Protein AF-A0A8H5WJ74-F1 (afdb_monomer_lite)

InterPro domains:
  IPR004013 PHP domain [PF02811] (969-1176)
  IPR010140 Histidinol phosphate phosphatase, HisJ [PTHR21039] (970-1259)
  IPR010140 Histidinol phosphate phosphatase, HisJ [TIGR01856] (969-1222)
  IPR016195 Polymerase/histidinol phosphatase-like [SSF89550] (969-1241)
  IPR021840 Protein of unknown function DUF3433 [PF11915] (228-324)
  IPR021840 Protein of unknown function DUF3433 [PF11915] (503-591)

Radius of gyration: 56.03 Å; chains: 1; bounding box: 122×104×171 Å

Organism: Fusarium circinatum (NCBI:txid48490)

Foldseek 3Di:
DDDDDDDDDDDDDDDDDDDDDDDDDDDDDDDDDDDDDDDDDDDDDDDDDDDDDDDDDDDDDDDDDDDDDDDDDDDDDDDDDDDDDDDDDDDDDDDDDDDDDDDDDDDDDDDDDDDDDDDDDDDDDDDDDDDDDDDDDDDDDPPPPPPPPDDPDDPDDPDDPPDPDDDPDDDDPPDFDFDFQAPADDFDCLPLVNLVVLLVVLLVVLVVLVVVLVCLVPDFDDPVCVVCLLQVQLVVLLVSLLSLVLQLLCLQQCLLLLLQADDDPDPLSQVLQACVNHQLDQSLQDDLVRSLVSCVVSVSLSNVLSSVLSVLSLVSSLLSLQQWAWDADPVRDTTIHGPSVSSVVNSVSSVVNSVSSVVSSVVRGDPSYSFLDDPLFLLQLLLLAQVAVVLLVLLPLCQQAFSVVLCLSRPQKGWHWGWGDDVPDPDTRTYIDIDGDHPPCPPPDPVPDPHHDGFFDDRPLQPPVNLVVLLVVLVVVLVVLVCLAVVCVVPFFAADDPVVVSCQLSVQLVVLSVNLVSLVSQLSQLLQCVLQLDQAPDFFFCLLRRLSSLSNDDLVVSLVSCVVSVVLSNNLSSVLSVLSSCLSSLSSQQKHWDKDKDKDKFWKAFQKDFAADPDFLQVLDAPVQLCQAWQDLHHDHDFQDDQLKGFGDIDTPDDDPPDDDAFFKKKFWGWIKWKFKDKDKDKDFQQPQQQKWFAAQVGDDTDGQDDPPDQWAWTKGQDIDPDDPVARIWTWIATNDRRIMIMIIGIHIFMWIWIKTFIAGPPPRGTDPVDHIDTDPVRTDGDPHHDDLSSNLSNLQPPCVVDPVQPNHGSLVSSLCSTSLPCPPVLRHDPVNVVSVVVSSRSSSSNSNNSSCNGCSTMPGDDPVQCPDPPRPGTTIMMITDMRTHIHTDPVSSVSSSVSSVSSSVSSVVSVVSSRDDTGSYRCSGSSSSSSQPSQWPSNVQFDPPSSNDDPVRRCVSSVPGIIHRWDDQQDHPFFGDYPLVLVVLCLVLPAQEDEDAAAAQDQDLLLDDPVCVVPSVVSNVVNVVSVVVVLVVLVVNCVVCVVRHHYAYAHEQELQDLVSLVVRVVRCPQQRHQFHEYEYQHFPSFGCLPALVSVQVNLCVFPVSDLLSSLLRRLVSLQSSCVRNVGQEHELVPSNLLNDPDSPDDCVVSVSNVVSLLVSLLSCVVSLHAYEQECVCVVSPHPGTGPDDVSVLSNVVSVHAYAYYQPRSYSVRPCPCVLVSLVVCVVSVHFKHKDWGWDDDPDPDRRHRTDIDIDIDTSVSVVVSPD

Structure (mmCIF, N/CA/C/O backbone):
data_AF-A0A8H5WJ74-F1
#
_entry.id   AF-A0A8H5WJ74-F1
#
loop_
_atom_site.group_PDB
_atom_site.id
_atom_site.type_symbol
_atom_site.label_atom_id
_atom_site.label_alt_id
_atom_site.label_comp_id
_atom_site.label_asym_id
_atom_site.label_entity_id
_atom_site.label_seq_id
_atom_site.pdbx_PDB_ins_code
_atom_site.Cartn_x
_atom_site.Cartn_y
_atom_site.Cartn_z
_atom_site.occupancy
_atom_site.B_iso_or_equiv
_atom_site.auth_seq_id
_atom_site.auth_comp_id
_atom_site.auth_asym_id
_atom_site.auth_atom_id
_atom_site.pdbx_PDB_model_num
ATOM 1 N N . MET A 1 1 ? 2.934 -36.411 -33.109 1.00 26.58 1 MET A N 1
ATOM 2 C CA . MET A 1 1 ? 3.089 -37.835 -33.502 1.00 26.58 1 MET A CA 1
ATOM 3 C C . MET A 1 1 ? 4.554 -38.064 -33.902 1.00 26.58 1 MET A C 1
ATOM 5 O O . MET A 1 1 ? 5.330 -37.141 -33.697 1.00 26.58 1 MET A O 1
ATOM 9 N N . ALA A 1 2 ? 4.928 -39.270 -34.353 1.00 26.50 2 ALA A N 1
ATOM 10 C CA . ALA A 1 2 ? 6.286 -39.732 -34.727 1.00 26.50 2 ALA A CA 1
ATOM 11 C C . ALA A 1 2 ? 7.206 -38.675 -35.425 1.00 26.50 2 ALA A C 1
ATOM 13 O O . ALA A 1 2 ? 6.672 -37.889 -36.200 1.00 26.50 2 ALA A O 1
ATOM 14 N N . VAL A 1 3 ? 8.523 -38.496 -35.140 1.00 32.09 3 VAL A N 1
ATOM 15 C CA . VAL A 1 3 ? 9.715 -39.421 -35.092 1.00 32.09 3 VAL A CA 1
ATOM 16 C C . VAL A 1 3 ? 10.311 -39.672 -36.508 1.00 32.09 3 VAL A C 1
ATOM 18 O O . VAL A 1 3 ? 9.500 -40.002 -37.370 1.00 32.09 3 VAL A O 1
ATOM 21 N N . PRO A 1 4 ? 11.656 -39.656 -36.782 1.00 53.78 4 PRO A N 1
ATOM 22 C CA . PRO A 1 4 ? 12.824 -39.082 -36.045 1.00 53.78 4 PRO A CA 1
ATOM 23 C C . PRO A 1 4 ? 14.080 -38.560 -36.860 1.00 53.78 4 PRO A C 1
ATOM 25 O O . PRO A 1 4 ? 14.284 -38.928 -38.007 1.00 53.78 4 PRO A O 1
ATOM 28 N N . TRP A 1 5 ? 15.008 -37.867 -36.160 1.00 26.83 5 TRP A N 1
ATOM 29 C CA . TRP A 1 5 ? 16.510 -37.974 -36.188 1.00 26.83 5 TRP A CA 1
ATOM 30 C C . TRP A 1 5 ? 17.440 -37.528 -37.363 1.00 26.83 5 TRP A C 1
ATOM 32 O O . TRP A 1 5 ? 17.079 -37.563 -38.531 1.00 26.83 5 TRP A O 1
ATOM 42 N N . ASN A 1 6 ? 18.713 -37.259 -36.969 1.00 28.73 6 ASN A N 1
ATOM 43 C CA . ASN A 1 6 ? 19.975 -37.065 -37.741 1.00 28.73 6 ASN A CA 1
ATOM 44 C C . ASN A 1 6 ? 20.098 -35.779 -38.600 1.00 28.73 6 ASN A C 1
ATOM 46 O O . ASN A 1 6 ? 19.094 -35.277 -39.084 1.00 28.73 6 ASN A O 1
ATOM 50 N N . SER A 1 7 ? 21.267 -35.164 -38.865 1.00 28.58 7 SER A N 1
ATOM 51 C CA . SER A 1 7 ? 22.701 -35.266 -38.437 1.00 28.58 7 SER A CA 1
ATOM 52 C C . SER A 1 7 ? 23.449 -34.041 -39.047 1.00 28.58 7 SER A C 1
ATOM 54 O O . SER A 1 7 ? 22.905 -33.476 -39.990 1.00 28.58 7 SER A O 1
ATOM 56 N N . MET A 1 8 ? 24.649 -33.537 -38.702 1.00 27.45 8 MET A N 1
ATOM 57 C CA . MET A 1 8 ? 25.802 -33.810 -37.794 1.00 27.45 8 MET A CA 1
ATOM 58 C C . MET A 1 8 ? 26.562 -32.445 -37.624 1.00 27.45 8 MET A C 1
ATOM 60 O O . MET A 1 8 ? 26.058 -31.447 -38.128 1.00 27.45 8 MET A O 1
ATOM 64 N N . GLY A 1 9 ? 27.739 -32.234 -37.004 1.00 26.69 9 GLY A N 1
ATOM 65 C CA . GLY A 1 9 ? 28.723 -33.037 -36.249 1.00 26.69 9 GLY A CA 1
ATOM 66 C C . GLY A 1 9 ? 30.002 -32.191 -35.970 1.00 26.69 9 GLY A C 1
ATOM 67 O O . GLY A 1 9 ? 30.214 -31.193 -36.653 1.00 26.69 9 GLY A O 1
ATOM 68 N N . MET A 1 10 ? 30.853 -32.554 -34.993 1.00 25.33 10 MET A N 1
ATOM 69 C CA . MET A 1 10 ? 32.168 -31.914 -34.725 1.00 25.33 10 MET A CA 1
ATOM 70 C C . MET A 1 10 ? 33.237 -32.947 -34.277 1.00 25.33 10 MET A C 1
ATOM 72 O O . MET A 1 10 ? 32.851 -34.022 -33.813 1.00 25.33 10 MET A O 1
ATOM 76 N N . PRO A 1 11 ? 34.551 -32.666 -34.459 1.00 34.00 11 PRO A N 1
ATOM 77 C CA . PRO A 1 11 ? 35.654 -33.618 -34.230 1.00 34.00 11 PRO A CA 1
ATOM 78 C C . PRO A 1 11 ? 36.047 -33.819 -32.739 1.00 34.00 11 PRO A C 1
ATOM 80 O O . PRO A 1 11 ? 35.515 -33.111 -31.882 1.00 34.00 11 PRO A O 1
ATOM 83 N N . PRO A 1 12 ? 36.918 -34.805 -32.409 1.00 43.03 12 PRO A N 1
ATOM 84 C CA . PRO A 1 12 ? 36.881 -35.490 -31.107 1.00 43.03 12 PRO A CA 1
ATOM 85 C C . PRO A 1 12 ? 38.172 -35.412 -30.249 1.00 43.03 12 PRO A C 1
ATOM 87 O O . PRO A 1 12 ? 39.158 -34.809 -30.655 1.00 43.03 12 PRO A O 1
ATOM 90 N N . SER A 1 13 ? 38.127 -36.177 -29.143 1.00 29.61 13 SER A N 1
ATOM 91 C CA . SER A 1 13 ? 39.227 -36.724 -28.315 1.00 29.61 13 SER A CA 1
ATOM 92 C C . SER A 1 13 ? 39.882 -35.771 -27.286 1.00 29.61 13 SER A C 1
ATOM 94 O O . SER A 1 13 ? 39.854 -34.557 -27.449 1.00 29.61 13 SER A O 1
ATOM 96 N N . ASP A 1 14 ? 40.364 -36.236 -26.122 1.00 27.80 14 ASP A N 1
ATOM 97 C CA . ASP A 1 14 ? 40.604 -37.615 -25.642 1.00 27.80 14 ASP A CA 1
ATOM 98 C C . ASP A 1 14 ? 40.118 -37.887 -24.195 1.00 27.80 14 ASP A C 1
ATOM 100 O O . ASP A 1 14 ? 39.984 -36.958 -23.406 1.00 27.80 14 ASP A O 1
ATOM 104 N N . ALA A 1 15 ? 39.887 -39.183 -23.911 1.00 31.52 15 ALA A N 1
ATOM 105 C CA . ALA A 1 15 ? 40.170 -39.980 -22.691 1.00 31.52 15 ALA A CA 1
ATOM 106 C C . ALA A 1 15 ? 39.976 -39.387 -21.252 1.00 31.52 15 ALA A C 1
ATOM 108 O O . ALA A 1 15 ? 40.321 -38.249 -20.967 1.00 31.52 15 ALA A O 1
ATOM 109 N N . ASP A 1 16 ? 39.530 -40.136 -20.227 1.00 28.23 16 ASP A N 1
ATOM 110 C CA . ASP A 1 16 ? 39.272 -41.585 -20.148 1.00 28.23 16 ASP A CA 1
ATOM 111 C C . ASP A 1 16 ? 38.327 -41.991 -18.982 1.00 28.23 16 ASP A C 1
ATOM 113 O O . ASP A 1 16 ? 38.072 -41.188 -18.089 1.00 28.23 16 ASP A O 1
ATOM 117 N N . HIS A 1 17 ? 37.839 -43.244 -19.025 1.00 31.28 17 HIS A N 1
ATOM 118 C CA . HIS A 1 17 ? 37.363 -44.169 -17.957 1.00 31.28 17 HIS A CA 1
ATOM 119 C C . HIS A 1 17 ? 37.028 -43.664 -16.507 1.00 31.28 17 HIS A C 1
ATOM 121 O O . HIS A 1 17 ? 37.761 -42.888 -15.908 1.00 31.28 17 HIS A O 1
ATOM 127 N N . ASP A 1 18 ? 36.011 -44.170 -15.774 1.00 28.97 18 ASP A N 1
ATOM 128 C CA . ASP A 1 18 ? 35.194 -45.394 -15.942 1.00 28.97 18 ASP A CA 1
ATOM 129 C C . ASP A 1 18 ? 33.926 -45.449 -15.031 1.00 28.97 18 ASP A C 1
ATOM 131 O O . ASP A 1 18 ? 33.919 -44.811 -13.985 1.00 28.97 18 ASP A O 1
ATOM 135 N N . LYS A 1 19 ? 32.950 -46.334 -15.356 1.00 28.38 19 LYS A N 1
ATOM 136 C CA . LYS A 1 19 ? 31.909 -46.977 -14.471 1.00 28.38 19 LYS A CA 1
ATOM 137 C C . LYS A 1 19 ? 30.924 -46.049 -13.684 1.00 28.38 19 LYS A C 1
ATOM 139 O O . LYS A 1 19 ? 31.340 -45.215 -12.899 1.00 28.38 19 LYS A O 1
ATOM 144 N N . ILE A 1 20 ? 29.579 -46.071 -13.821 1.00 25.64 20 ILE A N 1
ATOM 145 C CA . ILE A 1 20 ? 28.546 -47.153 -13.887 1.00 25.64 20 ILE A CA 1
ATOM 146 C C . ILE A 1 20 ? 28.527 -47.966 -12.550 1.00 25.64 20 ILE A C 1
ATOM 148 O O . ILE A 1 20 ? 29.594 -48.383 -12.125 1.00 25.64 20 ILE A O 1
ATOM 152 N N . VAL A 1 21 ? 27.444 -48.214 -11.775 1.00 26.70 21 VAL A N 1
ATOM 153 C CA . VAL A 1 21 ? 26.031 -48.602 -12.056 1.00 26.70 21 VAL A CA 1
ATOM 154 C C . VAL A 1 21 ? 25.002 -48.007 -11.047 1.00 26.70 21 VAL A C 1
ATOM 156 O O . VAL A 1 21 ? 25.314 -47.694 -9.906 1.00 26.70 21 VAL A O 1
ATOM 159 N N . VAL A 1 22 ? 23.748 -47.926 -11.507 1.00 26.61 22 VAL A N 1
ATOM 160 C CA . VAL A 1 22 ? 22.453 -47.526 -10.900 1.00 26.61 22 VAL A CA 1
ATOM 161 C C . VAL A 1 22 ? 21.945 -48.317 -9.660 1.00 26.61 22 VAL A C 1
ATOM 163 O O . VAL A 1 22 ? 21.809 -49.531 -9.743 1.00 26.61 22 VAL A O 1
ATOM 166 N N . GLY A 1 23 ? 21.437 -47.590 -8.641 1.00 27.25 23 GLY A N 1
ATOM 167 C CA . GLY A 1 23 ? 20.218 -47.892 -7.830 1.00 27.25 23 GLY A CA 1
ATOM 168 C C . GLY A 1 23 ? 20.192 -49.110 -6.873 1.00 27.25 23 GLY A C 1
ATOM 169 O O . GLY A 1 23 ? 21.200 -49.801 -6.757 1.00 27.25 23 GLY A O 1
ATOM 170 N N . PRO A 1 24 ? 19.043 -49.416 -6.206 1.00 43.50 24 PRO A N 1
ATOM 171 C CA . PRO A 1 24 ? 17.739 -48.721 -6.197 1.00 43.50 24 PRO A CA 1
ATOM 172 C C . PRO A 1 24 ? 17.159 -48.439 -4.767 1.00 43.50 24 PRO A C 1
ATOM 174 O O . PRO A 1 24 ? 17.893 -48.362 -3.790 1.00 43.50 24 PRO A O 1
ATOM 177 N N . TYR A 1 25 ? 15.831 -48.245 -4.691 1.00 28.70 25 TYR A N 1
ATOM 178 C CA . TYR A 1 25 ? 14.936 -48.125 -3.514 1.00 28.70 25 TYR A CA 1
ATOM 179 C C . TYR A 1 25 ? 15.179 -49.094 -2.335 1.00 28.70 25 TYR A C 1
ATOM 181 O O . TYR A 1 25 ? 15.456 -50.266 -2.572 1.00 28.70 25 TYR A O 1
ATOM 189 N N . ASP A 1 26 ? 14.818 -48.652 -1.118 1.00 26.52 26 ASP A N 1
ATOM 190 C CA . ASP A 1 26 ? 13.839 -49.364 -0.263 1.00 26.52 26 ASP A CA 1
ATOM 191 C C . ASP A 1 26 ? 13.098 -48.380 0.684 1.00 26.52 26 ASP A C 1
ATOM 193 O O . ASP A 1 26 ? 13.432 -47.192 0.721 1.00 26.52 26 ASP A O 1
ATOM 197 N N . ASP A 1 27 ? 12.072 -48.847 1.402 1.00 28.52 27 ASP A N 1
ATOM 198 C CA . ASP A 1 27 ? 11.077 -48.040 2.131 1.00 28.52 27 ASP A CA 1
ATOM 199 C C . ASP A 1 27 ? 10.919 -48.446 3.628 1.00 28.52 27 ASP A C 1
ATOM 201 O O . ASP A 1 27 ? 11.402 -49.487 4.071 1.00 28.52 27 ASP A O 1
ATOM 205 N N . SER A 1 28 ? 10.118 -47.672 4.378 1.00 26.95 28 SER A N 1
ATOM 206 C CA . SER A 1 28 ? 9.379 -48.064 5.608 1.00 26.95 28 SER A CA 1
ATOM 207 C C . SER A 1 28 ? 9.941 -47.880 7.058 1.00 26.95 28 SER A C 1
ATOM 209 O O . SER A 1 28 ? 11.057 -48.236 7.414 1.00 26.95 28 SER A O 1
ATOM 211 N N . ILE A 1 29 ? 9.012 -47.410 7.920 1.00 30.31 29 ILE A N 1
ATOM 212 C CA . ILE A 1 29 ? 8.782 -47.686 9.369 1.00 30.31 29 ILE A CA 1
ATOM 213 C C . ILE A 1 29 ? 9.563 -46.943 10.500 1.00 30.31 29 ILE A C 1
ATOM 215 O O . ILE A 1 29 ? 10.731 -47.159 10.788 1.00 30.31 29 ILE A O 1
ATOM 219 N N . TYR A 1 30 ? 8.777 -46.131 11.232 1.00 28.28 30 TYR A N 1
ATOM 220 C CA . TYR A 1 30 ? 8.813 -45.697 12.650 1.00 28.28 30 TYR A CA 1
ATOM 221 C C . TYR A 1 30 ? 9.936 -46.156 13.619 1.00 28.28 30 TYR A C 1
ATOM 223 O O . TYR A 1 30 ? 10.070 -47.342 13.900 1.00 28.28 30 TYR A O 1
ATOM 231 N N . THR A 1 31 ? 10.459 -45.218 14.433 1.00 27.27 31 THR A N 1
ATOM 232 C CA . THR A 1 31 ? 9.994 -44.987 15.838 1.00 27.27 31 THR A CA 1
ATOM 233 C C . THR A 1 31 ? 10.593 -43.705 16.467 1.00 27.27 31 THR A C 1
ATOM 235 O O . THR A 1 31 ? 11.188 -42.890 15.769 1.00 27.27 31 THR A O 1
ATOM 238 N N . ALA A 1 32 ? 10.293 -43.429 17.744 1.00 28.12 32 ALA A N 1
ATOM 239 C CA . ALA A 1 32 ? 10.318 -42.098 18.361 1.00 28.12 32 ALA A CA 1
ATOM 240 C C . ALA A 1 32 ? 11.570 -41.736 19.200 1.00 28.12 32 ALA A C 1
ATOM 242 O O . ALA A 1 32 ? 12.270 -42.604 19.709 1.00 28.12 32 ALA A O 1
ATOM 243 N N . SER A 1 33 ? 11.659 -40.432 19.513 1.00 26.47 33 SER A N 1
ATOM 244 C CA . SER A 1 33 ? 11.981 -39.844 20.838 1.00 26.47 33 SER A CA 1
ATOM 245 C C . SER A 1 33 ? 13.359 -39.207 21.141 1.00 26.47 33 SER A C 1
ATOM 247 O O . SER A 1 33 ? 14.387 -39.862 21.215 1.00 26.47 33 SER A O 1
ATOM 249 N N . SER A 1 34 ? 13.264 -37.941 21.582 1.00 27.34 34 SER A N 1
ATOM 250 C CA . SER A 1 34 ? 14.014 -37.310 22.694 1.00 27.34 34 SER A CA 1
ATOM 251 C C . SER A 1 34 ? 15.501 -36.922 22.549 1.00 27.34 34 SER A C 1
ATOM 253 O O . SER A 1 34 ? 16.253 -37.485 21.766 1.00 27.34 34 SER A O 1
ATOM 255 N N . SER A 1 35 ? 15.903 -35.948 23.386 1.00 27.95 35 SER A N 1
ATOM 256 C CA . SER A 1 35 ? 17.208 -35.251 23.451 1.00 27.95 35 SER A CA 1
ATOM 257 C C . SER A 1 35 ? 17.602 -34.458 22.181 1.00 27.95 35 SER A C 1
ATOM 259 O O . SER A 1 35 ? 17.335 -34.871 21.062 1.00 27.95 35 SER A O 1
ATOM 261 N N . GLY A 1 36 ? 18.192 -33.260 22.243 1.00 25.81 36 GLY A N 1
ATOM 262 C CA . GLY A 1 36 ? 18.414 -32.368 23.386 1.00 25.81 36 GLY A CA 1
ATOM 263 C C . GLY A 1 36 ? 19.827 -32.427 23.966 1.00 25.81 36 GLY A C 1
ATOM 264 O O . GLY A 1 36 ? 20.076 -33.202 24.880 1.00 25.81 36 GLY A O 1
ATOM 265 N N . LEU A 1 37 ? 20.714 -31.552 23.483 1.00 25.23 37 LEU A N 1
ATOM 266 C CA . LEU A 1 37 ? 21.985 -31.213 24.130 1.00 25.23 37 LEU A CA 1
ATOM 267 C C . LEU A 1 37 ? 22.440 -29.808 23.707 1.00 25.23 37 LEU A C 1
ATOM 269 O O . LEU A 1 37 ? 22.125 -29.341 22.612 1.00 25.23 37 LEU A O 1
ATOM 273 N N . SER A 1 38 ? 23.160 -29.127 24.593 1.00 24.98 38 SER A N 1
ATOM 274 C CA . SER A 1 38 ? 23.675 -27.769 24.413 1.00 24.98 38 SER A CA 1
ATOM 275 C C . SER A 1 38 ? 25.104 -27.673 24.953 1.00 24.98 38 SER A C 1
ATOM 277 O O . SER A 1 38 ? 25.502 -28.480 25.786 1.00 24.98 38 SER A O 1
ATOM 279 N N . TYR A 1 39 ? 25.840 -26.654 24.492 1.00 27.23 39 TYR A N 1
ATOM 280 C CA . TYR A 1 39 ? 27.222 -26.318 24.870 1.00 27.23 39 TYR A CA 1
ATOM 281 C C . TYR A 1 39 ? 28.326 -27.339 24.533 1.00 27.23 39 TYR A C 1
ATOM 283 O O . TYR A 1 39 ? 28.265 -28.514 24.862 1.00 27.23 39 TYR A O 1
ATOM 291 N N . ILE A 1 40 ? 29.435 -26.816 24.003 1.00 24.73 40 ILE A N 1
ATOM 292 C CA . ILE A 1 40 ? 30.658 -26.609 24.798 1.00 24.73 40 ILE A CA 1
ATOM 293 C C . ILE A 1 40 ? 31.406 -25.383 24.241 1.00 24.73 40 ILE A C 1
ATOM 295 O O . ILE A 1 40 ? 31.361 -25.087 23.049 1.00 24.73 40 ILE A O 1
ATOM 299 N N . ARG A 1 41 ? 32.055 -24.632 25.135 1.00 28.92 41 ARG A N 1
ATOM 300 C CA . ARG A 1 41 ? 32.925 -23.470 24.878 1.00 28.92 41 ARG A CA 1
ATOM 301 C C . ARG A 1 41 ? 34.010 -23.511 25.947 1.00 28.92 41 ARG A C 1
ATOM 303 O O . ARG A 1 41 ? 33.623 -23.522 27.103 1.00 28.92 41 ARG A O 1
ATOM 310 N N . HIS A 1 42 ? 35.296 -23.443 25.596 1.00 28.58 42 HIS A N 1
ATOM 311 C CA . HIS A 1 42 ? 36.410 -23.035 26.479 1.00 28.58 42 HIS A CA 1
ATOM 312 C C . HIS A 1 42 ? 37.735 -22.982 25.680 1.00 28.58 42 HIS A C 1
ATOM 314 O O . HIS A 1 42 ? 37.766 -23.538 24.581 1.00 28.58 42 HIS A O 1
ATOM 320 N N . PRO A 1 43 ? 38.833 -22.396 26.211 1.00 42.62 43 PRO A N 1
ATOM 321 C CA . PRO A 1 43 ? 38.955 -21.563 27.413 1.00 42.62 43 PRO A CA 1
ATOM 322 C C . PRO A 1 43 ? 39.529 -20.154 27.121 1.00 42.62 43 PRO A C 1
ATOM 324 O O . PRO A 1 43 ? 39.711 -19.752 25.976 1.00 42.62 43 PRO A O 1
ATOM 327 N N . SER A 1 44 ? 39.791 -19.390 28.183 1.00 27.45 44 SER A N 1
ATOM 328 C CA . SER A 1 44 ? 40.324 -18.019 28.174 1.00 27.45 44 SER A CA 1
ATOM 329 C C . SER A 1 44 ? 41.646 -17.914 28.937 1.00 27.45 44 SER A C 1
ATOM 331 O O . SER A 1 44 ? 41.819 -18.622 29.928 1.00 27.45 44 SER A O 1
ATOM 333 N N . THR A 1 45 ? 42.488 -16.935 28.600 1.00 26.84 45 THR A N 1
ATOM 334 C CA . THR A 1 45 ? 43.549 -16.427 29.489 1.00 26.84 45 THR A CA 1
ATOM 335 C C . THR A 1 45 ? 43.560 -14.892 29.549 1.00 26.84 45 THR A C 1
ATOM 337 O O . THR A 1 45 ? 43.173 -14.198 28.613 1.00 26.84 45 THR A O 1
ATOM 340 N N . GLN A 1 46 ? 43.967 -14.382 30.710 1.00 27.88 46 GLN A N 1
ATOM 341 C CA . GLN A 1 46 ? 44.128 -12.985 31.147 1.00 27.88 46 GLN A CA 1
ATOM 342 C C . GLN A 1 46 ? 45.303 -12.984 32.166 1.00 27.88 46 GLN A C 1
ATOM 344 O O . GLN A 1 46 ? 45.779 -14.069 32.506 1.00 27.88 46 GLN A O 1
ATOM 349 N N . PRO A 1 47 ? 45.685 -11.861 32.804 1.00 51.44 47 PRO A N 1
ATOM 350 C CA . PRO A 1 47 ? 46.008 -10.535 32.262 1.00 51.44 47 PRO A CA 1
ATOM 351 C C . PRO A 1 47 ? 47.378 -10.030 32.797 1.00 51.44 47 PRO A C 1
ATOM 353 O O . PRO A 1 47 ? 47.945 -10.612 33.717 1.00 51.44 47 PRO A O 1
ATOM 356 N N . THR A 1 48 ? 47.865 -8.872 32.336 1.00 25.80 48 THR A N 1
ATOM 357 C CA . THR A 1 48 ? 48.871 -8.065 33.070 1.00 25.80 48 THR A CA 1
ATOM 358 C C . THR A 1 48 ? 48.578 -6.567 32.947 1.00 25.80 48 THR A C 1
ATOM 360 O O . THR A 1 48 ? 47.756 -6.150 32.132 1.00 25.80 48 THR A O 1
ATOM 363 N N . ASN A 1 49 ? 49.178 -5.756 33.826 1.00 27.00 49 ASN A N 1
ATOM 364 C CA . ASN A 1 49 ? 48.807 -4.357 34.055 1.00 27.00 49 ASN A CA 1
ATOM 365 C C . ASN A 1 49 ? 50.043 -3.496 34.430 1.00 27.00 49 ASN A C 1
ATOM 367 O O . ASN A 1 49 ? 51.099 -4.046 34.735 1.00 27.00 49 ASN A O 1
ATOM 371 N N . SER A 1 50 ? 49.851 -2.171 34.525 1.00 27.89 50 SER A N 1
ATOM 372 C CA . SER A 1 50 ? 50.688 -1.148 35.207 1.00 27.89 50 SER A CA 1
ATOM 373 C C . SER A 1 50 ? 51.824 -0.381 34.467 1.00 27.89 50 SER A C 1
ATOM 375 O O . SER A 1 50 ? 52.890 -0.905 34.182 1.00 27.89 50 SER A O 1
ATOM 377 N N . THR A 1 51 ? 51.604 0.947 34.363 1.00 27.33 51 THR A N 1
ATOM 378 C CA . THR A 1 51 ? 52.526 2.091 34.655 1.00 27.33 51 THR A CA 1
ATOM 379 C C . THR A 1 51 ? 53.813 2.373 33.838 1.00 27.33 51 THR A C 1
ATOM 381 O O . THR A 1 51 ? 54.495 1.448 33.435 1.00 27.33 51 THR A O 1
ATOM 384 N N . ALA A 1 52 ? 54.301 3.626 33.670 1.00 26.75 52 ALA A N 1
ATOM 385 C CA . ALA A 1 52 ? 53.711 4.994 33.703 1.00 26.75 52 ALA A CA 1
ATOM 386 C C . ALA A 1 52 ? 54.769 6.097 33.342 1.00 26.75 52 ALA A C 1
ATOM 388 O O . ALA A 1 52 ? 55.958 5.830 33.478 1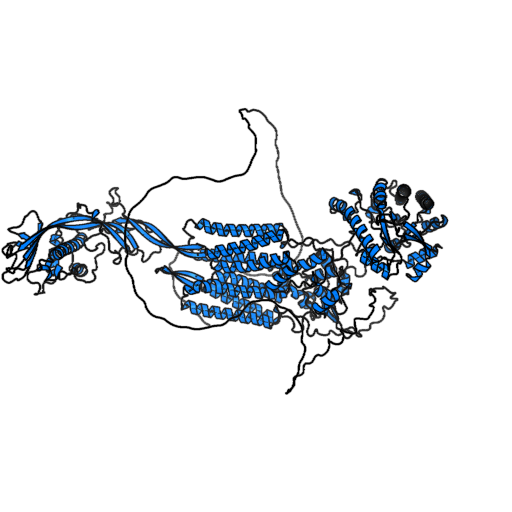.00 26.75 52 ALA A O 1
ATOM 389 N N . ARG A 1 53 ? 54.324 7.360 33.093 1.00 28.03 53 ARG A N 1
ATOM 390 C CA . ARG A 1 53 ? 55.077 8.663 33.228 1.00 28.03 53 ARG A CA 1
ATOM 391 C C . ARG A 1 53 ? 56.174 8.984 32.158 1.00 28.03 53 ARG A C 1
ATOM 393 O O . ARG A 1 53 ? 56.713 8.054 31.586 1.00 28.03 53 ARG A O 1
ATOM 400 N N . LEU A 1 54 ? 56.564 10.236 31.798 1.00 26.91 54 LEU A N 1
ATOM 401 C CA . LEU A 1 54 ? 56.234 11.640 32.201 1.00 26.91 54 LEU A CA 1
ATOM 402 C C . LEU A 1 54 ? 56.718 12.709 31.141 1.00 26.91 54 LEU A C 1
ATOM 404 O O . LEU A 1 54 ? 57.858 12.594 30.722 1.00 26.91 54 LEU A O 1
ATOM 408 N N . ILE A 1 55 ? 55.921 13.774 30.851 1.00 31.17 55 ILE A N 1
ATOM 409 C CA . ILE A 1 55 ? 56.277 15.242 30.686 1.00 31.17 55 ILE A CA 1
ATOM 410 C C . ILE A 1 55 ? 57.318 15.758 29.616 1.00 31.17 55 ILE A C 1
ATOM 412 O O . ILE A 1 55 ? 58.277 15.041 29.361 1.00 31.17 55 ILE A O 1
ATOM 416 N N . PRO A 1 56 ? 57.282 17.025 29.073 1.00 45.12 56 PRO A N 1
ATOM 417 C CA . PRO A 1 56 ? 56.226 18.068 28.926 1.00 45.12 56 PRO A CA 1
ATOM 418 C C . PRO A 1 56 ? 56.181 18.843 27.545 1.00 45.12 56 PRO A C 1
ATOM 420 O O . PRO A 1 56 ? 56.806 18.461 26.563 1.00 45.12 56 PRO A O 1
ATOM 423 N N . GLN A 1 57 ? 55.434 19.966 27.514 1.00 32.19 57 GLN A N 1
ATOM 424 C CA . GLN A 1 57 ? 55.323 21.074 26.511 1.00 32.19 57 GLN A CA 1
ATOM 425 C C . GLN A 1 57 ? 56.352 22.241 26.805 1.00 32.19 57 GLN A C 1
ATOM 427 O O . GLN A 1 57 ? 57.191 21.946 27.661 1.00 32.19 57 GLN A O 1
ATOM 432 N N . PRO A 1 58 ? 56.372 23.516 26.252 1.00 50.22 58 PRO A N 1
ATOM 433 C CA . PRO A 1 58 ? 55.246 24.368 25.743 1.00 50.22 58 PRO A CA 1
ATOM 434 C C . PRO A 1 58 ? 55.507 25.578 24.749 1.00 50.22 58 PRO A C 1
ATOM 436 O O . PRO A 1 58 ? 56.618 25.785 24.276 1.00 50.22 58 PRO A O 1
ATOM 439 N N . LEU A 1 59 ? 54.468 26.443 24.576 1.00 31.17 59 LEU A N 1
ATOM 440 C CA . LEU A 1 59 ? 54.430 27.877 24.117 1.00 31.17 59 LEU A CA 1
ATOM 441 C C . LEU A 1 59 ? 54.723 28.191 22.617 1.00 31.17 59 LEU A C 1
ATOM 443 O O . LEU A 1 59 ? 55.408 27.416 21.968 1.00 31.17 59 LEU A O 1
ATOM 447 N N . LEU A 1 60 ? 54.232 29.260 21.941 1.00 28.84 60 LEU A N 1
ATOM 448 C CA . LEU A 1 60 ? 53.516 30.555 22.206 1.00 28.84 60 LEU A CA 1
ATOM 449 C C . LEU A 1 60 ? 52.391 30.780 21.123 1.00 28.84 60 LEU A C 1
ATOM 451 O O . LEU A 1 60 ? 52.324 29.970 20.206 1.00 28.84 60 LEU A O 1
ATOM 455 N N . SER A 1 61 ? 51.561 31.847 20.992 1.00 30.94 61 SER A N 1
ATOM 456 C CA . SER A 1 61 ? 50.828 32.818 21.866 1.00 30.94 61 SER A CA 1
ATOM 457 C C . SER A 1 61 ? 49.830 33.679 21.004 1.00 30.94 61 SER A C 1
ATOM 459 O O . SER A 1 61 ? 50.007 33.722 19.788 1.00 30.94 61 SER A O 1
ATOM 461 N N . PRO A 1 62 ? 48.795 34.367 21.565 1.00 51.72 62 PRO A N 1
ATOM 462 C CA . PRO A 1 62 ? 47.748 35.134 20.828 1.00 51.72 62 PRO A CA 1
ATOM 463 C C . PRO A 1 62 ? 47.944 36.685 20.852 1.00 51.72 62 PRO A C 1
ATOM 465 O O . PRO A 1 62 ? 48.944 37.130 21.419 1.00 51.72 62 PRO A O 1
ATOM 468 N N . PRO A 1 63 ? 47.036 37.534 20.280 1.00 47.44 63 PRO A N 1
ATOM 469 C CA . PRO A 1 63 ? 45.941 38.132 21.092 1.00 47.44 63 PRO A CA 1
ATOM 470 C C . PRO A 1 63 ? 44.611 38.520 20.354 1.00 47.44 63 PRO A C 1
ATOM 472 O O . PRO A 1 63 ? 44.382 38.190 19.196 1.00 47.44 63 PRO A O 1
ATOM 475 N N . ILE A 1 64 ? 43.714 39.204 21.090 1.00 32.38 64 ILE A N 1
ATOM 476 C CA . ILE A 1 64 ? 42.255 39.426 20.893 1.00 32.38 64 ILE A CA 1
ATOM 477 C C . ILE A 1 64 ? 41.891 40.838 20.361 1.00 32.38 64 ILE A C 1
ATOM 479 O O . ILE A 1 64 ? 42.569 41.801 20.704 1.00 32.38 64 ILE A O 1
ATOM 483 N N . ALA A 1 65 ? 40.729 40.994 19.695 1.00 27.50 65 ALA A N 1
ATOM 484 C CA . ALA A 1 65 ? 39.929 42.242 19.679 1.00 27.50 65 ALA A CA 1
ATOM 485 C C . ALA A 1 65 ? 38.398 41.977 19.548 1.00 27.50 65 ALA A C 1
ATOM 487 O O . ALA A 1 65 ? 37.991 40.885 19.155 1.00 27.50 65 ALA A O 1
ATOM 488 N N . ARG A 1 66 ? 37.538 42.956 19.895 1.00 30.00 66 ARG A N 1
ATOM 489 C CA . ARG A 1 66 ? 36.047 42.896 19.893 1.00 30.00 66 ARG A CA 1
ATOM 490 C C . ARG A 1 66 ? 35.418 44.105 19.164 1.00 30.00 66 ARG A C 1
ATOM 492 O O . ARG A 1 66 ? 36.082 45.128 19.057 1.00 30.00 66 ARG A O 1
ATOM 499 N N . VAL A 1 67 ? 34.105 44.003 18.873 1.00 28.59 67 VAL A N 1
ATOM 500 C CA . VAL A 1 67 ? 33.010 45.027 18.955 1.00 28.59 67 VAL A CA 1
ATOM 501 C C . VAL A 1 67 ? 32.105 45.067 17.700 1.00 28.59 67 VAL A C 1
ATOM 503 O O . VAL A 1 67 ? 32.563 44.871 16.582 1.00 28.59 67 VAL A O 1
ATOM 506 N N . SER A 1 68 ? 30.799 45.304 17.903 1.00 34.97 68 SER A N 1
ATOM 507 C CA . SER A 1 68 ? 29.752 45.502 16.874 1.00 34.97 68 SER A CA 1
ATOM 508 C C . SER A 1 68 ? 29.166 46.923 16.965 1.00 34.97 68 SER A C 1
ATOM 510 O O . SER A 1 68 ? 29.174 47.488 18.061 1.00 34.97 68 SER A O 1
ATOM 512 N N . PRO A 1 69 ? 28.650 47.509 15.862 1.00 39.91 69 PRO A N 1
ATOM 513 C CA . PRO A 1 69 ? 27.192 47.480 15.611 1.00 39.91 69 PRO A CA 1
ATOM 514 C C . PRO A 1 69 ? 26.796 47.422 14.103 1.00 39.91 69 PRO A C 1
ATOM 516 O O . PRO A 1 69 ? 27.651 47.274 13.237 1.00 39.91 69 PRO A O 1
ATOM 519 N N . GLY A 1 70 ? 25.491 47.517 13.781 1.00 25.14 70 GLY A N 1
ATOM 520 C CA . GLY A 1 70 ? 24.960 47.786 12.415 1.00 25.14 70 GLY A CA 1
ATOM 521 C C . GLY A 1 70 ? 24.734 49.296 12.149 1.00 25.14 70 GLY A C 1
ATOM 522 O O . GLY A 1 70 ? 25.288 50.077 12.923 1.00 25.14 70 GLY A O 1
ATOM 523 N N . PRO A 1 71 ? 23.891 49.753 11.174 1.00 46.28 71 PRO A N 1
ATOM 524 C CA . PRO A 1 71 ? 22.948 49.012 10.302 1.00 46.28 71 PRO A CA 1
ATOM 525 C C . PRO A 1 71 ? 22.834 49.484 8.801 1.00 46.28 71 PRO A C 1
ATOM 527 O O . PRO A 1 71 ? 23.492 50.418 8.370 1.00 46.28 71 PRO A O 1
ATOM 530 N N . ARG A 1 72 ? 21.925 48.850 8.025 1.00 27.34 72 ARG A N 1
ATOM 531 C CA . ARG A 1 72 ? 21.161 49.310 6.812 1.00 27.34 72 ARG A CA 1
ATOM 532 C C . ARG A 1 72 ? 21.735 50.356 5.790 1.00 27.34 72 ARG A C 1
ATOM 534 O O . ARG A 1 72 ? 21.520 51.546 5.988 1.00 27.34 72 ARG A O 1
ATOM 541 N N . SER A 1 73 ? 22.053 49.891 4.556 1.00 29.73 73 SER A N 1
ATOM 542 C CA . SER A 1 73 ? 21.774 50.518 3.206 1.00 29.73 73 SER A CA 1
ATOM 543 C C . SER A 1 73 ? 22.370 51.918 2.842 1.00 29.73 73 SER A C 1
ATOM 545 O O . SER A 1 73 ? 22.861 52.571 3.754 1.00 29.73 73 SER A O 1
ATOM 547 N N . PRO A 1 74 ? 22.319 52.459 1.580 1.00 41.22 74 PRO A N 1
ATOM 548 C CA . PRO A 1 74 ? 21.910 51.924 0.255 1.00 41.22 74 PRO A CA 1
ATOM 549 C C . PRO A 1 74 ? 22.894 52.176 -0.956 1.00 41.22 74 PRO A C 1
ATOM 551 O O . PRO A 1 74 ? 23.863 52.913 -0.861 1.00 41.22 74 PRO A O 1
ATOM 554 N N . SER A 1 75 ? 22.579 51.580 -2.122 1.00 27.02 75 SER A N 1
ATOM 555 C CA . SER A 1 75 ? 22.874 51.923 -3.554 1.00 27.02 75 SER A CA 1
ATOM 556 C C . SER A 1 75 ? 24.026 52.855 -4.068 1.00 27.02 75 SER A C 1
ATOM 558 O O . SER A 1 75 ? 23.952 54.072 -3.905 1.00 27.02 75 SER A O 1
ATOM 560 N N . SER A 1 76 ? 24.817 52.320 -5.034 1.00 26.80 76 SER A N 1
ATOM 561 C CA . SER A 1 76 ? 25.461 52.986 -6.226 1.00 26.80 76 SER A CA 1
ATOM 562 C C . SER A 1 76 ? 26.680 53.935 -5.993 1.00 26.80 76 SER A C 1
ATOM 564 O O . SER A 1 76 ? 26.899 54.257 -4.829 1.00 26.80 76 SER A O 1
ATOM 566 N N . PRO A 1 77 ? 27.484 54.404 -7.010 1.00 42.62 77 PRO A N 1
ATOM 567 C CA . PRO A 1 77 ? 27.339 54.318 -8.492 1.00 42.62 77 PRO A CA 1
ATOM 568 C C . PRO A 1 77 ? 28.621 54.130 -9.405 1.00 42.62 77 PRO A C 1
ATOM 570 O O . PRO A 1 77 ? 29.750 54.247 -8.951 1.00 42.62 77 PRO A O 1
ATOM 573 N N . ARG A 1 78 ? 28.387 53.996 -10.738 1.00 26.30 78 ARG A N 1
ATOM 574 C CA . ARG A 1 78 ? 29.168 54.447 -11.952 1.00 26.30 78 ARG A CA 1
ATOM 575 C C . ARG A 1 78 ? 30.539 53.861 -12.430 1.00 26.30 78 ARG A C 1
ATOM 577 O O . ARG A 1 78 ? 31.578 54.088 -11.831 1.00 26.30 78 ARG A O 1
ATOM 584 N N . SER A 1 79 ? 30.480 53.269 -13.642 1.00 29.09 79 SER A N 1
ATOM 585 C CA . SER A 1 79 ? 31.195 53.481 -14.951 1.00 29.09 79 SER A CA 1
ATOM 586 C C . SER A 1 79 ? 32.519 54.282 -15.077 1.00 29.09 79 SER A C 1
ATOM 588 O O . SER A 1 79 ? 32.674 55.279 -14.375 1.00 29.09 79 SER A O 1
ATOM 590 N N . PRO A 1 80 ? 33.428 53.942 -16.040 1.00 42.97 80 PRO A N 1
ATOM 591 C CA . PRO A 1 80 ? 33.374 54.320 -17.498 1.00 42.97 80 PRO A CA 1
ATOM 592 C C . PRO A 1 80 ? 33.480 53.098 -18.479 1.00 42.97 80 PRO A C 1
ATOM 594 O O . PRO A 1 80 ? 33.766 52.010 -17.999 1.00 42.97 80 PRO A O 1
ATOM 597 N N . ALA A 1 81 ? 33.148 53.067 -19.795 1.00 30.56 81 ALA A N 1
ATOM 598 C CA . ALA A 1 81 ? 33.292 53.936 -21.007 1.00 30.56 81 ALA A CA 1
ATOM 599 C C . ALA A 1 81 ? 34.643 53.747 -21.783 1.00 30.56 81 ALA A C 1
ATOM 601 O O . ALA A 1 81 ? 35.661 53.646 -21.114 1.00 30.56 81 ALA A O 1
ATOM 602 N N . SER A 1 82 ? 34.787 53.738 -23.137 1.00 28.33 82 SER A N 1
ATOM 603 C CA . SER A 1 82 ? 33.864 53.749 -24.323 1.00 28.33 82 SER A CA 1
ATOM 604 C C . SER A 1 82 ? 34.634 53.592 -25.693 1.00 28.33 82 SER A C 1
ATOM 606 O O . SER A 1 82 ? 35.835 53.360 -25.639 1.00 28.33 82 SER A O 1
ATOM 608 N N . PHE A 1 83 ? 33.972 53.805 -26.866 1.00 25.53 83 PHE A N 1
ATOM 609 C CA . PHE A 1 83 ? 34.420 53.778 -28.311 1.00 25.53 83 PHE A CA 1
ATOM 610 C C . PHE A 1 83 ? 34.344 52.399 -29.039 1.00 25.53 83 PHE A C 1
ATOM 612 O O . PHE A 1 83 ? 34.770 51.416 -28.450 1.00 25.53 83 PHE A O 1
ATOM 619 N N . GLN A 1 84 ? 33.701 52.150 -30.213 1.00 30.08 84 GLN A N 1
ATOM 620 C CA . GLN A 1 84 ? 33.467 52.792 -31.559 1.00 30.08 84 GLN A CA 1
ATOM 621 C C . GLN A 1 84 ? 34.368 52.157 -32.664 1.00 30.08 84 GLN A C 1
ATOM 623 O O . GLN A 1 84 ? 35.475 51.761 -32.332 1.00 30.08 84 GLN A O 1
ATOM 628 N N . SER A 1 85 ? 34.059 52.080 -33.980 1.00 29.02 85 SER A N 1
ATOM 629 C CA . SER A 1 85 ? 32.834 52.188 -34.835 1.00 29.02 85 SER A CA 1
ATOM 630 C C . SER A 1 85 ? 33.214 51.949 -36.333 1.00 29.02 85 SER A C 1
ATOM 632 O O . SER A 1 85 ? 34.386 52.160 -36.629 1.00 29.02 85 SER A O 1
ATOM 634 N N . LEU A 1 86 ? 32.280 51.583 -37.256 1.00 28.86 86 LEU A N 1
ATOM 635 C CA . LEU A 1 86 ? 32.142 52.068 -38.677 1.00 28.86 86 LEU A CA 1
ATOM 636 C C . LEU A 1 86 ? 31.263 51.179 -39.627 1.00 28.86 86 LEU A C 1
ATOM 638 O O . LEU A 1 86 ? 31.579 50.012 -39.801 1.00 28.86 86 LEU A O 1
ATOM 642 N N . ASN A 1 87 ? 30.254 51.798 -40.290 1.00 31.00 87 ASN A N 1
ATOM 643 C CA . ASN A 1 87 ? 29.761 51.694 -41.708 1.00 31.00 87 ASN A CA 1
ATOM 644 C C . ASN A 1 87 ? 29.521 50.315 -42.418 1.00 31.00 87 ASN A C 1
ATOM 646 O O . ASN A 1 87 ? 30.265 49.377 -42.187 1.00 31.00 87 ASN A O 1
ATOM 650 N N . SER A 1 88 ? 28.610 50.084 -43.397 1.00 30.42 88 SER A N 1
ATOM 651 C CA . SER A 1 88 ? 27.551 50.826 -44.162 1.00 30.42 88 SER A CA 1
ATOM 652 C C . SER A 1 88 ? 26.846 49.834 -45.163 1.00 30.42 88 SER A C 1
ATOM 654 O O . SER A 1 88 ? 27.320 48.702 -45.236 1.00 30.42 88 SER A O 1
ATOM 656 N N . PRO A 1 89 ? 25.885 50.181 -46.074 1.00 47.22 89 PRO A N 1
ATOM 657 C CA . PRO A 1 89 ? 24.707 51.081 -46.016 1.00 47.22 89 PRO A CA 1
ATOM 658 C C . PRO A 1 89 ? 23.399 50.555 -46.728 1.00 47.22 89 PRO A C 1
ATOM 660 O O . PRO A 1 89 ? 23.408 49.562 -47.449 1.00 47.22 89 PRO A O 1
ATOM 663 N N . SER A 1 90 ? 22.330 51.379 -46.703 1.00 28.67 90 SER A N 1
ATOM 664 C CA . SER A 1 90 ? 21.327 51.627 -47.789 1.00 28.67 90 SER A CA 1
ATOM 665 C C . SER A 1 90 ? 20.024 50.798 -47.969 1.00 28.67 90 SER A C 1
ATOM 667 O O . SER A 1 90 ? 19.910 49.622 -47.646 1.00 28.67 90 SER A O 1
ATOM 669 N N . SER A 1 91 ? 19.011 51.486 -48.524 1.00 29.12 91 SER A N 1
ATOM 670 C CA . SER A 1 91 ? 17.713 51.017 -49.067 1.00 29.12 91 SER A CA 1
ATOM 671 C C . SER A 1 91 ? 17.318 51.956 -50.228 1.00 29.12 91 SER A C 1
ATOM 673 O O . SER A 1 91 ? 17.826 53.083 -50.249 1.00 29.12 91 SER A O 1
ATOM 675 N N . PRO A 1 92 ? 16.455 51.561 -51.191 1.00 41.16 92 PRO A N 1
ATOM 676 C CA . PRO A 1 92 ? 15.078 52.114 -51.200 1.00 41.16 92 PRO A CA 1
ATOM 677 C C . PRO A 1 92 ? 13.993 51.218 -51.866 1.00 41.16 92 PRO A C 1
ATOM 679 O O . PRO A 1 92 ? 14.316 50.311 -52.626 1.00 41.16 92 PRO A O 1
ATOM 682 N N . GLY A 1 93 ? 12.695 51.524 -51.672 1.00 23.73 93 GLY A N 1
ATOM 683 C CA . GLY A 1 93 ? 11.614 50.965 -52.516 1.00 23.73 93 GLY A CA 1
ATOM 684 C C . GLY A 1 93 ? 10.173 51.023 -51.963 1.00 23.73 93 GLY A C 1
ATOM 685 O O . GLY A 1 93 ? 9.849 50.359 -50.987 1.00 23.73 93 GLY A O 1
ATOM 686 N N . PHE A 1 94 ? 9.297 51.763 -52.649 1.00 28.88 94 PHE A N 1
ATOM 687 C CA . PHE A 1 94 ? 7.816 51.800 -52.581 1.00 28.88 94 PHE A CA 1
ATOM 688 C C . PHE A 1 94 ? 7.324 52.091 -54.031 1.00 28.88 94 PHE A C 1
ATOM 690 O O . PHE A 1 94 ? 8.170 52.497 -54.835 1.00 28.88 94 PHE A O 1
ATOM 697 N N . PRO A 1 95 ? 6.021 52.014 -54.404 1.00 52.59 95 PRO A N 1
ATOM 698 C CA . PRO A 1 95 ? 4.829 51.547 -53.674 1.00 52.59 95 PRO A CA 1
ATOM 699 C C . PRO A 1 95 ? 3.957 50.533 -54.473 1.00 52.59 95 PRO A C 1
ATOM 701 O O . PRO A 1 95 ? 4.274 50.209 -55.612 1.00 52.59 95 PRO A O 1
ATOM 704 N N . LEU A 1 96 ? 2.815 50.087 -53.915 1.00 26.61 96 LEU A N 1
ATOM 705 C CA . LEU A 1 96 ? 1.453 50.343 -54.458 1.00 26.61 96 LEU A CA 1
ATOM 706 C C . LEU A 1 96 ? 0.346 49.513 -53.769 1.00 26.61 96 LEU A C 1
ATOM 708 O O . LEU A 1 96 ? 0.542 48.369 -53.372 1.00 26.61 96 LEU A O 1
ATOM 712 N N . SER A 1 97 ? -0.851 50.098 -53.705 1.00 28.88 97 SER A N 1
ATOM 713 C CA . SER A 1 97 ? -2.158 49.438 -53.539 1.00 28.88 97 SER A CA 1
ATOM 714 C C . SER A 1 97 ? -3.170 50.178 -54.433 1.00 28.88 97 SER A C 1
ATOM 716 O O . SER A 1 97 ? -2.870 51.300 -54.860 1.00 28.88 97 SER A O 1
ATOM 718 N N . PRO A 1 98 ? -4.317 49.570 -54.804 1.00 47.94 98 PRO A N 1
ATOM 719 C CA . PRO A 1 98 ? -5.567 49.961 -54.119 1.00 47.94 98 PRO A CA 1
ATOM 720 C C . PRO A 1 98 ? -6.691 48.890 -54.079 1.00 47.94 98 PRO A C 1
ATOM 722 O O . PRO A 1 98 ? -6.755 48.024 -54.943 1.00 47.94 98 PRO A O 1
ATOM 725 N N . PHE A 1 99 ? -7.620 48.992 -53.109 1.00 27.97 99 PHE A N 1
ATOM 726 C CA . PHE A 1 99 ? -9.079 49.223 -53.301 1.00 27.97 99 PHE A CA 1
ATOM 727 C C . PHE A 1 99 ? -9.917 48.985 -52.011 1.00 27.97 99 PHE A C 1
ATOM 729 O O . PHE A 1 99 ? -9.483 48.322 -51.075 1.00 27.97 99 PHE A O 1
ATOM 736 N N . TYR A 1 100 ? -11.101 49.611 -51.967 1.00 31.19 100 TYR A N 1
ATOM 737 C CA . TYR A 1 100 ? -12.115 49.759 -50.889 1.00 31.19 100 TYR A CA 1
ATOM 738 C C . TYR A 1 100 ? -13.377 50.388 -51.566 1.00 31.19 100 TYR A C 1
ATOM 740 O O . TYR A 1 100 ? -13.223 50.807 -52.721 1.00 31.19 100 TYR A O 1
ATOM 748 N N . PRO A 1 101 ? -14.559 50.632 -50.933 1.00 60.09 101 PRO A N 1
ATOM 749 C CA . PRO A 1 101 ? -15.214 50.149 -49.690 1.00 60.09 101 PRO A CA 1
ATOM 750 C C . PRO A 1 101 ? -16.659 49.612 -50.034 1.00 60.09 101 PRO A C 1
ATOM 752 O O . PRO A 1 101 ? -16.771 49.076 -51.137 1.00 60.09 101 PRO A O 1
ATOM 755 N N . PRO A 1 102 ? -17.785 49.734 -49.259 1.00 52.59 102 PRO A N 1
ATOM 756 C CA . PRO A 1 102 ? -18.038 50.129 -47.853 1.00 52.59 102 PRO A CA 1
ATOM 757 C C . PRO A 1 102 ? -19.021 49.239 -47.025 1.00 52.59 102 PRO A C 1
ATOM 759 O O . PRO A 1 102 ? -19.593 48.266 -47.506 1.00 52.59 102 PRO A O 1
ATOM 762 N N . SER A 1 103 ? -19.229 49.630 -45.756 1.00 34.12 103 SER A N 1
ATOM 763 C CA . SER A 1 103 ? -20.178 49.068 -44.759 1.00 34.12 103 SER A CA 1
ATOM 764 C C . SER A 1 103 ? -21.589 49.720 -44.816 1.00 34.12 103 SER A C 1
ATOM 766 O O . SER A 1 103 ? -21.772 50.642 -45.613 1.00 34.12 103 SER A O 1
ATOM 768 N N . PRO A 1 104 ? -22.592 49.303 -43.992 1.00 47.03 104 PRO A N 1
ATOM 769 C CA . PRO A 1 104 ? -22.707 49.783 -42.590 1.00 47.03 104 PRO A CA 1
ATOM 770 C C . PRO A 1 104 ? -23.274 48.767 -41.548 1.00 47.03 104 PRO A C 1
ATOM 772 O O . PRO A 1 104 ? -23.708 47.674 -41.894 1.00 47.03 104 PRO A O 1
ATOM 775 N N . GLY A 1 105 ? -23.268 49.143 -40.253 1.00 25.06 105 GLY A N 1
ATOM 776 C CA . GLY A 1 105 ? -23.997 48.478 -39.138 1.00 25.06 105 GLY A CA 1
ATOM 777 C C . GLY A 1 105 ? -25.257 49.274 -38.723 1.00 25.06 105 GLY A C 1
ATOM 778 O O . GLY A 1 105 ? -25.818 49.918 -39.611 1.00 25.06 105 GLY A O 1
ATOM 779 N N . PRO A 1 106 ? -25.673 49.370 -37.428 1.00 50.31 106 PRO A N 1
ATOM 780 C CA . PRO A 1 106 ? -25.151 48.750 -36.183 1.00 50.31 106 PRO A CA 1
ATOM 781 C C . PRO A 1 106 ? -26.256 48.235 -35.195 1.00 50.31 106 PRO A C 1
ATOM 783 O O . PRO A 1 106 ? -27.435 48.317 -35.519 1.00 50.31 106 PRO A O 1
ATOM 786 N N . LEU A 1 107 ? -25.900 47.793 -33.962 1.00 29.22 107 LEU A N 1
ATOM 787 C CA . LEU A 1 107 ? -26.524 48.185 -32.656 1.00 29.22 107 LEU A CA 1
ATOM 788 C C . LEU A 1 107 ? -25.902 47.460 -31.417 1.00 29.22 107 LEU A C 1
ATOM 790 O O . LEU A 1 107 ? -25.004 46.640 -31.571 1.00 29.22 107 LEU A O 1
ATOM 794 N N . GLN A 1 108 ? -26.323 47.817 -30.186 1.00 30.62 108 GLN A N 1
ATOM 795 C CA . GLN A 1 108 ? -25.864 47.273 -28.871 1.00 30.62 108 GLN A CA 1
ATOM 796 C C . GLN A 1 108 ? -27.013 46.478 -28.171 1.00 30.62 108 GLN A C 1
ATOM 798 O O . GLN A 1 108 ? -28.053 46.327 -28.801 1.00 30.62 108 GLN A O 1
ATOM 803 N N . ARG A 1 109 ? -27.003 45.938 -26.928 1.00 29.48 109 ARG A N 1
ATOM 804 C CA . ARG A 1 109 ? -26.240 46.052 -25.639 1.00 29.48 109 ARG A CA 1
ATOM 805 C C . ARG A 1 109 ? -26.630 44.810 -24.763 1.00 29.48 109 ARG A C 1
ATOM 807 O O . ARG A 1 109 ? -27.603 44.161 -25.119 1.00 29.48 109 ARG A O 1
ATOM 814 N N . GLY A 1 110 ? -26.047 44.414 -23.617 1.00 27.92 110 GLY A N 1
ATOM 815 C CA . GLY A 1 110 ? -24.837 44.790 -22.859 1.00 27.92 110 GLY A CA 1
ATOM 816 C C . GLY A 1 110 ? -24.962 44.495 -21.333 1.00 27.92 110 GLY A C 1
ATOM 817 O O . GLY A 1 110 ? -26.048 44.645 -20.793 1.00 27.92 110 GLY A O 1
ATOM 818 N N . GLN A 1 111 ? -23.842 44.169 -20.654 1.00 28.12 111 GLN A N 1
ATOM 819 C CA . GLN A 1 111 ? -23.645 43.950 -19.187 1.00 28.12 111 GLN A CA 1
ATOM 820 C C . GLN A 1 111 ? -24.168 42.648 -18.500 1.00 28.12 111 GLN A C 1
ATOM 822 O O . GLN A 1 111 ? -25.181 42.068 -18.867 1.00 28.12 111 GLN A O 1
ATOM 827 N N . PHE A 1 112 ? -23.405 42.214 -17.477 1.00 28.20 112 PHE A N 1
ATOM 828 C CA . PHE A 1 112 ? -23.703 41.232 -16.396 1.00 28.20 112 PHE A CA 1
ATOM 829 C C . PHE A 1 112 ? -24.424 41.950 -15.203 1.00 28.20 112 PHE A C 1
ATOM 831 O O . PHE A 1 112 ? -24.524 43.176 -15.303 1.00 28.20 112 PHE A O 1
ATOM 838 N N . PRO A 1 113 ? -24.836 41.330 -14.051 1.00 45.66 113 PRO A N 1
ATOM 839 C CA . PRO A 1 113 ? -24.577 39.965 -13.531 1.00 45.66 113 PRO A CA 1
ATOM 840 C C . PRO A 1 113 ? -25.770 39.243 -12.810 1.00 45.66 113 PRO A C 1
ATOM 842 O O . PRO A 1 113 ? -26.885 39.744 -12.762 1.00 45.66 113 PRO A O 1
ATOM 845 N N . ASN A 1 114 ? -25.447 38.126 -12.130 1.00 25.56 114 ASN A N 1
ATOM 846 C CA . ASN A 1 114 ? -26.093 37.526 -10.937 1.00 25.56 114 ASN A CA 1
ATOM 847 C C . ASN A 1 114 ? -27.401 36.690 -11.023 1.00 25.56 114 ASN A C 1
ATOM 849 O O . ASN A 1 114 ? -28.398 37.041 -11.636 1.00 25.56 114 ASN A O 1
ATOM 853 N N . SER A 1 115 ? -27.358 35.587 -10.263 1.00 30.36 115 SER A N 1
ATOM 854 C CA . SER A 1 115 ? -28.437 34.746 -9.692 1.00 30.36 115 SER A CA 1
ATOM 855 C C . SER A 1 115 ? -29.245 35.501 -8.600 1.00 30.36 115 SER A C 1
ATOM 857 O O . SER A 1 115 ? -28.648 36.438 -8.060 1.00 30.36 115 SER A O 1
ATOM 859 N N . PRO A 1 116 ? -30.474 35.098 -8.147 1.00 40.75 116 PRO A N 1
ATOM 860 C CA . PRO A 1 116 ? -30.764 33.716 -7.692 1.00 40.75 116 PRO A CA 1
ATOM 861 C C . PRO A 1 116 ? -32.230 33.164 -7.696 1.00 40.75 116 PRO A C 1
ATOM 863 O O . PRO A 1 116 ? -33.198 33.882 -7.898 1.00 40.75 116 PRO A O 1
ATOM 866 N N . THR A 1 117 ? -32.328 31.863 -7.355 1.00 25.64 117 THR A N 1
ATOM 867 C CA . THR A 1 117 ? -33.392 31.136 -6.593 1.00 25.64 117 THR A CA 1
ATOM 868 C C . THR A 1 117 ? -34.873 31.022 -7.028 1.00 25.64 117 THR A C 1
ATOM 870 O O . THR A 1 117 ? -35.526 31.983 -7.407 1.00 25.64 117 THR A O 1
ATOM 873 N N . SER A 1 118 ? -35.393 29.819 -6.707 1.00 26.09 118 SER A N 1
ATOM 874 C CA . SER A 1 118 ? -36.724 29.451 -6.153 1.00 26.09 118 SER A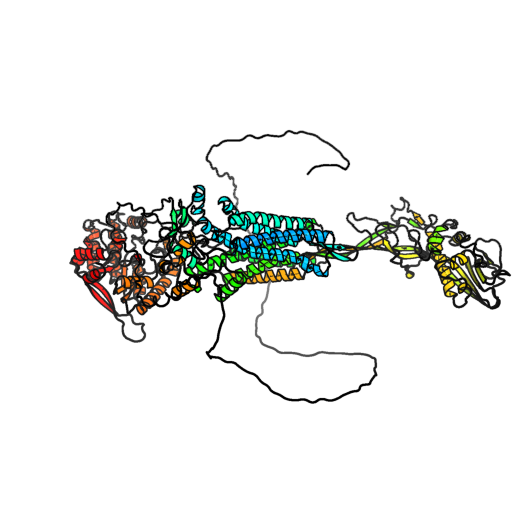 CA 1
ATOM 875 C C . SER A 1 118 ? -37.990 29.320 -7.028 1.00 26.09 118 SER A C 1
ATOM 877 O O . SER A 1 118 ? -38.435 30.265 -7.663 1.00 26.09 118 SER A O 1
ATOM 879 N N . ASP A 1 119 ? -38.603 28.136 -6.855 1.00 25.28 119 ASP A N 1
ATOM 880 C CA . ASP A 1 119 ? -40.036 27.776 -6.829 1.00 25.28 119 ASP A CA 1
ATOM 881 C C . ASP A 1 119 ? -40.908 27.812 -8.105 1.00 25.28 119 ASP A C 1
ATOM 883 O O . ASP A 1 119 ? -40.721 28.614 -9.013 1.00 25.28 119 ASP A O 1
ATOM 887 N N . GLY A 1 120 ? -41.910 26.911 -8.154 1.00 23.86 120 GLY A N 1
ATOM 888 C CA . GLY A 1 120 ? -42.962 26.899 -9.189 1.00 23.86 120 GLY A CA 1
ATOM 889 C C . GLY A 1 120 ? -43.476 25.514 -9.628 1.00 23.86 120 GLY A C 1
ATOM 890 O O . GLY A 1 120 ? -43.113 25.024 -10.692 1.00 23.86 120 GLY A O 1
ATOM 891 N N . PHE A 1 121 ? -44.361 24.890 -8.841 1.00 24.98 121 PHE A N 1
ATOM 892 C CA . PHE A 1 121 ? -45.140 23.694 -9.230 1.00 24.98 121 PHE A CA 1
ATOM 893 C C . PHE A 1 121 ? -45.990 23.903 -10.507 1.00 24.98 121 PHE A C 1
ATOM 895 O O . PHE A 1 121 ? -46.625 24.950 -10.621 1.00 24.98 121 PHE A O 1
ATOM 902 N N . SER A 1 122 ? -46.159 22.859 -11.345 1.00 24.11 122 SER A N 1
ATOM 903 C CA . SER A 1 122 ? -47.470 22.252 -11.745 1.00 24.11 122 SER A CA 1
ATOM 904 C C . SER A 1 122 ? -47.441 21.481 -13.085 1.00 24.11 122 SER A C 1
ATOM 906 O O . SER A 1 122 ? -46.758 21.873 -14.024 1.00 24.11 122 SER A O 1
ATOM 908 N N . SER A 1 123 ? -48.242 20.410 -13.195 1.00 28.22 123 SER A N 1
ATOM 909 C CA . SER A 1 123 ? -48.600 19.708 -14.456 1.00 28.22 123 SER A CA 1
ATOM 910 C C . SER A 1 123 ? -50.026 20.092 -14.912 1.00 28.22 123 SER A C 1
ATOM 912 O O . SER A 1 123 ? -50.744 20.700 -14.116 1.00 28.22 123 SER A O 1
ATOM 914 N N . PRO A 1 124 ? -50.454 19.812 -16.167 1.00 40.31 124 PRO A N 1
ATOM 915 C CA . PRO A 1 124 ? -50.974 18.488 -16.611 1.00 40.31 124 PRO A CA 1
ATOM 916 C C . PRO A 1 124 ? -50.168 17.913 -17.813 1.00 40.31 124 PRO A C 1
ATOM 918 O O . PRO A 1 124 ? -49.226 18.560 -18.250 1.00 40.31 124 PRO A O 1
ATOM 921 N N . GLY A 1 125 ? -50.363 16.710 -18.387 1.00 25.28 125 GLY A N 1
ATOM 922 C CA . GLY A 1 125 ? -51.555 15.847 -18.580 1.00 25.28 125 GLY A CA 1
ATOM 923 C C . GLY A 1 125 ? -52.071 15.988 -20.035 1.00 25.28 125 GLY A C 1
ATOM 924 O O . GLY A 1 125 ? -52.032 17.098 -20.547 1.00 25.28 125 GLY A O 1
ATOM 925 N N . MET A 1 126 ? -52.545 14.990 -20.803 1.00 28.36 126 MET A N 1
ATOM 926 C CA . MET A 1 126 ? -52.916 13.557 -20.648 1.00 28.36 126 MET A CA 1
ATOM 927 C C . MET A 1 126 ? -53.039 12.929 -22.081 1.00 28.36 126 MET A C 1
ATOM 929 O O . MET A 1 126 ? -53.089 13.695 -23.036 1.00 28.36 126 MET A O 1
ATOM 933 N N . SER A 1 127 ? -53.164 11.618 -22.383 1.00 27.36 127 SER A N 1
ATOM 934 C CA . SER A 1 127 ? -52.956 10.326 -21.677 1.00 27.36 127 SER A CA 1
ATOM 935 C C . SER A 1 127 ? -53.154 9.122 -22.644 1.00 27.36 127 SER A C 1
ATOM 937 O O . SER A 1 127 ? -54.084 9.163 -23.444 1.00 27.36 127 SER A O 1
ATOM 939 N N . GLY A 1 128 ? -52.414 8.009 -22.479 1.00 25.91 128 GLY A N 1
ATOM 940 C CA . GLY A 1 128 ? -52.683 6.688 -23.110 1.00 25.91 128 GLY A CA 1
ATOM 941 C C . GLY A 1 128 ? -51.864 6.366 -24.378 1.00 25.91 128 GLY A C 1
ATOM 942 O O . GLY A 1 128 ? -51.434 7.279 -25.071 1.00 25.91 128 GLY A O 1
ATOM 943 N N . ALA A 1 129 ? -51.592 5.107 -24.752 1.00 27.81 129 ALA A N 1
ATOM 944 C CA . ALA A 1 129 ? -51.773 3.782 -24.114 1.00 27.81 129 ALA A CA 1
ATOM 945 C C . ALA A 1 129 ? -50.813 2.767 -24.828 1.00 27.81 129 ALA A C 1
ATOM 947 O O . ALA A 1 129 ? -50.162 3.158 -25.792 1.00 27.81 129 ALA A O 1
ATOM 948 N N . THR A 1 130 ? -50.604 1.483 -24.483 1.00 27.98 130 THR A N 1
ATOM 949 C CA . THR A 1 130 ? -51.256 0.525 -23.552 1.00 27.98 130 THR A CA 1
ATOM 950 C C . THR A 1 130 ? -50.182 -0.451 -22.978 1.00 27.98 130 THR A C 1
ATOM 952 O O . THR A 1 130 ? -49.019 -0.068 -22.899 1.00 27.98 130 THR A O 1
ATOM 955 N N . ALA A 1 131 ? -50.518 -1.696 -22.590 1.00 24.98 131 ALA A N 1
ATOM 956 C CA . ALA A 1 131 ? -49.586 -2.742 -22.108 1.00 24.98 131 ALA A CA 1
ATOM 957 C C . ALA A 1 131 ? -49.702 -4.059 -22.921 1.00 24.98 131 ALA A C 1
ATOM 959 O O . ALA A 1 131 ? -50.641 -4.200 -23.709 1.00 24.98 131 ALA A O 1
ATOM 960 N N . PRO A 1 132 ? -48.775 -5.025 -22.739 1.00 36.09 132 PRO A N 1
ATOM 961 C CA . PRO A 1 132 ? -49.108 -6.157 -21.856 1.00 36.09 132 PRO A CA 1
ATOM 962 C C . PRO A 1 132 ? -48.057 -6.463 -20.758 1.00 36.09 132 PRO A C 1
ATOM 964 O O . PRO A 1 132 ? -47.060 -5.765 -20.604 1.00 36.09 132 PRO A O 1
ATOM 967 N N . THR A 1 133 ? -48.346 -7.480 -19.940 1.00 30.05 133 THR A N 1
ATOM 968 C CA . THR A 1 133 ? -47.796 -7.746 -18.593 1.00 30.05 133 THR A CA 1
ATOM 969 C C . THR A 1 133 ? -46.573 -8.673 -18.514 1.00 30.05 133 THR A C 1
ATOM 971 O O . THR A 1 133 ? -46.530 -9.675 -19.222 1.00 30.05 133 THR A O 1
ATOM 974 N N . ASP A 1 134 ? -45.713 -8.458 -17.508 1.00 25.98 134 ASP A N 1
ATOM 975 C CA . ASP A 1 134 ? -44.825 -9.474 -16.897 1.00 25.98 134 ASP A CA 1
ATOM 976 C C . ASP A 1 134 ? -44.763 -9.244 -15.357 1.00 25.98 134 ASP A C 1
ATOM 978 O O . ASP A 1 134 ? -44.658 -8.083 -14.942 1.00 25.98 134 ASP A O 1
ATOM 982 N N . PRO A 1 135 ? -44.903 -10.260 -14.471 1.00 34.38 135 PRO A N 1
ATOM 983 C CA . PRO A 1 135 ? -45.196 -10.016 -13.053 1.00 34.38 135 PRO A CA 1
ATOM 984 C C . PRO A 1 135 ? -43.976 -10.131 -12.118 1.00 34.38 135 PRO A C 1
ATOM 986 O O . PRO A 1 135 ? -43.472 -11.227 -11.864 1.00 34.38 135 PRO A O 1
ATOM 989 N N . ARG A 1 136 ? -43.559 -9.013 -11.495 1.00 25.19 136 ARG A N 1
ATOM 990 C CA . ARG A 1 136 ? -42.607 -9.018 -10.356 1.00 25.19 136 ARG A CA 1
ATOM 991 C C . ARG A 1 136 ? -42.697 -7.801 -9.418 1.00 25.19 136 ARG A C 1
ATOM 993 O O . ARG A 1 136 ? -41.706 -7.141 -9.120 1.00 25.19 136 ARG A O 1
ATOM 1000 N N . LEU A 1 137 ? -43.896 -7.533 -8.900 1.00 24.91 137 LEU A N 1
ATOM 1001 C CA . LEU A 1 137 ? -44.097 -6.611 -7.775 1.00 24.91 137 LEU A CA 1
ATOM 1002 C C . LEU A 1 137 ? -43.809 -7.315 -6.439 1.00 24.91 137 LEU A C 1
ATOM 1004 O O . LEU A 1 137 ? -44.441 -8.316 -6.116 1.00 24.91 137 LEU A O 1
ATOM 1008 N N . SER A 1 138 ? -42.880 -6.764 -5.652 1.00 25.61 138 SER A N 1
ATOM 1009 C CA . SER A 1 138 ? -42.601 -7.173 -4.266 1.00 25.61 138 SER A CA 1
ATOM 1010 C C . SER A 1 138 ? -42.859 -6.005 -3.313 1.00 25.61 138 SER A C 1
ATOM 1012 O O . SER A 1 138 ? -41.944 -5.427 -2.728 1.00 25.61 138 SER A O 1
ATOM 1014 N N . THR A 1 139 ? -44.126 -5.620 -3.179 1.00 28.36 139 THR A N 1
ATOM 1015 C CA . THR A 1 139 ? -44.572 -4.578 -2.246 1.00 28.36 139 THR A CA 1
ATOM 1016 C C . THR A 1 139 ? -44.502 -5.058 -0.796 1.00 28.36 139 THR A C 1
ATOM 1018 O O . THR A 1 139 ? -45.420 -5.744 -0.346 1.00 28.36 139 THR A O 1
ATOM 1021 N N . LYS A 1 140 ? -43.452 -4.665 -0.059 1.00 32.72 140 LYS A N 1
ATOM 1022 C CA . LYS A 1 140 ? -43.458 -4.485 1.411 1.00 32.72 140 LYS A CA 1
ATOM 1023 C C . LYS A 1 140 ? -42.152 -3.833 1.896 1.00 32.72 140 LYS A C 1
ATOM 1025 O O . LYS A 1 140 ? -41.127 -4.498 1.950 1.00 32.72 140 LYS A O 1
ATOM 1030 N N . ALA A 1 141 ? -42.220 -2.543 2.237 1.00 28.48 141 ALA A N 1
ATOM 1031 C CA . ALA A 1 141 ? -41.214 -1.807 3.028 1.00 28.48 141 ALA A CA 1
ATOM 1032 C C . ALA A 1 141 ? -41.732 -0.414 3.453 1.00 28.48 141 ALA A C 1
ATOM 1034 O O . ALA A 1 141 ? -41.514 0.026 4.576 1.00 28.48 141 ALA A O 1
ATOM 1035 N N . SER A 1 142 ? -42.467 0.269 2.569 1.00 26.56 142 SER A N 1
ATOM 1036 C CA . SER A 1 142 ? -42.844 1.688 2.697 1.00 26.56 142 SER A CA 1
ATOM 1037 C C . SER A 1 142 ? -43.809 2.045 3.835 1.00 26.56 142 SER A C 1
ATOM 1039 O O . SER A 1 142 ? -43.883 3.208 4.211 1.00 26.56 142 SER A O 1
ATOM 1041 N N . ASN A 1 143 ? -44.557 1.082 4.384 1.00 26.84 143 ASN A N 1
ATOM 1042 C CA . ASN A 1 143 ? -45.728 1.356 5.233 1.00 26.84 143 ASN A CA 1
ATOM 1043 C C . ASN A 1 143 ? -45.498 1.088 6.736 1.00 26.84 143 ASN A C 1
ATOM 1045 O O . ASN A 1 143 ? -46.465 0.934 7.473 1.00 26.84 143 ASN A O 1
ATOM 1049 N N . MET A 1 144 ? -44.244 1.009 7.200 1.00 29.98 144 MET A N 1
ATOM 1050 C CA . MET A 1 144 ? -43.912 0.884 8.635 1.00 29.98 144 MET A CA 1
ATOM 1051 C C . MET A 1 144 ? -43.178 2.103 9.217 1.00 29.98 144 MET A C 1
ATOM 1053 O O . MET A 1 144 ? -42.940 2.154 10.419 1.00 29.98 144 MET A O 1
ATOM 1057 N N . MET A 1 145 ? -42.838 3.105 8.399 1.00 28.23 145 MET A N 1
ATOM 1058 C CA . MET A 1 145 ? -41.989 4.227 8.830 1.00 28.23 145 MET A CA 1
ATOM 1059 C C . MET A 1 145 ? -42.701 5.245 9.742 1.00 28.23 145 MET A C 1
ATOM 1061 O O . MET A 1 145 ? -42.042 6.035 10.410 1.00 28.23 145 MET A O 1
ATOM 1065 N N . GLU A 1 146 ? -44.036 5.236 9.767 1.00 26.83 146 GLU A N 1
ATOM 1066 C CA . GLU A 1 146 ? -44.867 6.300 10.357 1.00 26.83 146 GLU A CA 1
ATOM 1067 C C . GLU A 1 146 ? -45.557 5.885 11.674 1.00 26.83 146 GLU A C 1
ATOM 1069 O O . GLU A 1 146 ? -46.241 6.686 12.297 1.00 26.83 146 GLU A O 1
ATOM 1074 N N . THR A 1 147 ? -45.358 4.643 12.138 1.00 26.58 147 THR A N 1
ATOM 1075 C CA . THR A 1 147 ? -46.007 4.092 13.356 1.00 26.58 147 THR A CA 1
ATOM 1076 C C . THR A 1 147 ? -45.009 3.666 14.445 1.00 26.58 147 THR A C 1
ATOM 1078 O O . THR A 1 147 ? -45.396 3.075 15.445 1.00 26.58 147 THR A O 1
ATOM 1081 N N . VAL A 1 148 ? -43.714 3.955 14.263 1.00 29.03 148 VAL A N 1
ATOM 1082 C CA . VAL A 1 148 ? -42.619 3.555 15.181 1.00 29.03 148 VAL A CA 1
ATOM 1083 C C . VAL A 1 148 ? -42.028 4.762 15.940 1.00 29.03 148 VAL A C 1
ATOM 1085 O O . VAL A 1 148 ? -41.115 4.616 16.745 1.00 29.03 148 VAL A O 1
ATOM 1088 N N . LEU A 1 149 ? -42.551 5.975 15.716 1.00 28.31 149 LEU A N 1
ATOM 1089 C CA . LEU A 1 149 ? -42.038 7.208 16.334 1.00 28.31 149 LEU A CA 1
ATOM 1090 C C . LEU A 1 149 ? -42.649 7.554 17.705 1.00 28.31 149 LEU A C 1
ATOM 1092 O O . LEU A 1 149 ? -42.101 8.417 18.385 1.00 28.31 149 LEU A O 1
ATOM 1096 N N . GLU A 1 150 ? -43.713 6.872 18.141 1.00 25.83 150 GLU A N 1
ATOM 1097 C CA . GLU A 1 150 ? -44.378 7.121 19.433 1.00 25.83 150 GLU A CA 1
ATOM 1098 C C . GLU A 1 150 ? -44.564 5.837 20.262 1.00 25.83 150 GLU A C 1
ATOM 1100 O O . GLU A 1 150 ? -45.673 5.367 20.506 1.00 25.83 150 GLU A O 1
ATOM 1105 N N . THR A 1 151 ? -43.454 5.278 20.751 1.00 21.92 151 THR A N 1
ATOM 1106 C CA . THR A 1 151 ? -43.467 4.320 21.871 1.00 21.92 151 THR A CA 1
ATOM 1107 C C . THR A 1 151 ? -42.347 4.654 22.860 1.00 21.92 151 THR A C 1
ATOM 1109 O O . THR A 1 151 ? -41.187 4.682 22.435 1.00 21.92 151 THR A O 1
ATOM 1112 N N . PRO A 1 152 ? -42.627 4.862 24.162 1.00 25.59 152 PRO A N 1
ATOM 1113 C CA . PRO A 1 152 ? -41.582 4.946 25.177 1.00 25.59 152 PRO A CA 1
ATOM 1114 C C . PRO A 1 152 ? -40.964 3.553 25.365 1.00 25.59 152 PRO A C 1
ATOM 1116 O O . PRO A 1 152 ? -41.547 2.675 26.000 1.00 25.59 152 PRO A O 1
ATOM 1119 N N . TYR A 1 153 ? -39.805 3.329 24.749 1.00 23.61 153 TYR A N 1
ATOM 1120 C CA . TYR A 1 153 ? -39.102 2.050 24.828 1.00 23.61 153 TYR A CA 1
ATOM 1121 C C . TYR A 1 153 ? -38.470 1.877 26.216 1.00 23.61 153 TYR A C 1
ATOM 1123 O O . TYR A 1 153 ? -37.797 2.779 26.711 1.00 23.61 153 TYR A O 1
ATOM 1131 N N . PHE A 1 154 ? -38.680 0.718 26.842 1.00 25.52 154 PHE A N 1
ATOM 1132 C CA . PHE A 1 154 ? -38.099 0.404 28.148 1.00 25.52 154 PHE A CA 1
ATOM 1133 C C . PHE A 1 154 ? -36.605 0.078 28.006 1.00 25.52 154 PHE A C 1
ATOM 1135 O O . PHE A 1 154 ? -36.255 -0.998 27.519 1.00 25.52 154 PHE A O 1
ATOM 1142 N N . ASP A 1 155 ? -35.728 0.959 28.497 1.00 24.92 155 ASP A N 1
ATOM 1143 C CA . ASP A 1 155 ? -34.289 0.694 28.659 1.00 24.92 155 ASP A CA 1
ATOM 1144 C C . ASP A 1 155 ? -34.041 -0.266 29.848 1.00 24.92 155 ASP A C 1
ATOM 1146 O O . ASP A 1 155 ? -33.470 0.095 30.875 1.00 24.92 155 ASP A O 1
ATOM 1150 N N . THR A 1 156 ? -34.491 -1.518 29.712 1.00 27.36 156 THR A N 1
ATOM 1151 C CA . THR A 1 156 ? -34.193 -2.613 30.655 1.00 27.36 156 THR A CA 1
ATOM 1152 C C . THR A 1 156 ? -33.346 -3.691 29.971 1.00 27.36 156 THR A C 1
ATOM 1154 O O . THR A 1 156 ? -33.703 -4.146 28.881 1.00 27.36 156 THR A O 1
ATOM 1157 N N . PRO A 1 157 ? -32.215 -4.126 30.561 1.00 25.92 157 PRO A N 1
ATOM 1158 C CA . PRO A 1 157 ? -31.403 -5.189 29.981 1.00 25.92 157 PRO A CA 1
ATOM 1159 C C . PRO A 1 157 ? -32.120 -6.548 30.115 1.00 25.92 157 PRO A C 1
ATOM 1161 O O . PRO A 1 157 ? -32.652 -6.848 31.186 1.00 25.92 157 PRO A O 1
ATOM 1164 N N . PRO A 1 158 ? -32.097 -7.426 29.092 1.00 22.72 158 PRO A N 1
ATOM 1165 C CA . PRO A 1 158 ? -32.814 -8.708 29.099 1.00 22.72 158 PRO A CA 1
ATOM 1166 C C . PRO A 1 158 ? -32.121 -9.806 29.941 1.00 22.72 158 PRO A C 1
ATOM 1168 O O . PRO A 1 158 ? -32.078 -10.971 29.546 1.00 22.72 158 PRO A O 1
ATOM 1171 N N . HIS A 1 159 ? -31.562 -9.445 31.102 1.00 26.78 159 HIS A N 1
ATOM 1172 C CA . HIS A 1 159 ? -30.802 -10.328 31.992 1.00 26.78 159 HIS A CA 1
ATOM 1173 C C . HIS A 1 159 ? -31.068 -10.057 33.484 1.00 26.78 159 HIS A C 1
ATOM 1175 O O . HIS A 1 159 ? -30.146 -9.814 34.258 1.00 26.78 159 HIS A O 1
ATOM 1181 N N . THR A 1 160 ? -32.322 -10.184 33.923 1.00 24.19 160 THR A N 1
ATOM 1182 C CA . THR A 1 160 ? -32.597 -10.571 35.315 1.00 24.19 160 THR A CA 1
ATOM 1183 C C . THR A 1 160 ? -32.441 -12.093 35.452 1.00 24.19 160 THR A C 1
ATOM 1185 O O . THR A 1 160 ? -33.179 -12.839 34.801 1.00 24.19 160 THR A O 1
ATOM 1188 N N . PRO A 1 161 ? -31.516 -12.608 36.286 1.00 26.91 161 PRO A N 1
ATOM 1189 C CA . PRO A 1 161 ? -31.454 -14.029 36.621 1.00 26.91 161 PRO A CA 1
ATOM 1190 C C . PRO A 1 161 ? -32.564 -14.376 37.628 1.00 26.91 161 PRO A C 1
ATOM 1192 O O . PRO A 1 161 ? -32.309 -14.670 38.793 1.00 26.91 161 PRO A O 1
ATOM 1195 N N . GLY A 1 162 ? -33.817 -14.305 37.169 1.00 24.06 162 GLY A N 1
ATOM 1196 C CA . GLY A 1 162 ? -34.976 -14.795 37.912 1.00 24.06 162 GLY A CA 1
ATOM 1197 C C . GLY A 1 162 ? -34.864 -16.297 38.190 1.00 24.06 162 GLY A C 1
ATOM 1198 O O . GLY A 1 162 ? -34.212 -17.034 37.446 1.00 24.06 162 GLY A O 1
ATOM 1199 N N . SER A 1 163 ? -35.491 -16.748 39.274 1.00 26.33 163 SER A N 1
ATOM 1200 C CA . SER A 1 163 ? -35.371 -18.109 39.800 1.00 26.33 163 SER A CA 1
ATOM 1201 C C . SER A 1 163 ? -35.859 -19.187 38.824 1.00 26.33 163 SER A C 1
ATOM 1203 O O . SER A 1 163 ? -37.045 -19.508 38.748 1.00 26.33 163 SER A O 1
ATOM 1205 N N . TRP A 1 164 ? -34.918 -19.841 38.144 1.00 24.33 164 TRP A N 1
ATOM 1206 C CA . TRP A 1 164 ? -35.165 -21.134 37.511 1.00 24.33 164 TRP A CA 1
ATOM 1207 C C . TRP A 1 164 ? -35.115 -22.235 38.571 1.00 24.33 164 TRP A C 1
ATOM 1209 O O . TRP A 1 164 ? -34.060 -22.805 38.844 1.00 24.33 164 TRP A O 1
ATOM 1219 N N . GLY A 1 165 ? -36.271 -22.504 39.183 1.00 24.50 165 GLY A N 1
ATOM 1220 C CA . GLY A 1 165 ? -36.486 -23.718 39.974 1.00 24.50 165 GLY A CA 1
ATOM 1221 C C . GLY A 1 165 ? -36.391 -24.987 39.116 1.00 24.50 165 GLY A C 1
ATOM 1222 O O . GLY A 1 165 ? -36.405 -24.922 37.885 1.00 24.50 165 GLY A O 1
ATOM 1223 N N . ASP A 1 166 ? -36.290 -26.145 39.769 1.00 27.08 166 ASP A N 1
ATOM 1224 C CA . ASP A 1 166 ? -35.999 -27.434 39.132 1.00 27.08 166 ASP A CA 1
ATOM 1225 C C . ASP A 1 166 ? -36.958 -27.810 37.987 1.00 27.08 166 ASP A C 1
ATOM 1227 O O . ASP A 1 166 ? -38.077 -28.276 38.197 1.00 27.08 166 ASP A O 1
ATOM 1231 N N . ALA A 1 167 ? -36.472 -27.668 36.750 1.00 26.36 167 ALA A N 1
ATOM 1232 C CA . ALA A 1 167 ? -37.196 -28.005 35.520 1.00 26.36 167 ALA A CA 1
ATOM 1233 C C . ALA A 1 167 ? -36.351 -28.841 34.532 1.00 26.36 167 ALA A C 1
ATOM 1235 O O . ALA A 1 167 ? -36.584 -28.839 33.324 1.00 26.36 167 ALA A O 1
ATOM 1236 N N . SER A 1 168 ? -35.363 -29.592 35.026 1.00 27.75 168 SER A N 1
ATOM 1237 C CA . SER A 1 168 ? -34.438 -30.417 34.229 1.00 27.75 168 SER A CA 1
ATOM 1238 C C . SER A 1 168 ? -35.056 -31.734 33.711 1.00 27.75 168 SER A C 1
ATOM 1240 O O . SER A 1 168 ? -34.412 -32.785 33.735 1.00 27.75 168 SER A O 1
ATOM 1242 N N . ARG A 1 169 ? -36.324 -31.716 33.253 1.00 30.39 169 ARG A N 1
ATOM 1243 C CA . ARG A 1 169 ? -37.042 -32.950 32.871 1.00 30.39 169 ARG A CA 1
ATOM 1244 C C . ARG A 1 169 ? -38.177 -32.828 31.834 1.00 30.39 169 ARG A C 1
ATOM 1246 O O . ARG A 1 169 ? -39.263 -33.355 32.052 1.00 30.39 169 ARG A O 1
ATOM 1253 N N . ALA A 1 170 ? -37.903 -32.246 30.666 1.00 23.36 170 ALA A N 1
ATOM 1254 C CA . ALA A 1 170 ? -38.659 -32.529 29.436 1.00 23.36 170 ALA A CA 1
ATOM 1255 C C . ALA A 1 170 ? -37.782 -32.326 28.185 1.00 23.36 170 ALA A C 1
ATOM 1257 O O . ALA A 1 170 ? -37.010 -31.371 28.120 1.00 23.36 170 ALA A O 1
ATOM 1258 N N . THR A 1 171 ? -37.897 -33.211 27.191 1.00 35.34 171 THR A N 1
ATOM 1259 C CA . THR A 1 171 ? -37.225 -33.091 25.883 1.00 35.34 171 THR A CA 1
ATOM 1260 C C . THR A 1 171 ? -38.246 -32.832 24.780 1.00 35.34 171 THR A C 1
ATOM 1262 O O . THR A 1 171 ? -38.710 -33.779 24.144 1.00 35.34 171 THR A O 1
ATOM 1265 N N . ASP A 1 172 ? -38.563 -31.562 24.523 1.00 28.27 172 ASP A N 1
ATOM 1266 C CA . ASP A 1 172 ? -39.331 -31.169 23.336 1.00 28.27 172 ASP A CA 1
ATOM 1267 C C . ASP A 1 172 ? -38.388 -30.902 22.157 1.00 28.27 172 ASP A C 1
ATOM 1269 O O . ASP A 1 172 ? -37.840 -29.811 21.978 1.00 28.27 172 ASP A O 1
ATOM 1273 N N . ASN A 1 173 ? -38.203 -31.935 21.333 1.00 31.75 173 ASN A N 1
ATOM 1274 C CA . ASN A 1 173 ? -37.470 -31.852 20.073 1.00 31.75 173 ASN A CA 1
ATOM 1275 C C . ASN A 1 173 ? -38.315 -31.150 18.996 1.00 31.75 173 ASN A C 1
ATOM 1277 O O . ASN A 1 173 ? -38.891 -31.795 18.121 1.00 31.75 173 ASN A O 1
ATOM 1281 N N . LEU A 1 174 ? -38.350 -29.819 19.031 1.00 35.19 174 LEU A N 1
ATOM 1282 C CA . LEU A 1 174 ? -38.685 -29.004 17.862 1.00 35.19 174 LEU A CA 1
ATOM 1283 C C . LEU A 1 174 ? -37.386 -28.534 17.201 1.00 35.19 174 LEU A C 1
ATOM 1285 O O . LEU A 1 174 ? -36.856 -27.465 17.510 1.00 35.19 174 LEU A O 1
ATOM 1289 N N . ASP A 1 175 ? -36.862 -29.369 16.301 1.00 37.44 175 ASP A N 1
ATOM 1290 C CA . ASP A 1 175 ? -35.682 -29.047 15.499 1.00 37.44 175 ASP A CA 1
ATOM 1291 C C . ASP A 1 175 ? -35.910 -27.760 14.699 1.00 37.44 175 ASP A C 1
ATOM 1293 O O . ASP A 1 175 ? -36.808 -27.665 13.860 1.00 37.44 175 ASP A O 1
ATOM 1297 N N . ALA A 1 176 ? -35.070 -26.754 14.949 1.00 41.81 176 ALA A N 1
ATOM 1298 C CA . ALA A 1 176 ? -35.118 -25.496 14.218 1.00 41.81 176 ALA A CA 1
ATOM 1299 C C . ALA A 1 176 ? -34.733 -25.737 12.749 1.00 41.81 176 ALA A C 1
ATOM 1301 O O . ALA A 1 176 ? -33.568 -26.004 12.441 1.00 41.81 176 ALA A O 1
ATOM 1302 N N . THR A 1 177 ? -35.713 -25.633 11.849 1.00 47.84 177 THR A N 1
ATOM 1303 C CA . THR A 1 177 ? -35.531 -25.815 10.405 1.00 47.84 177 THR A CA 1
ATOM 1304 C C . THR A 1 177 ? -34.519 -24.822 9.841 1.00 47.84 177 THR A C 1
ATOM 1306 O O . THR A 1 177 ? -34.733 -23.611 9.900 1.00 47.84 177 THR A O 1
ATOM 1309 N N . GLU A 1 178 ? -33.433 -25.335 9.257 1.00 54.44 178 GLU A N 1
ATOM 1310 C CA . GLU A 1 178 ? -32.436 -24.528 8.547 1.00 54.44 178 GLU A CA 1
ATOM 1311 C C . GLU A 1 178 ? -33.050 -23.919 7.278 1.00 54.44 178 GLU A C 1
ATOM 1313 O O . GLU A 1 178 ? -33.266 -24.610 6.278 1.00 54.44 178 GLU A O 1
ATOM 1318 N N . VAL A 1 179 ? -33.307 -22.610 7.299 1.00 56.53 179 VAL A N 1
ATOM 1319 C CA . VAL A 1 179 ? -33.792 -21.883 6.119 1.00 56.53 179 VAL A CA 1
ATOM 1320 C C . VAL A 1 179 ? -32.597 -21.429 5.267 1.00 56.53 179 VAL A C 1
ATOM 1322 O O . VAL A 1 179 ? -31.637 -20.869 5.801 1.00 56.53 179 VAL A O 1
ATOM 1325 N N . PRO A 1 180 ? -32.586 -21.675 3.942 1.00 60.19 180 PRO A N 1
ATOM 1326 C CA . PRO A 1 180 ? -31.485 -21.246 3.092 1.00 60.19 180 PRO A CA 1
ATOM 1327 C C . PRO A 1 180 ? -31.534 -19.734 2.851 1.00 60.19 180 PRO A C 1
ATOM 1329 O O . PRO A 1 180 ? -32.492 -19.241 2.257 1.00 60.19 180 PRO A O 1
ATOM 1332 N N . LEU A 1 181 ? -30.448 -19.036 3.205 1.00 68.62 181 LEU A N 1
ATOM 1333 C CA . LEU A 1 181 ? -30.227 -17.615 2.908 1.00 68.62 181 LEU A CA 1
ATOM 1334 C C . LEU A 1 181 ? -30.611 -17.309 1.451 1.00 68.62 181 LEU A C 1
ATOM 1336 O O . LEU A 1 181 ? -29.986 -17.823 0.523 1.00 68.62 181 LEU A O 1
ATOM 1340 N N . ASN A 1 182 ? -31.633 -16.483 1.239 1.00 63.38 182 ASN A N 1
ATOM 1341 C CA . ASN A 1 182 ? -32.041 -16.015 -0.084 1.00 63.38 182 ASN A CA 1
ATOM 1342 C C . ASN A 1 182 ? -31.737 -14.517 -0.201 1.00 63.38 182 ASN A C 1
ATOM 1344 O O . ASN A 1 182 ? -31.980 -13.756 0.727 1.00 63.38 182 ASN A O 1
ATOM 1348 N N . ASN A 1 183 ? -31.196 -14.097 -1.349 1.00 69.06 183 ASN A N 1
ATOM 1349 C CA . ASN A 1 183 ? -30.759 -12.718 -1.626 1.00 69.06 183 ASN A CA 1
ATOM 1350 C C . ASN A 1 183 ? -29.678 -12.138 -0.685 1.00 69.06 183 ASN A C 1
ATOM 1352 O O . ASN A 1 183 ? -29.474 -10.926 -0.683 1.00 69.06 183 ASN A O 1
ATOM 1356 N N . GLY A 1 184 ? -28.931 -12.971 0.046 1.00 74.25 184 GLY A N 1
ATOM 1357 C CA . GLY A 1 184 ? -27.861 -12.501 0.930 1.00 74.25 184 GLY A CA 1
ATOM 1358 C C . GLY A 1 184 ? -26.724 -11.776 0.196 1.00 74.25 184 GLY A C 1
ATOM 1359 O O . GLY A 1 184 ? -26.436 -12.031 -0.984 1.00 74.25 184 GLY A O 1
ATOM 1360 N N . TRP A 1 185 ? -26.034 -10.892 0.918 1.00 83.00 185 TRP A N 1
ATOM 1361 C CA . TRP A 1 185 ? -24.876 -10.155 0.425 1.00 83.00 185 TRP A CA 1
ATOM 1362 C C . TRP A 1 185 ? -23.794 -11.091 -0.149 1.00 83.00 185 TRP A C 1
ATOM 1364 O O . TRP A 1 185 ? -23.534 -12.198 0.343 1.00 83.00 185 TRP A O 1
ATOM 1374 N N . ARG A 1 186 ? -23.155 -10.640 -1.242 1.00 84.69 186 ARG A N 1
ATOM 1375 C CA . ARG A 1 186 ? -22.124 -11.399 -1.969 1.00 84.69 186 ARG A CA 1
ATOM 1376 C C . ARG A 1 186 ? -21.058 -10.506 -2.636 1.00 84.69 186 ARG A C 1
ATOM 1378 O O . ARG A 1 186 ? -21.423 -9.602 -3.408 1.00 84.69 186 ARG A O 1
ATOM 1385 N N . PRO A 1 187 ? -19.758 -10.810 -2.448 1.00 85.81 187 PRO A N 1
ATOM 1386 C CA . PRO A 1 187 ? -18.635 -10.003 -2.926 1.00 85.81 187 PRO A CA 1
ATOM 1387 C C . PRO A 1 187 ? -18.620 -9.902 -4.451 1.00 85.81 187 PRO A C 1
ATOM 1389 O O . PRO A 1 187 ? -18.679 -10.910 -5.153 1.00 85.81 187 PRO A O 1
ATOM 1392 N N . TRP A 1 188 ? -18.566 -8.676 -4.978 1.00 86.62 188 TRP A N 1
ATOM 1393 C CA . TRP A 1 188 ? -18.724 -8.406 -6.412 1.00 86.62 188 TRP A CA 1
ATOM 1394 C C . TRP A 1 188 ? -17.598 -8.994 -7.275 1.00 86.62 188 TRP A C 1
ATOM 1396 O O . TRP A 1 188 ? -17.889 -9.620 -8.292 1.00 86.62 188 TRP A O 1
ATOM 1406 N N . TRP A 1 189 ? -16.337 -8.877 -6.843 1.00 88.50 189 TRP A N 1
ATOM 1407 C CA . TRP A 1 189 ? -15.163 -9.313 -7.615 1.00 88.50 189 TRP A CA 1
ATOM 1408 C C . TRP A 1 189 ? -14.966 -10.836 -7.628 1.00 88.50 189 TRP A C 1
ATOM 1410 O O . TRP A 1 189 ? -14.203 -11.344 -8.443 1.00 88.50 189 TRP A O 1
ATOM 1420 N N . LEU A 1 190 ? -15.676 -11.568 -6.761 1.00 88.31 190 LEU A N 1
ATOM 1421 C CA . LEU A 1 190 ? -15.674 -13.036 -6.705 1.00 88.31 190 LEU A CA 1
ATOM 1422 C C . LEU A 1 190 ? -16.896 -13.667 -7.399 1.00 88.31 190 LEU A C 1
ATOM 1424 O O . LEU A 1 190 ? -17.069 -14.884 -7.370 1.00 88.31 190 LEU A O 1
ATOM 1428 N N . ARG A 1 191 ? -17.776 -12.868 -8.021 1.00 89.44 191 ARG A N 1
ATOM 1429 C CA . ARG A 1 191 ? -18.912 -13.395 -8.794 1.00 89.44 191 ARG A CA 1
ATOM 1430 C C . ARG A 1 191 ? -18.385 -14.105 -10.038 1.00 89.44 191 ARG A C 1
ATOM 1432 O O . ARG A 1 191 ? -17.602 -13.513 -10.776 1.00 89.44 191 ARG A O 1
ATOM 1439 N N . ARG A 1 192 ? -18.909 -15.302 -10.344 1.00 89.56 192 ARG A N 1
ATOM 1440 C CA . ARG A 1 192 ? -18.511 -16.111 -11.519 1.00 89.56 192 ARG A CA 1
ATOM 1441 C C . ARG A 1 192 ? -18.386 -15.298 -12.816 1.00 89.56 192 ARG A C 1
ATOM 1443 O O . ARG A 1 192 ? -17.405 -15.472 -13.519 1.00 89.56 192 ARG A O 1
ATOM 1450 N N . ARG A 1 193 ? -19.299 -14.348 -13.083 1.00 90.00 193 ARG A N 1
ATOM 1451 C CA . ARG A 1 193 ? -19.213 -13.431 -14.243 1.00 90.00 193 ARG A CA 1
ATOM 1452 C C . ARG A 1 193 ? -17.892 -12.644 -14.303 1.00 90.00 193 ARG A C 1
ATOM 1454 O O . ARG A 1 193 ? -17.294 -12.573 -15.367 1.00 90.00 193 ARG A O 1
ATOM 1461 N N . VAL A 1 194 ? -17.422 -12.089 -13.183 1.00 90.94 194 VAL A N 1
ATOM 1462 C CA . VAL A 1 194 ? -16.169 -11.312 -13.120 1.00 90.94 194 VAL A CA 1
ATOM 1463 C C . VAL A 1 194 ? -14.958 -12.231 -13.296 1.00 90.94 194 VAL A C 1
ATOM 1465 O O . VAL A 1 194 ? -14.060 -11.917 -14.071 1.00 90.94 194 VAL A O 1
ATOM 1468 N N . THR A 1 195 ? -14.958 -13.412 -12.670 1.00 89.56 195 THR A N 1
ATOM 1469 C CA . THR A 1 195 ? -13.913 -14.431 -12.883 1.00 89.56 195 THR A CA 1
ATOM 1470 C C . THR A 1 195 ? -13.859 -14.892 -14.347 1.00 89.56 195 THR A C 1
ATOM 1472 O O . THR A 1 195 ? -12.775 -14.976 -14.916 1.00 89.56 195 THR A O 1
ATOM 1475 N N . SER A 1 196 ? -15.012 -15.105 -14.995 1.00 91.38 196 SER A N 1
ATOM 1476 C CA . SER A 1 196 ? -15.101 -15.409 -16.431 1.00 91.38 196 SER A CA 1
ATOM 1477 C C . SER A 1 196 ? -14.582 -14.270 -17.312 1.00 91.38 196 SER A C 1
ATOM 1479 O O . SER A 1 196 ? -13.933 -14.550 -18.314 1.00 91.38 196 SER A O 1
ATOM 1481 N N . MET A 1 197 ? -14.802 -13.002 -16.941 1.00 93.44 197 MET A N 1
ATOM 1482 C CA . MET A 1 197 ? -14.210 -11.862 -17.654 1.00 93.44 197 MET A CA 1
ATOM 1483 C C . MET A 1 197 ? -12.681 -11.847 -17.537 1.00 93.44 197 MET A C 1
ATOM 1485 O O . MET A 1 197 ? -12.014 -11.612 -18.537 1.00 93.44 197 MET A O 1
ATOM 1489 N N . PHE A 1 198 ? -12.104 -12.153 -16.367 1.00 93.62 198 PHE A N 1
ATOM 1490 C CA . PHE A 1 198 ? -10.645 -12.283 -16.243 1.00 93.62 198 PHE A CA 1
ATOM 1491 C C . PHE A 1 198 ? -10.086 -13.434 -17.095 1.00 93.62 198 PHE A C 1
ATOM 1493 O O . PHE A 1 198 ? -9.086 -13.227 -17.774 1.00 93.62 198 PHE A O 1
ATOM 1500 N N . ILE A 1 199 ? -10.752 -14.597 -17.129 1.00 93.25 199 ILE A N 1
ATOM 1501 C CA . ILE A 1 199 ? -10.375 -15.722 -18.009 1.00 93.25 199 ILE A CA 1
ATOM 1502 C C . ILE A 1 199 ? -10.429 -15.300 -19.482 1.00 93.25 199 ILE A C 1
ATOM 1504 O O . ILE A 1 199 ? -9.453 -15.480 -20.204 1.00 93.25 199 ILE A O 1
ATOM 1508 N N . GLY A 1 200 ? -11.540 -14.696 -19.918 1.00 94.38 200 GLY A N 1
ATOM 1509 C CA . GLY A 1 200 ? -11.709 -14.218 -21.291 1.00 94.38 200 GLY A CA 1
ATOM 1510 C C . GLY A 1 200 ? -10.632 -13.210 -21.693 1.00 94.38 200 GLY A C 1
ATOM 1511 O O . GLY A 1 200 ? -10.027 -13.357 -22.749 1.00 94.38 200 GLY A O 1
ATOM 1512 N N . THR A 1 201 ? -10.318 -12.247 -20.821 1.00 94.38 201 THR A N 1
ATOM 1513 C CA . THR A 1 201 ? -9.240 -11.273 -21.045 1.00 94.38 201 THR A CA 1
ATOM 1514 C C . THR A 1 201 ? -7.860 -11.934 -21.097 1.00 94.38 201 THR A C 1
ATOM 1516 O O . THR A 1 201 ? -7.062 -11.570 -21.952 1.00 94.38 201 THR A O 1
ATOM 1519 N N . SER A 1 202 ? -7.557 -12.920 -20.244 1.00 94.06 202 SER A N 1
ATOM 1520 C CA . SER A 1 202 ? -6.276 -13.643 -20.305 1.00 94.06 202 SER A CA 1
ATOM 1521 C C . SER A 1 202 ? -6.126 -14.471 -21.583 1.00 94.06 202 SER A C 1
ATOM 1523 O O . SER A 1 202 ? -5.070 -14.416 -22.206 1.00 94.06 202 SER A O 1
ATOM 1525 N N . ILE A 1 203 ? -7.177 -15.169 -22.022 1.00 94.88 203 ILE A N 1
ATOM 1526 C CA . ILE A 1 203 ? -7.170 -15.908 -23.294 1.00 94.88 203 ILE A CA 1
ATOM 1527 C C . ILE A 1 203 ? -7.053 -14.936 -24.479 1.00 94.88 203 ILE A C 1
ATOM 1529 O O . ILE A 1 203 ? -6.255 -15.166 -25.382 1.00 94.88 203 ILE A O 1
ATOM 1533 N N . MET A 1 204 ? -7.779 -13.815 -24.458 1.00 95.25 204 MET A N 1
ATOM 1534 C CA . MET A 1 204 ? -7.683 -12.776 -25.488 1.00 95.25 204 MET A CA 1
ATOM 1535 C C . MET A 1 204 ? -6.267 -12.188 -25.574 1.00 95.25 204 MET A C 1
ATOM 1537 O O . MET A 1 204 ? -5.740 -12.042 -26.671 1.00 95.25 204 MET A O 1
ATOM 1541 N N . LEU A 1 205 ? -5.623 -11.888 -24.440 1.00 93.88 205 LEU A N 1
ATOM 1542 C CA . LEU A 1 205 ? -4.250 -11.371 -24.413 1.00 93.88 205 LEU A CA 1
ATOM 1543 C C . LEU A 1 205 ? -3.208 -12.422 -24.831 1.00 93.88 205 LEU A C 1
ATOM 1545 O O . LEU A 1 205 ? -2.213 -12.055 -25.450 1.00 93.88 205 LEU A O 1
ATOM 1549 N N . ALA A 1 206 ? -3.446 -13.711 -24.564 1.00 93.69 206 ALA A N 1
ATOM 1550 C CA . ALA A 1 206 ? -2.637 -14.803 -25.106 1.00 93.69 206 ALA A CA 1
ATOM 1551 C C . ALA A 1 206 ? -2.733 -14.864 -26.644 1.00 93.69 206 ALA A C 1
ATOM 1553 O O . ALA A 1 206 ? -1.709 -14.852 -27.320 1.00 93.69 206 ALA A O 1
ATOM 1554 N N . VAL A 1 207 ? -3.951 -14.836 -27.202 1.00 94.44 207 VAL A N 1
ATOM 1555 C CA . VAL A 1 207 ? -4.186 -14.842 -28.661 1.00 94.44 207 VAL A CA 1
ATOM 1556 C C . VAL A 1 207 ? -3.626 -13.584 -29.335 1.00 94.44 207 VAL A C 1
ATOM 1558 O O . VAL A 1 207 ? -3.012 -13.683 -30.393 1.00 94.44 207 VAL A O 1
ATOM 1561 N N . ILE A 1 208 ? -3.772 -12.406 -28.720 1.00 91.75 208 ILE A N 1
ATOM 1562 C CA . ILE A 1 208 ? -3.136 -11.171 -29.206 1.00 91.75 208 ILE A CA 1
ATOM 1563 C C . ILE A 1 208 ? -1.608 -11.309 -29.176 1.00 91.75 208 ILE A C 1
ATOM 1565 O O . ILE A 1 208 ? -0.956 -10.878 -30.121 1.00 91.75 208 ILE A O 1
ATOM 1569 N N . GLY A 1 209 ? -1.033 -11.939 -28.146 1.00 88.31 209 GLY A N 1
ATOM 1570 C CA . GLY A 1 209 ? 0.400 -12.231 -28.078 1.00 88.31 209 GLY A CA 1
ATOM 1571 C C . GLY A 1 209 ? 0.888 -13.092 -29.247 1.00 88.31 209 GLY A C 1
ATOM 1572 O O . GLY A 1 209 ? 1.855 -12.715 -29.899 1.00 88.31 209 GLY A O 1
ATOM 1573 N N . GLU A 1 210 ? 0.184 -14.180 -29.570 1.00 90.50 210 GLU A N 1
ATOM 1574 C CA . GLU A 1 210 ? 0.473 -15.031 -30.740 1.00 90.50 210 GLU A CA 1
ATOM 1575 C C . GLU A 1 210 ? 0.372 -14.263 -32.069 1.00 90.50 210 GLU A C 1
ATOM 1577 O O . GLU A 1 210 ? 1.285 -14.312 -32.894 1.00 90.50 210 GLU A O 1
ATOM 1582 N N . VAL A 1 211 ? -0.696 -13.480 -32.267 1.00 90.38 211 VAL A N 1
ATOM 1583 C CA . VAL A 1 211 ? -0.872 -12.655 -33.479 1.00 90.38 211 VAL A CA 1
ATOM 1584 C C . VAL A 1 211 ? 0.224 -11.590 -33.598 1.00 90.38 211 VAL A C 1
ATOM 1586 O O . VAL A 1 211 ? 0.722 -11.341 -34.694 1.00 90.38 211 VAL A O 1
ATOM 1589 N N . VAL A 1 212 ? 0.645 -10.989 -32.482 1.00 87.12 212 VAL A N 1
ATOM 1590 C CA . VAL A 1 212 ? 1.748 -10.019 -32.439 1.00 87.12 212 VAL A CA 1
ATOM 1591 C C . VAL A 1 212 ? 3.100 -10.699 -32.689 1.00 87.12 212 VAL A C 1
ATOM 1593 O O . VAL A 1 212 ? 3.912 -10.130 -33.411 1.00 87.12 212 VAL A O 1
ATOM 1596 N N . MET A 1 213 ? 3.340 -11.919 -32.193 1.00 86.25 213 MET A N 1
ATOM 1597 C CA . MET A 1 213 ? 4.539 -12.702 -32.539 1.00 86.25 213 MET A CA 1
ATOM 1598 C C . MET A 1 213 ? 4.597 -13.013 -34.034 1.00 86.25 213 MET A C 1
ATOM 1600 O O . MET A 1 213 ? 5.622 -12.771 -34.669 1.00 86.25 213 MET A O 1
ATOM 1604 N N . TRP A 1 214 ? 3.492 -13.484 -34.614 1.00 86.38 214 TRP A N 1
ATOM 1605 C CA . TRP A 1 214 ? 3.401 -13.740 -36.051 1.00 86.38 214 TRP A CA 1
ATOM 1606 C C . TRP A 1 214 ? 3.596 -12.461 -36.879 1.00 86.38 214 TRP A C 1
ATOM 1608 O O . TRP A 1 214 ? 4.337 -12.474 -37.862 1.00 86.38 214 TRP A O 1
ATOM 1618 N N . TRP A 1 215 ? 3.003 -11.336 -36.467 1.00 86.81 215 TRP A N 1
ATOM 1619 C CA . TRP A 1 215 ? 3.162 -10.060 -37.169 1.00 86.81 215 TRP A CA 1
ATOM 1620 C C . TRP A 1 215 ? 4.607 -9.540 -37.104 1.00 86.81 215 TRP A C 1
ATOM 1622 O O . TRP A 1 215 ? 5.175 -9.222 -38.147 1.00 86.81 215 TRP A O 1
ATOM 1632 N N . LEU A 1 216 ? 5.229 -9.541 -35.917 1.00 82.25 216 LEU A N 1
ATOM 1633 C CA . LEU A 1 216 ? 6.619 -9.108 -35.689 1.00 82.25 216 LEU A CA 1
ATOM 1634 C C . LEU A 1 216 ? 7.672 -10.063 -36.276 1.00 82.25 216 LEU A C 1
ATOM 1636 O O . LEU A 1 216 ? 8.826 -9.678 -36.436 1.00 82.25 216 LEU A O 1
ATOM 1640 N N . SER A 1 217 ? 7.296 -11.300 -36.610 1.00 80.25 217 SER A N 1
ATOM 1641 C CA . SER A 1 217 ? 8.152 -12.221 -37.368 1.00 80.25 217 SER A CA 1
ATOM 1642 C C . SER A 1 217 ? 8.213 -11.890 -38.865 1.00 80.25 217 SER A C 1
ATOM 1644 O O . SER A 1 217 ? 9.056 -12.450 -39.561 1.00 80.25 217 SER A O 1
ATOM 1646 N N . ASN A 1 218 ? 7.316 -11.032 -39.366 1.00 79.56 218 ASN A N 1
ATOM 1647 C CA . ASN A 1 218 ? 7.162 -10.722 -40.792 1.00 79.56 218 ASN A CA 1
ATOM 1648 C C . ASN A 1 218 ? 7.210 -9.213 -41.108 1.00 79.56 218 ASN A C 1
ATOM 1650 O O . ASN A 1 218 ? 7.329 -8.845 -42.273 1.00 79.56 218 ASN A O 1
ATOM 1654 N N . ASN A 1 219 ? 7.092 -8.339 -40.103 1.00 75.56 219 ASN A N 1
ATOM 1655 C CA . ASN A 1 219 ? 6.995 -6.885 -40.256 1.00 75.56 219 ASN A CA 1
ATOM 1656 C C . ASN A 1 219 ? 7.837 -6.173 -39.192 1.00 75.56 219 ASN A C 1
ATOM 1658 O O . ASN A 1 219 ? 7.954 -6.641 -38.058 1.00 75.56 219 ASN A O 1
ATOM 1662 N N . GLU A 1 220 ? 8.373 -5.008 -39.544 1.00 68.50 220 GLU A N 1
ATOM 1663 C CA . GLU A 1 220 ? 9.151 -4.167 -38.634 1.00 68.50 220 GLU A CA 1
ATOM 1664 C C . GLU A 1 220 ? 8.280 -3.124 -37.915 1.00 68.50 220 GLU A C 1
ATOM 1666 O O . GLU A 1 220 ? 7.243 -2.684 -38.416 1.00 68.50 220 GLU A O 1
ATOM 1671 N N . VAL A 1 221 ? 8.719 -2.691 -36.729 1.00 68.38 221 VAL A N 1
ATOM 1672 C CA . VAL A 1 221 ? 8.064 -1.620 -35.964 1.00 68.38 221 VAL A CA 1
ATOM 1673 C C . VAL A 1 221 ? 8.634 -0.264 -36.374 1.00 68.38 221 VAL A C 1
ATOM 1675 O O . VAL A 1 221 ? 9.812 0.010 -36.130 1.00 68.38 221 VAL A O 1
ATOM 1678 N N . ASP A 1 222 ? 7.785 0.613 -36.917 1.00 68.56 222 ASP A N 1
ATOM 1679 C CA . ASP A 1 222 ? 8.153 2.006 -37.180 1.00 68.56 222 ASP A CA 1
ATOM 1680 C C . ASP A 1 222 ? 8.562 2.736 -35.888 1.00 68.56 222 ASP A C 1
ATOM 1682 O O . ASP A 1 222 ? 7.870 2.720 -34.863 1.00 68.56 222 ASP A O 1
ATOM 1686 N N . SER A 1 223 ? 9.688 3.436 -35.997 1.00 65.62 223 SER A N 1
ATOM 1687 C CA . SER A 1 223 ? 10.209 4.437 -35.073 1.00 65.62 223 SER A CA 1
ATOM 1688 C C . SER A 1 223 ? 9.149 5.357 -34.445 1.00 65.62 223 SER A C 1
ATOM 1690 O O . SER A 1 223 ? 9.237 5.627 -33.245 1.00 65.62 223 SER A O 1
ATOM 1692 N N . SER A 1 224 ? 8.125 5.792 -35.195 1.00 68.25 224 SER A N 1
ATOM 1693 C CA . SER A 1 224 ? 7.070 6.682 -34.683 1.00 68.25 224 SER A CA 1
ATOM 1694 C C . SER A 1 224 ? 6.230 6.045 -33.567 1.00 68.25 224 SER A C 1
ATOM 1696 O O . SER A 1 224 ? 5.800 6.727 -32.635 1.00 68.25 224 SER A O 1
ATOM 1698 N N . LEU A 1 225 ? 6.061 4.718 -33.598 1.00 73.31 225 LEU A N 1
ATOM 1699 C CA . LEU A 1 225 ? 5.275 3.948 -32.631 1.00 73.31 225 LEU A CA 1
ATOM 1700 C C . LEU A 1 225 ? 6.118 3.379 -31.478 1.00 73.31 225 LEU A C 1
ATOM 1702 O O . LEU A 1 225 ? 5.571 2.713 -30.595 1.00 73.31 225 LEU A O 1
ATOM 1706 N N . LYS A 1 226 ? 7.428 3.665 -31.433 1.00 71.88 226 LYS A N 1
ATOM 1707 C CA . LYS A 1 226 ? 8.380 3.160 -30.425 1.00 71.88 226 LYS A CA 1
ATOM 1708 C C . LYS A 1 226 ? 7.862 3.293 -28.990 1.00 71.88 226 LYS A C 1
ATOM 1710 O O . LYS A 1 226 ? 7.863 2.318 -28.247 1.00 71.88 226 LYS A O 1
ATOM 1715 N N . GLY A 1 227 ? 7.339 4.464 -28.619 1.00 72.50 227 GLY A N 1
ATOM 1716 C CA . GLY A 1 227 ? 6.785 4.694 -27.279 1.00 72.50 227 GLY A CA 1
ATOM 1717 C C . GLY A 1 227 ? 5.550 3.840 -26.956 1.00 72.50 227 GLY A C 1
ATOM 1718 O O . GLY A 1 227 ? 5.418 3.357 -25.831 1.00 72.50 227 GLY A O 1
ATOM 1719 N N . LEU A 1 228 ? 4.669 3.611 -27.936 1.00 81.50 228 LEU A N 1
ATOM 1720 C CA . LEU A 1 228 ? 3.457 2.807 -27.754 1.00 81.50 228 LEU A CA 1
ATOM 1721 C C . LEU A 1 228 ? 3.805 1.336 -27.489 1.00 81.50 228 LEU A C 1
ATOM 1723 O O . LEU A 1 228 ? 3.241 0.732 -26.579 1.00 81.50 228 LEU A O 1
ATOM 1727 N N . TRP A 1 229 ? 4.771 0.785 -28.227 1.00 80.12 229 TRP A N 1
ATOM 1728 C CA . TRP A 1 229 ? 5.232 -0.592 -28.036 1.00 80.12 229 TRP A CA 1
ATOM 1729 C C . TRP A 1 229 ? 6.059 -0.780 -26.756 1.00 80.12 229 TRP A C 1
ATOM 1731 O O . TRP A 1 229 ? 5.879 -1.788 -26.076 1.00 80.12 229 TRP A O 1
ATOM 1741 N N . THR A 1 230 ? 6.889 0.195 -26.360 1.00 79.31 230 THR A N 1
ATOM 1742 C CA . THR A 1 230 ? 7.658 0.128 -25.101 1.00 79.31 230 THR A CA 1
ATOM 1743 C C . THR A 1 230 ? 6.765 0.138 -23.853 1.00 79.31 230 THR A C 1
ATOM 1745 O O . THR A 1 230 ? 7.026 -0.611 -22.915 1.00 79.31 230 THR A O 1
ATOM 1748 N N . PHE A 1 231 ? 5.711 0.964 -23.810 1.00 85.94 231 PHE A N 1
ATOM 1749 C CA . PHE A 1 231 ? 4.880 1.109 -22.602 1.00 85.94 231 PHE A CA 1
ATOM 1750 C C . PHE A 1 231 ? 3.555 0.332 -22.642 1.00 85.94 231 PHE A C 1
ATOM 1752 O O . PHE A 1 231 ? 3.053 -0.064 -21.589 1.00 85.94 231 PHE A O 1
ATOM 1759 N N . GLY A 1 232 ? 2.981 0.090 -23.825 1.00 87.38 232 GLY A N 1
ATOM 1760 C CA . GLY A 1 232 ? 1.647 -0.497 -24.002 1.00 87.38 232 GLY A CA 1
ATOM 1761 C C . GLY A 1 232 ? 1.430 -1.831 -23.273 1.00 87.38 232 GLY A C 1
ATOM 1762 O O . GLY A 1 232 ? 0.506 -1.911 -22.457 1.00 87.38 232 GLY A O 1
ATOM 1763 N N . PRO A 1 233 ? 2.279 -2.859 -23.481 1.00 88.44 233 PRO A N 1
ATOM 1764 C CA . PRO A 1 233 ? 2.154 -4.145 -22.791 1.00 88.44 233 PRO A CA 1
ATOM 1765 C C . PRO A 1 233 ? 2.195 -3.996 -21.264 1.00 88.44 233 PRO A C 1
ATOM 1767 O O . PRO A 1 233 ? 1.353 -4.552 -20.557 1.00 88.44 233 PRO A O 1
ATOM 1770 N N . VAL A 1 234 ? 3.120 -3.173 -20.760 1.00 89.50 234 VAL A N 1
ATOM 1771 C CA . VAL A 1 234 ? 3.320 -2.921 -19.324 1.00 89.50 234 VAL A CA 1
ATOM 1772 C C . VAL A 1 234 ? 2.097 -2.245 -18.704 1.00 89.50 234 VAL A C 1
ATOM 1774 O O . VAL A 1 234 ? 1.656 -2.632 -17.620 1.00 89.50 234 VAL A O 1
ATOM 1777 N N . VAL A 1 235 ? 1.505 -1.269 -19.400 1.00 90.50 235 VAL A N 1
ATOM 1778 C CA . VAL A 1 235 ? 0.283 -0.570 -18.972 1.00 90.50 235 VAL A CA 1
ATOM 1779 C C . VAL A 1 235 ? -0.916 -1.520 -18.936 1.00 90.50 235 VAL A C 1
ATOM 1781 O O . VAL A 1 235 ? -1.619 -1.561 -17.926 1.00 90.50 235 VAL A O 1
ATOM 1784 N N . VAL A 1 236 ? -1.134 -2.327 -19.981 1.00 91.56 236 VAL A N 1
ATOM 1785 C CA . VAL A 1 236 ? -2.258 -3.283 -20.051 1.00 91.56 236 VAL A CA 1
ATOM 1786 C C . VAL A 1 236 ? -2.184 -4.311 -18.917 1.00 91.56 236 VAL A C 1
ATOM 1788 O O . VAL A 1 236 ? -3.168 -4.521 -18.200 1.00 91.56 236 VAL A O 1
ATOM 1791 N N . VAL A 1 237 ? -1.007 -4.903 -18.687 1.00 91.94 237 VAL A N 1
ATOM 1792 C CA . VAL A 1 237 ? -0.796 -5.862 -17.590 1.00 91.94 237 VAL A CA 1
ATOM 1793 C C . VAL A 1 237 ? -0.944 -5.181 -16.223 1.00 91.94 237 VAL A C 1
ATOM 1795 O O . VAL A 1 237 ? -1.562 -5.747 -15.320 1.00 91.94 237 VAL A O 1
ATOM 1798 N N . SER A 1 238 ? -0.458 -3.945 -16.065 1.00 90.00 238 SER A N 1
ATOM 1799 C CA . SER A 1 238 ? -0.595 -3.180 -14.816 1.00 90.00 238 SER A CA 1
ATOM 1800 C C . SER A 1 238 ? -2.056 -2.859 -14.483 1.00 90.00 238 SER A C 1
ATOM 1802 O O . SER A 1 238 ? -2.467 -3.012 -13.332 1.00 90.00 238 SER A O 1
ATOM 1804 N N . ILE A 1 239 ? -2.876 -2.494 -15.476 1.00 90.50 239 ILE A N 1
ATOM 1805 C CA . ILE A 1 239 ? -4.326 -2.299 -15.303 1.00 90.50 239 ILE A CA 1
ATOM 1806 C C . ILE A 1 239 ? -4.982 -3.610 -14.848 1.00 90.50 239 ILE A C 1
ATOM 1808 O O . ILE A 1 239 ? -5.722 -3.617 -13.860 1.00 90.50 239 ILE A O 1
ATOM 1812 N N . MET A 1 240 ? -4.664 -4.737 -15.497 1.00 92.25 240 MET A N 1
ATOM 1813 C CA . MET A 1 240 ? -5.174 -6.051 -15.094 1.00 92.25 240 MET A CA 1
ATOM 1814 C C . MET A 1 240 ? -4.756 -6.416 -13.657 1.00 92.25 240 MET A C 1
ATOM 1816 O O . MET A 1 240 ? -5.582 -6.917 -12.893 1.00 92.25 240 MET A O 1
ATOM 1820 N N . ALA A 1 241 ? -3.521 -6.111 -13.247 1.00 90.56 241 ALA A N 1
ATOM 1821 C CA . ALA A 1 241 ? -3.027 -6.342 -11.888 1.00 90.56 241 ALA A CA 1
ATOM 1822 C C . ALA A 1 241 ? -3.725 -5.465 -10.828 1.00 90.56 241 ALA A C 1
ATOM 1824 O O . ALA A 1 241 ? -4.052 -5.957 -9.744 1.00 90.56 241 ALA A O 1
ATOM 1825 N N . ILE A 1 242 ? -4.008 -4.194 -11.138 1.00 87.00 242 ILE A N 1
ATOM 1826 C CA . ILE A 1 242 ? -4.750 -3.270 -10.260 1.00 87.00 242 ILE A CA 1
ATOM 1827 C C . ILE A 1 242 ? -6.193 -3.754 -10.055 1.00 87.00 242 ILE A C 1
ATOM 1829 O O . ILE A 1 242 ? -6.697 -3.739 -8.928 1.00 87.00 242 ILE A O 1
ATOM 1833 N N . LEU A 1 243 ? -6.846 -4.233 -11.118 1.00 89.56 243 LEU A N 1
ATOM 1834 C CA . LEU A 1 243 ? -8.177 -4.841 -11.039 1.00 89.56 243 LEU A CA 1
ATOM 1835 C C . LEU A 1 243 ? -8.132 -6.167 -10.256 1.00 89.56 243 LEU A C 1
ATOM 1837 O O . LEU A 1 243 ? -8.961 -6.390 -9.372 1.00 89.56 243 LEU A O 1
ATOM 1841 N N . TRP A 1 244 ? -7.131 -7.021 -10.498 1.00 92.31 244 TRP A N 1
ATOM 1842 C CA . TRP A 1 244 ? -6.983 -8.301 -9.796 1.00 92.31 244 TRP A CA 1
ATOM 1843 C C . TRP A 1 244 ? -6.724 -8.149 -8.291 1.00 92.31 244 TRP A C 1
ATOM 1845 O O . TRP A 1 244 ? -7.226 -8.939 -7.491 1.00 92.31 244 TRP A O 1
ATOM 1855 N N . ALA A 1 245 ? -6.019 -7.096 -7.868 1.00 88.06 245 ALA A N 1
ATOM 1856 C CA . ALA A 1 245 ? -5.803 -6.799 -6.450 1.00 88.06 245 ALA A CA 1
ATOM 1857 C C . ALA A 1 245 ? -7.120 -6.619 -5.662 1.00 88.06 245 ALA A C 1
ATOM 1859 O O . ALA A 1 245 ? -7.147 -6.824 -4.447 1.00 88.06 245 ALA A O 1
ATOM 1860 N N . ARG A 1 246 ? -8.233 -6.286 -6.335 1.00 87.75 246 ARG A N 1
ATOM 1861 C CA . ARG A 1 246 ? -9.576 -6.250 -5.732 1.00 87.75 246 ARG A CA 1
ATOM 1862 C C . ARG A 1 246 ? -10.155 -7.652 -5.533 1.00 87.75 246 ARG A C 1
ATOM 1864 O O . ARG A 1 246 ? -10.702 -7.920 -4.466 1.00 87.75 246 ARG A O 1
ATOM 1871 N N . ALA A 1 247 ? -9.983 -8.552 -6.503 1.00 90.00 247 ALA A N 1
ATOM 1872 C CA . ALA A 1 247 ? -10.369 -9.957 -6.370 1.00 90.00 247 ALA A CA 1
ATOM 1873 C C . ALA A 1 247 ? -9.564 -10.665 -5.263 1.00 90.00 247 ALA A C 1
ATOM 1875 O O . ALA A 1 247 ? -10.156 -11.360 -4.439 1.00 90.00 247 ALA A O 1
ATOM 1876 N N . GLU A 1 248 ? -8.249 -10.422 -5.164 1.00 90.88 248 GLU A N 1
ATOM 1877 C CA . GLU A 1 248 ? -7.433 -10.944 -4.056 1.00 90.88 248 GLU A CA 1
ATOM 1878 C C . GLU A 1 248 ? -7.886 -10.392 -2.696 1.00 90.88 248 GLU A C 1
ATOM 1880 O O . GLU A 1 248 ? -8.097 -11.170 -1.767 1.00 90.88 248 GLU A O 1
ATOM 1885 N N . ALA A 1 249 ? -8.081 -9.075 -2.565 1.00 87.81 249 ALA A N 1
ATOM 1886 C CA . ALA A 1 249 ? -8.510 -8.477 -1.299 1.00 87.81 249 ALA A CA 1
ATOM 1887 C C . ALA A 1 249 ? -9.855 -9.048 -0.811 1.00 87.81 249 ALA A C 1
ATOM 1889 O O . ALA A 1 249 ? -10.002 -9.338 0.377 1.00 87.81 249 ALA A O 1
ATOM 1890 N N . GLN A 1 250 ? -10.811 -9.266 -1.723 1.00 89.06 250 GLN A N 1
ATOM 1891 C CA . GLN A 1 250 ? -12.080 -9.917 -1.390 1.00 89.06 250 GLN A CA 1
ATOM 1892 C C . GLN A 1 250 ? -11.893 -11.411 -1.058 1.00 89.06 250 GLN A C 1
ATOM 1894 O O . GLN A 1 250 ? -12.494 -11.889 -0.099 1.00 89.06 250 GLN A O 1
ATOM 1899 N N . ALA A 1 251 ? -11.036 -12.150 -1.772 1.00 90.25 251 ALA A N 1
ATOM 1900 C CA . ALA A 1 251 ? -10.748 -13.550 -1.446 1.00 90.25 251 ALA A CA 1
ATOM 1901 C C . ALA A 1 251 ? -10.146 -13.697 -0.037 1.00 90.25 251 ALA A C 1
ATOM 1903 O O . ALA A 1 251 ? -10.638 -14.494 0.757 1.00 90.25 251 ALA A O 1
ATOM 1904 N N . LEU A 1 252 ? -9.130 -12.897 0.301 1.00 89.38 252 LEU A N 1
ATOM 1905 C CA . LEU A 1 252 ? -8.463 -12.934 1.608 1.00 89.38 252 LEU A CA 1
ATOM 1906 C C . LEU A 1 252 ? -9.419 -12.598 2.763 1.00 89.38 252 LEU A C 1
ATOM 1908 O O . LEU A 1 252 ? -9.375 -13.261 3.796 1.00 89.38 252 LEU A O 1
ATOM 1912 N N . LEU A 1 253 ? -10.275 -11.583 2.598 1.00 87.12 253 LEU A N 1
ATOM 1913 C CA . LEU A 1 253 ? -11.132 -11.085 3.678 1.00 87.12 253 LEU A CA 1
ATOM 1914 C C . LEU A 1 253 ? -12.401 -11.932 3.879 1.00 87.12 253 LEU A C 1
ATOM 1916 O O . LEU A 1 253 ? -12.811 -12.145 5.018 1.00 87.12 253 LEU A O 1
ATOM 1920 N N . TYR A 1 254 ? -13.005 -12.460 2.808 1.00 88.12 254 TYR A N 1
ATOM 1921 C CA . TYR A 1 254 ? -14.263 -13.213 2.910 1.00 88.12 254 TYR A CA 1
ATOM 1922 C C . TYR A 1 254 ? -14.090 -14.739 3.007 1.00 88.12 254 TYR A C 1
ATOM 1924 O O . TYR A 1 254 ? -15.056 -15.417 3.352 1.00 88.12 254 TYR A O 1
ATOM 1932 N N . MET A 1 255 ? -12.894 -15.308 2.773 1.00 89.12 255 MET A N 1
ATOM 1933 C CA . MET A 1 255 ? -12.670 -16.762 2.904 1.00 89.12 255 MET A CA 1
ATOM 1934 C C . MET A 1 255 ? -13.116 -17.342 4.263 1.00 89.12 255 MET A C 1
ATOM 1936 O O . MET A 1 255 ? -13.766 -18.385 4.235 1.00 89.12 255 MET A O 1
ATOM 1940 N N . PRO A 1 256 ? -12.858 -16.713 5.434 1.00 89.31 256 PRO A N 1
ATOM 1941 C CA . PRO A 1 256 ? -13.340 -17.238 6.715 1.00 89.31 256 PRO A CA 1
ATOM 1942 C C . PRO A 1 256 ? -14.867 -17.392 6.756 1.00 89.31 256 PRO A C 1
ATOM 1944 O O . PRO A 1 256 ? -15.358 -18.455 7.123 1.00 89.31 256 PRO A O 1
ATOM 1947 N N . TRP A 1 257 ? -15.610 -16.382 6.292 1.00 86.62 257 TRP A N 1
ATOM 1948 C CA . TRP A 1 257 ? -17.074 -16.415 6.198 1.00 86.62 257 TRP A CA 1
ATOM 1949 C C . TRP A 1 257 ? -17.572 -17.479 5.205 1.00 86.62 257 TRP A C 1
ATOM 1951 O O . TRP A 1 257 ? -18.510 -18.209 5.508 1.00 86.62 257 TRP A O 1
ATOM 1961 N N . ILE A 1 258 ? -16.900 -17.640 4.058 1.00 86.31 258 ILE A N 1
ATOM 1962 C CA . ILE A 1 258 ? -17.232 -18.664 3.047 1.00 86.31 258 ILE A CA 1
ATOM 1963 C C . ILE A 1 258 ? -17.066 -20.093 3.598 1.00 86.31 258 ILE A C 1
ATOM 1965 O O . ILE A 1 258 ? -17.832 -20.976 3.224 1.00 86.31 258 ILE A O 1
ATOM 1969 N N . VAL A 1 259 ? -16.099 -20.347 4.490 1.00 85.44 259 VAL A N 1
ATOM 1970 C CA . VAL A 1 259 ? -15.929 -21.673 5.126 1.00 85.44 259 VAL A CA 1
ATOM 1971 C C . VAL A 1 259 ? -16.977 -21.929 6.215 1.00 85.44 259 VAL A C 1
ATOM 1973 O O . VAL A 1 259 ? -17.286 -23.086 6.505 1.00 85.44 259 VAL A O 1
ATOM 1976 N N . LEU A 1 260 ? -17.547 -20.884 6.819 1.00 84.50 260 LEU A N 1
ATOM 1977 C CA . LEU A 1 260 ? -18.544 -21.013 7.886 1.00 84.50 260 LEU A CA 1
ATOM 1978 C C . LEU A 1 260 ? -19.953 -21.366 7.367 1.00 84.50 260 LEU A C 1
ATOM 1980 O O . LEU A 1 260 ? -20.692 -21.991 8.127 1.00 84.50 260 LEU A O 1
ATOM 1984 N N . ASP A 1 261 ? -20.269 -21.102 6.087 1.00 79.50 261 ASP A N 1
ATOM 1985 C CA . ASP A 1 261 ? -21.560 -21.435 5.441 1.00 79.50 261 ASP A CA 1
ATOM 1986 C C . ASP A 1 261 ? -21.985 -22.900 5.674 1.00 79.50 261 ASP A C 1
ATOM 1988 O O . ASP A 1 261 ? -21.225 -23.832 5.383 1.00 79.50 261 ASP A O 1
ATOM 1992 N N . ARG A 1 262 ? -23.217 -23.080 6.178 1.00 69.50 262 ARG A N 1
ATOM 1993 C CA . ARG A 1 262 ? -23.920 -24.350 6.483 1.00 69.50 262 ARG A CA 1
ATOM 1994 C C . ARG A 1 262 ? -23.267 -25.262 7.524 1.00 69.50 262 ARG A C 1
ATOM 1996 O O . ARG A 1 262 ? -22.097 -25.119 7.886 1.00 69.50 262 ARG A O 1
ATOM 2003 N N . ARG A 1 263 ? -24.015 -26.281 7.959 1.00 66.81 263 ARG A N 1
ATOM 2004 C CA . ARG A 1 263 ? -23.459 -27.420 8.704 1.00 66.81 263 ARG A CA 1
ATOM 2005 C C . ARG A 1 263 ? -22.578 -28.316 7.815 1.00 66.81 263 ARG A C 1
ATOM 2007 O O . ARG A 1 263 ? -22.846 -28.443 6.620 1.00 66.81 263 ARG A O 1
ATOM 2014 N N . PRO A 1 264 ? -21.503 -28.914 8.366 1.00 70.06 264 PRO A N 1
ATOM 2015 C CA . PRO A 1 264 ? -20.668 -29.869 7.641 1.00 70.06 264 PRO A CA 1
ATOM 2016 C C . PRO A 1 264 ? -21.423 -31.182 7.391 1.00 70.06 264 PRO A C 1
ATOM 2018 O O . PRO A 1 264 ? -22.073 -31.711 8.288 1.00 70.06 264 PRO A O 1
ATOM 2021 N N . THR A 1 265 ? -21.277 -31.735 6.189 1.00 65.81 265 THR A N 1
ATOM 2022 C CA . THR A 1 265 ? -21.824 -33.049 5.801 1.00 65.81 265 THR A CA 1
ATOM 2023 C C . THR A 1 265 ? -20.827 -34.190 6.018 1.00 65.81 265 THR A C 1
ATOM 2025 O O . THR A 1 265 ? -21.206 -35.357 6.053 1.00 65.81 265 THR A O 1
ATOM 2028 N N . THR A 1 266 ? -19.540 -33.864 6.177 1.00 76.56 266 THR A N 1
ATOM 2029 C CA . THR A 1 266 ? -18.446 -34.834 6.332 1.00 76.56 266 THR A CA 1
ATOM 2030 C C . THR A 1 266 ? -17.474 -34.430 7.441 1.00 76.56 266 THR A C 1
ATOM 2032 O O . THR A 1 266 ? -17.265 -33.247 7.712 1.00 76.56 266 THR A O 1
ATOM 2035 N N . VAL A 1 267 ? -16.792 -35.411 8.043 1.00 74.81 267 VAL A N 1
ATOM 2036 C CA . VAL A 1 267 ? -15.765 -35.179 9.083 1.00 74.81 267 VAL A CA 1
ATOM 2037 C C . VAL A 1 267 ? -14.637 -34.258 8.581 1.00 74.81 267 VAL A C 1
ATOM 2039 O O . VAL A 1 267 ? -14.109 -33.437 9.335 1.00 74.81 267 VAL A O 1
ATOM 2042 N N . ASP A 1 268 ? -14.308 -34.333 7.289 1.00 74.38 268 ASP A N 1
ATOM 2043 C CA . ASP A 1 268 ? -13.290 -33.495 6.646 1.00 74.38 268 ASP A CA 1
ATOM 2044 C C . ASP A 1 268 ? -13.769 -32.044 6.399 1.00 74.38 268 ASP A C 1
ATOM 2046 O O . ASP A 1 268 ? -12.955 -31.141 6.198 1.00 74.38 268 ASP A O 1
ATOM 2050 N N . GLU A 1 269 ? -15.079 -31.772 6.447 1.00 75.69 269 GLU A N 1
ATOM 2051 C CA . GLU A 1 269 ? -15.642 -30.413 6.550 1.00 75.69 269 GLU A CA 1
ATOM 2052 C C . GLU A 1 269 ? -15.630 -29.912 7.995 1.00 75.69 269 GLU A C 1
ATOM 2054 O O . GLU A 1 269 ? -15.210 -28.781 8.241 1.00 75.69 269 GLU A O 1
ATOM 2059 N N . THR A 1 270 ? -15.970 -30.763 8.966 1.00 75.88 270 THR A N 1
ATOM 2060 C CA . THR A 1 270 ? -15.875 -30.438 10.399 1.00 75.88 270 THR A CA 1
ATOM 2061 C C . THR A 1 270 ? -14.447 -30.034 10.784 1.00 75.88 270 THR A C 1
ATOM 2063 O O . THR A 1 270 ? -14.233 -29.001 11.420 1.00 75.88 270 THR A O 1
ATOM 2066 N N . ARG A 1 271 ? -13.436 -30.775 10.304 1.00 77.00 271 ARG A N 1
ATOM 2067 C CA . ARG A 1 271 ? -12.011 -30.439 10.476 1.00 77.00 271 ARG A CA 1
ATOM 2068 C C . ARG A 1 271 ? -11.614 -29.124 9.783 1.00 77.00 271 ARG A C 1
ATOM 2070 O O . ARG A 1 271 ? -10.694 -28.459 10.253 1.00 77.00 271 ARG A O 1
ATOM 2077 N N . ARG A 1 272 ? -12.290 -28.714 8.702 1.00 77.75 272 ARG A N 1
ATOM 2078 C CA . ARG A 1 272 ? -12.069 -27.408 8.043 1.00 77.75 272 ARG A CA 1
ATOM 2079 C C . ARG A 1 272 ? -12.705 -26.239 8.806 1.00 77.75 272 ARG A C 1
ATOM 2081 O O . ARG A 1 272 ? -12.130 -25.157 8.795 1.00 77.75 272 ARG A O 1
ATOM 2088 N N . LYS A 1 273 ? -13.822 -26.454 9.512 1.00 80.00 273 LYS A N 1
ATOM 2089 C CA . LYS A 1 273 ? -14.563 -25.413 10.259 1.00 80.00 273 LYS A CA 1
ATOM 2090 C C . LYS A 1 273 ? -13.998 -25.069 11.656 1.00 80.00 273 LYS A C 1
ATOM 2092 O O . LYS A 1 273 ? -14.502 -24.149 12.302 1.00 80.00 273 LYS A O 1
ATOM 2097 N N . GLN A 1 274 ? -12.952 -25.763 12.119 1.00 83.44 274 GLN A N 1
ATOM 2098 C CA . GLN A 1 274 ? -12.273 -25.519 13.407 1.00 83.44 274 GLN A CA 1
ATOM 2099 C C . GLN A 1 274 ? -11.786 -24.070 13.571 1.00 83.44 274 GLN A C 1
ATOM 2101 O O . GLN A 1 274 ? -11.250 -23.489 12.628 1.00 83.44 274 GLN A O 1
ATOM 2106 N N . ALA A 1 275 ? -11.885 -23.512 14.785 1.00 81.50 275 ALA A N 1
ATOM 2107 C CA . ALA A 1 275 ? -11.651 -22.087 15.053 1.00 81.50 275 ALA A CA 1
ATOM 2108 C C . ALA A 1 275 ? -10.315 -21.540 14.511 1.00 81.50 275 ALA A C 1
ATOM 2110 O O . ALA A 1 275 ? -10.284 -20.468 13.905 1.00 81.50 275 ALA A O 1
ATOM 2111 N N . HIS A 1 276 ? -9.220 -22.303 14.651 1.00 83.62 276 HIS A N 1
ATOM 2112 C CA . HIS A 1 276 ? -7.877 -21.931 14.171 1.00 83.62 276 HIS A CA 1
ATOM 2113 C C . HIS A 1 276 ? -7.732 -21.903 12.632 1.00 83.62 276 HIS A C 1
ATOM 2115 O O . HIS A 1 276 ? -6.712 -21.447 12.108 1.00 83.62 276 HIS A O 1
ATOM 2121 N N . ARG A 1 277 ? -8.742 -22.396 11.903 1.00 83.38 277 ARG A N 1
ATOM 2122 C CA . ARG A 1 277 ? -8.840 -22.407 10.433 1.00 83.38 277 ARG A CA 1
ATOM 2123 C C . ARG A 1 277 ? -9.926 -21.470 9.899 1.00 83.38 277 ARG A C 1
ATOM 2125 O O . ARG A 1 277 ? -9.898 -21.167 8.711 1.00 83.38 277 ARG A O 1
ATOM 2132 N N . THR A 1 278 ? -10.831 -20.990 10.753 1.00 86.44 278 THR A N 1
ATOM 2133 C CA . THR A 1 278 ? -11.943 -20.096 10.393 1.00 86.44 278 THR A CA 1
ATOM 2134 C C . THR A 1 278 ? -11.883 -18.775 11.159 1.00 86.44 278 THR A C 1
ATOM 2136 O O . THR A 1 278 ? -11.233 -17.837 10.707 1.00 86.44 278 THR A O 1
ATOM 2139 N N . ILE A 1 279 ? -12.533 -18.672 12.318 1.00 86.88 279 ILE A N 1
ATOM 2140 C CA . ILE A 1 279 ? -12.774 -17.394 13.006 1.00 86.88 279 ILE A CA 1
ATOM 2141 C C . ILE A 1 279 ? -11.506 -16.706 13.534 1.00 86.88 279 ILE A C 1
ATOM 2143 O O . ILE A 1 279 ? -11.486 -15.480 13.602 1.00 86.88 279 ILE A O 1
ATOM 2147 N N . LEU A 1 280 ? -10.437 -17.451 13.844 1.00 88.00 280 LEU A N 1
ATOM 2148 C CA . LEU A 1 280 ? -9.126 -16.913 14.255 1.00 88.00 280 LEU A CA 1
ATOM 2149 C C . LEU A 1 280 ? -8.208 -16.572 13.060 1.00 88.00 280 LEU A C 1
ATOM 2151 O O . LEU A 1 280 ? -7.055 -16.177 13.248 1.00 88.00 280 LEU A O 1
ATOM 2155 N N . LEU A 1 281 ? -8.663 -16.764 11.816 1.00 88.81 281 LEU A N 1
ATOM 2156 C CA . LEU A 1 281 ? -7.813 -16.669 10.629 1.00 88.81 281 LEU A CA 1
ATOM 2157 C C . LEU A 1 281 ? -7.787 -15.256 10.029 1.00 88.81 281 LEU A C 1
ATOM 2159 O O . LEU A 1 281 ? -8.592 -14.910 9.171 1.00 88.81 281 LEU A O 1
ATOM 2163 N N . ASP A 1 282 ? -6.793 -14.466 10.429 1.00 87.50 282 ASP A N 1
ATOM 2164 C CA . ASP A 1 282 ? -6.442 -13.203 9.769 1.00 87.50 282 ASP A CA 1
ATOM 2165 C C . ASP A 1 282 ? -5.543 -13.471 8.546 1.00 87.50 282 ASP A C 1
ATOM 2167 O O . ASP A 1 282 ? -4.323 -13.587 8.662 1.00 87.50 282 ASP A O 1
ATOM 2171 N N . TYR A 1 283 ? -6.143 -13.610 7.361 1.00 89.25 283 TYR A N 1
ATOM 2172 C CA . TYR A 1 283 ? -5.397 -13.525 6.098 1.00 89.25 283 TYR A CA 1
ATOM 2173 C C . TYR A 1 283 ? -4.907 -12.100 5.786 1.00 89.25 283 TYR A C 1
ATOM 2175 O O . TYR A 1 283 ? -3.766 -11.977 5.331 1.00 89.25 283 TYR A O 1
ATOM 2183 N N . PRO A 1 284 ? -5.700 -11.026 6.006 1.00 84.94 284 PRO A N 1
ATOM 2184 C CA . PRO A 1 284 ? -5.272 -9.660 5.716 1.00 84.94 284 PRO A CA 1
ATOM 2185 C C . PRO A 1 284 ? -3.988 -9.171 6.403 1.00 84.94 284 PRO A C 1
ATOM 2187 O O . PRO A 1 284 ? -3.379 -8.254 5.855 1.00 84.94 284 PRO A O 1
ATOM 2190 N N . SER A 1 285 ? -3.521 -9.717 7.534 1.00 83.69 285 SER A N 1
ATOM 2191 C CA . SER A 1 285 ? -2.201 -9.360 8.109 1.00 83.69 285 SER A CA 1
ATOM 2192 C C . SER A 1 285 ? -1.006 -10.105 7.511 1.00 83.69 285 SER A C 1
ATOM 2194 O O . SER A 1 285 ? 0.111 -9.587 7.565 1.00 83.69 285 SER A O 1
ATOM 2196 N N . LEU A 1 286 ? -1.207 -11.286 6.925 1.00 85.12 286 LEU A N 1
ATOM 2197 C CA . LEU A 1 286 ? -0.110 -12.151 6.485 1.00 85.12 286 LEU A CA 1
ATOM 2198 C C . LEU A 1 286 ? 0.593 -11.620 5.224 1.00 85.12 286 LEU A C 1
ATOM 2200 O O . LEU A 1 286 ? -0.023 -11.051 4.318 1.00 85.12 286 LEU A O 1
ATOM 2204 N N . GLY A 1 287 ? 1.904 -11.862 5.127 1.00 82.38 287 GLY A N 1
ATOM 2205 C CA . GLY A 1 287 ? 2.635 -11.693 3.868 1.00 82.38 287 GLY A CA 1
ATOM 2206 C C . GLY A 1 287 ? 2.158 -12.717 2.832 1.00 82.38 287 GLY A C 1
ATOM 2207 O O . GLY A 1 287 ? 1.806 -13.837 3.196 1.00 82.38 287 GLY A O 1
ATOM 2208 N N . SER A 1 288 ? 2.154 -12.388 1.534 1.00 84.75 288 SER A N 1
ATOM 2209 C CA . SER A 1 288 ? 1.508 -13.249 0.520 1.00 84.75 288 SER A CA 1
ATOM 2210 C C . SER A 1 288 ? 2.048 -14.689 0.465 1.00 84.75 288 SER A C 1
ATOM 2212 O O . SER A 1 288 ? 1.271 -15.602 0.217 1.00 84.75 288 SER A O 1
ATOM 2214 N N . PHE A 1 289 ? 3.326 -14.925 0.783 1.00 87.50 289 PHE A N 1
ATOM 2215 C CA . PHE A 1 289 ? 3.889 -16.278 0.914 1.00 87.50 289 PHE A CA 1
ATOM 2216 C C . PHE A 1 289 ? 3.361 -17.040 2.150 1.00 87.50 289 PHE A C 1
ATOM 2218 O O . PHE A 1 289 ? 3.026 -18.222 2.066 1.00 87.50 289 PHE A O 1
ATOM 2225 N N . GLN A 1 290 ? 3.213 -16.360 3.292 1.00 88.94 290 GLN A N 1
ATOM 2226 C CA . GLN A 1 290 ? 2.615 -16.926 4.511 1.00 88.94 290 GLN A CA 1
ATOM 2227 C C . GLN A 1 290 ? 1.114 -17.197 4.319 1.00 88.94 290 GLN A C 1
ATOM 2229 O O . GLN A 1 290 ? 0.610 -18.238 4.734 1.00 88.94 290 GLN A O 1
ATOM 2234 N N . ALA A 1 291 ? 0.402 -16.289 3.645 1.00 89.69 291 ALA A N 1
ATOM 2235 C CA . ALA A 1 291 ? -1.000 -16.473 3.284 1.00 89.69 291 ALA A CA 1
ATOM 2236 C C . ALA A 1 291 ? -1.179 -17.673 2.336 1.00 89.69 291 ALA A C 1
ATOM 2238 O O . ALA A 1 291 ? -2.034 -18.517 2.592 1.00 89.69 291 ALA A O 1
ATOM 2239 N N . LEU A 1 292 ? -0.335 -17.799 1.304 1.00 92.12 292 LEU A N 1
ATOM 2240 C CA . LEU A 1 292 ? -0.353 -18.907 0.342 1.00 92.12 292 LEU A CA 1
ATOM 2241 C C . LEU A 1 292 ? -0.093 -20.260 1.017 1.00 92.12 292 LEU A C 1
ATOM 2243 O O . LEU A 1 292 ? -0.884 -21.188 0.862 1.00 92.12 292 LEU A O 1
ATOM 2247 N N . THR A 1 293 ? 0.971 -20.367 1.816 1.00 90.44 293 THR A N 1
ATOM 2248 C CA . THR A 1 293 ? 1.321 -21.610 2.529 1.00 90.44 293 THR A CA 1
ATOM 2249 C C . THR A 1 293 ? 0.267 -22.001 3.571 1.00 90.44 293 THR A C 1
ATOM 2251 O O . THR A 1 293 ? -0.094 -23.177 3.664 1.00 90.44 293 THR A O 1
ATOM 2254 N N . LYS A 1 294 ? -0.307 -21.036 4.308 1.00 90.62 294 LYS A N 1
ATOM 2255 C CA . LYS A 1 294 ? -1.411 -21.286 5.255 1.00 90.62 294 LYS A CA 1
ATOM 2256 C C . LYS A 1 294 ? -2.722 -21.645 4.538 1.00 90.62 294 LYS A C 1
ATOM 2258 O O . LYS A 1 294 ? -3.450 -22.514 5.007 1.00 90.62 294 LYS A O 1
ATOM 2263 N N . ALA A 1 295 ? -3.014 -21.041 3.383 1.00 91.25 295 ALA A N 1
ATOM 2264 C CA . ALA A 1 295 ? -4.166 -21.390 2.547 1.00 91.25 295 ALA A CA 1
ATOM 2265 C C . ALA A 1 295 ? -4.052 -22.783 1.924 1.00 91.25 295 ALA A C 1
ATOM 2267 O O . ALA A 1 295 ? -5.028 -23.530 1.950 1.00 91.25 295 ALA A O 1
ATOM 2268 N N . PHE A 1 296 ? -2.866 -23.172 1.451 1.00 91.19 296 PHE A N 1
ATOM 2269 C CA . PHE A 1 296 ? -2.615 -24.521 0.950 1.00 91.19 296 PHE A CA 1
ATOM 2270 C C . PHE A 1 296 ? -2.818 -25.572 2.055 1.00 91.19 296 PHE A C 1
ATOM 2272 O O . PHE A 1 296 ? -3.612 -26.496 1.884 1.00 91.19 296 PHE A O 1
ATOM 2279 N N . ARG A 1 297 ? -2.212 -25.371 3.238 1.00 89.56 297 ARG A N 1
ATOM 2280 C CA . ARG A 1 297 ? -2.393 -26.249 4.416 1.00 89.56 297 ARG A CA 1
ATOM 2281 C C . ARG A 1 297 ? -3.856 -26.369 4.875 1.00 89.56 297 ARG A C 1
ATOM 2283 O O . ARG A 1 297 ? -4.257 -27.432 5.342 1.00 89.56 297 ARG A O 1
ATOM 2290 N N . ASN A 1 298 ? -4.660 -25.316 4.710 1.00 87.44 298 ASN A N 1
ATOM 2291 C CA . ASN A 1 298 ? -6.086 -25.317 5.058 1.00 87.44 298 ASN A CA 1
ATOM 2292 C C . ASN A 1 298 ? -7.020 -25.778 3.912 1.00 87.44 298 ASN A C 1
ATOM 2294 O O . ASN A 1 298 ? -8.230 -25.834 4.118 1.00 87.44 298 ASN A O 1
ATOM 2298 N N . ARG A 1 299 ? -6.497 -26.117 2.719 1.00 87.75 299 ARG A N 1
ATOM 2299 C CA . ARG A 1 299 ? -7.277 -26.384 1.484 1.00 87.75 299 ARG A CA 1
ATOM 2300 C C . ARG A 1 299 ? -8.199 -25.217 1.064 1.00 87.75 299 ARG A C 1
ATOM 2302 O O . ARG A 1 299 ? -9.295 -25.413 0.544 1.00 87.75 299 ARG A O 1
ATOM 2309 N N . HIS A 1 300 ? -7.765 -23.974 1.271 1.00 90.06 300 HIS A N 1
ATOM 2310 C CA . HIS A 1 300 ? -8.504 -22.763 0.887 1.00 90.06 300 HIS A CA 1
ATOM 2311 C C . HIS A 1 300 ? -8.187 -22.355 -0.564 1.00 90.06 300 HIS A C 1
ATOM 2313 O O . HIS A 1 300 ? -7.528 -21.346 -0.825 1.00 90.06 300 HIS A O 1
ATOM 2319 N N . HIS A 1 301 ? -8.651 -23.170 -1.519 1.00 88.69 301 HIS A N 1
ATOM 2320 C CA . HIS A 1 301 ? -8.311 -23.077 -2.949 1.00 88.69 301 HIS A CA 1
ATOM 2321 C C . HIS A 1 301 ? -8.546 -21.688 -3.573 1.00 88.69 301 HIS A C 1
ATOM 2323 O O . HIS A 1 301 ? -7.731 -21.240 -4.376 1.00 88.69 301 HIS A O 1
ATOM 2329 N N . LEU A 1 302 ? -9.604 -20.977 -3.163 1.00 89.88 302 LEU A N 1
ATOM 2330 C CA . LEU A 1 302 ? -9.927 -19.623 -3.633 1.00 89.88 302 LEU A CA 1
ATOM 2331 C C . LEU A 1 302 ? -8.800 -18.612 -3.337 1.00 89.88 302 LEU A C 1
ATOM 2333 O O . LEU A 1 302 ? -8.427 -17.830 -4.209 1.00 89.88 302 LEU A O 1
ATOM 2337 N N . VAL A 1 303 ? -8.225 -18.671 -2.129 1.00 91.81 303 VAL A N 1
ATOM 2338 C CA . VAL A 1 303 ? -7.116 -17.802 -1.692 1.00 91.81 303 VAL A CA 1
ATOM 2339 C C . VAL A 1 303 ? -5.798 -18.204 -2.359 1.00 91.81 303 VAL A C 1
ATOM 2341 O O . VAL A 1 303 ? -5.015 -17.339 -2.753 1.00 91.81 303 VAL A O 1
ATOM 2344 N N . VAL A 1 304 ? -5.563 -19.511 -2.533 1.00 93.00 304 VAL A N 1
ATOM 2345 C CA . VAL A 1 304 ? -4.400 -20.027 -3.275 1.00 93.00 304 VAL A CA 1
ATOM 2346 C C . VAL A 1 304 ? -4.411 -19.487 -4.709 1.00 93.00 304 VAL A C 1
ATOM 2348 O O . VAL A 1 304 ? -3.443 -18.851 -5.122 1.00 93.00 304 VAL A O 1
ATOM 2351 N N . ALA A 1 305 ? -5.524 -19.650 -5.433 1.00 92.44 305 ALA A N 1
ATOM 2352 C CA . ALA A 1 305 ? -5.678 -19.149 -6.797 1.00 92.44 305 ALA A CA 1
ATOM 2353 C C . ALA A 1 305 ? -5.498 -17.623 -6.882 1.00 92.44 305 ALA A C 1
ATOM 2355 O O . ALA A 1 305 ? -4.759 -17.140 -7.742 1.00 92.44 305 ALA A O 1
ATOM 2356 N N . SER A 1 306 ? -6.096 -16.851 -5.962 1.00 93.12 306 SER A N 1
ATOM 2357 C CA . SER A 1 306 ? -5.993 -15.387 -6.004 1.00 93.12 306 SER A CA 1
ATOM 2358 C C . SER A 1 306 ? -4.574 -14.859 -5.788 1.00 93.12 306 SER A C 1
ATOM 2360 O O . SER A 1 306 ? -4.173 -13.910 -6.467 1.00 93.12 306 SER A O 1
ATOM 2362 N N . ILE A 1 307 ? -3.801 -15.488 -4.893 1.00 93.12 307 ILE A N 1
ATOM 2363 C CA . ILE A 1 307 ? -2.397 -15.120 -4.662 1.00 93.12 307 ILE A CA 1
ATOM 2364 C C . ILE A 1 307 ? -1.529 -15.548 -5.853 1.00 93.12 307 ILE A C 1
ATOM 2366 O O . ILE A 1 307 ? -0.712 -14.753 -6.317 1.00 93.12 307 ILE A O 1
ATOM 2370 N N . VAL A 1 308 ? -1.716 -16.765 -6.381 1.00 93.75 308 VAL A N 1
ATOM 2371 C CA . VAL A 1 308 ? -0.945 -17.275 -7.530 1.00 93.75 308 VAL A CA 1
ATOM 2372 C C . VAL A 1 308 ? -1.137 -16.385 -8.760 1.00 93.75 308 VAL A C 1
ATOM 2374 O O . VAL A 1 308 ? -0.146 -15.942 -9.336 1.00 93.75 308 VAL A O 1
ATOM 2377 N N . VAL A 1 309 ? -2.375 -16.014 -9.108 1.00 94.31 309 VAL A N 1
ATOM 2378 C CA . VAL A 1 309 ? -2.635 -15.104 -10.240 1.00 94.31 309 VAL A CA 1
ATOM 2379 C C . VAL A 1 309 ? -2.009 -13.721 -10.016 1.00 94.31 309 VAL A C 1
ATOM 2381 O O . VAL A 1 309 ? -1.469 -13.147 -10.958 1.00 94.31 309 VAL A O 1
ATOM 2384 N N . LYS A 1 310 ? -1.960 -13.197 -8.780 1.00 92.50 310 LYS A N 1
ATOM 2385 C CA . LYS A 1 310 ? -1.232 -11.944 -8.495 1.00 92.50 310 LYS A CA 1
ATOM 2386 C C . LYS A 1 310 ? 0.279 -12.082 -8.708 1.00 92.50 310 LYS A C 1
ATOM 2388 O O . LYS A 1 310 ? 0.907 -11.145 -9.197 1.00 92.50 310 LYS A O 1
ATOM 2393 N N . LEU A 1 311 ? 0.878 -13.205 -8.311 1.00 92.31 311 LEU A N 1
ATOM 2394 C CA . LEU A 1 311 ? 2.310 -13.451 -8.513 1.00 92.31 311 LEU A CA 1
ATOM 2395 C C . LEU A 1 311 ? 2.637 -13.590 -10.006 1.00 92.31 311 LEU A C 1
ATOM 2397 O O . LEU A 1 311 ? 3.579 -12.953 -10.470 1.00 92.31 311 LEU A O 1
ATOM 2401 N N . LEU A 1 312 ? 1.806 -14.312 -10.762 1.00 94.44 312 LEU A N 1
ATOM 2402 C CA . LEU A 1 312 ? 1.915 -14.427 -12.219 1.00 94.44 312 LEU A CA 1
ATOM 2403 C C . LEU A 1 312 ? 1.764 -13.066 -12.913 1.00 94.44 312 LEU A C 1
ATOM 2405 O O . LEU A 1 312 ? 2.598 -12.717 -13.737 1.00 94.44 312 LEU A O 1
ATOM 2409 N N . LEU A 1 313 ? 0.785 -12.239 -12.526 1.00 93.69 313 LEU A N 1
ATOM 2410 C CA . LEU A 1 313 ? 0.632 -10.882 -13.073 1.00 93.69 313 LEU A CA 1
ATOM 2411 C C . LEU A 1 313 ? 1.814 -9.960 -12.732 1.00 93.69 313 LEU A C 1
ATOM 2413 O O . LEU A 1 313 ? 2.155 -9.092 -13.527 1.00 93.69 313 LEU A O 1
ATOM 2417 N N . ARG A 1 314 ? 2.482 -10.148 -11.587 1.00 90.25 314 ARG A N 1
ATOM 2418 C CA . ARG A 1 314 ? 3.716 -9.409 -11.257 1.00 90.25 314 ARG A CA 1
ATOM 2419 C C . ARG A 1 314 ? 4.915 -9.877 -12.075 1.00 90.25 314 ARG A C 1
ATOM 2421 O O . ARG A 1 314 ? 5.674 -9.031 -12.534 1.00 90.25 314 ARG A O 1
ATOM 2428 N N . ALA A 1 315 ? 5.058 -11.184 -12.296 1.00 90.75 315 ALA A N 1
ATOM 2429 C CA . ALA A 1 315 ? 6.042 -11.713 -13.239 1.00 90.75 315 ALA A CA 1
ATOM 2430 C C . ALA A 1 315 ? 5.780 -11.180 -14.657 1.00 90.75 315 ALA A C 1
ATOM 2432 O O . ALA A 1 315 ? 6.710 -10.747 -15.325 1.00 90.75 315 ALA A O 1
ATOM 2433 N N . GLN A 1 316 ? 4.511 -11.095 -15.066 1.00 92.38 316 GLN A N 1
ATOM 2434 C CA . GLN A 1 316 ? 4.102 -10.545 -16.356 1.00 92.38 316 GLN A CA 1
ATOM 2435 C C . GLN A 1 316 ? 4.456 -9.058 -16.516 1.00 92.38 316 GLN A C 1
ATOM 2437 O O . GLN A 1 316 ? 4.855 -8.661 -17.605 1.00 92.38 316 GLN A O 1
ATOM 2442 N N . ILE A 1 317 ? 4.379 -8.243 -15.451 1.00 90.75 317 ILE A N 1
ATOM 2443 C CA . ILE A 1 317 ? 4.878 -6.853 -15.484 1.00 90.75 317 ILE A CA 1
ATOM 2444 C C . ILE A 1 317 ? 6.388 -6.842 -15.763 1.00 90.75 317 ILE A C 1
ATOM 2446 O O . ILE A 1 317 ? 6.821 -6.119 -16.653 1.00 90.75 317 ILE A O 1
ATOM 2450 N N . VAL A 1 318 ? 7.181 -7.665 -15.065 1.00 89.25 318 VAL A N 1
ATOM 2451 C CA . VAL A 1 318 ? 8.644 -7.726 -15.271 1.00 89.25 318 VAL A CA 1
ATOM 2452 C C . VAL A 1 318 ? 9.007 -8.266 -16.660 1.00 89.25 318 VAL A C 1
ATOM 2454 O O . VAL A 1 318 ? 9.866 -7.697 -17.318 1.00 89.25 318 VAL A O 1
ATOM 2457 N N . LEU A 1 319 ? 8.326 -9.301 -17.160 1.00 88.88 319 LEU A N 1
ATOM 2458 C CA . LEU A 1 319 ? 8.538 -9.786 -18.531 1.00 88.88 319 LEU A CA 1
ATOM 2459 C C . LEU A 1 319 ? 8.164 -8.712 -19.564 1.00 88.88 319 LEU A C 1
ATOM 2461 O O . LEU A 1 319 ? 8.889 -8.520 -20.537 1.00 88.88 319 LEU A O 1
ATOM 2465 N N . SER A 1 320 ? 7.080 -7.963 -19.329 1.00 89.25 320 SER A N 1
ATOM 2466 C CA . SER A 1 320 ? 6.613 -6.929 -20.258 1.00 89.25 320 SER A CA 1
ATOM 2467 C C . SER A 1 320 ? 7.584 -5.756 -20.442 1.00 89.25 320 SER A C 1
ATOM 2469 O O . SER A 1 320 ? 7.542 -5.123 -21.494 1.00 89.25 320 SER A O 1
ATOM 2471 N N . THR A 1 321 ? 8.487 -5.486 -19.485 1.00 85.75 321 THR A N 1
ATOM 2472 C CA . THR A 1 321 ? 9.534 -4.456 -19.641 1.00 85.75 321 THR A CA 1
ATOM 2473 C C . THR A 1 321 ? 10.750 -4.933 -20.443 1.00 85.75 321 THR A C 1
ATOM 2475 O O . THR A 1 321 ? 11.551 -4.100 -20.856 1.00 85.75 321 THR A O 1
ATOM 2478 N N . ALA A 1 322 ? 10.864 -6.238 -20.722 1.00 81.00 322 ALA A N 1
ATOM 2479 C CA . ALA A 1 322 ? 11.966 -6.855 -21.469 1.00 81.00 322 ALA A CA 1
ATOM 2480 C C . ALA A 1 322 ? 11.560 -7.387 -22.864 1.00 81.00 322 ALA A C 1
ATOM 2482 O O . ALA A 1 322 ? 12.341 -8.084 -23.513 1.00 81.00 322 ALA A O 1
ATOM 2483 N N . VAL A 1 323 ? 10.342 -7.089 -23.342 1.00 82.50 323 VAL A N 1
ATOM 2484 C CA . VAL A 1 323 ? 9.832 -7.593 -24.637 1.00 82.50 323 VAL A CA 1
ATOM 2485 C C . VAL A 1 323 ? 10.583 -7.009 -25.825 1.00 82.50 323 VAL A C 1
ATOM 2487 O O . VAL A 1 323 ? 10.816 -7.724 -26.793 1.00 82.50 323 VAL A O 1
ATOM 2490 N N . PHE A 1 324 ? 10.944 -5.727 -25.776 1.00 76.56 324 PHE A N 1
ATOM 2491 C CA . PHE A 1 324 ? 11.518 -5.002 -26.907 1.00 76.56 324 PHE A CA 1
ATOM 2492 C C . PHE A 1 324 ? 12.924 -4.503 -26.591 1.00 76.56 324 PHE A C 1
ATOM 2494 O O . PHE A 1 324 ? 13.144 -3.884 -25.552 1.00 76.56 324 PHE A O 1
ATOM 2501 N N . HIS A 1 325 ? 13.845 -4.677 -27.536 1.00 70.12 325 HIS A N 1
ATOM 2502 C CA . HIS A 1 325 ? 15.108 -3.941 -27.570 1.00 70.12 325 HIS A CA 1
ATOM 2503 C C . HIS A 1 325 ? 15.212 -3.124 -28.861 1.00 70.12 325 HIS A C 1
ATOM 2505 O O . HIS A 1 325 ? 14.505 -3.365 -29.842 1.00 70.12 325 HIS A O 1
ATOM 2511 N N . ALA A 1 326 ? 16.082 -2.117 -28.843 1.00 61.75 326 ALA A N 1
ATOM 2512 C CA . ALA A 1 326 ? 16.445 -1.384 -30.046 1.00 61.75 326 ALA A CA 1
ATOM 2513 C C . ALA A 1 326 ? 17.615 -2.105 -30.723 1.00 61.75 326 ALA A C 1
ATOM 2515 O O . ALA A 1 326 ? 18.702 -2.171 -30.153 1.00 61.75 326 ALA A O 1
ATOM 2516 N N . GLU A 1 327 ? 17.385 -2.624 -31.925 1.00 57.91 327 GLU A N 1
ATOM 2517 C CA . GLU A 1 327 ? 18.454 -3.010 -32.845 1.00 57.91 327 GLU A CA 1
ATOM 2518 C C . GLU A 1 327 ? 18.783 -1.809 -33.733 1.00 57.91 327 GLU A C 1
ATOM 2520 O O . GLU A 1 327 ? 17.904 -1.023 -34.099 1.00 57.91 327 GLU A O 1
ATOM 2525 N N . ILE A 1 328 ? 20.063 -1.617 -34.036 1.00 56.78 328 ILE A N 1
ATOM 2526 C CA . ILE A 1 328 ? 20.538 -0.445 -34.768 1.00 56.78 328 ILE A CA 1
ATOM 2527 C C . ILE A 1 328 ? 21.321 -0.938 -35.974 1.00 56.78 328 ILE A C 1
ATOM 2529 O O . ILE A 1 328 ? 22.311 -1.649 -35.823 1.00 56.78 328 ILE A O 1
ATOM 2533 N N . TYR A 1 329 ? 20.835 -0.581 -37.158 1.00 55.97 329 TYR A N 1
ATOM 2534 C CA . TYR A 1 329 ? 21.386 -1.024 -38.433 1.00 55.97 329 TYR A CA 1
ATOM 2535 C C . TYR A 1 329 ? 22.516 -0.095 -38.894 1.00 55.97 329 TYR A C 1
ATOM 2537 O O . TYR A 1 329 ? 22.625 1.041 -38.424 1.00 55.97 329 TYR A O 1
ATOM 2545 N N . VAL A 1 330 ? 23.340 -0.582 -39.829 1.00 49.22 330 VAL A N 1
ATOM 2546 C CA . VAL A 1 330 ? 24.507 0.135 -40.384 1.00 49.22 330 VAL A CA 1
ATOM 2547 C C . VAL A 1 330 ? 24.116 1.515 -40.932 1.00 49.22 330 VAL A C 1
ATOM 2549 O O . VAL A 1 330 ? 24.825 2.487 -40.697 1.00 49.22 330 VAL A O 1
ATOM 2552 N N . ASP A 1 331 ? 22.919 1.637 -41.517 1.00 51.31 331 ASP A N 1
ATOM 2553 C CA . ASP A 1 331 ? 22.325 2.885 -42.031 1.00 51.31 331 ASP A CA 1
ATOM 2554 C C . ASP A 1 331 ? 21.973 3.930 -40.940 1.00 51.31 331 ASP A C 1
ATOM 2556 O O . ASP A 1 331 ? 21.159 4.827 -41.163 1.00 51.31 331 ASP A O 1
ATOM 2560 N N . SER A 1 332 ? 22.490 3.791 -39.715 1.00 54.38 332 SER A N 1
ATOM 2561 C CA . SER A 1 332 ? 22.154 4.544 -38.490 1.00 54.38 332 SER A CA 1
ATOM 2562 C C . SER A 1 332 ? 20.696 4.449 -37.997 1.00 54.38 332 SER A C 1
ATOM 2564 O O . SER A 1 332 ? 20.376 4.939 -36.910 1.00 54.38 332 SER A O 1
ATOM 2566 N N . THR A 1 333 ? 19.797 3.784 -38.734 1.00 56.12 333 THR A N 1
ATOM 2567 C CA . THR A 1 333 ? 18.383 3.650 -38.339 1.00 56.12 333 THR A CA 1
ATOM 2568 C C . THR A 1 333 ? 18.210 2.734 -37.119 1.00 56.12 333 THR A C 1
ATOM 2570 O O . THR A 1 333 ? 18.649 1.581 -37.111 1.00 56.12 333 THR A O 1
ATOM 2573 N N . THR A 1 334 ? 17.537 3.230 -36.071 1.00 60.25 334 THR A N 1
ATOM 2574 C CA . THR A 1 334 ? 17.168 2.412 -34.899 1.00 60.25 334 THR A CA 1
ATOM 2575 C C . THR A 1 334 ? 15.799 1.774 -35.126 1.00 60.25 334 THR A C 1
ATOM 2577 O O . THR A 1 334 ? 14.803 2.499 -35.200 1.00 60.25 334 THR A O 1
ATOM 2580 N N . ARG A 1 335 ? 15.726 0.443 -35.181 1.00 66.56 335 ARG A N 1
ATOM 2581 C CA . ARG A 1 335 ? 14.475 -0.321 -35.314 1.00 66.56 335 ARG A CA 1
ATOM 2582 C C . ARG A 1 335 ? 14.152 -1.023 -33.993 1.00 66.56 335 ARG A C 1
ATOM 2584 O O . ARG A 1 335 ? 15.044 -1.316 -33.198 1.00 66.56 335 ARG A O 1
ATOM 2591 N N . LEU A 1 336 ? 12.871 -1.262 -33.717 1.00 68.75 336 LEU A N 1
ATOM 2592 C CA . LEU A 1 336 ? 12.460 -2.020 -32.531 1.00 68.75 336 LEU A CA 1
ATOM 2593 C C . LEU A 1 336 ? 12.283 -3.493 -32.900 1.00 68.75 336 LEU A C 1
ATOM 2595 O O . LEU A 1 336 ? 11.480 -3.806 -33.777 1.00 68.75 336 LEU A O 1
ATOM 2599 N N . ARG A 1 337 ? 12.990 -4.390 -32.206 1.00 72.62 337 ARG A N 1
ATOM 2600 C CA . ARG A 1 337 ? 12.822 -5.840 -32.355 1.00 72.62 337 ARG A CA 1
ATOM 2601 C C . ARG A 1 337 ? 12.297 -6.443 -31.061 1.00 72.62 337 ARG A C 1
ATOM 2603 O O . ARG A 1 337 ? 12.664 -6.012 -29.968 1.00 72.62 337 ARG A O 1
ATOM 2610 N N . ALA A 1 338 ? 11.419 -7.435 -31.185 1.00 76.31 338 ALA A N 1
ATOM 2611 C CA . ALA A 1 338 ? 10.915 -8.174 -30.038 1.00 76.31 338 ALA A CA 1
ATOM 2612 C C . ALA A 1 338 ? 11.789 -9.392 -29.719 1.00 76.31 338 ALA A C 1
ATOM 2614 O O . ALA A 1 338 ? 12.156 -10.172 -30.600 1.00 76.31 338 ALA A O 1
ATOM 2615 N N . ARG A 1 339 ? 12.049 -9.599 -28.429 1.00 81.62 339 ARG A N 1
ATOM 2616 C CA . ARG A 1 339 ? 12.665 -10.804 -27.875 1.00 81.62 339 ARG A CA 1
ATOM 2617 C C . ARG A 1 339 ? 11.625 -11.917 -27.884 1.00 81.62 339 ARG A C 1
ATOM 2619 O O . ARG A 1 339 ? 10.886 -12.103 -26.920 1.00 81.62 339 ARG A O 1
ATOM 2626 N N . LEU A 1 340 ? 11.558 -12.651 -28.995 1.00 82.62 340 LEU A N 1
ATOM 2627 C CA . LEU A 1 340 ? 10.517 -13.650 -29.266 1.00 82.62 340 LEU A CA 1
ATOM 2628 C C . LEU A 1 340 ? 10.333 -14.671 -28.124 1.00 82.62 340 LEU A C 1
ATOM 2630 O O . LEU A 1 340 ? 9.200 -15.036 -27.815 1.00 82.62 340 LEU A O 1
ATOM 2634 N N . GLY A 1 341 ? 11.412 -15.069 -27.438 1.00 84.75 341 GLY A N 1
ATOM 2635 C CA . GLY A 1 341 ? 11.349 -15.944 -26.259 1.00 84.75 341 GLY A CA 1
ATOM 2636 C C . GLY A 1 341 ? 10.683 -15.313 -25.023 1.00 84.75 341 GLY A C 1
ATOM 2637 O O . GLY A 1 341 ? 9.966 -16.001 -24.298 1.00 84.75 341 GLY A O 1
ATOM 2638 N N . VAL A 1 342 ? 10.842 -14.001 -24.802 1.00 86.88 342 VAL A N 1
ATOM 2639 C CA . VAL A 1 342 ? 10.131 -13.265 -23.735 1.00 86.88 342 VAL A CA 1
ATOM 2640 C C . VAL A 1 342 ? 8.637 -13.201 -24.049 1.00 86.88 342 VAL A C 1
ATOM 2642 O O . VAL A 1 342 ? 7.807 -13.384 -23.159 1.00 86.88 342 VAL A O 1
ATOM 2645 N N . LEU A 1 343 ? 8.283 -13.006 -25.322 1.00 87.94 343 LEU A N 1
ATOM 2646 C CA . LEU A 1 343 ? 6.888 -12.919 -25.746 1.00 87.94 343 LEU A CA 1
ATOM 2647 C C . LEU A 1 343 ? 6.175 -14.289 -25.689 1.00 87.94 343 LEU A C 1
ATOM 2649 O O . LEU A 1 343 ? 5.053 -14.357 -25.185 1.00 87.94 343 LEU A O 1
ATOM 2653 N N . HIS A 1 344 ? 6.861 -15.389 -26.033 1.00 90.12 344 HIS A N 1
ATOM 2654 C CA . HIS A 1 344 ? 6.388 -16.758 -25.757 1.00 90.12 344 HIS A CA 1
ATOM 2655 C C . HIS A 1 344 ? 6.163 -16.994 -24.255 1.00 90.12 344 HIS A C 1
ATOM 2657 O O . HIS A 1 344 ? 5.121 -17.519 -23.856 1.00 90.12 344 HIS A O 1
ATOM 2663 N N . ALA A 1 345 ? 7.107 -16.579 -23.399 1.00 91.75 345 ALA A N 1
ATOM 2664 C CA . ALA A 1 345 ? 6.959 -16.702 -21.949 1.00 91.75 345 ALA A CA 1
ATOM 2665 C C . ALA A 1 345 ? 5.739 -15.915 -21.432 1.00 91.75 345 ALA A C 1
ATOM 2667 O O . ALA A 1 345 ? 4.989 -16.423 -20.597 1.00 91.75 345 ALA A O 1
ATOM 2668 N N . MET A 1 346 ? 5.483 -14.718 -21.973 1.00 92.88 346 MET A N 1
ATOM 2669 C CA . MET A 1 346 ? 4.291 -13.932 -21.645 1.00 92.88 346 MET A CA 1
ATOM 2670 C C . MET A 1 346 ? 2.984 -14.616 -22.066 1.00 92.88 346 MET A C 1
ATOM 2672 O O . MET A 1 346 ? 2.033 -14.618 -21.278 1.00 92.88 346 MET A O 1
ATOM 2676 N N . VAL A 1 347 ? 2.911 -15.219 -23.257 1.00 94.12 347 VAL A N 1
ATOM 2677 C CA . VAL A 1 347 ? 1.726 -15.996 -23.667 1.00 94.12 347 VAL A CA 1
ATOM 2678 C C . VAL A 1 347 ? 1.529 -17.202 -22.746 1.00 94.12 347 VAL A C 1
ATOM 2680 O O . VAL A 1 347 ? 0.432 -17.398 -22.218 1.00 94.12 347 VAL A O 1
ATOM 2683 N N . GLY A 1 348 ? 2.599 -17.948 -22.453 1.00 94.44 348 GLY A N 1
ATOM 2684 C CA . GLY A 1 348 ? 2.573 -19.066 -21.507 1.00 94.44 348 GLY A CA 1
ATOM 2685 C C . GLY A 1 348 ? 2.035 -18.668 -20.128 1.00 94.44 348 GLY A C 1
ATOM 2686 O O . GLY A 1 348 ? 1.163 -19.346 -19.585 1.00 94.44 348 GLY A O 1
ATOM 2687 N N . VAL A 1 349 ? 2.463 -17.524 -19.584 1.00 95.19 349 VAL A N 1
ATOM 2688 C CA . VAL A 1 349 ? 1.953 -16.992 -18.308 1.00 95.19 349 VAL A CA 1
ATOM 2689 C C . VAL A 1 349 ? 0.461 -16.636 -18.382 1.00 95.19 349 VAL A C 1
ATOM 2691 O O . VAL A 1 349 ? -0.270 -16.952 -17.441 1.00 95.19 349 VAL A O 1
ATOM 2694 N N . PHE A 1 350 ? -0.039 -16.054 -19.479 1.00 95.50 350 PHE A N 1
ATOM 2695 C CA . PHE A 1 350 ? -1.481 -15.798 -19.642 1.00 95.50 350 PHE A CA 1
ATOM 2696 C C . PHE A 1 350 ? -2.312 -17.093 -19.734 1.00 95.50 350 PHE A C 1
ATOM 2698 O O . PHE A 1 350 ? -3.409 -17.167 -19.166 1.00 95.50 350 PHE A O 1
ATOM 2705 N N . LEU A 1 351 ? -1.790 -18.138 -20.382 1.00 94.88 351 LEU A N 1
ATOM 2706 C CA . LEU A 1 351 ? -2.428 -19.458 -20.422 1.00 94.88 351 LEU A CA 1
ATOM 2707 C C . LEU A 1 351 ? -2.430 -20.127 -19.035 1.00 94.88 351 LEU A C 1
ATOM 2709 O O . LEU A 1 351 ? -3.463 -20.645 -18.608 1.00 94.88 351 LEU A O 1
ATOM 2713 N N . ILE A 1 352 ? -1.332 -20.033 -18.275 1.00 95.69 352 ILE A N 1
ATOM 2714 C CA . ILE A 1 352 ? -1.254 -20.525 -16.887 1.00 95.69 352 ILE A CA 1
ATOM 2715 C C . ILE A 1 352 ? -2.231 -19.765 -15.975 1.00 95.69 352 ILE A C 1
ATOM 2717 O O . ILE A 1 352 ? -2.939 -20.395 -15.190 1.00 95.69 352 ILE A O 1
ATOM 2721 N N . ILE A 1 353 ? -2.339 -18.434 -16.099 1.00 94.81 353 ILE A N 1
ATOM 2722 C CA . ILE A 1 353 ? -3.351 -17.636 -15.381 1.00 94.81 353 ILE A CA 1
ATOM 2723 C C . ILE A 1 353 ? -4.758 -18.166 -15.692 1.00 94.81 353 ILE A C 1
ATOM 2725 O O . ILE A 1 353 ? -5.527 -18.435 -14.769 1.00 94.81 353 ILE A O 1
ATOM 2729 N N . SER A 1 354 ? -5.074 -18.389 -16.969 1.00 93.25 354 SER A N 1
ATOM 2730 C CA . SER A 1 354 ? -6.370 -18.931 -17.403 1.00 93.25 354 SER A CA 1
ATOM 2731 C C . SER A 1 354 ? -6.650 -20.314 -16.791 1.00 93.25 354 SER A C 1
ATOM 2733 O O . SER A 1 354 ? -7.752 -20.563 -16.296 1.00 93.25 354 SER A O 1
ATOM 2735 N N . GLY A 1 355 ? -5.633 -21.182 -16.732 1.00 93.00 355 GLY A N 1
ATOM 2736 C CA . GLY A 1 355 ? -5.693 -22.492 -16.078 1.00 93.00 355 GLY A CA 1
ATOM 2737 C C . GLY A 1 355 ? -5.923 -22.428 -14.562 1.00 93.00 355 GLY A C 1
ATOM 2738 O O . GLY A 1 355 ? -6.718 -23.200 -14.035 1.00 93.00 355 GLY A O 1
ATOM 2739 N N . VAL A 1 356 ? -5.299 -21.481 -13.852 1.00 92.25 356 VAL A N 1
ATOM 2740 C CA . VAL A 1 356 ? -5.494 -21.285 -12.397 1.00 92.25 356 VAL A CA 1
ATOM 2741 C C . VAL A 1 356 ? -6.870 -20.682 -12.076 1.00 92.25 356 VAL A C 1
ATOM 2743 O O . VAL A 1 356 ? -7.453 -20.974 -11.029 1.00 92.25 356 VAL A O 1
ATOM 2746 N N . LEU A 1 357 ? -7.427 -19.871 -12.979 1.00 91.00 357 LEU A N 1
ATOM 2747 C CA . LEU A 1 357 ? -8.756 -19.272 -12.828 1.00 91.00 357 LEU A CA 1
ATOM 2748 C C . LEU A 1 357 ? -9.911 -20.265 -13.072 1.00 91.00 357 LEU A C 1
ATOM 2750 O O . LEU A 1 357 ? -10.998 -20.075 -12.523 1.00 91.00 357 LEU A O 1
ATOM 2754 N N . LEU A 1 358 ? -9.702 -21.339 -13.840 1.00 88.25 358 LEU A N 1
ATOM 2755 C CA . LEU A 1 358 ? -10.732 -22.352 -14.118 1.00 88.25 358 LEU A CA 1
ATOM 2756 C C . LEU A 1 358 ? -11.260 -23.049 -12.838 1.00 88.25 358 LEU A C 1
ATOM 2758 O O . LEU A 1 358 ? -12.469 -22.983 -12.595 1.00 88.25 358 LEU A O 1
ATOM 2762 N N . PRO A 1 359 ? -10.419 -23.615 -11.944 1.00 84.50 359 PRO A N 1
ATOM 2763 C CA . PRO A 1 359 ? -10.861 -24.107 -10.633 1.00 84.50 359 PRO A CA 1
ATOM 2764 C C . PRO A 1 359 ? -11.505 -23.027 -9.749 1.00 84.50 359 PRO A C 1
ATOM 2766 O O . PRO A 1 359 ? -12.370 -23.325 -8.921 1.00 84.50 359 PRO A O 1
ATOM 2769 N N . MET A 1 360 ? -11.123 -21.758 -9.931 1.00 85.50 360 MET A N 1
ATOM 2770 C CA . MET A 1 360 ? -11.683 -20.635 -9.176 1.00 85.50 360 MET A CA 1
ATOM 2771 C C . MET A 1 360 ? -13.164 -20.384 -9.512 1.00 85.50 360 MET A C 1
ATOM 2773 O O . MET A 1 360 ? -13.912 -19.968 -8.631 1.00 85.50 360 MET A O 1
ATOM 2777 N N . LEU A 1 361 ? -13.625 -20.697 -10.734 1.00 85.44 361 LEU A N 1
ATOM 2778 C CA . LEU A 1 361 ? -15.054 -20.660 -11.085 1.00 85.44 361 LEU A CA 1
ATOM 2779 C C . LEU A 1 361 ? -15.874 -21.700 -10.311 1.00 85.44 361 LEU A C 1
ATOM 2781 O O . LEU A 1 361 ? -16.994 -21.406 -9.882 1.00 85.44 361 LEU A O 1
ATOM 2785 N N . TYR A 1 362 ? -15.324 -22.904 -10.123 1.00 83.50 362 TYR A N 1
ATOM 2786 C CA . TYR A 1 362 ? -15.980 -23.974 -9.372 1.00 83.50 362 TYR A CA 1
ATOM 2787 C C . TYR A 1 362 ? -16.128 -23.582 -7.896 1.00 83.50 362 TYR A C 1
ATOM 2789 O O . TYR A 1 362 ? -17.246 -23.560 -7.379 1.00 83.50 362 TYR A O 1
ATOM 2797 N N . HIS A 1 363 ? -15.028 -23.148 -7.270 1.00 82.06 363 HIS A N 1
ATOM 2798 C CA . HIS A 1 363 ? -14.971 -22.697 -5.872 1.00 82.06 363 HIS A CA 1
ATOM 2799 C C . HIS A 1 363 ? -15.470 -21.255 -5.626 1.00 82.06 363 HIS A C 1
ATOM 2801 O O . HIS A 1 363 ? -15.303 -20.731 -4.522 1.00 82.06 363 HIS A O 1
ATOM 2807 N N . ALA A 1 364 ? -16.069 -20.595 -6.621 1.00 79.69 364 ALA A N 1
ATOM 2808 C CA . ALA A 1 364 ? -16.655 -19.266 -6.451 1.00 79.69 364 ALA A CA 1
ATOM 2809 C C . ALA A 1 364 ? -17.869 -19.301 -5.490 1.00 79.69 364 ALA A C 1
ATOM 2811 O O . ALA A 1 364 ? -18.596 -20.298 -5.480 1.00 79.69 364 ALA A O 1
ATOM 2812 N N . PRO A 1 365 ? -18.138 -18.221 -4.723 1.00 76.69 365 PRO A N 1
ATOM 2813 C CA . PRO A 1 365 ? -19.231 -18.180 -3.753 1.00 76.69 365 PRO A CA 1
ATOM 2814 C C . PRO A 1 365 ? -20.608 -18.543 -4.321 1.00 76.69 365 PRO A C 1
ATOM 2816 O O . PRO A 1 365 ? -20.942 -18.229 -5.468 1.00 76.69 365 PRO A O 1
ATOM 2819 N N . SER A 1 366 ? -21.429 -19.152 -3.462 1.00 71.81 366 SER A N 1
ATOM 2820 C CA . SER A 1 366 ? -22.824 -19.500 -3.740 1.00 71.81 366 SER A CA 1
ATOM 2821 C C . SER A 1 366 ? -23.615 -18.298 -4.286 1.00 71.81 366 SER A C 1
ATOM 2823 O O . SER A 1 366 ? -23.494 -17.191 -3.753 1.00 71.81 366 SER A O 1
ATOM 2825 N N . PRO A 1 367 ? -24.488 -18.476 -5.301 1.00 72.62 367 PRO A N 1
ATOM 2826 C CA . PRO A 1 367 ? -25.315 -17.382 -5.811 1.00 72.62 367 PRO A CA 1
ATOM 2827 C C . PRO A 1 367 ? -26.290 -16.823 -4.761 1.00 72.62 367 PRO A C 1
ATOM 2829 O O . PRO A 1 367 ? -26.758 -15.699 -4.940 1.00 72.62 367 PRO A O 1
ATOM 2832 N N . ARG A 1 368 ? -26.563 -17.581 -3.689 1.00 69.12 368 ARG A N 1
ATOM 2833 C CA . ARG A 1 368 ? -27.488 -17.260 -2.590 1.00 69.12 368 ARG A CA 1
ATOM 2834 C C . ARG A 1 368 ? -27.009 -16.166 -1.622 1.00 69.12 368 ARG A C 1
ATOM 2836 O O . ARG A 1 368 ? -27.848 -15.563 -0.964 1.00 69.12 368 ARG A O 1
ATOM 2843 N N . GLY A 1 369 ? -25.702 -15.902 -1.558 1.00 75.19 369 GLY A N 1
ATOM 2844 C CA . GLY A 1 369 ? -25.090 -15.041 -0.537 1.00 75.19 369 GLY A CA 1
ATOM 2845 C C . GLY A 1 369 ? -24.132 -15.807 0.379 1.00 75.19 369 GLY A C 1
ATOM 2846 O O . GLY A 1 369 ? -23.984 -17.021 0.239 1.00 75.19 369 GLY A O 1
ATOM 2847 N N . ILE A 1 370 ? -23.465 -15.083 1.283 1.00 81.81 370 ILE A N 1
ATOM 2848 C CA . ILE A 1 370 ? -22.587 -15.644 2.338 1.00 81.81 370 ILE A CA 1
ATOM 2849 C C . ILE A 1 370 ? -23.077 -15.225 3.736 1.00 81.81 370 ILE A C 1
ATOM 2851 O O . ILE A 1 370 ? -23.020 -16.003 4.682 1.00 81.81 370 ILE A O 1
ATOM 2855 N N . ALA A 1 371 ? -23.562 -13.991 3.849 1.00 83.62 371 ALA A N 1
ATOM 2856 C CA . ALA A 1 371 ? -24.138 -13.391 5.047 1.00 83.62 371 ALA A CA 1
ATOM 2857 C C . ALA A 1 371 ? -25.243 -12.405 4.613 1.00 83.62 371 ALA A C 1
ATOM 2859 O O . ALA A 1 371 ? -25.260 -12.025 3.438 1.00 83.62 371 ALA A O 1
ATOM 2860 N N . PRO A 1 372 ? -26.144 -11.968 5.509 1.00 82.94 372 PRO A N 1
ATOM 2861 C CA . PRO A 1 372 ? -27.114 -10.908 5.232 1.00 82.94 372 PRO A CA 1
ATOM 2862 C C . PRO A 1 372 ? -26.504 -9.634 4.616 1.00 82.94 372 PRO A C 1
ATOM 2864 O O . PRO A 1 372 ? -26.944 -9.199 3.553 1.00 82.94 372 PRO A O 1
ATOM 2867 N N . ARG A 1 373 ? -25.429 -9.102 5.218 1.00 85.38 373 ARG A N 1
ATOM 2868 C CA . ARG A 1 373 ? -24.789 -7.809 4.886 1.00 85.38 373 ARG A CA 1
ATOM 2869 C C . ARG A 1 373 ? -23.255 -7.895 4.772 1.00 85.38 373 ARG A C 1
ATOM 2871 O O . ARG A 1 373 ? -22.679 -8.967 4.942 1.00 85.38 373 ARG A O 1
ATOM 2878 N N . ASP A 1 374 ? -22.585 -6.781 4.452 1.00 84.69 374 ASP A N 1
ATOM 2879 C CA . ASP A 1 374 ? -21.119 -6.718 4.272 1.00 84.69 374 ASP A CA 1
ATOM 2880 C C . ASP A 1 374 ? -20.368 -6.724 5.630 1.00 84.69 374 ASP A C 1
ATOM 2882 O O . ASP A 1 374 ? -20.605 -5.835 6.454 1.00 84.69 374 ASP A O 1
ATOM 2886 N N . PRO A 1 375 ? -19.432 -7.665 5.874 1.00 83.50 375 PRO A N 1
ATOM 2887 C CA . PRO A 1 375 ? -18.627 -7.732 7.099 1.00 83.50 375 PRO A CA 1
ATOM 2888 C C . PRO A 1 375 ? -17.325 -6.895 7.046 1.00 83.50 375 PRO A C 1
ATOM 2890 O O . PRO A 1 375 ? -16.355 -7.223 7.727 1.00 83.50 375 PRO A O 1
ATOM 2893 N N . THR A 1 376 ? -17.222 -5.857 6.199 1.00 80.81 376 THR A N 1
ATOM 2894 C CA . THR A 1 376 ? -16.014 -4.994 6.146 1.00 80.81 376 THR A CA 1
ATOM 2895 C C . THR A 1 376 ? -16.057 -3.744 7.018 1.00 80.81 376 THR A C 1
ATOM 2897 O O . THR A 1 376 ? -14.990 -3.201 7.312 1.00 80.81 376 THR A O 1
ATOM 2900 N N . SER A 1 377 ? -17.234 -3.270 7.434 1.00 82.56 377 SER A N 1
ATOM 2901 C CA . SER A 1 377 ? -17.353 -2.187 8.417 1.00 82.56 377 SER A CA 1
ATOM 2902 C C . SER A 1 377 ? -17.355 -2.754 9.846 1.00 82.56 377 SER A C 1
ATOM 2904 O O . SER A 1 377 ? -17.921 -3.827 10.065 1.00 82.56 377 SER A O 1
ATOM 2906 N N . PRO A 1 378 ? -16.783 -2.053 10.849 1.00 82.31 378 PRO A N 1
ATOM 2907 C CA . PRO A 1 378 ? -16.928 -2.441 12.254 1.00 82.31 378 PRO A CA 1
ATOM 2908 C C . PRO A 1 378 ? -18.399 -2.589 12.676 1.00 82.31 378 PRO A C 1
ATOM 2910 O O . PRO A 1 378 ? -18.743 -3.554 13.355 1.00 82.31 378 PRO A O 1
ATOM 2913 N N . ALA A 1 379 ? -19.277 -1.696 12.195 1.00 81.62 379 ALA A N 1
ATOM 2914 C CA . ALA A 1 379 ? -20.727 -1.837 12.341 1.00 81.62 379 ALA A CA 1
ATOM 2915 C C . ALA A 1 379 ? -21.265 -3.126 11.702 1.00 81.62 379 ALA A C 1
ATOM 2917 O O . ALA A 1 379 ? -22.103 -3.799 12.292 1.00 81.62 379 ALA A O 1
ATOM 2918 N N . GLY A 1 380 ? -20.782 -3.479 10.507 1.00 83.56 380 GLY A N 1
ATOM 2919 C CA . GLY A 1 380 ? -21.245 -4.641 9.760 1.00 83.56 380 GLY A CA 1
ATOM 2920 C C . GLY A 1 380 ? -20.900 -5.967 10.415 1.00 83.56 380 GLY A C 1
ATOM 2921 O O . GLY A 1 380 ? -21.773 -6.825 10.509 1.00 83.56 380 GLY A O 1
ATOM 2922 N N . THR A 1 381 ? -19.682 -6.118 10.940 1.00 85.19 381 THR A N 1
ATOM 2923 C CA . THR A 1 381 ? -19.347 -7.295 11.751 1.00 85.19 381 THR A CA 1
ATOM 2924 C C . THR A 1 381 ? -20.136 -7.311 13.057 1.00 85.19 381 THR A C 1
ATOM 2926 O O . THR A 1 381 ? -20.645 -8.364 13.417 1.00 85.19 381 THR A O 1
ATOM 2929 N N . ALA A 1 382 ? -20.290 -6.177 13.750 1.00 83.44 382 ALA A N 1
ATOM 2930 C CA . ALA A 1 382 ? -21.061 -6.132 14.993 1.00 83.44 382 ALA A CA 1
ATOM 2931 C C . ALA A 1 382 ? -22.528 -6.555 14.783 1.00 83.44 382 ALA A C 1
ATOM 2933 O O . ALA A 1 382 ? -23.013 -7.419 15.507 1.00 83.44 382 ALA A O 1
ATOM 2934 N N . ALA A 1 383 ? -23.182 -6.030 13.740 1.00 84.44 383 ALA A N 1
ATOM 2935 C CA . ALA A 1 383 ? -24.543 -6.387 13.338 1.00 84.44 383 ALA A CA 1
ATOM 2936 C C . ALA A 1 383 ? -24.687 -7.875 12.963 1.00 84.44 383 ALA A C 1
ATOM 2938 O O . ALA A 1 383 ? -25.612 -8.547 13.405 1.00 84.44 383 ALA A O 1
ATOM 2939 N N . LEU A 1 384 ? -23.735 -8.432 12.204 1.00 86.31 384 LEU A N 1
ATOM 2940 C CA . LEU A 1 384 ? -23.702 -9.866 11.868 1.00 86.31 384 LEU A CA 1
ATOM 2941 C C . LEU A 1 384 ? -23.411 -10.784 13.066 1.00 86.31 384 LEU A C 1
ATOM 2943 O O . LEU A 1 384 ? -23.504 -12.004 12.940 1.00 86.31 384 LEU A O 1
ATOM 2947 N N . LEU A 1 385 ? -23.028 -10.218 14.210 1.00 85.81 385 LEU A N 1
ATOM 2948 C CA . LEU A 1 385 ? -22.834 -10.942 15.457 1.00 85.81 385 LEU A CA 1
ATOM 2949 C C . LEU A 1 385 ? -23.990 -10.723 16.451 1.00 85.81 385 LEU A C 1
ATOM 2951 O O . LEU A 1 385 ? -24.010 -11.425 17.458 1.00 85.81 385 LEU A O 1
ATOM 2955 N N . THR A 1 386 ? -24.961 -9.833 16.189 1.00 81.00 386 THR A N 1
ATOM 2956 C CA . THR A 1 386 ? -25.989 -9.388 17.161 1.00 81.00 386 THR A CA 1
ATOM 2957 C C . THR A 1 386 ? -26.844 -10.516 17.752 1.00 81.00 386 THR A C 1
ATOM 2959 O O . THR A 1 386 ? -27.112 -10.511 18.951 1.00 81.00 386 THR A O 1
ATOM 2962 N N . SER A 1 387 ? -27.186 -11.551 16.982 1.00 77.12 387 SER A N 1
ATOM 2963 C CA . SER A 1 387 ? -27.889 -12.737 17.507 1.00 77.12 387 SER A CA 1
ATOM 2964 C C . SER A 1 387 ? -26.953 -13.878 17.971 1.00 77.12 387 SER A C 1
ATOM 2966 O O . SER A 1 387 ? -27.410 -14.889 18.502 1.00 77.12 387 SER A O 1
ATOM 2968 N N . SER A 1 388 ? -25.626 -13.716 17.875 1.00 82.25 388 SER A N 1
ATOM 2969 C CA . SER A 1 388 ? -24.603 -14.736 18.196 1.00 82.25 388 SER A CA 1
ATOM 2970 C C . SER A 1 388 ? -24.188 -14.771 19.682 1.00 82.25 388 SER A C 1
ATOM 2972 O O . SER A 1 388 ? -23.007 -14.918 20.009 1.00 82.25 388 SER A O 1
ATOM 2974 N N . GLN A 1 389 ? -25.146 -14.640 20.605 1.00 73.62 389 GLN A N 1
ATOM 2975 C CA . GLN A 1 389 ? -24.886 -14.410 22.039 1.00 73.62 389 GLN A CA 1
ATOM 2976 C C . GLN A 1 389 ? -23.951 -15.448 22.696 1.00 73.62 389 GLN A C 1
ATOM 2978 O O . GLN A 1 389 ? -23.059 -15.071 23.453 1.00 73.62 389 GLN A O 1
ATOM 2983 N N . GLN A 1 390 ? -24.089 -16.743 22.376 1.00 74.62 390 GLN A N 1
ATOM 2984 C CA . GLN A 1 390 ? -23.251 -17.819 22.941 1.00 74.62 390 GLN A CA 1
ATOM 2985 C C . GLN A 1 390 ? -21.765 -17.707 22.547 1.00 74.62 390 GLN A C 1
ATOM 2987 O O . GLN A 1 390 ? -20.881 -18.116 23.301 1.00 74.62 390 GLN A O 1
ATOM 2992 N N . PHE A 1 391 ? -21.476 -17.167 21.361 1.00 81.44 391 PHE A N 1
ATOM 2993 C CA . PHE A 1 391 ? -20.107 -16.959 20.892 1.00 81.44 391 PHE A CA 1
ATOM 2994 C C . PHE A 1 391 ? -19.457 -15.763 21.603 1.00 81.44 391 PHE A C 1
ATOM 2996 O O . PHE A 1 391 ? -18.293 -15.830 21.997 1.00 81.44 391 PHE A O 1
ATOM 3003 N N . LEU A 1 392 ? -20.224 -14.693 21.824 1.00 77.44 392 LEU A N 1
ATOM 3004 C CA . LEU A 1 392 ? -19.733 -13.464 22.447 1.00 77.44 392 LEU A CA 1
ATOM 3005 C C . LEU A 1 392 ? -19.622 -13.554 23.971 1.00 77.44 392 LEU A C 1
ATOM 3007 O O . LEU A 1 392 ? -18.673 -13.011 24.523 1.00 77.44 392 LEU A O 1
ATOM 3011 N N . SER A 1 393 ? -20.489 -14.303 24.660 1.00 71.56 393 SER A N 1
ATOM 3012 C CA . SER A 1 393 ? -20.380 -14.506 26.116 1.00 71.56 393 SER A CA 1
ATOM 3013 C C . SER A 1 393 ? -19.135 -15.302 26.541 1.00 71.56 393 SER A C 1
ATOM 3015 O O . SER A 1 393 ? -18.686 -15.192 27.681 1.00 71.56 393 SER A O 1
ATOM 3017 N N . ARG A 1 394 ? -18.518 -16.059 25.620 1.00 75.06 394 ARG A N 1
ATOM 3018 C CA . ARG A 1 394 ? -17.167 -16.624 25.804 1.00 75.06 394 ARG A CA 1
ATOM 3019 C C . ARG A 1 394 ? -16.056 -15.587 25.630 1.00 75.06 394 ARG A C 1
ATOM 3021 O O . ARG A 1 394 ? -14.988 -15.743 26.222 1.00 75.06 394 ARG A O 1
ATOM 3028 N N . LEU A 1 395 ? -16.285 -14.563 24.811 1.00 78.19 395 LEU A N 1
ATOM 3029 C CA . LEU A 1 395 ? -15.320 -13.513 24.476 1.00 78.19 395 LEU A CA 1
ATOM 3030 C C . LEU A 1 395 ? -15.463 -12.244 25.331 1.00 78.19 395 LEU A C 1
ATOM 3032 O O . LEU A 1 395 ? -14.609 -11.369 25.213 1.00 78.19 395 LEU A O 1
ATOM 3036 N N . SER A 1 396 ? -16.458 -12.143 26.213 1.00 72.94 396 SER A N 1
ATOM 3037 C CA . SER A 1 396 ? -16.538 -11.034 27.168 1.00 72.94 396 SER A CA 1
ATOM 3038 C C . SER A 1 396 ? -15.411 -11.099 28.205 1.00 72.94 396 SER A C 1
ATOM 3040 O O . SER A 1 396 ? -15.000 -12.178 28.656 1.00 72.94 396 SER A O 1
ATOM 3042 N N . GLY A 1 397 ? -14.863 -9.939 28.550 1.00 65.25 397 GLY A N 1
ATOM 3043 C CA . GLY A 1 397 ? -13.615 -9.816 29.292 1.00 65.25 397 GLY A CA 1
ATOM 3044 C C . GLY A 1 397 ? -12.426 -10.419 28.538 1.00 65.25 397 GLY A C 1
ATOM 3045 O O . GLY A 1 397 ? -11.633 -11.124 29.153 1.00 65.25 397 GLY A O 1
ATOM 3046 N N . THR A 1 398 ? -12.334 -10.220 27.215 1.00 73.88 398 THR A N 1
ATOM 3047 C CA . THR A 1 398 ? -11.119 -10.532 26.420 1.00 73.88 398 THR A CA 1
ATOM 3048 C C . THR A 1 398 ? -10.611 -9.345 25.613 1.00 73.88 398 THR A C 1
ATOM 3050 O O . THR A 1 398 ? -9.564 -9.444 24.977 1.00 73.88 398 THR A O 1
ATOM 3053 N N . GLY A 1 399 ? -11.334 -8.226 25.555 1.00 73.69 399 GLY A N 1
ATOM 3054 C CA . GLY A 1 399 ? -11.046 -7.150 24.613 1.00 73.69 399 GLY A CA 1
ATOM 3055 C C . GLY A 1 399 ? -9.646 -6.541 24.783 1.00 73.69 399 GLY A C 1
ATOM 3056 O O . GLY A 1 399 ? -9.011 -6.249 23.769 1.00 73.69 399 GLY A O 1
ATOM 3057 N N . HIS A 1 400 ? -9.109 -6.466 26.006 1.00 72.69 400 HIS A N 1
ATOM 3058 C CA . HIS A 1 400 ? -7.727 -6.053 26.309 1.00 72.69 400 HIS A CA 1
ATOM 3059 C C . HIS A 1 400 ? -6.693 -7.185 26.154 1.00 72.69 400 HIS A C 1
ATOM 3061 O O . HIS A 1 400 ? -5.520 -6.911 25.892 1.00 72.69 400 HIS A O 1
ATOM 3067 N N . ALA A 1 401 ? -7.118 -8.444 26.275 1.00 75.62 401 ALA A N 1
ATOM 3068 C CA . ALA A 1 401 ? -6.254 -9.615 26.183 1.00 75.62 401 ALA A CA 1
ATOM 3069 C C . ALA A 1 401 ? -5.652 -9.786 24.779 1.00 75.62 401 ALA A C 1
ATOM 3071 O O . ALA A 1 401 ? -6.171 -9.261 23.787 1.00 75.62 401 ALA A O 1
ATOM 3072 N N . ASP A 1 402 ? -4.562 -10.540 24.681 1.00 83.00 402 ASP A N 1
ATOM 3073 C CA . ASP A 1 402 ? -3.884 -10.818 23.417 1.00 83.00 402 ASP A CA 1
ATOM 3074 C C . ASP A 1 402 ? -4.646 -11.815 22.497 1.00 83.00 402 ASP A C 1
ATOM 3076 O O . ASP A 1 402 ? -5.769 -12.254 22.765 1.00 83.00 402 ASP A O 1
ATOM 3080 N N . MET A 1 403 ? -4.056 -12.162 21.345 1.00 85.81 403 MET A N 1
ATOM 3081 C CA . MET A 1 403 ? -4.656 -13.149 20.430 1.00 85.81 403 MET A CA 1
ATOM 3082 C C . MET A 1 403 ? -4.501 -14.606 20.886 1.00 85.81 403 MET A C 1
ATOM 3084 O O . MET A 1 403 ? -5.251 -15.454 20.401 1.00 85.81 403 MET A O 1
ATOM 3088 N N . ASN A 1 404 ? -3.552 -14.919 21.769 1.00 83.06 404 ASN A N 1
ATOM 3089 C CA . ASN A 1 404 ? -3.325 -16.275 22.260 1.00 83.06 404 ASN A CA 1
ATOM 3090 C C . ASN A 1 404 ? -4.363 -16.649 23.328 1.00 83.06 404 ASN A C 1
ATOM 3092 O O . ASN A 1 404 ? -4.916 -17.746 23.262 1.00 83.06 404 ASN A O 1
ATOM 3096 N N . ALA A 1 405 ? -4.719 -15.723 24.222 1.00 80.62 405 ALA A N 1
ATOM 3097 C CA . ALA A 1 405 ? -5.820 -15.873 25.174 1.00 80.62 405 ALA A CA 1
ATOM 3098 C C . ALA A 1 405 ? -7.169 -16.092 24.456 1.00 80.62 405 ALA A C 1
ATOM 3100 O O . ALA A 1 405 ? -7.860 -17.089 24.692 1.00 80.62 405 ALA A O 1
ATOM 3101 N N . VAL A 1 406 ? -7.486 -15.247 23.461 1.00 83.50 406 VAL A N 1
ATOM 3102 C CA . VAL A 1 406 ? -8.670 -15.419 22.594 1.00 83.50 406 VAL A CA 1
ATOM 3103 C C . VAL A 1 406 ? -8.639 -16.751 21.833 1.00 83.50 406 VAL A C 1
ATOM 3105 O O . VAL A 1 406 ? -9.669 -17.417 21.712 1.00 83.50 406 VAL A O 1
ATOM 3108 N N . ALA A 1 407 ? -7.474 -17.192 21.345 1.00 84.75 407 ALA A N 1
ATOM 3109 C CA . ALA A 1 407 ? -7.338 -18.506 20.715 1.00 84.75 407 ALA A CA 1
ATOM 3110 C C . ALA A 1 407 ? -7.538 -19.667 21.708 1.00 84.75 407 ALA A C 1
ATOM 3112 O O . ALA A 1 407 ? -8.119 -20.685 21.329 1.00 84.75 407 ALA A O 1
ATOM 3113 N N . GLY A 1 408 ? -7.116 -19.503 22.965 1.00 78.81 408 GLY A N 1
ATOM 3114 C CA . GLY A 1 408 ? -7.314 -20.455 24.058 1.00 78.81 408 GLY A CA 1
ATOM 3115 C C . GLY A 1 408 ? -8.789 -20.653 24.409 1.00 78.81 408 GLY A C 1
ATOM 3116 O O . GLY A 1 408 ? -9.269 -21.787 24.399 1.00 78.81 408 GLY A O 1
ATOM 3117 N N . ARG A 1 409 ? -9.553 -19.567 24.612 1.00 77.94 409 ARG A N 1
ATOM 3118 C CA . ARG A 1 409 ? -11.008 -19.644 24.885 1.00 77.94 409 ARG A CA 1
ATOM 3119 C C . ARG A 1 409 ? -11.823 -20.295 23.759 1.00 77.94 409 ARG A C 1
ATOM 3121 O O . ARG A 1 409 ? -12.910 -20.823 24.005 1.00 77.94 409 ARG A O 1
ATOM 3128 N N . LEU A 1 410 ? -11.302 -20.253 22.532 1.00 83.25 410 LEU A N 1
ATOM 3129 C CA . LEU A 1 410 ? -11.913 -20.812 21.321 1.00 83.25 410 LEU A CA 1
ATOM 3130 C C . LEU A 1 410 ? -11.303 -22.167 20.897 1.00 83.25 410 LEU A C 1
ATOM 3132 O O . LEU A 1 410 ? -11.663 -22.700 19.843 1.00 83.25 410 LEU A O 1
ATOM 3136 N N . ALA A 1 411 ? -10.385 -22.733 21.689 1.00 78.19 411 ALA A N 1
ATOM 3137 C CA . ALA A 1 411 ? -9.696 -23.981 21.374 1.00 78.19 411 ALA A CA 1
ATOM 3138 C C . ALA A 1 411 ? -10.641 -25.199 21.387 1.00 78.19 411 ALA A C 1
ATOM 3140 O O . ALA A 1 411 ? -11.599 -25.273 22.152 1.00 78.19 411 ALA A O 1
ATOM 3141 N N . GLY A 1 412 ? -10.368 -26.174 20.512 1.00 72.38 412 GLY A N 1
ATOM 3142 C CA . GLY A 1 412 ? -11.179 -27.390 20.332 1.00 72.38 412 GLY A CA 1
ATOM 3143 C C . GLY A 1 412 ? -12.472 -27.203 19.521 1.00 72.38 412 GLY A C 1
ATOM 3144 O O . GLY A 1 412 ? -12.899 -28.135 18.839 1.00 72.38 412 GLY A O 1
ATOM 3145 N N . SER A 1 413 ? -13.056 -26.004 19.529 1.00 82.81 413 SER A N 1
ATOM 3146 C CA . SER A 1 413 ? -14.372 -25.737 18.940 1.00 82.81 413 SER A CA 1
ATOM 3147 C C . SER A 1 413 ? -14.347 -25.500 17.424 1.00 82.81 413 SER A C 1
ATOM 3149 O O . SER A 1 413 ? -13.348 -25.059 16.839 1.00 82.81 413 SER A O 1
ATOM 3151 N N . TRP A 1 414 ? -15.486 -25.747 16.779 1.00 84.75 414 TRP A N 1
ATOM 3152 C CA . TRP A 1 414 ? -15.771 -25.377 15.392 1.00 84.75 414 TRP A CA 1
ATOM 3153 C C . TRP A 1 414 ? -17.100 -24.616 15.302 1.00 84.75 414 TRP A C 1
ATOM 3155 O O . TRP A 1 414 ? -17.899 -24.627 16.236 1.00 84.75 414 TRP A O 1
ATOM 3165 N N . TYR A 1 415 ? -17.296 -23.885 14.205 1.00 85.69 415 TYR A N 1
ATOM 3166 C CA . TYR A 1 415 ? -18.379 -22.904 14.082 1.00 85.69 415 TYR A CA 1
ATOM 3167 C C . TYR A 1 415 ? -19.088 -23.007 12.728 1.00 85.69 415 TYR A C 1
ATOM 3169 O O . TYR A 1 415 ? -18.477 -23.389 11.725 1.00 85.69 415 TYR A O 1
ATOM 3177 N N . THR A 1 416 ? -20.372 -22.651 12.702 1.00 84.56 416 THR A N 1
ATOM 3178 C CA . THR A 1 416 ? -21.217 -22.578 11.498 1.00 84.56 416 THR A CA 1
ATOM 3179 C C . THR A 1 416 ? -22.085 -21.328 11.534 1.00 84.56 416 THR A C 1
ATOM 3181 O O . THR A 1 416 ? -22.481 -20.882 12.609 1.00 84.56 416 THR A O 1
ATOM 3184 N N . THR A 1 417 ? -22.410 -20.767 10.371 1.00 85.31 417 THR A N 1
ATOM 3185 C CA . THR A 1 417 ? -23.513 -19.804 10.260 1.00 85.31 417 THR A CA 1
ATOM 3186 C C . THR A 1 417 ? -24.835 -20.561 10.140 1.00 85.31 417 THR A C 1
ATOM 3188 O O . THR A 1 417 ? -24.953 -21.497 9.349 1.00 85.31 417 THR A O 1
ATOM 3191 N N . GLU A 1 418 ? -25.830 -20.178 10.940 1.00 78.69 418 GLU A N 1
ATOM 3192 C CA . GLU A 1 418 ? -27.180 -20.751 10.925 1.00 78.69 418 GLU A CA 1
ATOM 3193 C C . GLU A 1 418 ? -28.223 -19.625 10.920 1.00 78.69 418 GLU A C 1
ATOM 3195 O O . GLU A 1 418 ? -28.117 -18.668 11.688 1.00 78.69 418 GLU A O 1
ATOM 3200 N N . LEU A 1 419 ? -29.240 -19.757 10.064 1.00 74.81 419 LEU A N 1
ATOM 3201 C CA . LEU A 1 419 ? -30.440 -18.922 10.090 1.00 74.81 419 LEU A CA 1
ATOM 3202 C C . LEU A 1 419 ? -31.484 -19.592 10.981 1.00 74.81 419 LEU A C 1
ATOM 3204 O O . LEU A 1 419 ? -31.826 -20.757 10.772 1.00 74.81 419 LEU A O 1
ATOM 3208 N N . LYS A 1 420 ? -31.980 -18.859 11.978 1.00 69.00 420 LYS A N 1
ATOM 3209 C CA . LYS A 1 420 ? -32.973 -19.340 12.942 1.00 69.00 420 LYS A CA 1
ATOM 3210 C C . LYS A 1 420 ? -34.237 -18.495 12.841 1.00 69.00 420 LYS A C 1
ATOM 3212 O O . LYS A 1 420 ? -34.218 -17.330 13.224 1.00 69.00 420 LYS A O 1
ATOM 3217 N N . GLN A 1 421 ? -35.342 -19.098 12.408 1.00 61.25 421 GLN A N 1
ATOM 3218 C CA . GLN A 1 421 ? -36.678 -18.537 12.622 1.00 61.25 421 GLN A CA 1
ATOM 3219 C C . GLN A 1 421 ? -37.145 -18.902 14.046 1.00 61.25 421 GLN A C 1
ATOM 3221 O O . GLN A 1 421 ? -37.294 -20.089 14.350 1.00 61.25 421 GLN A O 1
ATOM 3226 N N . PRO A 1 422 ? -37.342 -17.939 14.965 1.00 55.97 422 PRO A N 1
ATOM 3227 C CA . PRO A 1 422 ? -37.978 -18.206 16.248 1.00 55.97 422 PRO A CA 1
ATOM 3228 C C . PRO A 1 422 ? -39.499 -18.243 16.041 1.00 55.97 422 PRO A C 1
ATOM 3230 O O . PRO A 1 422 ? -40.071 -17.268 15.565 1.00 55.97 422 PRO A O 1
ATOM 3233 N N . GLY A 1 423 ? -40.169 -19.334 16.433 1.00 43.31 423 GLY A N 1
ATOM 3234 C CA . GLY A 1 423 ? -41.577 -19.649 16.100 1.00 43.31 423 GLY A CA 1
ATOM 3235 C C . GLY A 1 423 ? -42.691 -18.715 16.621 1.00 43.31 423 GLY A C 1
ATOM 3236 O O . GLY A 1 423 ? -43.820 -19.162 16.797 1.00 43.31 423 GLY A O 1
ATOM 3237 N N . ARG A 1 424 ? -42.389 -17.441 16.901 1.00 44.59 424 ARG A N 1
ATOM 3238 C CA . ARG A 1 424 ? -43.338 -16.349 17.189 1.00 44.59 424 ARG A CA 1
ATOM 3239 C C . ARG A 1 424 ? -43.003 -15.009 16.500 1.00 44.59 424 ARG A C 1
ATOM 3241 O O . ARG A 1 424 ? -43.800 -14.086 16.629 1.00 44.59 424 ARG A O 1
ATOM 3248 N N . ARG A 1 425 ? -41.877 -14.868 15.782 1.00 45.78 425 ARG A N 1
ATOM 3249 C CA . ARG A 1 425 ? -41.574 -13.685 14.944 1.00 45.78 425 ARG A CA 1
ATOM 3250 C C . ARG A 1 425 ? -41.413 -14.108 13.471 1.00 45.78 425 ARG A C 1
ATOM 3252 O O . ARG A 1 425 ? -40.954 -15.220 13.230 1.00 45.78 425 ARG A O 1
ATOM 3259 N N . PRO A 1 426 ? -41.752 -13.248 12.492 1.00 49.06 426 PRO A N 1
ATOM 3260 C CA . PRO A 1 426 ? -41.640 -13.565 11.063 1.00 49.06 426 PRO A CA 1
ATOM 3261 C C . PRO A 1 426 ? -40.218 -13.409 10.485 1.00 49.06 426 PRO A C 1
ATOM 3263 O O . PRO A 1 426 ? -40.031 -13.585 9.285 1.00 49.06 426 PRO A O 1
ATOM 3266 N N . GLU A 1 427 ? -39.233 -13.039 11.306 1.00 58.06 427 GLU A N 1
ATOM 3267 C CA . GLU A 1 427 ? -37.889 -12.631 10.881 1.00 58.06 427 GLU A CA 1
ATOM 3268 C C . GLU A 1 427 ? -36.834 -13.710 11.168 1.00 58.06 427 GLU A C 1
ATOM 3270 O O . GLU A 1 427 ? -36.870 -14.398 12.191 1.00 58.06 427 GLU A O 1
ATOM 3275 N N . GLU A 1 428 ? -35.873 -13.854 10.253 1.00 69.62 428 GLU A N 1
ATOM 3276 C CA . GLU A 1 428 ? -34.808 -14.859 10.324 1.00 69.62 428 GLU A CA 1
ATOM 3277 C C . GLU A 1 428 ? -33.571 -14.273 11.015 1.00 69.62 428 GLU A C 1
ATOM 3279 O O . GLU A 1 428 ? -32.989 -13.312 10.523 1.00 69.62 428 GLU A O 1
ATOM 3284 N N . MET A 1 429 ? -33.129 -14.840 12.137 1.00 73.62 429 MET A N 1
ATOM 3285 C CA . MET A 1 429 ? -31.938 -14.354 12.853 1.00 73.62 429 MET A CA 1
ATOM 3286 C C . MET A 1 429 ? -30.671 -15.043 12.332 1.00 73.62 429 MET A C 1
ATOM 3288 O O . MET A 1 429 ? -30.658 -16.272 12.201 1.00 73.62 429 MET A O 1
ATOM 3292 N N . PHE A 1 430 ? -29.602 -14.286 12.063 1.00 82.88 430 PHE A N 1
ATOM 3293 C CA . PHE A 1 430 ? -28.334 -14.813 11.539 1.00 82.88 430 PHE A CA 1
ATOM 3294 C C . PHE A 1 430 ? -27.286 -14.970 12.649 1.00 82.88 430 PHE A C 1
ATOM 3296 O O . PHE A 1 430 ? -26.651 -14.005 13.068 1.00 82.88 430 PHE A O 1
ATOM 3303 N N . GLN A 1 431 ? -27.060 -16.208 13.094 1.00 83.62 431 GLN A N 1
ATOM 3304 C CA . GLN A 1 431 ? -26.191 -16.511 14.236 1.00 83.62 431 GLN A CA 1
ATOM 3305 C C . GLN A 1 431 ? -24.988 -17.396 13.859 1.00 83.62 431 GLN A C 1
ATOM 3307 O O . GLN A 1 431 ? -25.102 -18.349 13.084 1.00 83.62 431 GLN A O 1
ATOM 3312 N N . LEU A 1 432 ? -23.830 -17.133 14.475 1.00 84.94 432 LEU A N 1
ATOM 3313 C CA . LEU A 1 432 ? -22.710 -18.074 14.541 1.00 84.94 432 LEU A CA 1
ATOM 3314 C C . LEU A 1 432 ? -22.954 -19.081 15.666 1.00 84.94 432 LEU A C 1
ATOM 3316 O O . LEU A 1 432 ? -22.830 -18.752 16.848 1.00 84.94 432 LEU A O 1
ATOM 3320 N N . ARG A 1 433 ? -23.262 -20.327 15.303 1.00 82.25 433 ARG A N 1
ATOM 3321 C CA . ARG A 1 433 ? -23.420 -21.422 16.262 1.00 82.25 433 ARG A CA 1
ATOM 3322 C C . ARG A 1 433 ? -22.083 -22.099 16.538 1.00 82.25 433 ARG A C 1
ATOM 3324 O O . ARG A 1 433 ? -21.325 -22.410 15.617 1.00 82.25 433 ARG A O 1
ATOM 3331 N N . GLN A 1 434 ? -21.817 -22.349 17.817 1.00 80.00 434 GLN A N 1
ATOM 3332 C CA . GLN A 1 434 ? -20.701 -23.170 18.269 1.00 80.00 434 GLN A CA 1
ATOM 3333 C C . GLN A 1 434 ? -21.090 -24.651 18.249 1.00 80.00 434 GLN A C 1
ATOM 3335 O O . GLN A 1 434 ? -22.166 -25.025 18.713 1.00 80.00 434 GLN A O 1
ATOM 3340 N N . HIS A 1 435 ? -20.172 -25.497 17.789 1.00 74.94 435 HIS A N 1
ATOM 3341 C CA . HIS A 1 435 ? -20.273 -26.949 17.873 1.00 74.94 435 HIS A CA 1
ATOM 3342 C C . HIS A 1 435 ? -18.921 -27.549 18.306 1.00 74.94 435 HIS A C 1
ATOM 3344 O O . HIS A 1 435 ? -17.850 -27.022 17.995 1.00 74.94 435 HIS A O 1
ATOM 3350 N N . GLY A 1 436 ? -18.949 -28.682 19.011 1.00 65.25 436 GLY A N 1
ATOM 3351 C CA . GLY A 1 436 ? -17.737 -29.354 19.498 1.00 65.25 436 GLY A CA 1
ATOM 3352 C C . GLY A 1 436 ? -17.097 -28.725 20.747 1.00 65.25 436 GLY A C 1
ATOM 3353 O O . GLY A 1 436 ? -17.495 -27.665 21.221 1.00 65.25 436 GLY A O 1
ATOM 3354 N N . GLY A 1 437 ? -16.128 -29.448 21.316 1.00 53.25 437 GLY A N 1
ATOM 3355 C CA . GLY A 1 437 ? -15.627 -29.223 22.675 1.00 53.25 437 GLY A CA 1
ATOM 3356 C C . GLY A 1 437 ? -14.696 -28.022 22.876 1.00 53.25 437 GLY A C 1
ATOM 3357 O O . GLY A 1 437 ? -14.356 -27.290 21.948 1.00 53.25 437 GLY A O 1
ATOM 3358 N N . GLY A 1 438 ? -14.271 -27.858 24.129 1.00 44.75 438 GLY A N 1
ATOM 3359 C CA . GLY A 1 438 ? -13.364 -26.810 24.598 1.00 44.75 438 GLY A CA 1
ATOM 3360 C C . GLY A 1 438 ? -13.602 -26.547 26.084 1.00 44.75 438 GLY A C 1
ATOM 3361 O O . GLY A 1 438 ? -14.529 -25.812 26.427 1.00 44.75 438 GLY A O 1
ATOM 3362 N N . SER A 1 439 ? -12.789 -27.161 26.952 1.00 43.81 439 SER A N 1
ATOM 3363 C CA . SER A 1 439 ? -12.978 -27.268 28.416 1.00 43.81 439 SER A CA 1
ATOM 3364 C C . SER A 1 439 ? -12.828 -25.958 29.211 1.00 43.81 439 SER A C 1
ATOM 3366 O O . SER A 1 439 ? -12.660 -25.985 30.427 1.00 43.81 439 SER A O 1
ATOM 3368 N N . GLY A 1 440 ? -12.868 -24.805 28.540 1.00 45.00 440 GLY A N 1
ATOM 3369 C CA . GLY A 1 440 ? -12.746 -23.487 29.154 1.00 45.00 440 GLY A CA 1
ATOM 3370 C C . GLY A 1 440 ? -13.996 -23.089 29.937 1.00 45.00 440 GLY A C 1
ATOM 3371 O O . GLY A 1 440 ? -14.885 -22.451 29.380 1.00 45.00 440 GLY A O 1
ATOM 3372 N N . ALA A 1 441 ? -14.030 -23.459 31.219 1.00 38.75 441 ALA A N 1
ATOM 3373 C CA . ALA A 1 441 ? -14.705 -22.739 32.305 1.00 38.75 441 ALA A CA 1
ATOM 3374 C C . ALA A 1 441 ? -16.159 -22.267 32.054 1.00 38.75 441 ALA A C 1
ATOM 3376 O O . ALA A 1 441 ? -16.550 -21.190 32.503 1.00 38.75 441 ALA A O 1
ATOM 3377 N N . LEU A 1 442 ? -16.998 -23.089 31.410 1.00 40.03 442 LEU A N 1
ATOM 3378 C CA . LEU A 1 442 ? -18.412 -22.772 31.113 1.00 40.03 442 LEU A CA 1
ATOM 3379 C C . LEU A 1 442 ? -19.341 -22.719 32.355 1.00 40.03 442 LEU A C 1
ATOM 3381 O O . LEU A 1 442 ? -20.558 -22.662 32.212 1.00 40.03 442 LEU A O 1
ATOM 3385 N N . GLY A 1 443 ? -18.771 -22.748 33.561 1.00 36.03 443 GLY A N 1
ATOM 3386 C CA . GLY A 1 443 ? -19.466 -22.663 34.849 1.00 36.03 443 GLY A CA 1
ATOM 3387 C C . GLY A 1 443 ? -18.625 -22.010 35.952 1.00 36.03 443 GLY A C 1
ATOM 3388 O O . GLY A 1 443 ? -18.887 -22.243 37.126 1.00 36.03 443 GLY A O 1
ATOM 3389 N N . MET A 1 444 ? -17.592 -21.232 35.599 1.00 35.09 444 MET A N 1
ATOM 3390 C CA . MET A 1 444 ? -16.773 -20.502 36.574 1.00 35.09 444 MET A CA 1
ATOM 3391 C C . MET A 1 444 ? -17.185 -19.028 36.595 1.00 35.09 444 MET A C 1
ATOM 3393 O O . MET A 1 444 ? -17.207 -18.373 35.546 1.00 35.09 444 MET A O 1
ATOM 3397 N N . ASN A 1 445 ? -17.527 -18.525 37.786 1.00 33.78 445 ASN A N 1
ATOM 3398 C CA . ASN A 1 445 ? -17.982 -17.149 37.989 1.00 33.78 445 ASN A CA 1
ATOM 3399 C C . ASN A 1 445 ? -16.976 -16.139 37.401 1.00 33.78 445 ASN A C 1
ATOM 3401 O O . ASN A 1 445 ? -15.767 -16.363 37.503 1.00 33.78 445 ASN A O 1
ATOM 3405 N N . PRO A 1 446 ? -17.435 -15.022 36.803 1.00 38.81 446 PRO A N 1
ATOM 3406 C CA . PRO A 1 446 ? -16.549 -14.060 36.145 1.00 38.81 446 PRO A CA 1
ATOM 3407 C C . PRO A 1 446 ? -15.539 -13.397 37.098 1.00 38.81 446 PRO A C 1
ATOM 3409 O O . PRO A 1 446 ? -14.511 -12.929 36.624 1.00 38.81 446 PRO A O 1
ATOM 3412 N N . SER A 1 447 ? -15.793 -13.417 38.412 1.00 34.53 447 SER A N 1
ATOM 3413 C CA . SER A 1 447 ? -14.876 -12.980 39.475 1.00 34.53 447 SER A CA 1
ATOM 3414 C C . SER A 1 447 ? -13.672 -13.903 39.705 1.00 34.53 447 SER A C 1
ATOM 3416 O O . SER A 1 447 ? -12.668 -13.456 40.239 1.00 34.53 447 SER A O 1
ATOM 3418 N N . ASN A 1 448 ? -13.756 -15.184 39.326 1.00 33.66 448 ASN A N 1
ATOM 3419 C CA . ASN A 1 448 ? -12.738 -16.199 39.639 1.00 33.66 448 ASN A CA 1
ATOM 3420 C C . ASN A 1 448 ? -11.912 -16.585 38.398 1.00 33.66 448 ASN A C 1
ATOM 3422 O O . ASN A 1 448 ? -11.405 -17.704 38.302 1.00 33.66 448 ASN A O 1
ATOM 3426 N N . ARG A 1 449 ? -11.823 -15.689 37.411 1.00 47.44 449 ARG A N 1
ATOM 3427 C CA . ARG A 1 449 ? -11.002 -15.880 36.210 1.00 47.44 449 ARG A CA 1
ATOM 3428 C C . ARG A 1 449 ? -9.620 -15.262 36.454 1.00 47.44 449 ARG A C 1
ATOM 3430 O O . ARG A 1 449 ? -9.583 -14.115 36.888 1.00 47.44 449 ARG A O 1
ATOM 3437 N N . PRO A 1 450 ? -8.508 -15.968 36.176 1.00 42.62 450 PRO A N 1
ATOM 3438 C CA . PRO A 1 450 ? -7.194 -15.334 36.179 1.00 42.62 450 PRO A CA 1
ATOM 3439 C C . PRO A 1 450 ? -7.150 -14.244 35.103 1.00 42.62 450 PRO A C 1
ATOM 3441 O O . PRO A 1 450 ? -7.781 -14.388 34.050 1.00 42.62 450 PRO A O 1
ATOM 3444 N N . GLU A 1 451 ? -6.410 -13.170 35.362 1.00 49.31 451 GLU A N 1
ATOM 3445 C CA . GLU A 1 451 ? -6.255 -12.081 34.399 1.00 49.31 451 GLU A CA 1
ATOM 3446 C C . GLU A 1 451 ? -5.577 -12.572 33.114 1.00 49.31 451 GLU A C 1
ATOM 3448 O O . GLU A 1 451 ? -4.638 -13.373 33.142 1.00 49.31 451 GLU A O 1
ATOM 3453 N N . GLU A 1 452 ? -6.073 -12.113 31.964 1.00 58.88 452 GLU A N 1
ATOM 3454 C CA . GLU A 1 452 ? -5.515 -12.497 30.670 1.00 58.88 452 GLU A CA 1
ATOM 3455 C C . GLU A 1 452 ? -4.458 -11.481 30.220 1.00 58.88 452 GLU A C 1
ATOM 3457 O O . GLU A 1 452 ? -4.699 -10.274 30.293 1.00 58.88 452 GLU A O 1
ATOM 3462 N N . PRO A 1 453 ? -3.295 -11.941 29.716 1.00 56.22 453 PRO A N 1
ATOM 3463 C CA . PRO A 1 453 ? -2.167 -11.068 29.419 1.00 56.22 453 PRO A CA 1
ATOM 3464 C C . PRO A 1 453 ? -2.552 -9.986 28.407 1.00 56.22 453 PRO A C 1
ATOM 3466 O O . PRO A 1 453 ? -3.081 -10.270 27.323 1.00 56.22 453 PRO A O 1
ATOM 3469 N N . THR A 1 454 ? -2.269 -8.737 28.771 1.00 65.19 454 THR A N 1
ATOM 3470 C CA . THR A 1 454 ? -2.606 -7.554 27.983 1.00 65.19 454 THR A CA 1
ATOM 3471 C C . THR A 1 454 ? -1.856 -7.560 26.653 1.00 65.19 454 THR A C 1
ATOM 3473 O O . THR A 1 454 ? -0.632 -7.675 26.569 1.00 65.19 454 THR A O 1
ATOM 3476 N N . GLY A 1 455 ? -2.608 -7.455 25.560 1.00 62.59 455 GLY A N 1
ATOM 3477 C CA . GLY A 1 455 ? -2.024 -7.384 24.228 1.00 62.59 455 GLY A CA 1
ATOM 3478 C C . GLY A 1 455 ? -1.499 -5.980 23.918 1.00 62.59 455 GLY A C 1
ATOM 3479 O O . GLY A 1 455 ? -2.112 -4.982 24.285 1.00 62.59 455 GLY A O 1
ATOM 3480 N N . THR A 1 456 ? -0.411 -5.881 23.152 1.00 78.81 456 THR A N 1
ATOM 3481 C CA . THR A 1 456 ? -0.063 -4.651 22.420 1.00 78.81 456 THR A CA 1
ATOM 3482 C C . THR A 1 456 ? 0.255 -4.991 20.969 1.00 78.81 456 THR A C 1
ATOM 3484 O O . THR A 1 456 ? 1.307 -5.536 20.638 1.00 78.81 456 THR A O 1
ATOM 3487 N N . TYR A 1 457 ? -0.676 -4.660 20.078 1.00 82.56 457 TYR A N 1
ATOM 3488 C CA . TYR A 1 457 ? -0.582 -4.887 18.645 1.00 82.56 457 TYR A CA 1
ATOM 3489 C C . TYR A 1 457 ? -0.231 -3.602 17.887 1.00 82.56 457 TYR A C 1
ATOM 3491 O O . TYR A 1 457 ? -1.061 -2.713 17.684 1.00 82.56 457 TYR A O 1
ATOM 3499 N N . GLN A 1 458 ? 0.994 -3.565 17.365 1.00 80.75 458 GLN A N 1
ATOM 3500 C CA . GLN A 1 458 ? 1.419 -2.645 16.313 1.00 80.75 458 GLN A CA 1
ATOM 3501 C C . GLN A 1 458 ? 1.987 -3.477 15.150 1.00 80.75 458 GLN A C 1
ATOM 3503 O O . GLN A 1 458 ? 2.883 -4.292 15.372 1.00 80.75 458 GLN A O 1
ATOM 3508 N N . PRO A 1 459 ? 1.502 -3.326 13.902 1.00 83.06 459 PRO A N 1
ATOM 3509 C CA . PRO A 1 459 ? 2.078 -4.056 12.780 1.00 83.06 459 PRO A CA 1
ATOM 3510 C C . PRO A 1 459 ? 3.475 -3.512 12.463 1.00 83.06 459 PRO A C 1
ATOM 3512 O O . PRO A 1 459 ? 3.729 -2.309 12.557 1.00 83.06 459 PRO A O 1
ATOM 3515 N N . TRP A 1 460 ? 4.367 -4.391 12.001 1.00 82.50 460 TRP A N 1
ATOM 3516 C CA . TRP A 1 460 ? 5.751 -4.054 11.642 1.00 82.50 460 TRP A CA 1
ATOM 3517 C C . TRP A 1 460 ? 5.858 -2.897 10.630 1.00 82.50 460 TRP A C 1
ATOM 3519 O O . TRP A 1 460 ? 6.850 -2.177 10.630 1.00 82.50 460 TRP A O 1
ATOM 3529 N N . THR A 1 461 ? 4.827 -2.675 9.811 1.00 82.25 461 THR A N 1
ATOM 3530 C CA . THR A 1 461 ? 4.695 -1.559 8.862 1.00 82.25 461 THR A CA 1
ATOM 3531 C C . THR A 1 461 ? 4.487 -0.186 9.502 1.00 82.25 461 THR A C 1
ATOM 3533 O O . THR A 1 461 ? 4.817 0.825 8.885 1.00 82.25 461 THR A O 1
ATOM 3536 N N . GLN A 1 462 ? 3.947 -0.123 10.721 1.00 79.19 462 GLN A N 1
ATOM 3537 C CA . GLN A 1 462 ? 3.707 1.134 11.439 1.00 79.19 462 GLN A CA 1
ATOM 3538 C C . GLN A 1 462 ? 4.860 1.524 12.372 1.00 79.19 462 GLN A C 1
ATOM 3540 O O . GLN A 1 462 ? 4.974 2.699 12.722 1.00 79.19 462 GLN A O 1
ATOM 3545 N N . VAL A 1 463 ? 5.735 0.573 12.721 1.00 84.12 463 VAL A N 1
ATOM 3546 C CA . VAL A 1 463 ? 6.925 0.796 13.555 1.00 84.12 463 VAL A CA 1
ATOM 3547 C C . VAL A 1 463 ? 7.828 1.864 12.925 1.00 84.12 463 VAL A C 1
ATOM 3549 O O . VAL A 1 463 ? 8.209 1.769 11.756 1.00 84.12 463 VAL A O 1
ATOM 3552 N N . THR A 1 464 ? 8.228 2.866 13.713 1.00 83.44 464 THR A N 1
ATOM 3553 C CA . THR A 1 464 ? 9.006 4.029 13.245 1.00 83.44 464 THR A CA 1
ATOM 3554 C C . THR A 1 464 ? 10.302 3.635 12.530 1.00 83.44 464 THR A C 1
ATOM 3556 O O . THR A 1 464 ? 10.635 4.227 11.506 1.00 83.44 464 THR A O 1
ATOM 3559 N N . ARG A 1 465 ? 10.996 2.586 13.003 1.00 86.69 465 ARG A N 1
ATOM 3560 C CA . ARG A 1 465 ? 12.202 2.038 12.349 1.00 86.69 465 ARG A CA 1
ATOM 3561 C C . ARG A 1 465 ? 11.925 1.614 10.901 1.00 86.69 465 ARG A C 1
ATOM 3563 O O . ARG A 1 465 ? 12.682 1.983 10.013 1.00 86.69 465 ARG A O 1
ATOM 3570 N N . THR A 1 466 ? 10.817 0.917 10.644 1.00 86.88 466 THR A N 1
ATOM 3571 C CA . THR A 1 466 ? 10.414 0.479 9.296 1.00 86.88 466 THR A CA 1
ATOM 3572 C C . THR A 1 466 ? 10.112 1.663 8.381 1.00 86.88 466 THR A C 1
ATOM 3574 O O . THR A 1 466 ? 10.527 1.667 7.222 1.00 86.88 466 THR A O 1
ATOM 3577 N N . LYS A 1 467 ? 9.445 2.704 8.901 1.00 83.38 467 LYS A N 1
ATOM 3578 C CA . LYS A 1 467 ? 9.185 3.942 8.147 1.00 83.38 467 LYS A CA 1
ATOM 3579 C C . LYS A 1 467 ? 10.494 4.648 7.777 1.00 83.38 467 LYS A C 1
ATOM 3581 O O . LYS A 1 467 ? 10.696 4.965 6.607 1.00 83.38 467 LYS A O 1
ATOM 3586 N N . LEU A 1 468 ? 11.416 4.807 8.731 1.00 87.50 468 LEU A N 1
ATOM 3587 C CA . LEU A 1 468 ? 12.748 5.380 8.489 1.00 87.50 468 LEU A CA 1
ATOM 3588 C C . LEU A 1 468 ? 13.564 4.565 7.471 1.00 87.50 468 LEU A C 1
ATOM 3590 O O . LEU A 1 468 ? 14.155 5.154 6.570 1.00 87.50 468 LEU A O 1
ATOM 3594 N N . ILE A 1 469 ? 13.537 3.230 7.541 1.00 88.94 469 ILE A N 1
ATOM 3595 C CA . ILE A 1 469 ? 14.185 2.353 6.551 1.00 88.94 469 ILE A CA 1
ATOM 3596 C C . ILE A 1 469 ? 13.576 2.558 5.154 1.00 88.94 469 ILE A C 1
ATOM 3598 O O . ILE A 1 469 ? 14.316 2.679 4.184 1.00 88.94 469 ILE A O 1
ATOM 3602 N N . SER A 1 470 ? 12.249 2.676 5.027 1.00 86.69 470 SER A N 1
ATOM 3603 C CA . SER A 1 470 ? 11.607 2.930 3.725 1.00 86.69 470 SER A CA 1
ATOM 3604 C C . SER A 1 470 ? 11.958 4.295 3.119 1.00 86.69 470 SER A C 1
ATOM 3606 O O . SER A 1 470 ? 12.126 4.415 1.904 1.00 86.69 470 SER A O 1
ATOM 3608 N N . ILE A 1 471 ? 12.135 5.309 3.970 1.00 89.06 471 ILE A N 1
ATOM 3609 C CA . ILE A 1 471 ? 12.611 6.644 3.595 1.00 89.06 471 ILE A CA 1
ATOM 3610 C C . ILE A 1 471 ? 14.072 6.566 3.134 1.00 89.06 471 ILE A C 1
ATOM 3612 O O . ILE A 1 471 ? 14.389 7.062 2.056 1.00 89.06 471 ILE A O 1
ATOM 3616 N N . ALA A 1 472 ? 14.936 5.871 3.880 1.00 91.19 472 ALA A N 1
ATOM 3617 C CA . ALA A 1 472 ? 16.336 5.658 3.515 1.00 91.19 472 ALA A CA 1
ATOM 3618 C C . ALA A 1 472 ? 16.490 4.883 2.193 1.00 91.19 472 ALA A C 1
ATOM 3620 O O . ALA A 1 472 ? 17.287 5.286 1.353 1.00 91.19 472 ALA A O 1
ATOM 3621 N N . ILE A 1 473 ? 15.687 3.837 1.959 1.00 91.31 473 ILE A N 1
ATOM 3622 C CA . ILE A 1 473 ? 15.641 3.108 0.678 1.00 91.31 473 ILE A CA 1
ATOM 3623 C C . ILE A 1 473 ? 15.183 4.035 -0.454 1.00 91.31 473 ILE A C 1
ATOM 3625 O O . ILE A 1 473 ? 15.797 4.048 -1.516 1.00 91.31 473 ILE A O 1
ATOM 3629 N N . SER A 1 474 ? 14.147 4.851 -0.236 1.00 90.69 474 SER A N 1
ATOM 3630 C CA . SER A 1 474 ? 13.657 5.791 -1.256 1.00 90.69 474 SER A CA 1
ATOM 3631 C C . SER A 1 474 ? 14.720 6.835 -1.622 1.00 90.69 474 SER A C 1
ATOM 3633 O O . SER A 1 474 ? 14.936 7.100 -2.802 1.00 90.69 474 SER A O 1
ATOM 3635 N N . VAL A 1 475 ? 15.447 7.371 -0.633 1.00 93.50 475 VAL A N 1
ATOM 3636 C CA . VAL A 1 475 ? 16.597 8.266 -0.853 1.00 93.50 475 VAL A CA 1
ATOM 3637 C C . VAL A 1 475 ? 17.736 7.538 -1.571 1.00 93.50 475 VAL A C 1
ATOM 3639 O O . VAL A 1 475 ? 18.268 8.072 -2.539 1.00 93.50 475 VAL A O 1
ATOM 3642 N N . ALA A 1 476 ? 18.079 6.313 -1.166 1.00 93.44 476 ALA A N 1
ATOM 3643 C CA . ALA A 1 476 ? 19.124 5.515 -1.808 1.00 93.44 476 ALA A CA 1
ATOM 3644 C C . ALA A 1 476 ? 18.800 5.183 -3.276 1.00 93.44 476 ALA A C 1
ATOM 3646 O O . ALA A 1 476 ? 19.710 5.143 -4.098 1.00 93.44 476 ALA A O 1
ATOM 3647 N N . LEU A 1 477 ? 17.522 5.012 -3.635 1.00 92.69 477 LEU A N 1
ATOM 3648 C CA . LEU A 1 477 ? 17.091 4.826 -5.026 1.00 92.69 477 LEU A CA 1
ATOM 3649 C C . LEU A 1 477 ? 17.148 6.126 -5.842 1.00 92.69 477 LEU A C 1
ATOM 3651 O O . LEU A 1 477 ? 17.579 6.085 -6.991 1.00 92.69 477 LEU A O 1
ATOM 3655 N N . ILE A 1 478 ? 16.788 7.280 -5.260 1.00 93.25 478 ILE A N 1
ATOM 3656 C CA . ILE A 1 478 ? 16.989 8.592 -5.910 1.00 93.25 478 ILE A CA 1
ATOM 3657 C C . ILE A 1 478 ? 18.485 8.822 -6.159 1.00 93.25 478 ILE A C 1
ATOM 3659 O O . ILE A 1 478 ? 18.885 9.112 -7.284 1.00 93.25 478 ILE A O 1
ATOM 3663 N N . VAL A 1 479 ? 19.317 8.642 -5.127 1.00 92.56 479 VAL A N 1
ATOM 3664 C CA . VAL A 1 479 ? 20.777 8.767 -5.229 1.00 92.56 479 VAL A CA 1
ATOM 3665 C C . VAL A 1 479 ? 21.328 7.767 -6.242 1.00 92.56 479 VAL A C 1
ATOM 3667 O O . VAL A 1 479 ? 22.117 8.167 -7.082 1.00 92.56 479 VAL A O 1
ATOM 3670 N N . GLY A 1 480 ? 20.872 6.512 -6.244 1.00 89.44 480 GLY A N 1
ATOM 3671 C CA . GLY A 1 480 ? 21.279 5.495 -7.215 1.00 89.44 480 GLY A CA 1
ATOM 3672 C C . GLY A 1 480 ? 20.982 5.891 -8.663 1.00 89.44 480 GLY A C 1
ATOM 3673 O O . GLY A 1 480 ? 21.880 5.838 -9.499 1.00 89.44 480 GLY A O 1
ATOM 3674 N N . ILE A 1 481 ? 19.766 6.364 -8.963 1.00 89.06 481 ILE A N 1
ATOM 3675 C CA . ILE A 1 481 ? 19.405 6.851 -10.308 1.00 89.06 481 ILE A CA 1
ATOM 3676 C C . ILE A 1 481 ? 20.267 8.057 -10.700 1.00 89.06 481 ILE A C 1
ATOM 3678 O O . ILE A 1 481 ? 20.790 8.087 -11.814 1.00 89.06 481 ILE A O 1
ATOM 3682 N N . CYS A 1 482 ? 20.459 9.020 -9.794 1.00 88.75 482 CYS A N 1
ATOM 3683 C CA . CYS A 1 482 ? 21.313 10.184 -10.033 1.00 88.75 482 CYS A CA 1
ATOM 3684 C C . CYS A 1 482 ? 22.795 9.810 -10.197 1.00 88.75 482 CYS A C 1
ATOM 3686 O O . CYS A 1 482 ? 23.491 10.434 -10.991 1.00 88.75 482 CYS A O 1
ATOM 3688 N N . VAL A 1 483 ? 23.296 8.808 -9.476 1.00 86.94 483 VAL A N 1
ATOM 3689 C CA . VAL A 1 483 ? 24.691 8.353 -9.547 1.00 86.94 483 VAL A CA 1
ATOM 3690 C C . VAL A 1 483 ? 24.939 7.571 -10.834 1.00 86.94 483 VAL A C 1
ATOM 3692 O O . VAL A 1 483 ? 25.918 7.863 -11.507 1.00 86.94 483 VAL A O 1
ATOM 3695 N N . ILE A 1 484 ? 24.050 6.665 -11.254 1.00 82.62 484 ILE A N 1
ATOM 3696 C CA . ILE A 1 484 ? 24.198 5.960 -12.544 1.00 82.62 484 ILE A CA 1
ATOM 3697 C C . ILE A 1 484 ? 24.111 6.957 -13.716 1.00 82.62 484 ILE A C 1
ATOM 3699 O O . ILE A 1 484 ? 24.883 6.849 -14.670 1.00 82.62 484 ILE A O 1
ATOM 3703 N N . TYR A 1 485 ? 23.252 7.978 -13.606 1.00 82.31 485 TYR A N 1
ATOM 3704 C CA . TYR A 1 485 ? 23.148 9.063 -14.586 1.00 82.31 485 TYR A CA 1
ATOM 3705 C C . TYR A 1 485 ? 24.430 9.918 -14.652 1.00 82.31 485 TYR A C 1
ATOM 3707 O O . TYR A 1 485 ? 24.953 10.151 -15.738 1.00 82.31 485 TYR A O 1
ATOM 3715 N N . ASN A 1 486 ? 24.982 10.342 -13.506 1.00 77.62 486 ASN A N 1
ATOM 3716 C CA . ASN A 1 486 ? 26.166 11.213 -13.458 1.00 77.62 486 ASN A CA 1
ATOM 3717 C C . ASN A 1 486 ? 27.503 10.479 -13.662 1.00 77.62 486 ASN A C 1
ATOM 3719 O O . ASN A 1 486 ? 28.405 11.054 -14.263 1.00 77.62 486 ASN A O 1
ATOM 3723 N N . LEU A 1 487 ? 27.648 9.213 -13.249 1.00 69.06 487 LEU A N 1
ATOM 3724 C CA . LEU A 1 487 ? 28.832 8.398 -13.577 1.00 69.06 487 LEU A CA 1
ATOM 3725 C C . LEU A 1 487 ? 28.971 8.200 -15.096 1.00 69.06 487 LEU A C 1
ATOM 3727 O O . LEU A 1 487 ? 30.083 8.138 -15.612 1.00 69.06 487 LEU A O 1
ATOM 3731 N N . LYS A 1 488 ? 27.843 8.175 -15.819 1.00 59.94 488 LYS A N 1
ATOM 3732 C CA . LYS A 1 488 ? 27.785 8.211 -17.289 1.00 59.94 488 LYS A CA 1
ATOM 3733 C C . LYS A 1 488 ? 27.780 9.621 -17.887 1.00 59.94 488 LYS A C 1
ATOM 3735 O O . LYS A 1 488 ? 27.732 9.741 -19.108 1.00 59.94 488 LYS A O 1
ATOM 3740 N N . GLY A 1 489 ? 27.878 10.667 -17.063 1.00 49.84 489 GLY A N 1
ATOM 3741 C CA . GLY A 1 489 ? 28.154 12.033 -17.514 1.00 49.84 489 GLY A CA 1
ATOM 3742 C C . GLY A 1 489 ? 29.485 12.114 -18.265 1.00 49.84 489 GLY A C 1
ATOM 3743 O O . GLY A 1 489 ? 29.565 12.801 -19.277 1.00 49.84 489 GLY A O 1
ATOM 3744 N N . ASN A 1 490 ? 30.463 11.282 -17.881 1.00 49.59 490 ASN A N 1
ATOM 3745 C CA . ASN A 1 490 ? 31.642 10.961 -18.694 1.00 49.59 490 ASN A CA 1
ATOM 3746 C C . ASN A 1 490 ? 31.310 9.966 -19.828 1.00 49.59 490 ASN A C 1
ATOM 3748 O O . ASN A 1 490 ? 31.934 8.918 -19.982 1.00 49.59 490 ASN A O 1
ATOM 3752 N N . GLU A 1 491 ? 30.315 10.338 -20.632 1.00 56.19 491 GLU A N 1
ATOM 3753 C CA . GLU A 1 491 ? 30.258 10.193 -22.090 1.00 56.19 491 GLU A CA 1
ATOM 3754 C C . GLU A 1 491 ? 30.296 8.797 -22.753 1.00 56.19 491 GLU A C 1
ATOM 3756 O O . GLU A 1 491 ? 30.037 8.721 -23.952 1.00 56.19 491 GLU A O 1
ATOM 3761 N N . ASN A 1 492 ? 30.604 7.700 -22.055 1.00 61.12 492 ASN A N 1
ATOM 3762 C CA . ASN A 1 492 ? 30.920 6.399 -22.680 1.00 61.12 492 ASN A CA 1
ATOM 3763 C C . ASN A 1 492 ? 29.863 5.290 -22.484 1.00 61.12 492 ASN A C 1
ATOM 3765 O O . ASN A 1 492 ? 29.981 4.224 -23.085 1.00 61.12 492 ASN A O 1
ATOM 3769 N N . GLY A 1 493 ? 28.802 5.536 -21.707 1.00 65.25 493 GLY A N 1
ATOM 3770 C CA . GLY A 1 493 ? 27.679 4.600 -21.542 1.00 65.25 493 GLY A CA 1
ATOM 3771 C C . GLY A 1 493 ? 28.001 3.350 -20.704 1.00 65.25 493 GLY A C 1
ATOM 3772 O O . GLY A 1 493 ? 28.767 3.415 -19.749 1.00 65.25 493 GLY A O 1
ATOM 3773 N N . LEU A 1 494 ? 27.335 2.229 -20.997 1.00 69.00 494 LEU A N 1
ATOM 3774 C CA . LEU A 1 494 ? 27.708 0.879 -20.534 1.00 69.00 494 LEU A CA 1
ATOM 3775 C C . LEU A 1 494 ? 27.968 -0.006 -21.759 1.00 69.00 494 LEU A C 1
ATOM 3777 O O . LEU A 1 494 ? 27.338 0.203 -22.800 1.00 69.00 494 LEU A O 1
ATOM 3781 N N . GLU A 1 495 ? 28.836 -1.003 -21.594 1.00 65.44 495 GLU A N 1
ATOM 3782 C CA . GLU A 1 495 ? 29.001 -2.126 -22.526 1.00 65.44 495 GLU A CA 1
ATOM 3783 C C . GLU A 1 495 ? 27.652 -2.817 -22.805 1.00 65.44 495 GLU A C 1
ATOM 3785 O O . GLU A 1 495 ? 26.768 -2.841 -21.940 1.00 65.44 495 GLU A O 1
ATOM 3790 N N . VAL A 1 496 ? 27.496 -3.387 -24.001 1.00 63.12 496 VAL A N 1
ATOM 3791 C CA . VAL A 1 496 ? 26.287 -4.116 -24.411 1.00 63.12 496 VAL A CA 1
ATOM 3792 C C . VAL A 1 496 ? 26.651 -5.569 -24.706 1.00 63.12 496 VAL A C 1
ATOM 3794 O O . VAL A 1 496 ? 26.946 -5.925 -25.840 1.00 63.12 496 VAL A O 1
ATOM 3797 N N . ASP A 1 497 ? 26.591 -6.404 -23.671 1.00 66.38 497 ASP A N 1
ATOM 3798 C CA . ASP A 1 497 ? 26.273 -7.828 -23.824 1.00 66.38 497 ASP A CA 1
ATOM 3799 C C . ASP A 1 497 ? 24.757 -8.008 -23.652 1.00 66.38 497 ASP A C 1
ATOM 3801 O O . ASP A 1 497 ? 24.106 -7.320 -22.855 1.00 66.38 497 ASP A O 1
ATOM 3805 N N . ASP A 1 498 ? 24.193 -8.942 -24.408 1.00 62.94 498 ASP A N 1
ATOM 3806 C CA . ASP A 1 498 ? 22.766 -9.235 -24.428 1.00 62.94 498 ASP A CA 1
ATOM 3807 C C . ASP A 1 498 ? 22.260 -9.806 -23.093 1.00 62.94 498 ASP A C 1
ATOM 3809 O O . ASP A 1 498 ? 21.137 -9.511 -22.667 1.00 62.94 498 ASP A O 1
ATOM 3813 N N . SER A 1 499 ? 23.108 -10.564 -22.390 1.00 68.50 499 SER A N 1
ATOM 3814 C CA . SER A 1 499 ? 22.802 -11.134 -21.071 1.00 68.50 499 SER A CA 1
ATOM 3815 C C . SER A 1 499 ? 22.753 -10.032 -20.007 1.00 68.50 499 SER A C 1
ATOM 3817 O O . SER A 1 499 ? 21.777 -9.907 -19.260 1.00 68.50 499 SER A O 1
ATOM 3819 N N . ILE A 1 500 ? 23.768 -9.165 -19.989 1.00 72.19 500 ILE A N 1
ATOM 3820 C CA . ILE A 1 500 ? 23.852 -7.961 -19.156 1.00 72.19 500 ILE A CA 1
ATOM 3821 C C . ILE A 1 500 ? 22.675 -7.008 -19.441 1.00 72.19 500 ILE A C 1
ATOM 3823 O O . ILE A 1 500 ? 22.106 -6.443 -18.502 1.00 72.19 500 ILE A O 1
ATOM 3827 N N . CYS A 1 501 ? 22.234 -6.871 -20.697 1.00 71.19 501 CYS A N 1
ATOM 3828 C CA . CYS A 1 501 ? 21.081 -6.044 -21.068 1.00 71.19 501 CYS A CA 1
ATOM 3829 C C . CYS A 1 501 ? 19.772 -6.493 -20.381 1.00 71.19 501 CYS A C 1
ATOM 3831 O O . CYS A 1 501 ? 19.010 -5.653 -19.885 1.00 71.19 501 CYS A O 1
ATOM 3833 N N . ILE A 1 502 ? 19.533 -7.807 -20.264 1.00 74.94 502 ILE A N 1
ATOM 3834 C CA . ILE A 1 502 ? 18.372 -8.359 -19.539 1.00 74.94 502 ILE A CA 1
ATOM 3835 C C . ILE A 1 502 ? 18.447 -8.013 -18.045 1.00 74.94 502 ILE A C 1
ATOM 3837 O O . ILE A 1 502 ? 17.436 -7.655 -17.438 1.00 74.94 502 ILE A O 1
ATOM 3841 N N . VAL A 1 503 ? 19.638 -8.067 -17.437 1.00 81.75 503 VAL A N 1
ATOM 3842 C CA . VAL A 1 503 ? 19.814 -7.716 -16.018 1.00 81.75 503 VAL A CA 1
ATOM 3843 C C . VAL A 1 503 ? 19.489 -6.239 -15.779 1.00 81.75 503 VAL A C 1
ATOM 3845 O O . VAL A 1 503 ? 18.700 -5.931 -14.886 1.00 81.75 503 VAL A O 1
ATOM 3848 N N . TRP A 1 504 ? 20.024 -5.321 -16.593 1.00 78.50 504 TRP A N 1
ATOM 3849 C CA . TRP A 1 504 ? 19.782 -3.879 -16.427 1.00 78.50 504 TRP A CA 1
ATOM 3850 C C . TRP A 1 504 ? 18.342 -3.443 -16.721 1.00 78.50 504 TRP A C 1
ATOM 3852 O O . TRP A 1 504 ? 17.903 -2.439 -16.164 1.00 78.50 504 TRP A O 1
ATOM 3862 N N . THR A 1 505 ? 17.590 -4.178 -17.544 1.00 79.50 505 THR A N 1
ATOM 3863 C CA . THR A 1 505 ? 16.168 -3.890 -17.811 1.00 79.50 505 THR A CA 1
ATOM 3864 C C . THR A 1 505 ? 15.245 -4.485 -16.742 1.00 79.50 505 THR A C 1
ATOM 3866 O O . THR A 1 505 ? 14.412 -3.767 -16.190 1.00 79.50 505 THR A O 1
ATOM 3869 N N . CYS A 1 506 ? 15.432 -5.753 -16.362 1.00 83.31 506 CYS A N 1
ATOM 3870 C CA . CYS A 1 506 ? 14.577 -6.430 -15.380 1.00 83.31 506 CYS A CA 1
ATOM 3871 C C . CYS A 1 506 ? 14.826 -5.999 -13.922 1.00 83.31 506 CYS A C 1
ATOM 3873 O O . CYS A 1 506 ? 13.877 -5.922 -13.135 1.00 83.31 506 CYS A O 1
ATOM 3875 N N . LEU A 1 507 ? 16.079 -5.733 -13.523 1.00 86.75 507 LEU A N 1
ATOM 3876 C CA . LEU A 1 507 ? 16.428 -5.462 -12.120 1.00 86.75 507 LEU A CA 1
ATOM 3877 C C . LEU A 1 507 ? 15.762 -4.185 -11.561 1.00 86.75 507 LEU A C 1
ATOM 3879 O O . LEU A 1 507 ? 15.178 -4.269 -10.476 1.00 86.75 507 LEU A O 1
ATOM 3883 N N . PRO A 1 508 ? 15.744 -3.029 -12.264 1.00 88.75 508 PRO A N 1
ATOM 3884 C CA . PRO A 1 508 ? 14.991 -1.861 -11.815 1.00 88.75 508 PRO A CA 1
ATOM 3885 C C . PRO A 1 508 ? 13.493 -2.155 -11.702 1.00 88.75 508 PRO A C 1
ATOM 3887 O O . PRO A 1 508 ? 12.884 -1.801 -10.692 1.00 88.75 508 PRO A O 1
ATOM 3890 N N . THR A 1 509 ? 12.895 -2.843 -12.684 1.00 88.81 509 THR A N 1
ATOM 3891 C CA . THR A 1 509 ? 11.469 -3.208 -12.645 1.00 88.81 509 THR A CA 1
ATOM 3892 C C . THR A 1 509 ? 11.147 -4.058 -11.415 1.00 88.81 509 THR A C 1
ATOM 3894 O O . THR A 1 509 ? 10.151 -3.798 -10.741 1.00 88.81 509 THR A O 1
ATOM 3897 N N . LEU A 1 510 ? 12.008 -5.021 -11.069 1.00 90.00 510 LEU A N 1
ATOM 3898 C CA . LEU A 1 510 ? 11.866 -5.869 -9.883 1.00 90.00 510 LEU A CA 1
ATOM 3899 C C . LEU A 1 510 ? 11.965 -5.055 -8.582 1.00 90.00 510 LEU A C 1
ATOM 3901 O O . LEU A 1 510 ? 11.109 -5.202 -7.706 1.00 90.00 510 LEU A O 1
ATOM 3905 N N . ILE A 1 511 ? 12.953 -4.161 -8.466 1.00 91.25 511 ILE A N 1
ATOM 3906 C CA . ILE A 1 511 ? 13.142 -3.281 -7.299 1.00 91.25 511 ILE A CA 1
ATOM 3907 C C . ILE A 1 511 ? 11.928 -2.360 -7.104 1.00 91.25 511 ILE A C 1
ATOM 3909 O O . ILE A 1 511 ? 11.367 -2.286 -6.007 1.00 91.25 511 ILE A O 1
ATOM 3913 N N . PHE A 1 512 ? 11.467 -1.698 -8.168 1.00 92.00 512 PHE A N 1
ATOM 3914 C CA . PHE A 1 512 ? 10.305 -0.812 -8.103 1.00 92.00 512 PHE A CA 1
ATOM 3915 C C . PHE A 1 512 ? 8.994 -1.570 -7.869 1.00 92.00 512 PHE A C 1
ATOM 3917 O O . PHE A 1 512 ? 8.145 -1.099 -7.110 1.00 92.00 512 PHE A O 1
ATOM 3924 N N . ALA A 1 513 ? 8.840 -2.774 -8.426 1.00 88.56 513 ALA A N 1
ATOM 3925 C CA . ALA A 1 513 ? 7.703 -3.636 -8.121 1.00 88.56 513 ALA A CA 1
ATOM 3926 C C . ALA A 1 513 ? 7.698 -4.048 -6.640 1.00 88.56 513 ALA A C 1
ATOM 3928 O O . ALA A 1 513 ? 6.645 -3.986 -6.003 1.00 88.56 513 ALA A O 1
ATOM 3929 N N . ALA A 1 514 ? 8.854 -4.402 -6.063 1.00 88.75 514 ALA A N 1
ATOM 3930 C CA . ALA A 1 514 ? 8.997 -4.717 -4.640 1.00 88.75 514 ALA A CA 1
ATOM 3931 C C . ALA A 1 514 ? 8.633 -3.520 -3.740 1.00 88.75 514 ALA A C 1
ATOM 3933 O O . ALA A 1 514 ? 7.859 -3.677 -2.790 1.00 88.75 514 ALA A O 1
ATOM 3934 N N . LEU A 1 515 ? 9.100 -2.314 -4.085 1.00 89.75 515 LEU A N 1
ATOM 3935 C CA . LEU A 1 515 ? 8.740 -1.069 -3.397 1.00 89.75 515 LEU A CA 1
ATOM 3936 C C . LEU A 1 515 ? 7.225 -0.787 -3.475 1.00 89.75 515 LEU A C 1
ATOM 3938 O O . LEU A 1 515 ? 6.610 -0.411 -2.475 1.00 89.75 515 LEU A O 1
ATOM 3942 N N . ALA A 1 516 ? 6.588 -1.056 -4.619 1.00 88.75 516 ALA A N 1
ATOM 3943 C CA . ALA A 1 516 ? 5.134 -0.967 -4.765 1.00 88.75 516 ALA A CA 1
ATOM 3944 C C . ALA A 1 516 ? 4.383 -1.988 -3.883 1.00 88.75 516 ALA A C 1
ATOM 3946 O O . ALA A 1 516 ? 3.346 -1.650 -3.305 1.00 88.75 516 ALA A O 1
ATOM 3947 N N . VAL A 1 517 ? 4.905 -3.216 -3.707 1.00 86.94 517 VAL A N 1
ATOM 3948 C CA . VAL A 1 517 ? 4.339 -4.190 -2.746 1.00 86.94 517 VAL A CA 1
ATOM 3949 C C . VAL A 1 517 ? 4.403 -3.650 -1.319 1.00 86.94 517 VAL A C 1
ATOM 3951 O O . VAL A 1 517 ? 3.425 -3.769 -0.578 1.00 86.94 517 VAL A O 1
ATOM 3954 N N . PHE A 1 518 ? 5.534 -3.056 -0.940 1.00 88.19 518 PHE A N 1
ATOM 3955 C CA . PHE A 1 518 ? 5.754 -2.496 0.390 1.00 88.19 518 PHE A CA 1
ATOM 3956 C C . PHE A 1 518 ? 4.781 -1.343 0.695 1.00 88.19 518 PHE A C 1
ATOM 3958 O O . PHE A 1 518 ? 4.072 -1.386 1.703 1.00 88.19 518 PHE A O 1
ATOM 3965 N N . TRP A 1 519 ? 4.637 -0.368 -0.209 1.00 88.19 519 TRP A N 1
ATOM 3966 C CA . TRP A 1 519 ? 3.673 0.724 -0.018 1.00 88.19 519 TRP A CA 1
ATOM 3967 C C . TRP A 1 519 ? 2.213 0.247 -0.047 1.00 88.19 519 TRP A C 1
ATOM 3969 O O . TRP A 1 519 ? 1.392 0.740 0.725 1.00 88.19 519 TRP A O 1
ATOM 3979 N N . ALA A 1 520 ? 1.878 -0.763 -0.859 1.00 86.50 520 ALA A N 1
ATOM 3980 C CA . ALA A 1 520 ? 0.553 -1.389 -0.830 1.00 86.50 520 ALA A CA 1
ATOM 3981 C C . ALA A 1 520 ? 0.262 -2.139 0.489 1.00 86.50 520 ALA A C 1
ATOM 3983 O O . ALA A 1 520 ? -0.890 -2.192 0.918 1.00 86.50 520 ALA A O 1
ATOM 3984 N N . ARG A 1 521 ? 1.282 -2.685 1.170 1.00 87.88 521 ARG A N 1
ATOM 3985 C CA . ARG A 1 521 ? 1.131 -3.259 2.519 1.00 87.88 521 ARG A CA 1
ATOM 3986 C C . ARG A 1 521 ? 0.808 -2.171 3.550 1.00 87.88 521 ARG A C 1
ATOM 3988 O O . ARG A 1 521 ? -0.106 -2.357 4.350 1.00 87.88 521 ARG A O 1
ATOM 3995 N N . ILE A 1 522 ? 1.505 -1.033 3.492 1.00 87.06 522 ILE A N 1
ATOM 3996 C CA . ILE A 1 522 ? 1.244 0.125 4.365 1.00 87.06 522 ILE A CA 1
ATOM 3997 C C . ILE A 1 522 ? -0.176 0.674 4.145 1.00 87.06 522 ILE A C 1
ATOM 3999 O O . ILE A 1 522 ? -0.864 0.958 5.124 1.00 87.06 522 ILE A O 1
ATOM 4003 N N . ASP A 1 523 ? -0.657 0.761 2.900 1.00 88.75 523 ASP A N 1
ATOM 4004 C CA . ASP A 1 523 ? -2.050 1.134 2.597 1.00 88.75 523 ASP A CA 1
ATOM 4005 C C . ASP A 1 523 ? -3.070 0.239 3.324 1.00 88.75 523 ASP A C 1
ATOM 4007 O O . ASP A 1 523 ? -3.960 0.728 4.023 1.00 88.75 523 ASP A O 1
ATOM 4011 N N . ILE A 1 524 ? -2.904 -1.082 3.204 1.00 86.44 524 ILE A N 1
ATOM 4012 C CA . ILE A 1 524 ? -3.802 -2.076 3.805 1.00 86.44 524 ILE A CA 1
ATOM 4013 C C . ILE A 1 524 ? -3.806 -1.980 5.336 1.00 86.44 524 ILE A C 1
ATOM 4015 O O . ILE A 1 524 ? -4.876 -2.015 5.943 1.00 86.44 524 ILE A O 1
ATOM 4019 N N . ASP A 1 525 ? -2.641 -1.831 5.977 1.00 86.81 525 ASP A N 1
ATOM 4020 C CA . ASP A 1 525 ? -2.579 -1.734 7.439 1.00 86.81 525 ASP A CA 1
ATOM 4021 C C . ASP A 1 525 ? -3.178 -0.425 7.978 1.00 86.81 525 ASP A C 1
ATOM 4023 O O . ASP A 1 525 ? -3.870 -0.471 8.992 1.00 86.81 525 ASP A O 1
ATOM 4027 N N . ASN A 1 526 ? -3.008 0.717 7.297 1.00 87.69 526 ASN A N 1
ATOM 4028 C CA . ASN A 1 526 ? -3.702 1.958 7.680 1.00 87.69 526 ASN A CA 1
ATOM 4029 C C . ASN A 1 526 ? -5.227 1.806 7.534 1.00 87.69 526 ASN A C 1
ATOM 4031 O O . ASN A 1 526 ? -5.960 1.979 8.506 1.00 87.69 526 ASN A O 1
ATOM 4035 N N . ARG A 1 527 ? -5.710 1.408 6.345 1.00 87.94 527 ARG A N 1
ATOM 4036 C CA . ARG A 1 527 ? -7.151 1.269 6.038 1.00 87.94 527 ARG A CA 1
ATOM 4037 C C . ARG A 1 527 ? -7.881 0.313 6.983 1.00 87.94 527 ARG A C 1
ATOM 4039 O O . ARG A 1 527 ? -9.053 0.536 7.273 1.00 87.94 527 ARG A O 1
ATOM 4046 N N . ARG A 1 528 ? -7.195 -0.730 7.462 1.00 86.19 528 ARG A N 1
ATOM 4047 C CA . ARG A 1 528 ? -7.723 -1.718 8.413 1.00 86.19 528 ARG A CA 1
ATOM 4048 C C . ARG A 1 528 ? -7.736 -1.225 9.864 1.00 86.19 528 ARG A C 1
ATOM 4050 O O . ARG A 1 528 ? -8.638 -1.599 10.606 1.00 86.19 528 ARG A O 1
ATOM 4057 N N . LEU A 1 529 ? -6.746 -0.435 10.286 1.00 86.69 529 LEU A N 1
ATOM 4058 C CA . LEU A 1 529 ? -6.579 -0.050 11.694 1.00 86.69 529 LEU A CA 1
ATOM 4059 C C . LEU A 1 529 ? -7.275 1.260 12.069 1.00 86.69 529 LEU A C 1
ATOM 4061 O O . LEU A 1 529 ? -7.769 1.363 13.189 1.00 86.69 529 LEU A O 1
ATOM 4065 N N . THR A 1 530 ? -7.352 2.241 11.165 1.00 88.25 530 THR A N 1
ATOM 4066 C CA . THR A 1 530 ? -7.880 3.583 11.473 1.00 88.25 530 THR A CA 1
ATOM 4067 C C . THR A 1 530 ? -9.271 3.597 12.134 1.00 88.25 530 THR A C 1
ATOM 4069 O O . THR A 1 530 ? -9.412 4.327 13.115 1.00 88.25 530 THR A O 1
ATOM 4072 N N . PRO A 1 531 ? -10.278 2.799 11.714 1.00 87.19 531 PRO A N 1
ATOM 4073 C CA . PRO A 1 531 ? -11.580 2.786 12.390 1.00 87.19 531 PRO A CA 1
ATOM 4074 C C . PRO A 1 531 ? -11.485 2.324 13.856 1.00 87.19 531 PRO A C 1
ATOM 4076 O O . PRO A 1 531 ? -11.966 2.998 14.769 1.00 87.19 531 PRO A O 1
ATOM 4079 N N . PHE A 1 532 ? -10.794 1.209 14.106 1.00 84.50 532 PHE A N 1
ATOM 4080 C CA . PHE A 1 532 ? -10.633 0.652 15.451 1.00 84.50 532 PHE A CA 1
ATOM 4081 C C . PHE A 1 532 ? -9.767 1.549 16.346 1.00 84.50 532 PHE A C 1
ATOM 4083 O O . PHE A 1 532 ? -10.105 1.752 17.506 1.00 84.50 532 PHE A O 1
ATOM 4090 N N . LEU A 1 533 ? -8.703 2.153 15.804 1.00 82.75 533 LEU A N 1
ATOM 4091 C CA . LEU A 1 533 ? -7.875 3.113 16.539 1.00 82.75 533 LEU A CA 1
ATOM 4092 C C . LEU A 1 533 ? -8.640 4.395 16.889 1.00 82.75 533 LEU A C 1
ATOM 4094 O O . LEU A 1 533 ? -8.447 4.920 17.979 1.00 82.75 533 LEU A O 1
ATOM 4098 N N . LYS A 1 534 ? -9.545 4.885 16.033 1.00 82.25 534 LYS A N 1
ATOM 4099 C CA . LYS A 1 534 ? -10.442 5.993 16.401 1.00 82.25 534 LYS A CA 1
ATOM 4100 C C . LYS A 1 534 ? -11.297 5.630 17.624 1.00 82.25 534 LYS A C 1
ATOM 4102 O O . LYS A 1 534 ? -11.265 6.352 18.612 1.00 82.25 534 LYS A O 1
ATOM 4107 N N . LEU A 1 535 ? -11.952 4.466 17.607 1.00 79.44 535 LEU A N 1
ATOM 4108 C CA . LEU A 1 535 ? -12.787 3.986 18.722 1.00 79.44 535 LEU A CA 1
ATOM 4109 C C . LEU A 1 535 ? -11.996 3.669 20.003 1.00 79.44 535 LEU A C 1
ATOM 4111 O O . LEU A 1 535 ? -12.580 3.680 21.081 1.00 79.44 535 LEU A O 1
ATOM 4115 N N . ALA A 1 536 ? -10.697 3.374 19.897 1.00 75.62 536 ALA A N 1
ATOM 4116 C CA . ALA A 1 536 ? -9.812 3.169 21.045 1.00 75.62 536 ALA A CA 1
ATOM 4117 C C . ALA A 1 536 ? -9.366 4.485 21.711 1.00 75.62 536 ALA A C 1
ATOM 4119 O O . ALA A 1 536 ? -9.084 4.490 22.902 1.00 75.62 536 ALA A O 1
ATOM 4120 N N . ASN A 1 537 ? -9.274 5.585 20.951 1.00 70.25 537 ASN A N 1
ATOM 4121 C CA . ASN A 1 537 ? -8.778 6.872 21.452 1.00 70.25 537 ASN A CA 1
ATOM 4122 C C . ASN A 1 537 ? -9.894 7.883 21.783 1.00 70.25 537 ASN A C 1
ATOM 4124 O O . ASN A 1 537 ? -9.627 8.842 22.505 1.00 70.25 537 ASN A O 1
ATOM 4128 N N . SER A 1 538 ? -11.104 7.754 21.222 1.00 66.50 538 SER A N 1
ATOM 4129 C CA . SER A 1 538 ? -12.168 8.749 21.418 1.00 66.50 538 SER A CA 1
ATOM 4130 C C . SER A 1 538 ? -13.595 8.225 21.205 1.00 66.50 538 SER A C 1
ATOM 4132 O O . SER A 1 538 ? -13.853 7.320 20.409 1.00 66.50 538 SER A O 1
ATOM 4134 N N . LYS A 1 539 ? -14.551 8.873 21.889 1.00 69.31 539 LYS A N 1
ATOM 4135 C CA . LYS A 1 539 ? -16.005 8.705 21.714 1.00 69.31 539 LYS A CA 1
ATOM 4136 C C . LYS A 1 539 ? -16.412 9.211 20.313 1.00 69.31 539 LYS A C 1
ATOM 4138 O O . LYS A 1 539 ? -16.614 10.405 20.115 1.00 69.31 539 LYS A O 1
ATOM 4143 N N . CYS A 1 540 ? -16.508 8.309 19.335 1.00 73.38 540 CYS A N 1
ATOM 4144 C CA . CYS A 1 540 ? -16.774 8.615 17.920 1.00 73.38 540 CYS A CA 1
ATOM 4145 C C . CYS A 1 540 ? -18.266 8.516 17.563 1.00 73.38 540 CYS A C 1
ATOM 4147 O O . CYS A 1 540 ? -18.979 7.664 18.098 1.00 73.38 540 CYS A O 1
ATOM 4149 N N . ARG A 1 541 ? -18.738 9.296 16.581 1.00 78.88 541 ARG A N 1
ATOM 4150 C CA . ARG A 1 541 ? -20.043 9.062 15.928 1.00 78.88 541 ARG A CA 1
ATOM 4151 C C . ARG A 1 541 ? -19.961 7.920 14.911 1.00 78.88 541 ARG A C 1
ATOM 4153 O O . ARG A 1 541 ? -18.891 7.601 14.390 1.00 78.88 541 ARG A O 1
ATOM 4160 N N . PHE A 1 542 ? -21.114 7.357 14.541 1.00 79.50 542 PHE A N 1
ATOM 4161 C CA . PHE A 1 542 ? -21.200 6.244 13.582 1.00 79.50 542 PHE A CA 1
ATOM 4162 C C . PHE A 1 542 ? -20.432 6.495 12.267 1.00 79.50 542 PHE A C 1
ATOM 4164 O O . PHE A 1 542 ? -19.639 5.659 11.836 1.00 79.50 542 PHE A O 1
ATOM 4171 N N . GLN A 1 543 ? -20.616 7.665 11.647 1.00 78.00 543 GLN A N 1
ATOM 4172 C CA . GLN A 1 543 ? -19.986 8.013 10.363 1.00 78.00 543 GLN A CA 1
ATOM 4173 C C . GLN A 1 543 ? -18.476 8.310 10.469 1.00 78.00 543 GLN A C 1
ATOM 4175 O O . GLN A 1 543 ? -17.778 8.282 9.459 1.00 78.00 543 GLN A O 1
ATOM 4180 N N . GLU A 1 544 ? -17.962 8.574 11.673 1.00 79.38 544 GLU A N 1
ATOM 4181 C CA . GLU A 1 544 ? -16.562 8.955 11.915 1.00 79.38 544 GLU A CA 1
ATOM 4182 C C . GLU A 1 544 ? -15.640 7.736 12.089 1.00 79.38 544 GLU A C 1
ATOM 4184 O O . GLU A 1 544 ? -14.426 7.867 11.906 1.00 79.38 544 GLU A O 1
ATOM 4189 N N . SER A 1 545 ? -16.207 6.559 12.400 1.00 83.94 545 SER A N 1
ATOM 4190 C CA . SER A 1 545 ? -15.485 5.280 12.473 1.00 83.94 545 SER A CA 1
ATOM 4191 C C . SER A 1 545 ? -16.317 4.053 12.063 1.00 83.94 545 SER A C 1
ATOM 4193 O O . SER A 1 545 ? -15.924 3.330 11.148 1.00 83.94 545 SER A O 1
ATOM 4195 N N . LEU A 1 546 ? -17.459 3.796 12.709 1.00 78.62 546 LEU A N 1
ATOM 4196 C CA . LEU A 1 546 ? -18.179 2.518 12.585 1.00 78.62 546 LEU A CA 1
ATOM 4197 C C . LEU A 1 546 ? -18.655 2.195 11.158 1.00 78.62 546 LEU A C 1
ATOM 4199 O O . LEU A 1 546 ? -18.646 1.027 10.770 1.00 78.62 546 LEU A O 1
ATOM 4203 N N . GLY A 1 547 ? -19.009 3.218 10.374 1.00 76.25 547 GLY A N 1
ATOM 4204 C CA . GLY A 1 547 ? -19.353 3.126 8.949 1.00 76.25 547 GLY A CA 1
ATOM 4205 C C . GLY A 1 547 ? -18.171 3.291 7.973 1.00 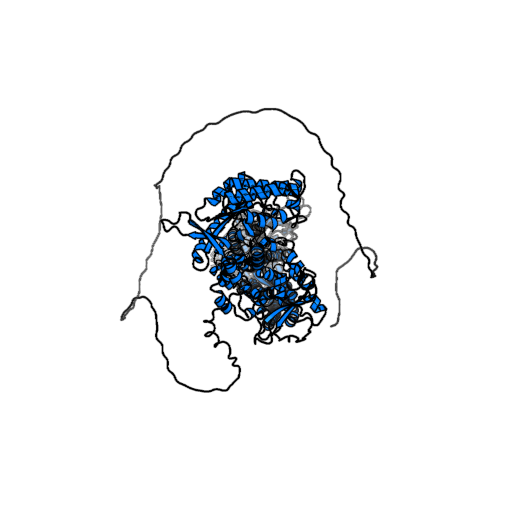76.25 547 GLY A C 1
ATOM 4206 O O . GLY A 1 547 ? -18.385 3.466 6.772 1.00 76.25 547 GLY A O 1
ATOM 4207 N N . LEU A 1 548 ? -16.912 3.286 8.434 1.00 81.69 548 LEU A N 1
ATOM 4208 C CA . LEU A 1 548 ? -15.742 3.492 7.565 1.00 81.69 548 LEU A CA 1
ATOM 4209 C C . LEU A 1 548 ? -15.291 2.207 6.851 1.00 81.69 548 LEU A C 1
ATOM 4211 O O . LEU A 1 548 ? -14.303 1.566 7.200 1.00 81.69 548 LEU A O 1
ATOM 4215 N N . THR A 1 549 ? -15.995 1.893 5.764 1.00 80.88 549 THR A N 1
ATOM 4216 C CA . THR A 1 549 ? -15.780 0.797 4.795 1.00 80.88 549 THR A CA 1
ATOM 4217 C C . THR A 1 549 ? -14.480 0.870 3.964 1.00 80.88 549 THR A C 1
ATOM 4219 O O . THR A 1 549 ? -14.447 0.440 2.808 1.00 80.88 549 THR A O 1
ATOM 4222 N N . TYR A 1 550 ? -13.367 1.376 4.511 1.00 84.00 550 TYR A N 1
ATOM 4223 C CA . TYR A 1 550 ? -12.151 1.661 3.731 1.00 84.00 550 TYR A CA 1
ATOM 4224 C C . TYR A 1 550 ? -11.551 0.451 2.995 1.00 84.00 550 TYR A C 1
ATOM 4226 O O . TYR A 1 550 ? -10.860 0.645 1.995 1.00 84.00 550 TYR A O 1
ATOM 4234 N N . MET A 1 551 ? -11.793 -0.790 3.426 1.00 80.31 551 MET A N 1
ATOM 4235 C CA . MET A 1 551 ? -11.251 -1.994 2.773 1.00 80.31 551 MET A CA 1
ATOM 4236 C C . MET A 1 551 ? -11.930 -2.329 1.429 1.00 80.31 551 MET A C 1
ATOM 4238 O O . MET A 1 551 ? -11.263 -2.795 0.495 1.00 80.31 551 MET A O 1
ATOM 4242 N N . ASN A 1 552 ? -13.238 -2.076 1.290 1.00 75.69 552 ASN A N 1
ATOM 4243 C CA . ASN A 1 552 ? -14.015 -2.539 0.131 1.00 75.69 552 ASN A CA 1
ATOM 4244 C C . ASN A 1 552 ? -14.143 -1.507 -1.013 1.00 75.69 552 ASN A C 1
ATOM 4246 O O . ASN A 1 552 ? -14.824 -1.747 -2.007 1.00 75.69 552 ASN A O 1
ATOM 4250 N N . GLU A 1 553 ? -13.427 -0.390 -0.926 1.00 81.50 553 GLU A N 1
ATOM 4251 C CA . GLU A 1 553 ? -13.541 0.743 -1.851 1.00 81.50 553 GLU A CA 1
ATOM 4252 C C . GLU A 1 553 ? -12.421 0.817 -2.912 1.00 81.50 553 GLU A C 1
ATOM 4254 O O . GLU A 1 553 ? -11.340 0.226 -2.774 1.00 81.50 553 GLU A O 1
ATOM 4259 N N . PHE A 1 554 ? -12.693 1.555 -3.998 1.00 80.50 554 PHE A N 1
ATOM 4260 C CA . PHE A 1 554 ? -11.752 1.804 -5.098 1.00 80.50 554 PHE A CA 1
ATOM 4261 C C . PHE A 1 554 ? -10.781 2.954 -4.776 1.00 80.50 554 PHE A C 1
ATOM 4263 O O . PHE A 1 554 ? -11.127 3.888 -4.058 1.00 80.50 554 PHE A O 1
ATOM 4270 N N . GLY A 1 555 ? -9.560 2.906 -5.325 1.00 79.25 555 GLY A N 1
ATOM 4271 C CA . GLY A 1 555 ? -8.413 3.669 -4.812 1.00 79.25 555 GLY A CA 1
ATOM 4272 C C . GLY A 1 555 ? -8.607 5.185 -4.691 1.00 79.25 555 GLY A C 1
ATOM 4273 O O . GLY A 1 555 ? -8.370 5.733 -3.616 1.00 79.25 555 GLY A O 1
ATOM 4274 N N . LEU A 1 556 ? -9.077 5.840 -5.758 1.00 86.31 556 LEU A N 1
ATOM 4275 C CA . LEU A 1 556 ? -9.346 7.285 -5.768 1.00 86.31 556 LEU A CA 1
ATOM 4276 C C . LEU A 1 556 ? -10.475 7.677 -4.802 1.00 86.31 556 LEU A C 1
ATOM 4278 O O . LEU A 1 556 ? -10.364 8.679 -4.100 1.00 86.31 556 LEU A O 1
ATOM 4282 N N . TYR A 1 557 ? -11.532 6.863 -4.722 1.00 88.62 557 TYR A N 1
ATOM 4283 C CA . TYR A 1 557 ? -12.653 7.105 -3.812 1.00 88.62 557 TYR A CA 1
ATOM 4284 C C . TYR A 1 557 ? -12.215 6.988 -2.347 1.00 88.62 557 TYR A C 1
ATOM 4286 O O . TYR A 1 557 ? -12.514 7.877 -1.557 1.00 88.62 557 TYR A O 1
ATOM 4294 N N . THR A 1 558 ? -11.425 5.966 -1.996 1.00 88.19 558 THR A N 1
ATOM 4295 C CA . THR A 1 558 ? -10.843 5.836 -0.649 1.00 88.19 558 THR A CA 1
ATOM 4296 C C . THR A 1 558 ? -9.963 7.033 -0.290 1.00 88.19 558 THR A C 1
ATOM 4298 O O . THR A 1 558 ? -10.058 7.525 0.830 1.00 88.19 558 THR A O 1
ATOM 4301 N N . ALA A 1 559 ? -9.139 7.537 -1.218 1.00 90.00 559 ALA A N 1
ATOM 4302 C CA . ALA A 1 559 ? -8.324 8.729 -0.972 1.00 90.00 559 ALA A CA 1
ATOM 4303 C C . ALA A 1 559 ? -9.198 9.974 -0.720 1.00 90.00 559 ALA A C 1
ATOM 4305 O O . ALA A 1 559 ? -8.996 10.672 0.273 1.00 90.00 559 ALA A O 1
ATOM 4306 N N . GLY A 1 560 ? -10.216 10.213 -1.555 1.00 89.50 560 GLY A N 1
ATOM 4307 C CA . GLY A 1 560 ? -11.162 11.319 -1.370 1.00 89.50 560 GLY A CA 1
ATOM 4308 C C . GLY A 1 560 ? -11.978 11.216 -0.073 1.00 89.50 560 GLY A C 1
ATOM 4309 O O . GLY A 1 560 ? -12.131 12.209 0.636 1.00 89.50 560 GLY A O 1
ATOM 4310 N N . LYS A 1 561 ? -12.446 10.011 0.283 1.00 89.19 561 LYS A N 1
ATOM 4311 C CA . LYS A 1 561 ? -13.174 9.734 1.534 1.00 89.19 561 LYS A CA 1
ATOM 4312 C C . LYS A 1 561 ? -12.279 9.947 2.757 1.00 89.19 561 LYS A C 1
ATOM 4314 O O . LYS A 1 561 ? -12.693 10.633 3.686 1.00 89.19 561 LYS A O 1
ATOM 4319 N N . ALA A 1 562 ? -11.040 9.453 2.728 1.00 90.69 562 ALA A N 1
ATOM 4320 C CA . ALA A 1 562 ? -10.061 9.680 3.791 1.00 90.69 562 ALA A CA 1
ATOM 4321 C C . ALA A 1 562 ? -9.736 11.172 3.968 1.00 90.69 562 ALA A C 1
ATOM 4323 O O . ALA A 1 562 ? -9.739 11.662 5.092 1.00 90.69 562 ALA A O 1
ATOM 4324 N N . MET A 1 563 ? -9.536 11.916 2.873 1.00 91.06 563 MET A N 1
ATOM 4325 C CA . MET A 1 563 ? -9.312 13.365 2.918 1.00 91.06 563 MET A CA 1
ATOM 4326 C C . MET A 1 563 ? -10.519 14.114 3.509 1.00 91.06 563 MET A C 1
ATOM 4328 O O . MET A 1 563 ? -10.345 14.943 4.400 1.00 91.06 563 MET A O 1
ATOM 4332 N N . LYS A 1 564 ? -11.748 13.780 3.082 1.00 89.31 564 LYS A N 1
ATOM 4333 C CA . LYS A 1 564 ? -12.994 14.351 3.630 1.00 89.31 564 LYS A CA 1
ATOM 4334 C C . LYS A 1 564 ? -13.153 14.075 5.132 1.00 89.31 564 LYS A C 1
ATOM 4336 O O . LYS A 1 564 ? -13.617 14.943 5.863 1.00 89.31 564 LYS A O 1
ATOM 4341 N N . ASN A 1 565 ? -12.739 12.892 5.582 1.00 85.50 565 ASN A N 1
ATOM 4342 C CA . ASN A 1 565 ? -12.820 12.445 6.975 1.00 85.50 565 ASN A CA 1
ATOM 4343 C C . ASN A 1 565 ? -11.575 12.802 7.816 1.00 85.50 565 ASN A C 1
ATOM 4345 O O . ASN A 1 565 ? -11.441 12.309 8.937 1.00 85.50 565 ASN A O 1
ATOM 4349 N N . GLN A 1 566 ? -10.661 13.619 7.273 1.00 87.31 566 GLN A N 1
ATOM 4350 C CA . GLN A 1 566 ? -9.393 14.043 7.890 1.00 87.31 566 GLN A CA 1
ATOM 4351 C C . GLN A 1 566 ? -8.448 12.887 8.299 1.00 87.31 566 GLN A C 1
ATOM 4353 O O . GLN A 1 566 ? -7.529 13.064 9.099 1.00 87.31 566 GLN A O 1
ATOM 4358 N N . ASP A 1 567 ? -8.614 11.705 7.697 1.00 88.31 567 ASP A N 1
ATOM 4359 C CA . ASP A 1 567 ? -7.806 10.502 7.929 1.00 88.31 567 ASP A CA 1
ATOM 4360 C C . ASP A 1 567 ? -6.470 10.566 7.162 1.00 88.31 567 ASP A C 1
ATOM 4362 O O . ASP A 1 567 ? -6.186 9.765 6.266 1.00 88.31 567 ASP A O 1
ATOM 4366 N N . TRP A 1 568 ? -5.624 11.539 7.517 1.00 88.69 568 TRP A N 1
ATOM 4367 C CA . TRP A 1 568 ? -4.360 11.840 6.831 1.00 88.69 568 TRP A CA 1
ATOM 4368 C C . TRP A 1 568 ? -3.422 10.634 6.683 1.00 88.69 568 TRP A C 1
ATOM 4370 O O . TRP A 1 568 ? -2.807 10.471 5.631 1.00 88.69 568 TRP A O 1
ATOM 4380 N N . ALA A 1 569 ? -3.352 9.751 7.685 1.00 88.06 569 ALA A N 1
ATOM 4381 C CA . ALA A 1 569 ? -2.557 8.523 7.613 1.00 88.06 569 ALA A CA 1
ATOM 4382 C C . ALA A 1 569 ? -3.021 7.585 6.480 1.00 88.06 569 ALA A C 1
ATOM 4384 O O . ALA A 1 569 ? -2.196 7.045 5.742 1.00 88.06 569 ALA A O 1
ATOM 4385 N N . VAL A 1 570 ? -4.341 7.440 6.300 1.00 90.19 570 VAL A N 1
ATOM 4386 C CA . VAL A 1 570 ? -4.946 6.646 5.217 1.00 90.19 570 VAL A CA 1
ATOM 4387 C C . VAL A 1 570 ? -4.750 7.346 3.875 1.00 90.19 570 VAL A C 1
ATOM 4389 O O . VAL A 1 570 ? -4.325 6.706 2.917 1.00 90.19 570 VAL A O 1
ATOM 4392 N N . PHE A 1 571 ? -5.000 8.657 3.803 1.00 92.75 571 PHE A N 1
ATOM 4393 C CA . PHE A 1 571 ? -4.819 9.450 2.583 1.00 92.75 571 PHE A CA 1
ATOM 4394 C C . PHE A 1 571 ? -3.381 9.360 2.044 1.00 92.75 571 PHE A C 1
ATOM 4396 O O . PHE A 1 571 ? -3.173 8.989 0.888 1.00 92.75 571 PHE A O 1
ATOM 4403 N N . LEU A 1 572 ? -2.379 9.621 2.890 1.00 91.81 572 LEU A N 1
ATOM 4404 C CA . LEU A 1 572 ? -0.969 9.606 2.491 1.00 91.81 572 LEU A CA 1
ATOM 4405 C C . LEU A 1 572 ? -0.501 8.201 2.105 1.00 91.81 572 LEU A C 1
ATOM 4407 O O . LEU A 1 572 ? 0.151 8.041 1.071 1.00 91.81 572 LEU A O 1
ATOM 4411 N N . ALA A 1 573 ? -0.879 7.172 2.869 1.00 90.62 573 ALA A N 1
ATOM 4412 C CA . ALA A 1 573 ? -0.587 5.785 2.515 1.00 90.62 573 ALA A CA 1
ATOM 4413 C C . ALA A 1 573 ? -1.231 5.387 1.172 1.00 90.62 573 ALA A C 1
ATOM 4415 O O . ALA A 1 573 ? -0.580 4.737 0.348 1.00 90.62 573 ALA A O 1
ATOM 4416 N N . LYS A 1 574 ? -2.468 5.833 0.904 1.00 91.44 574 LYS A N 1
ATOM 4417 C CA . LYS A 1 574 ? -3.181 5.538 -0.345 1.00 91.44 574 LYS A CA 1
ATOM 4418 C C . LYS A 1 574 ? -2.520 6.195 -1.552 1.00 91.44 574 LYS A C 1
ATOM 4420 O O . LYS A 1 574 ? -2.269 5.503 -2.540 1.00 91.44 574 LYS A O 1
ATOM 4425 N N . CYS A 1 575 ? -2.200 7.486 -1.460 1.00 92.25 575 CYS A N 1
ATOM 4426 C CA . CYS A 1 575 ? -1.517 8.233 -2.516 1.00 92.25 575 CYS A CA 1
ATOM 4427 C C . CYS A 1 575 ? -0.121 7.654 -2.798 1.00 92.25 575 CYS A C 1
ATOM 4429 O O . CYS A 1 575 ? 0.212 7.392 -3.952 1.00 92.25 575 CYS A O 1
ATOM 4431 N N . THR A 1 576 ? 0.656 7.345 -1.754 1.00 91.38 576 THR A N 1
ATOM 4432 C CA . THR A 1 576 ? 1.985 6.716 -1.881 1.00 91.38 576 THR A CA 1
ATOM 4433 C C . THR A 1 576 ? 1.899 5.339 -2.545 1.00 91.38 576 THR A C 1
ATOM 4435 O O . THR A 1 576 ? 2.651 5.045 -3.472 1.00 91.38 576 THR A O 1
ATOM 4438 N N . SER A 1 577 ? 0.929 4.512 -2.137 1.00 90.88 577 SER A N 1
ATOM 4439 C CA . SER A 1 577 ? 0.661 3.216 -2.769 1.00 90.88 577 SER A CA 1
ATOM 4440 C C . SER A 1 577 ? 0.317 3.361 -4.253 1.00 90.88 577 SER A C 1
ATOM 4442 O O . SER A 1 577 ? 0.830 2.591 -5.060 1.00 90.88 577 SER A O 1
ATOM 4444 N N . MET A 1 578 ? -0.510 4.342 -4.631 1.00 90.25 578 MET A N 1
ATOM 4445 C CA . MET A 1 578 ? -0.879 4.580 -6.031 1.00 90.25 578 MET A CA 1
ATOM 4446 C C . MET A 1 578 ? 0.300 5.054 -6.889 1.00 90.25 578 MET A C 1
ATOM 4448 O O . MET A 1 578 ? 0.466 4.543 -7.993 1.00 90.25 578 MET A O 1
ATOM 4452 N N . LEU A 1 579 ? 1.151 5.949 -6.377 1.00 91.62 579 LEU A N 1
ATOM 4453 C CA . LEU A 1 579 ? 2.383 6.364 -7.061 1.00 91.62 579 LEU A CA 1
ATOM 4454 C C . LEU A 1 579 ? 3.358 5.192 -7.252 1.00 91.62 579 LEU A C 1
ATOM 4456 O O . LEU A 1 579 ? 3.953 5.058 -8.318 1.00 91.62 579 LEU A O 1
ATOM 4460 N N . GLY A 1 580 ? 3.470 4.304 -6.257 1.00 90.00 580 GLY A N 1
ATOM 4461 C CA . GLY A 1 580 ? 4.306 3.104 -6.340 1.00 90.00 580 GLY A CA 1
ATOM 4462 C C . GLY A 1 580 ? 3.953 2.192 -7.521 1.00 90.00 580 GLY A C 1
ATOM 4463 O O . GLY A 1 580 ? 4.853 1.685 -8.183 1.00 90.00 580 GLY A O 1
ATOM 4464 N N . TRP A 1 581 ? 2.665 2.031 -7.851 1.00 87.31 581 TRP A N 1
ATOM 4465 C CA . TRP A 1 581 ? 2.234 1.231 -9.011 1.00 87.31 581 TRP A CA 1
ATOM 4466 C C . TRP A 1 581 ? 2.629 1.831 -10.371 1.00 87.31 581 TRP A C 1
ATOM 4468 O O . TRP A 1 581 ? 2.670 1.093 -11.352 1.00 87.31 581 TRP A O 1
ATOM 4478 N N . LEU A 1 582 ? 2.942 3.130 -10.448 1.00 89.94 582 LEU A N 1
ATOM 4479 C CA . LEU A 1 582 ? 3.402 3.767 -11.688 1.00 89.94 582 LEU A CA 1
ATOM 4480 C C . LEU A 1 582 ? 4.897 3.541 -11.946 1.00 89.94 582 LEU A C 1
ATOM 4482 O O . LEU A 1 582 ? 5.321 3.537 -13.099 1.00 89.94 582 LEU A O 1
ATOM 4486 N N . MET A 1 583 ? 5.703 3.331 -10.899 1.00 90.50 583 MET A N 1
ATOM 4487 C CA . MET A 1 583 ? 7.162 3.246 -11.028 1.00 90.50 583 MET A CA 1
ATOM 4488 C C . MET A 1 583 ? 7.629 2.112 -11.967 1.00 90.50 583 MET A C 1
ATOM 4490 O O . MET A 1 583 ? 8.430 2.403 -12.854 1.00 90.50 583 MET A O 1
ATOM 4494 N N . PRO A 1 584 ? 7.115 0.861 -11.893 1.00 88.50 584 PRO A N 1
ATOM 4495 C CA . PRO A 1 584 ? 7.518 -0.200 -12.821 1.00 88.50 584 PRO A CA 1
ATOM 4496 C C . PRO A 1 584 ? 7.238 0.125 -14.295 1.00 88.50 584 PRO A C 1
ATOM 4498 O O . PRO A 1 584 ? 8.002 -0.299 -15.157 1.00 88.50 584 PRO A O 1
ATOM 4501 N N . ILE A 1 585 ? 6.207 0.923 -14.598 1.00 87.62 585 ILE A N 1
ATOM 4502 C CA . ILE A 1 585 ? 5.852 1.289 -15.979 1.00 87.62 585 ILE A CA 1
ATOM 4503 C C . ILE A 1 585 ? 6.970 2.125 -16.618 1.00 87.62 585 ILE A C 1
ATOM 4505 O O . ILE A 1 585 ? 7.386 1.851 -17.742 1.00 87.62 585 ILE A O 1
ATOM 4509 N N . PHE A 1 586 ? 7.527 3.092 -15.884 1.00 87.44 586 PHE A N 1
ATOM 4510 C CA . PHE A 1 586 ? 8.598 3.954 -16.397 1.00 87.44 586 PHE A CA 1
ATOM 4511 C C . PHE A 1 586 ? 9.977 3.277 -16.447 1.00 87.44 586 PHE A C 1
ATOM 4513 O O . PHE A 1 586 ? 10.865 3.776 -17.137 1.00 87.44 586 PHE A O 1
ATOM 4520 N N . THR A 1 587 ? 10.159 2.113 -15.805 1.00 87.06 587 THR A N 1
ATOM 4521 C CA . THR A 1 587 ? 11.410 1.339 -15.942 1.00 87.06 587 THR A CA 1
ATOM 4522 C C . THR A 1 587 ? 11.610 0.743 -17.337 1.00 87.06 587 THR A C 1
ATOM 4524 O O . THR A 1 587 ? 12.753 0.610 -17.762 1.00 87.06 587 THR A O 1
ATOM 4527 N N . ALA A 1 588 ? 10.531 0.484 -18.088 1.00 77.25 588 ALA A N 1
ATOM 4528 C CA . ALA A 1 588 ? 10.572 -0.116 -19.430 1.00 77.25 588 ALA A CA 1
ATOM 4529 C C . ALA A 1 588 ? 11.358 0.697 -20.477 1.00 77.25 588 ALA A C 1
ATOM 4531 O O . ALA A 1 588 ? 11.781 0.158 -21.492 1.00 77.25 588 ALA A O 1
ATOM 4532 N N . GLY A 1 589 ? 11.549 1.999 -20.235 1.00 73.75 589 GLY A N 1
ATOM 4533 C CA . GLY A 1 589 ? 12.372 2.880 -21.067 1.00 73.75 589 GLY A CA 1
ATOM 4534 C C . GLY A 1 589 ? 13.539 3.523 -20.315 1.00 73.75 589 GLY A C 1
ATOM 4535 O O . GLY A 1 589 ? 14.070 4.523 -20.789 1.00 73.75 589 GLY A O 1
ATOM 4536 N N . LEU A 1 590 ? 13.899 3.029 -19.122 1.00 81.75 590 LEU A N 1
ATOM 4537 C CA . LEU A 1 590 ? 14.961 3.631 -18.304 1.00 81.75 590 LEU A CA 1
ATOM 4538 C C . LEU A 1 590 ? 16.350 3.439 -18.922 1.00 81.75 590 LEU A C 1
ATOM 4540 O O . LEU A 1 590 ? 17.203 4.310 -18.770 1.00 81.75 590 LEU A O 1
ATOM 4544 N N . PHE A 1 591 ? 16.568 2.343 -19.645 1.00 78.50 591 PHE A N 1
ATOM 4545 C CA . PHE A 1 591 ? 17.788 2.103 -20.406 1.00 78.50 591 PHE A CA 1
ATOM 4546 C C . PHE A 1 591 ? 17.455 1.877 -21.879 1.00 78.50 591 PHE A C 1
ATOM 4548 O O . PHE A 1 591 ? 16.513 1.160 -22.208 1.00 78.50 591 PHE A O 1
ATOM 4555 N N . ALA A 1 592 ? 18.234 2.495 -22.761 1.00 70.50 592 ALA A N 1
ATOM 4556 C CA . ALA A 1 592 ? 18.105 2.375 -24.206 1.00 70.50 592 ALA A CA 1
ATOM 4557 C C . ALA A 1 592 ? 19.494 2.231 -24.833 1.00 70.50 592 ALA A C 1
ATOM 4559 O O . ALA A 1 592 ? 20.455 2.855 -24.377 1.00 70.50 592 ALA A O 1
ATOM 4560 N N . VAL A 1 593 ? 19.609 1.423 -25.887 1.00 70.69 593 VAL A N 1
ATOM 4561 C CA . VAL A 1 593 ? 20.833 1.383 -26.693 1.00 70.69 593 VAL A CA 1
ATOM 4562 C C . VAL A 1 593 ? 20.917 2.687 -27.483 1.00 70.69 593 VAL A C 1
ATOM 4564 O O . VAL A 1 593 ? 19.972 3.054 -28.183 1.00 70.69 593 VAL A O 1
ATOM 4567 N N . SER A 1 594 ? 22.042 3.382 -27.349 1.00 65.25 594 SER A N 1
ATOM 4568 C CA . SER A 1 594 ? 22.421 4.514 -28.186 1.00 65.25 594 SER A CA 1
ATOM 4569 C C . SER A 1 594 ? 23.729 4.184 -28.886 1.00 65.25 594 SER A C 1
ATOM 4571 O O . SER A 1 594 ? 24.556 3.441 -28.360 1.00 65.25 594 SER A O 1
ATOM 4573 N N . GLN A 1 595 ? 23.926 4.767 -30.059 1.00 62.22 595 GLN A N 1
ATOM 4574 C CA . GLN A 1 595 ? 25.220 4.744 -30.718 1.00 62.22 595 GLN A CA 1
ATOM 4575 C C . GLN A 1 595 ? 26.116 5.854 -30.169 1.00 62.22 595 GLN A C 1
ATOM 4577 O O . GLN A 1 595 ? 25.639 6.963 -29.913 1.00 62.22 595 GLN A O 1
ATOM 4582 N N . LYS A 1 596 ? 27.414 5.568 -30.030 1.00 62.28 596 LYS A N 1
ATOM 4583 C CA . LYS A 1 596 ? 28.457 6.594 -29.925 1.00 62.28 596 LYS A CA 1
ATOM 4584 C C . LYS A 1 596 ? 29.534 6.323 -30.968 1.00 62.28 596 LYS A C 1
ATOM 4586 O O . LYS A 1 596 ? 30.112 5.239 -30.989 1.00 62.28 596 LYS A O 1
ATOM 4591 N N . ALA A 1 597 ? 29.820 7.333 -31.787 1.00 63.12 597 ALA A N 1
ATOM 4592 C CA . ALA A 1 597 ? 31.010 7.345 -32.622 1.00 63.12 597 ALA A CA 1
ATOM 4593 C C . ALA A 1 597 ? 32.256 7.438 -31.727 1.00 63.12 597 ALA A C 1
ATOM 4595 O O . ALA A 1 597 ? 32.352 8.319 -30.867 1.00 63.12 597 ALA A O 1
ATOM 4596 N N . GLN A 1 598 ? 33.196 6.523 -31.922 1.00 67.19 598 GLN A N 1
ATOM 4597 C CA . GLN A 1 598 ? 34.533 6.572 -31.354 1.00 67.19 598 GLN A CA 1
ATOM 4598 C C . GLN A 1 598 ? 35.551 6.546 -32.491 1.00 67.19 598 GLN A C 1
ATOM 4600 O O . GLN A 1 598 ? 35.337 5.902 -33.515 1.00 67.19 598 GLN A O 1
ATOM 4605 N N . ARG A 1 599 ? 36.673 7.235 -32.289 1.00 70.31 599 ARG A N 1
ATOM 4606 C CA . ARG A 1 599 ? 37.837 7.146 -33.166 1.00 70.31 599 ARG A CA 1
ATOM 4607 C C . ARG A 1 599 ? 38.844 6.201 -32.533 1.00 70.31 599 ARG A C 1
ATOM 4609 O O . ARG A 1 599 ? 39.283 6.458 -31.413 1.00 70.31 599 ARG A O 1
ATOM 4616 N N . ALA A 1 600 ? 39.208 5.132 -33.231 1.00 73.56 600 ALA A N 1
ATOM 4617 C CA . ALA A 1 600 ? 40.386 4.348 -32.883 1.00 73.56 600 ALA A CA 1
ATOM 4618 C C . ALA A 1 600 ? 41.560 4.809 -33.749 1.00 73.56 600 ALA A C 1
ATOM 4620 O O . ALA A 1 600 ? 41.437 4.916 -34.971 1.00 73.56 600 ALA A O 1
ATOM 4621 N N . ASN A 1 601 ? 42.691 5.074 -33.099 1.00 80.50 601 ASN A N 1
ATOM 4622 C CA . ASN A 1 601 ? 43.965 5.264 -33.778 1.00 80.50 601 ASN A CA 1
ATOM 4623 C C . ASN A 1 601 ? 44.560 3.882 -34.069 1.00 80.50 601 ASN A C 1
ATOM 4625 O O . ASN A 1 601 ? 44.439 2.969 -33.252 1.00 80.50 601 ASN A O 1
ATOM 4629 N N . LEU A 1 602 ? 45.168 3.740 -35.239 1.00 80.06 602 LEU A N 1
ATOM 4630 C CA . LEU A 1 602 ? 45.679 2.493 -35.794 1.00 80.06 602 LEU A CA 1
ATOM 4631 C C . LEU A 1 602 ? 47.013 2.731 -36.488 1.00 80.06 602 LEU A C 1
ATOM 4633 O O . LEU A 1 602 ? 47.333 3.854 -36.874 1.00 80.06 602 LEU A O 1
ATOM 4637 N N . GLU A 1 603 ? 47.751 1.649 -36.698 1.00 83.69 603 GLU A N 1
ATOM 4638 C CA . GLU A 1 603 ? 49.060 1.673 -37.338 1.00 83.69 603 GLU A CA 1
ATOM 4639 C C . GLU A 1 603 ? 49.067 0.723 -38.545 1.00 83.69 603 GLU A C 1
ATOM 4641 O O . GLU A 1 603 ? 48.699 -0.454 -38.453 1.00 83.69 603 GLU A O 1
ATOM 4646 N N . LEU A 1 604 ? 49.437 1.271 -39.706 1.00 84.19 604 LEU A N 1
ATOM 4647 C CA . LEU A 1 604 ? 49.570 0.566 -40.980 1.00 84.19 604 LEU A CA 1
ATOM 4648 C C . LEU A 1 604 ? 51.053 0.391 -41.313 1.00 84.19 604 LEU A C 1
ATOM 4650 O O . LEU A 1 604 ? 51.759 1.363 -41.584 1.00 84.19 604 LEU A O 1
ATOM 4654 N N . ARG A 1 605 ? 51.517 -0.856 -41.354 1.00 85.12 605 ARG A N 1
ATOM 4655 C CA . ARG A 1 605 ? 52.900 -1.208 -41.679 1.00 85.12 605 ARG A CA 1
ATOM 4656 C C . ARG A 1 605 ? 53.095 -1.345 -43.189 1.00 85.12 605 ARG A C 1
ATOM 4658 O O . ARG A 1 605 ? 52.369 -2.130 -43.807 1.00 85.12 605 ARG A O 1
ATOM 4665 N N . PRO A 1 606 ? 54.082 -0.663 -43.799 1.00 84.38 606 PRO A N 1
ATOM 4666 C CA . PRO A 1 606 ? 54.436 -0.880 -45.198 1.00 84.38 606 PRO A CA 1
ATOM 4667 C C . PRO A 1 606 ? 54.940 -2.309 -45.455 1.00 84.38 606 PRO A C 1
ATOM 4669 O O . PRO A 1 606 ? 55.970 -2.741 -44.935 1.00 84.38 606 PRO A O 1
ATOM 4672 N N . GLY A 1 607 ? 54.218 -3.045 -46.298 1.00 81.62 607 GLY A N 1
ATOM 4673 C CA . GLY A 1 607 ? 54.616 -4.355 -46.811 1.00 81.62 607 GLY A CA 1
ATOM 4674 C C . GLY A 1 607 ? 55.641 -4.270 -47.946 1.00 81.62 607 GLY A C 1
ATOM 4675 O O . GLY A 1 607 ? 56.372 -5.236 -48.175 1.00 81.62 607 GLY A O 1
ATOM 4676 N N . SER A 1 608 ? 55.740 -3.114 -48.614 1.00 86.44 608 SER A N 1
ATOM 4677 C CA . SER A 1 608 ? 56.613 -2.875 -49.770 1.00 86.44 608 SER A CA 1
ATOM 4678 C C . SER A 1 608 ? 57.369 -1.545 -49.708 1.00 86.44 608 SER A C 1
ATOM 4680 O O . SER A 1 608 ? 56.872 -0.578 -49.137 1.00 86.44 608 SER A O 1
ATOM 4682 N N . GLN A 1 609 ? 58.496 -1.474 -50.412 1.00 87.00 609 GLN A N 1
ATOM 4683 C CA . GLN A 1 609 ? 59.293 -0.270 -50.660 1.00 87.00 609 GLN A CA 1
ATOM 4684 C C . GLN A 1 609 ? 59.428 -0.014 -52.165 1.00 87.00 609 GLN A C 1
ATOM 4686 O O . GLN A 1 609 ? 59.365 -0.950 -52.963 1.00 87.00 609 GLN A O 1
ATOM 4691 N N . PHE A 1 610 ? 59.681 1.232 -52.556 1.00 89.12 610 PHE A N 1
ATOM 4692 C CA . PHE A 1 610 ? 60.032 1.585 -53.932 1.00 89.12 610 PHE A CA 1
ATOM 4693 C C . PHE A 1 610 ? 61.556 1.614 -54.120 1.00 89.12 610 PHE A C 1
ATOM 4695 O O . PHE A 1 610 ? 62.299 1.920 -53.187 1.00 89.12 610 PHE A O 1
ATOM 4702 N N . VAL A 1 611 ? 62.034 1.242 -55.309 1.00 87.31 611 VAL A N 1
ATOM 4703 C CA . VAL A 1 611 ? 63.461 1.092 -55.630 1.00 87.31 611 VAL A CA 1
ATOM 4704 C C . VAL A 1 611 ? 63.730 1.547 -57.066 1.00 87.31 611 VAL A C 1
ATOM 4706 O O . VAL A 1 611 ? 63.001 1.182 -57.986 1.00 87.31 611 VAL A O 1
ATOM 4709 N N . SER A 1 612 ? 64.811 2.301 -57.268 1.00 88.12 612 SER A N 1
ATOM 4710 C CA . SER A 1 612 ? 65.269 2.757 -58.587 1.00 88.12 612 SER A CA 1
ATOM 4711 C C . SER A 1 612 ? 65.555 1.600 -59.555 1.00 88.12 612 SER A C 1
ATOM 4713 O O . SER A 1 612 ? 66.071 0.550 -59.160 1.00 88.12 612 SER A O 1
ATOM 4715 N N . THR A 1 613 ? 65.277 1.799 -60.847 1.00 84.19 613 THR A N 1
ATOM 4716 C CA . THR A 1 613 ? 65.511 0.795 -61.897 1.00 84.19 613 THR A CA 1
ATOM 4717 C C . THR A 1 613 ? 66.046 1.409 -63.188 1.00 84.19 613 THR A C 1
ATOM 4719 O O . THR A 1 613 ? 65.580 2.444 -63.655 1.00 84.19 613 THR A O 1
ATOM 4722 N N . THR A 1 614 ? 67.010 0.718 -63.797 1.00 81.69 614 THR A N 1
ATOM 4723 C CA . THR A 1 614 ? 67.563 1.013 -65.130 1.00 81.69 614 THR A CA 1
ATOM 4724 C C . THR A 1 614 ? 67.051 0.054 -66.212 1.00 81.69 614 THR A C 1
ATOM 4726 O O . THR A 1 614 ? 67.494 0.117 -67.356 1.00 81.69 614 THR A O 1
ATOM 4729 N N . LYS A 1 615 ? 66.133 -0.860 -65.866 1.00 82.75 615 LYS A N 1
ATOM 4730 C CA . LYS A 1 615 ? 65.452 -1.734 -66.833 1.00 82.75 615 LYS A CA 1
ATOM 4731 C C . LYS A 1 615 ? 64.305 -0.982 -67.508 1.00 82.75 615 LYS A C 1
ATOM 4733 O O . LYS A 1 615 ? 63.611 -0.223 -66.836 1.00 82.75 615 LYS A O 1
ATOM 4738 N N . SER A 1 616 ? 64.070 -1.271 -68.792 1.00 79.88 616 SER A N 1
ATOM 4739 C CA . SER A 1 616 ? 62.866 -0.817 -69.501 1.00 79.88 616 SER A CA 1
ATOM 4740 C C . SER A 1 616 ? 61.594 -1.251 -68.765 1.00 79.88 616 SER A C 1
ATOM 4742 O O . SER A 1 616 ? 61.515 -2.370 -68.250 1.00 79.88 616 SER A O 1
ATOM 4744 N N . LEU A 1 617 ? 60.606 -0.360 -68.751 1.00 83.38 617 LEU A N 1
ATOM 4745 C CA . LEU A 1 617 ? 59.273 -0.550 -68.189 1.00 83.38 617 LEU A CA 1
ATOM 4746 C C . LEU A 1 617 ? 58.228 -0.830 -69.284 1.00 83.38 617 LEU A C 1
ATOM 4748 O O . LEU A 1 617 ? 57.034 -0.818 -68.996 1.00 83.38 617 LEU A O 1
ATOM 4752 N N . SER A 1 618 ? 58.631 -1.128 -70.526 1.00 78.19 618 SER A N 1
ATOM 4753 C CA . SER A 1 618 ? 57.680 -1.453 -71.604 1.00 78.19 618 SER A CA 1
ATOM 4754 C C . SER A 1 618 ? 56.880 -2.745 -71.390 1.00 78.19 618 SER A C 1
ATOM 4756 O O . SER A 1 618 ? 55.858 -2.945 -72.039 1.00 78.19 618 SER A O 1
ATOM 4758 N N . THR A 1 619 ? 57.276 -3.584 -70.427 1.00 78.94 619 THR A N 1
ATOM 4759 C CA . THR A 1 619 ? 56.494 -4.734 -69.935 1.00 78.94 619 THR A CA 1
ATOM 4760 C C . THR A 1 619 ? 55.861 -4.504 -68.553 1.00 78.94 619 THR A C 1
ATOM 4762 O O . THR A 1 619 ? 55.394 -5.458 -67.940 1.00 78.94 619 THR A O 1
ATOM 4765 N N . ALA A 1 620 ? 55.891 -3.278 -68.014 1.00 78.31 620 ALA A N 1
ATOM 4766 C CA . ALA A 1 620 ? 55.378 -2.959 -66.674 1.00 78.31 620 ALA A CA 1
ATOM 4767 C C . ALA A 1 620 ? 53.857 -2.711 -66.633 1.00 78.31 620 ALA A C 1
ATOM 4769 O O . ALA A 1 620 ? 53.279 -2.688 -65.550 1.00 78.31 620 ALA A O 1
ATOM 4770 N N . ILE A 1 621 ? 53.221 -2.516 -67.793 1.00 83.00 621 ILE A N 1
ATOM 4771 C CA . ILE A 1 621 ? 51.773 -2.343 -67.949 1.00 83.00 621 ILE A CA 1
ATOM 4772 C C . ILE A 1 621 ? 51.301 -3.246 -69.092 1.00 83.00 621 ILE A C 1
ATOM 4774 O O . ILE A 1 621 ? 51.915 -3.262 -70.158 1.00 83.00 621 ILE A O 1
ATOM 4778 N N . ASP A 1 622 ? 50.204 -3.971 -68.886 1.00 82.81 622 ASP A N 1
ATOM 4779 C CA . ASP A 1 622 ? 49.540 -4.764 -69.921 1.00 82.81 622 ASP A CA 1
ATOM 4780 C C . ASP A 1 622 ? 48.390 -4.003 -70.615 1.00 82.81 622 ASP A C 1
ATOM 4782 O O . ASP A 1 622 ? 47.909 -2.954 -70.168 1.00 82.81 622 ASP A O 1
ATOM 4786 N N . SER A 1 623 ? 47.933 -4.532 -71.754 1.00 81.19 623 SER A N 1
ATOM 4787 C CA . SER A 1 623 ? 46.839 -3.926 -72.526 1.00 81.19 623 SER A CA 1
ATOM 4788 C C . SER A 1 623 ? 45.512 -3.902 -71.758 1.00 81.19 623 SER A C 1
ATOM 4790 O O . SER A 1 623 ? 44.715 -2.982 -71.956 1.00 81.19 623 SER A O 1
ATOM 4792 N N . ASP A 1 624 ? 45.294 -4.853 -70.846 1.00 83.44 624 ASP A N 1
ATOM 4793 C CA . ASP A 1 624 ? 44.105 -4.888 -69.996 1.00 83.44 624 ASP A CA 1
ATOM 4794 C C . ASP A 1 624 ? 44.123 -3.771 -68.946 1.00 83.44 624 ASP A C 1
ATOM 4796 O O . ASP A 1 624 ? 43.101 -3.117 -68.746 1.00 83.44 624 ASP A O 1
ATOM 4800 N N . THR A 1 625 ? 45.256 -3.464 -68.311 1.00 85.19 625 THR A N 1
ATOM 4801 C CA . THR A 1 625 ? 45.385 -2.325 -67.385 1.00 85.19 625 THR A CA 1
ATOM 4802 C C . THR A 1 625 ? 45.161 -1.001 -68.110 1.00 85.19 625 THR A C 1
ATOM 4804 O O . THR A 1 625 ? 44.412 -0.155 -67.617 1.00 85.19 625 THR A O 1
ATOM 4807 N N . ILE A 1 626 ? 45.708 -0.837 -69.321 1.00 85.00 626 ILE A N 1
ATOM 4808 C CA . ILE A 1 626 ? 45.443 0.338 -70.171 1.00 85.00 626 ILE A CA 1
ATOM 4809 C C . ILE A 1 626 ? 43.934 0.469 -70.449 1.00 85.00 626 ILE A C 1
ATOM 4811 O O . ILE A 1 626 ? 43.353 1.539 -70.243 1.00 85.00 626 ILE A O 1
ATOM 4815 N N . ALA A 1 627 ? 43.269 -0.620 -70.845 1.00 84.56 627 ALA A N 1
ATOM 4816 C CA . ALA A 1 627 ? 41.829 -0.623 -71.091 1.00 84.56 627 ALA A CA 1
ATOM 4817 C C . ALA A 1 627 ? 41.001 -0.343 -69.821 1.00 84.56 627 ALA A C 1
ATOM 4819 O O . ALA A 1 627 ? 40.030 0.414 -69.870 1.00 84.56 627 ALA A O 1
ATOM 4820 N N . ASN A 1 628 ? 41.389 -0.915 -68.678 1.00 87.12 628 ASN A N 1
ATOM 4821 C CA . ASN A 1 628 ? 40.712 -0.753 -67.390 1.00 87.12 628 ASN A CA 1
ATOM 4822 C C . ASN A 1 628 ? 40.838 0.673 -66.821 1.00 87.12 628 ASN A C 1
ATOM 4824 O O . ASN A 1 628 ? 39.868 1.168 -66.250 1.00 87.12 628 ASN A O 1
ATOM 4828 N N . VAL A 1 629 ? 41.997 1.328 -66.963 1.00 88.62 629 VAL A N 1
ATOM 4829 C CA . VAL A 1 629 ? 42.312 2.615 -66.307 1.00 88.62 629 VAL A CA 1
ATOM 4830 C C . VAL A 1 629 ? 42.049 3.836 -67.199 1.00 88.62 629 VAL A C 1
ATOM 4832 O O . VAL A 1 629 ? 41.646 4.891 -66.695 1.00 88.62 629 VAL A O 1
ATOM 4835 N N . LEU A 1 630 ? 42.277 3.728 -68.513 1.00 87.88 630 LEU A N 1
ATOM 4836 C CA . LEU A 1 630 ? 42.249 4.876 -69.430 1.00 87.88 630 LEU A CA 1
ATOM 4837 C C . LEU A 1 630 ? 41.060 4.871 -70.396 1.00 87.88 630 LEU A C 1
ATOM 4839 O O . LEU A 1 630 ? 40.525 5.944 -70.672 1.00 87.88 630 LEU A O 1
ATOM 4843 N N . LEU A 1 631 ? 40.645 3.705 -70.905 1.00 86.62 631 LEU A N 1
ATOM 4844 C CA . LEU A 1 631 ? 39.666 3.612 -72.003 1.00 86.62 631 LEU A CA 1
ATOM 4845 C C . LEU A 1 631 ? 38.207 3.423 -71.549 1.00 86.62 631 LEU A C 1
ATOM 4847 O O . LEU A 1 631 ? 37.293 3.583 -72.353 1.00 86.62 631 LEU A O 1
ATOM 4851 N N . ARG A 1 632 ? 37.961 3.081 -70.278 1.00 85.38 632 ARG A N 1
ATOM 4852 C CA . ARG A 1 632 ? 36.602 2.978 -69.719 1.00 85.38 632 ARG A CA 1
ATOM 4853 C C . ARG A 1 632 ? 36.121 4.302 -69.138 1.00 85.38 632 ARG A C 1
ATOM 4855 O O . ARG A 1 632 ? 36.875 4.999 -68.467 1.00 85.38 632 ARG A O 1
ATOM 4862 N N . GLU A 1 633 ? 34.827 4.579 -69.303 1.00 80.00 633 GLU A N 1
ATOM 4863 C CA . GLU A 1 633 ? 34.137 5.709 -68.659 1.00 80.00 633 GLU A CA 1
ATOM 4864 C C . GLU A 1 633 ? 34.236 5.644 -67.126 1.00 80.00 633 GLU A C 1
ATOM 4866 O O . GLU A 1 633 ? 34.467 6.655 -66.468 1.00 80.00 633 GLU A O 1
ATOM 4871 N N . THR A 1 634 ? 34.121 4.435 -66.562 1.00 83.62 634 THR A N 1
ATOM 4872 C CA . THR A 1 634 ? 34.408 4.145 -65.152 1.00 83.62 634 THR A CA 1
ATOM 4873 C C . THR A 1 634 ? 35.760 3.425 -65.042 1.00 83.62 634 THR A C 1
ATOM 4875 O O . THR A 1 634 ? 35.850 2.242 -65.397 1.00 83.62 634 THR A O 1
ATOM 4878 N N . PRO A 1 635 ? 36.833 4.103 -64.590 1.00 85.25 635 PRO A N 1
ATOM 4879 C CA . PRO A 1 635 ? 38.142 3.476 -64.463 1.00 85.25 635 PRO A CA 1
ATOM 4880 C C . PRO A 1 635 ? 38.147 2.417 -63.359 1.00 85.25 635 PRO A C 1
ATOM 4882 O O . PRO A 1 635 ? 37.499 2.564 -62.322 1.00 85.25 635 PRO A O 1
ATOM 4885 N N . LYS A 1 636 ? 38.928 1.355 -63.564 1.00 87.19 636 LYS A N 1
ATOM 4886 C CA . LYS A 1 636 ? 39.257 0.361 -62.538 1.00 87.19 636 LYS A CA 1
ATOM 4887 C C . LYS A 1 636 ? 40.769 0.294 -62.375 1.00 87.19 636 LYS A C 1
ATOM 4889 O O . LYS A 1 636 ? 41.462 -0.229 -63.242 1.00 87.19 636 LYS A O 1
ATOM 4894 N N . TYR A 1 637 ? 41.260 0.833 -61.268 1.00 88.50 637 TYR A N 1
ATOM 4895 C CA . TYR A 1 637 ? 42.677 0.809 -60.919 1.00 88.50 637 TYR A CA 1
ATOM 4896 C C . TYR A 1 637 ? 43.102 -0.568 -60.393 1.00 88.50 637 TYR A C 1
ATOM 4898 O O . TYR A 1 637 ? 42.353 -1.181 -59.624 1.00 88.50 637 TYR A O 1
ATOM 4906 N N . PRO A 1 638 ? 44.309 -1.047 -60.740 1.00 88.38 638 PRO A N 1
ATOM 4907 C CA . PRO A 1 638 ? 45.002 -2.062 -59.959 1.00 88.38 638 PRO A CA 1
ATOM 4908 C C . PRO A 1 638 ? 45.146 -1.630 -58.494 1.00 88.38 638 PRO A C 1
ATOM 4910 O O . PRO A 1 638 ? 45.237 -0.434 -58.190 1.00 88.38 638 PRO A O 1
ATOM 4913 N N . ARG A 1 639 ? 45.189 -2.610 -57.578 1.00 88.12 639 ARG A N 1
ATOM 4914 C CA . ARG A 1 639 ? 45.391 -2.351 -56.142 1.00 88.12 639 ARG A CA 1
ATOM 4915 C C . ARG A 1 639 ? 46.625 -1.471 -55.918 1.00 88.12 639 ARG A C 1
ATOM 4917 O O . ARG A 1 639 ? 47.623 -1.606 -56.622 1.00 88.12 639 ARG A O 1
ATOM 4924 N N . TRP A 1 640 ? 46.522 -0.589 -54.923 1.00 90.81 640 TRP A N 1
ATOM 4925 C CA . TRP A 1 640 ? 47.553 0.384 -54.543 1.00 90.81 640 TRP A CA 1
ATOM 4926 C C . TRP A 1 640 ? 47.874 1.466 -55.596 1.00 90.81 640 TRP A C 1
ATOM 4928 O O . TRP A 1 640 ? 48.927 2.094 -55.521 1.00 90.81 640 TRP A O 1
ATOM 4938 N N . THR A 1 641 ? 46.978 1.743 -56.549 1.00 91.19 641 THR A N 1
ATOM 4939 C CA . THR A 1 641 ? 47.088 2.925 -57.428 1.00 91.19 641 THR A CA 1
ATOM 4940 C C . THR A 1 641 ? 45.792 3.721 -57.471 1.00 91.19 641 THR A C 1
ATOM 4942 O O . THR A 1 641 ? 44.705 3.161 -57.320 1.00 91.19 641 THR A O 1
ATOM 4945 N N . TRP A 1 642 ? 45.905 5.029 -57.696 1.00 90.62 642 TRP A N 1
ATOM 4946 C CA . TRP A 1 642 ? 44.767 5.902 -57.971 1.00 90.62 642 TRP A CA 1
ATOM 4947 C C . TRP A 1 642 ? 45.211 7.102 -58.809 1.00 90.62 642 TRP A C 1
ATOM 4949 O O . TRP A 1 642 ? 46.177 7.767 -58.451 1.00 90.62 642 TRP A O 1
ATOM 4959 N N . GLU A 1 643 ? 44.504 7.384 -59.906 1.00 90.75 643 GLU A N 1
ATOM 4960 C CA . GLU A 1 643 ? 44.889 8.387 -60.913 1.00 90.75 643 GLU A CA 1
ATOM 4961 C C . GLU A 1 643 ? 46.403 8.372 -61.206 1.00 90.75 643 GLU A C 1
ATOM 4963 O O . GLU A 1 643 ? 46.872 7.419 -61.828 1.00 90.75 643 GLU A O 1
ATOM 4968 N N . ASP A 1 644 ? 47.150 9.389 -60.763 1.00 90.88 644 ASP A N 1
ATOM 4969 C CA . ASP A 1 644 ? 48.582 9.589 -61.003 1.00 90.88 644 ASP A CA 1
ATOM 4970 C C . ASP A 1 644 ? 49.500 9.304 -59.795 1.00 90.88 644 ASP A C 1
ATOM 4972 O O . ASP A 1 644 ? 50.688 9.640 -59.836 1.00 90.88 644 ASP A O 1
ATOM 4976 N N . VAL A 1 645 ? 48.989 8.640 -58.747 1.00 92.19 645 VAL A N 1
ATOM 4977 C CA . VAL A 1 645 ? 49.774 8.207 -57.576 1.00 92.19 645 VAL A CA 1
ATOM 4978 C C . VAL A 1 645 ? 49.823 6.685 -57.398 1.00 92.19 645 VAL A C 1
ATOM 4980 O O . VAL A 1 645 ? 48.838 5.966 -57.595 1.00 92.19 645 VAL A O 1
ATOM 4983 N N . ALA A 1 646 ? 50.994 6.200 -56.980 1.00 91.81 646 ALA A N 1
ATOM 4984 C CA . ALA A 1 646 ? 51.260 4.812 -56.618 1.00 91.81 646 ALA A CA 1
ATOM 4985 C C . ALA A 1 646 ? 51.582 4.707 -55.122 1.00 91.81 646 ALA A C 1
ATOM 4987 O O . ALA A 1 646 ? 52.509 5.348 -54.621 1.00 91.81 646 ALA A O 1
ATOM 4988 N N . LEU A 1 647 ? 50.813 3.881 -54.417 1.00 91.81 647 LEU A N 1
ATOM 4989 C CA . LEU A 1 647 ? 50.920 3.656 -52.983 1.00 91.81 647 LEU A CA 1
ATOM 4990 C C . LEU A 1 647 ? 51.787 2.411 -52.700 1.00 91.81 647 LEU A C 1
ATOM 4992 O O . LEU A 1 647 ? 51.819 1.469 -53.509 1.00 91.81 647 LEU A O 1
ATOM 4996 N N . PRO A 1 648 ? 52.496 2.371 -51.558 1.00 90.06 648 PRO A N 1
ATOM 4997 C CA . PRO A 1 648 ? 53.063 1.130 -51.055 1.00 90.06 648 PRO A CA 1
ATOM 4998 C C . PRO A 1 648 ? 51.937 0.160 -50.672 1.00 90.06 648 PRO A C 1
ATOM 5000 O O . PRO A 1 648 ? 50.845 0.568 -50.275 1.00 90.06 648 PRO A O 1
ATOM 5003 N N . GLU A 1 649 ? 52.223 -1.136 -50.738 1.00 89.25 649 GLU A N 1
ATOM 5004 C CA . GLU A 1 649 ? 51.386 -2.142 -50.091 1.00 89.25 649 GLU A CA 1
ATOM 5005 C C . GLU A 1 649 ? 51.431 -1.931 -48.574 1.00 89.25 649 GLU A C 1
ATOM 5007 O O . GLU A 1 649 ? 52.513 -1.724 -48.016 1.00 89.25 649 GLU A O 1
ATOM 5012 N N . VAL A 1 650 ? 50.285 -2.008 -47.895 1.00 87.25 650 VAL A N 1
ATOM 5013 C CA . VAL A 1 650 ? 50.185 -1.839 -46.435 1.00 87.25 650 VAL A CA 1
ATOM 5014 C C . VAL A 1 650 ? 49.392 -2.970 -45.783 1.00 87.25 650 VAL A C 1
ATOM 5016 O O . VAL A 1 650 ? 48.487 -3.547 -46.382 1.00 87.25 650 VAL A O 1
ATOM 5019 N N . SER A 1 651 ? 49.735 -3.272 -44.533 1.00 84.94 651 SER A N 1
ATOM 5020 C CA . SER A 1 651 ? 49.067 -4.257 -43.675 1.00 84.94 651 SER A CA 1
ATOM 5021 C C . SER A 1 651 ? 48.862 -3.681 -42.275 1.00 84.94 651 SER A C 1
ATOM 5023 O O . SER A 1 651 ? 49.716 -2.933 -41.803 1.00 84.94 651 SER A O 1
ATOM 5025 N N . LEU A 1 652 ? 47.774 -4.035 -41.591 1.00 81.94 652 LEU A N 1
ATOM 5026 C CA . LEU A 1 652 ? 47.543 -3.603 -40.208 1.00 81.94 652 LEU A CA 1
ATOM 5027 C C . LEU A 1 652 ? 48.593 -4.222 -39.263 1.00 81.94 652 LEU A C 1
ATOM 5029 O O . LEU A 1 652 ? 48.971 -5.378 -39.451 1.00 81.94 652 LEU A O 1
ATOM 5033 N N . VAL A 1 653 ? 49.079 -3.458 -38.277 1.00 74.44 653 VAL A N 1
ATOM 5034 C CA . VAL A 1 653 ? 50.073 -3.944 -37.297 1.00 74.44 653 VAL A CA 1
ATOM 5035 C C . VAL A 1 653 ? 49.451 -4.941 -36.321 1.00 74.44 653 VAL A C 1
ATOM 5037 O O . VAL A 1 653 ? 49.904 -6.080 -36.237 1.00 74.44 653 VAL A O 1
ATOM 5040 N N . ASP A 1 654 ? 48.400 -4.507 -35.626 1.00 67.25 654 ASP A N 1
ATOM 5041 C CA . ASP A 1 654 ? 47.626 -5.302 -34.678 1.00 67.25 654 ASP A CA 1
ATOM 5042 C C . ASP A 1 654 ? 46.162 -5.339 -35.121 1.00 67.25 654 ASP A C 1
ATOM 5044 O O . ASP A 1 654 ? 45.572 -4.310 -35.457 1.00 67.25 654 ASP A O 1
ATOM 5048 N N . HIS A 1 655 ? 45.559 -6.526 -35.076 1.00 60.09 655 HIS A N 1
ATOM 5049 C CA . HIS A 1 655 ? 44.117 -6.715 -35.208 1.00 60.09 655 HIS A CA 1
ATOM 5050 C C . HIS A 1 655 ? 43.528 -6.962 -33.810 1.00 60.09 655 HIS A C 1
ATOM 5052 O O . HIS A 1 655 ? 43.726 -8.052 -33.266 1.00 60.09 655 HIS A O 1
ATOM 5058 N N . PRO A 1 656 ? 42.795 -6.005 -33.209 1.00 57.69 656 PRO A N 1
ATOM 5059 C CA . PRO A 1 656 ? 42.135 -6.235 -31.929 1.00 57.69 656 PRO A CA 1
ATOM 5060 C C . PRO A 1 656 ? 41.107 -7.364 -32.061 1.00 57.69 656 PRO A C 1
ATOM 5062 O O . PRO A 1 656 ? 40.192 -7.295 -32.882 1.00 57.69 656 PRO A O 1
ATOM 5065 N N . SER A 1 657 ? 41.247 -8.406 -31.241 1.00 49.22 657 SER A N 1
ATOM 5066 C CA . SER A 1 657 ? 40.538 -9.690 -31.385 1.00 49.22 657 SER A CA 1
ATOM 5067 C C . SER A 1 657 ? 39.013 -9.638 -31.202 1.00 49.22 657 SER A C 1
ATOM 5069 O O . SER A 1 657 ? 38.346 -10.655 -31.359 1.00 49.22 657 SER A O 1
ATOM 5071 N N . GLU A 1 658 ? 38.464 -8.475 -30.851 1.00 48.97 658 GLU A N 1
ATOM 5072 C CA . GLU A 1 658 ? 37.047 -8.255 -30.537 1.00 48.97 658 GLU A CA 1
ATOM 5073 C C . GLU A 1 658 ? 36.361 -7.271 -31.507 1.00 48.97 658 GLU A C 1
ATOM 5075 O O . GLU A 1 658 ? 35.226 -6.868 -31.271 1.00 48.97 658 GLU A O 1
ATOM 5080 N N . TRP A 1 659 ? 37.028 -6.842 -32.587 1.00 54.88 659 TRP A N 1
ATOM 5081 C CA . TRP A 1 659 ? 36.513 -5.809 -33.498 1.00 54.88 659 TRP A CA 1
ATOM 5082 C C . TRP A 1 659 ? 35.554 -6.344 -34.583 1.00 54.88 659 TRP A C 1
ATOM 5084 O O . TRP A 1 659 ? 35.996 -7.058 -35.485 1.00 54.88 659 TRP A O 1
ATOM 5094 N N . PRO A 1 660 ? 34.260 -5.955 -34.582 1.00 50.41 660 PRO A N 1
ATOM 5095 C CA . PRO A 1 660 ? 33.254 -6.510 -35.483 1.00 50.41 660 PRO A CA 1
ATOM 5096 C C . PRO A 1 660 ? 32.842 -5.477 -36.544 1.00 50.41 660 PRO A C 1
ATOM 5098 O O . PRO A 1 660 ? 31.743 -4.927 -36.489 1.00 50.41 660 PRO A O 1
ATOM 5101 N N . LEU A 1 661 ? 33.739 -5.162 -37.484 1.00 55.97 661 LEU A N 1
ATOM 5102 C CA . LEU A 1 661 ? 33.549 -4.050 -38.429 1.00 55.97 661 LEU A CA 1
ATOM 5103 C C . LEU A 1 661 ? 33.760 -4.440 -39.907 1.00 55.97 661 LEU A C 1
ATOM 5105 O O . LEU A 1 661 ? 34.712 -3.967 -40.530 1.00 55.97 661 LEU A O 1
ATOM 5109 N N . PRO A 1 662 ? 32.868 -5.253 -40.504 1.00 55.47 662 PRO A N 1
ATOM 5110 C CA . PRO A 1 662 ? 32.698 -5.233 -41.952 1.00 55.47 662 PRO A CA 1
ATOM 5111 C C . PRO A 1 662 ? 32.254 -3.829 -42.411 1.00 55.47 662 PRO A C 1
ATOM 5113 O O . PRO A 1 662 ? 31.514 -3.140 -41.708 1.00 55.47 662 PRO A O 1
ATOM 5116 N N . ASN A 1 663 ? 32.669 -3.422 -43.610 1.00 60.69 663 ASN A N 1
ATOM 5117 C CA . ASN A 1 663 ? 32.333 -2.149 -44.264 1.00 60.69 663 ASN A CA 1
ATOM 5118 C C . ASN A 1 663 ? 32.657 -0.849 -43.484 1.00 60.69 663 ASN A C 1
ATOM 5120 O O . ASN A 1 663 ? 31.947 0.143 -43.650 1.00 60.69 663 ASN A O 1
ATOM 5124 N N . THR A 1 664 ? 33.732 -0.790 -42.683 1.00 72.19 664 THR A N 1
ATOM 5125 C CA . THR A 1 664 ? 34.237 0.500 -42.155 1.00 72.19 664 THR A CA 1
ATOM 5126 C C . THR A 1 664 ? 35.343 1.125 -43.002 1.00 72.19 664 THR A C 1
ATOM 5128 O O . THR A 1 664 ? 36.060 0.461 -43.755 1.00 72.19 664 THR A O 1
ATOM 5131 N N . GLU A 1 665 ? 35.462 2.447 -42.864 1.00 81.94 665 GLU A N 1
ATOM 5132 C CA . GLU A 1 665 ? 36.393 3.292 -43.605 1.00 81.94 665 GLU A CA 1
ATOM 5133 C C . GLU A 1 665 ? 37.578 3.708 -42.716 1.00 81.94 665 GLU A C 1
ATOM 5135 O O . GLU A 1 665 ? 37.418 4.368 -41.688 1.00 81.94 665 GLU A O 1
ATOM 5140 N N . LEU A 1 666 ? 38.782 3.299 -43.118 1.00 84.69 666 LEU A N 1
ATOM 5141 C CA . LEU A 1 666 ? 40.053 3.576 -42.452 1.00 84.69 666 LEU A CA 1
ATOM 5142 C C . LEU A 1 666 ? 40.768 4.723 -43.174 1.00 84.69 666 LEU A C 1
ATOM 5144 O O . LEU A 1 666 ? 41.205 4.558 -44.311 1.00 84.69 666 LEU A O 1
ATOM 5148 N N . VAL A 1 667 ? 40.917 5.874 -42.522 1.00 88.25 667 VAL A N 1
ATOM 5149 C CA . VAL A 1 667 ? 41.572 7.054 -43.108 1.00 88.25 667 VAL A CA 1
ATOM 5150 C C . VAL A 1 667 ? 43.040 7.096 -42.686 1.00 88.25 667 VAL A C 1
ATOM 5152 O O . VAL A 1 667 ? 43.336 7.075 -41.493 1.00 88.25 667 VAL A O 1
ATOM 5155 N N . ALA A 1 668 ? 43.963 7.187 -43.646 1.00 89.44 668 ALA A N 1
ATOM 5156 C CA . ALA A 1 668 ? 45.403 7.267 -43.388 1.00 89.44 668 ALA A CA 1
ATOM 5157 C C . ALA A 1 668 ? 46.110 8.250 -44.337 1.00 89.44 668 ALA A C 1
ATOM 5159 O O . ALA A 1 668 ? 45.698 8.442 -45.481 1.00 89.44 668 ALA A O 1
ATOM 5160 N N . LYS A 1 669 ? 47.203 8.860 -43.869 1.00 90.31 669 LYS A N 1
ATOM 5161 C CA . LYS A 1 669 ? 48.067 9.749 -44.664 1.00 90.31 669 LYS A CA 1
ATOM 5162 C C . LYS A 1 669 ? 49.287 8.956 -45.132 1.00 90.31 669 LYS A C 1
ATOM 5164 O O . LYS A 1 669 ? 50.226 8.775 -44.365 1.00 90.31 669 LYS A O 1
ATOM 5169 N N . VAL A 1 670 ? 49.239 8.445 -46.361 1.00 90.25 670 VAL A N 1
ATOM 5170 C CA . VAL A 1 670 ? 50.203 7.462 -46.880 1.00 90.25 670 VAL A CA 1
ATOM 5171 C C . VAL A 1 670 ? 51.267 8.146 -47.751 1.00 90.25 670 VAL A C 1
ATOM 5173 O O . VAL A 1 670 ? 50.908 8.725 -48.783 1.00 90.25 670 VAL A O 1
ATOM 5176 N N . PRO A 1 671 ? 52.565 8.062 -47.398 1.00 89.69 671 PRO A N 1
ATOM 5177 C CA . PRO A 1 671 ? 53.654 8.466 -48.284 1.00 89.69 671 PRO A CA 1
ATOM 5178 C C . PRO A 1 671 ? 53.639 7.615 -49.559 1.00 89.69 671 PRO A C 1
ATOM 5180 O O . PRO A 1 671 ? 53.661 6.386 -49.498 1.00 89.69 671 PRO A O 1
ATOM 5183 N N . SER A 1 672 ? 53.549 8.276 -50.708 1.00 91.94 672 SER A N 1
ATOM 5184 C CA . SER A 1 672 ? 53.296 7.665 -52.016 1.00 91.94 672 SER A CA 1
ATOM 5185 C C . SER A 1 672 ? 54.187 8.297 -53.086 1.00 91.94 672 SER A C 1
ATOM 5187 O O . SER A 1 672 ? 54.701 9.399 -52.896 1.00 91.94 672 SER A O 1
ATOM 5189 N N . LEU A 1 673 ? 54.343 7.633 -54.232 1.00 92.12 673 LEU A N 1
ATOM 5190 C CA . LEU A 1 673 ? 55.093 8.178 -55.367 1.00 92.12 673 LEU A CA 1
ATOM 5191 C C . LEU A 1 673 ? 54.170 8.738 -56.448 1.00 92.12 673 LEU A C 1
ATOM 5193 O O . LEU A 1 673 ? 53.125 8.159 -56.755 1.00 92.12 673 LEU A O 1
ATOM 5197 N N . ARG A 1 674 ? 54.608 9.832 -57.078 1.00 91.81 674 ARG A N 1
ATOM 5198 C CA . ARG A 1 674 ? 53.925 10.491 -58.198 1.00 91.81 674 ARG A CA 1
ATOM 5199 C C . ARG A 1 674 ? 54.888 10.732 -59.361 1.00 91.81 674 ARG A C 1
ATOM 5201 O O . ARG A 1 674 ? 55.998 11.229 -59.166 1.00 91.81 674 ARG A O 1
ATOM 5208 N N . GLY A 1 675 ? 54.451 10.431 -60.584 1.00 89.38 675 GLY A N 1
ATOM 5209 C CA . GLY A 1 675 ? 55.181 10.803 -61.799 1.00 89.38 675 GLY A CA 1
ATOM 5210 C C . GLY A 1 675 ? 54.925 12.259 -62.179 1.00 89.38 675 GLY A C 1
ATOM 5211 O O . GLY A 1 675 ? 53.791 12.633 -62.474 1.00 89.38 675 GLY A O 1
ATOM 5212 N N . LYS A 1 676 ? 55.970 13.090 -62.190 1.00 89.44 676 LYS A N 1
ATOM 5213 C CA . LYS A 1 676 ? 55.871 14.538 -62.403 1.00 89.44 676 LYS A CA 1
ATOM 5214 C C . LYS A 1 676 ? 56.643 14.980 -63.646 1.00 89.44 676 LYS A C 1
ATOM 5216 O O . LYS A 1 676 ? 57.872 14.898 -63.702 1.00 89.44 676 LYS A O 1
ATOM 5221 N N . LEU A 1 677 ? 55.916 15.526 -64.621 1.00 90.50 677 LEU A N 1
ATOM 5222 C CA . LEU A 1 677 ? 56.498 16.253 -65.749 1.00 90.50 677 LEU A CA 1
ATOM 5223 C C . LEU A 1 677 ? 56.714 17.727 -65.385 1.00 90.50 677 LEU A C 1
ATOM 5225 O O . LEU A 1 677 ? 55.763 18.458 -65.101 1.00 90.50 677 LEU A O 1
ATOM 5229 N N . THR A 1 678 ? 57.963 18.179 -65.459 1.00 88.62 678 THR A N 1
ATOM 5230 C CA . THR A 1 678 ? 58.327 19.600 -65.389 1.00 88.62 678 THR A CA 1
ATOM 5231 C C . THR A 1 678 ? 58.541 20.111 -66.811 1.00 88.62 678 THR A C 1
ATOM 5233 O O . THR A 1 678 ? 59.395 19.585 -67.522 1.00 88.62 678 THR A O 1
ATOM 5236 N N . CYS A 1 679 ? 57.734 21.078 -67.267 1.00 90.56 679 CYS A N 1
ATOM 5237 C CA . CYS A 1 679 ? 57.719 21.469 -68.681 1.00 90.56 679 CYS A CA 1
ATOM 5238 C C . CYS A 1 679 ? 57.582 22.971 -68.932 1.00 90.56 679 CYS A C 1
ATOM 5240 O O . CYS A 1 679 ? 56.764 23.642 -68.301 1.00 90.56 679 CYS A O 1
ATOM 5242 N N . GLU A 1 680 ? 58.276 23.435 -69.968 1.00 88.88 680 GLU A N 1
ATOM 5243 C CA . GLU A 1 680 ? 58.056 24.718 -70.641 1.00 88.88 680 GLU A CA 1
ATOM 5244 C C . GLU A 1 680 ? 57.217 24.479 -71.910 1.00 88.88 680 GLU A C 1
ATOM 5246 O O . GLU A 1 680 ? 57.247 23.392 -72.490 1.00 88.88 680 GLU A O 1
ATOM 5251 N N . THR A 1 681 ? 56.410 25.456 -72.334 1.00 86.75 681 THR A N 1
ATOM 5252 C CA . THR A 1 681 ? 55.547 25.336 -73.526 1.00 86.75 681 THR A CA 1
ATOM 5253 C C . THR A 1 681 ? 55.760 26.519 -74.457 1.00 86.75 681 THR A C 1
ATOM 5255 O O . THR A 1 681 ? 55.780 27.663 -74.012 1.00 86.75 681 THR A O 1
ATOM 5258 N N . ILE A 1 682 ? 55.915 26.228 -75.745 1.00 86.38 682 ILE A N 1
ATOM 5259 C CA . ILE A 1 682 ? 56.082 27.182 -76.844 1.00 86.38 682 ILE A CA 1
ATOM 5260 C C . ILE A 1 682 ? 54.926 26.945 -77.825 1.00 86.38 682 ILE A C 1
ATOM 5262 O O . ILE A 1 682 ? 54.452 25.819 -77.959 1.00 86.38 682 ILE A O 1
ATOM 5266 N N . SER A 1 683 ? 54.430 27.991 -78.483 1.00 83.88 683 SER A N 1
ATOM 5267 C CA . SER A 1 683 ? 53.438 27.879 -79.561 1.00 83.88 683 SER A CA 1
ATOM 5268 C C . SER A 1 683 ? 53.922 28.660 -80.772 1.00 83.88 683 SER A C 1
ATOM 5270 O O . SER A 1 683 ? 54.351 29.803 -80.627 1.00 83.88 683 SER A O 1
ATOM 5272 N N . LEU A 1 684 ? 53.878 28.008 -81.928 1.00 82.38 684 LEU A N 1
ATOM 5273 C CA . LEU A 1 684 ? 54.402 28.465 -83.211 1.00 82.38 684 LEU A CA 1
ATOM 5274 C C . LEU A 1 684 ? 53.224 28.687 -84.162 1.00 82.38 684 LEU A C 1
ATOM 5276 O O . LEU A 1 684 ? 52.279 27.899 -84.141 1.00 82.38 684 LEU A O 1
ATOM 5280 N N . TYR A 1 685 ? 53.263 29.740 -84.974 1.00 80.12 685 TYR A N 1
ATOM 5281 C CA . TYR A 1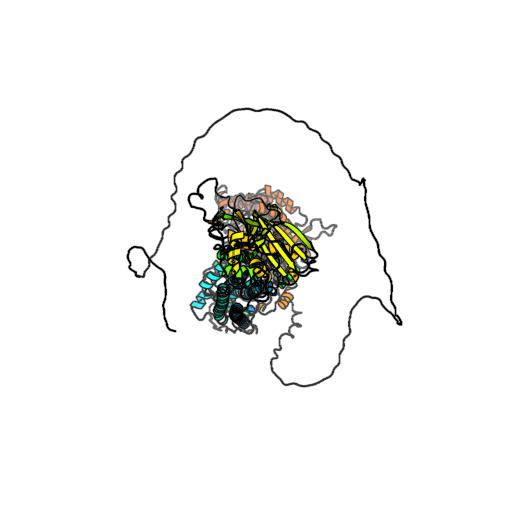 685 ? 52.132 30.183 -85.799 1.00 80.12 685 TYR A CA 1
ATOM 5282 C C . TYR A 1 685 ? 52.566 30.377 -87.256 1.00 80.12 685 TYR A C 1
ATOM 5284 O O . TYR A 1 685 ? 53.711 30.741 -87.509 1.00 80.12 685 TYR A O 1
ATOM 5292 N N . GLY A 1 686 ? 51.652 30.190 -88.214 1.00 68.38 686 GLY A N 1
ATOM 5293 C CA . GLY A 1 686 ? 51.891 30.573 -89.614 1.00 68.38 686 GLY A CA 1
ATOM 5294 C C . GLY A 1 686 ? 52.972 29.736 -90.307 1.00 68.38 686 GLY A C 1
ATOM 5295 O O . GLY A 1 686 ? 53.906 30.285 -90.887 1.00 68.38 686 GLY A O 1
ATOM 5296 N N . GLY A 1 687 ? 52.892 28.408 -90.185 1.00 66.75 687 GLY A N 1
ATOM 5297 C CA . GLY A 1 687 ? 53.855 27.464 -90.769 1.00 66.75 687 GLY A CA 1
ATOM 5298 C C . GLY A 1 687 ? 55.169 27.282 -89.991 1.00 66.75 687 GLY A C 1
ATOM 5299 O O . GLY A 1 687 ? 55.916 26.340 -90.271 1.00 66.75 687 GLY A O 1
ATOM 5300 N N . GLU A 1 688 ? 55.458 28.106 -88.977 1.00 69.75 688 GLU A N 1
ATOM 5301 C CA . GLU A 1 688 ? 56.615 27.884 -88.103 1.00 69.75 688 GLU A CA 1
ATOM 5302 C C . GLU A 1 688 ? 56.540 26.501 -87.424 1.00 69.75 688 GLU A C 1
ATOM 5304 O O . GLU A 1 688 ? 55.577 26.169 -86.735 1.00 69.75 688 GLU A O 1
ATOM 5309 N N . GLY A 1 689 ? 57.581 25.683 -87.611 1.00 71.19 689 GLY A N 1
ATOM 5310 C CA . GLY A 1 689 ? 57.691 24.343 -87.023 1.00 71.19 689 GLY A CA 1
ATOM 5311 C C . GLY A 1 689 ? 57.348 23.169 -87.948 1.00 71.19 689 GLY A C 1
ATOM 5312 O O . GLY A 1 689 ? 57.688 22.039 -87.607 1.00 71.19 689 GLY A O 1
ATOM 5313 N N . VAL A 1 690 ? 56.752 23.404 -89.124 1.00 74.06 690 VAL A N 1
ATOM 5314 C CA . VAL A 1 690 ? 56.331 22.337 -90.063 1.00 74.06 690 VAL A CA 1
ATOM 5315 C C . VAL A 1 690 ? 57.514 21.474 -90.540 1.00 74.06 690 VAL A C 1
ATOM 5317 O O . VAL A 1 690 ? 57.475 20.248 -90.423 1.00 74.06 690 VAL A O 1
ATOM 5320 N N . ASP A 1 691 ? 58.607 22.108 -90.981 1.00 75.50 691 ASP A N 1
ATOM 5321 C CA . ASP A 1 691 ? 59.828 21.443 -91.479 1.00 75.50 691 ASP A CA 1
ATOM 5322 C C . ASP A 1 691 ? 60.724 20.835 -90.378 1.00 75.50 691 ASP A C 1
ATOM 5324 O O . ASP A 1 691 ? 61.814 20.320 -90.655 1.00 75.50 691 ASP A O 1
ATOM 5328 N N . TRP A 1 692 ? 60.338 20.922 -89.100 1.00 84.81 692 TRP A N 1
ATOM 5329 C CA . TRP A 1 692 ? 61.209 20.475 -88.013 1.00 84.81 692 TRP A CA 1
ATOM 5330 C C . TRP A 1 692 ? 61.398 18.959 -88.039 1.00 84.81 692 TRP A C 1
ATOM 5332 O O . TRP A 1 692 ? 60.444 18.189 -87.970 1.00 84.81 692 TRP A O 1
ATOM 5342 N N . GLN A 1 693 ? 62.658 18.521 -88.091 1.00 84.00 693 GLN A N 1
ATOM 5343 C CA . GLN A 1 693 ? 62.992 17.103 -88.050 1.00 84.00 693 GLN A CA 1
ATOM 5344 C C . GLN A 1 693 ? 63.142 16.626 -86.607 1.00 84.00 693 GLN A C 1
ATOM 5346 O O . GLN A 1 693 ? 64.101 16.983 -85.911 1.00 84.00 693 GLN A O 1
ATOM 5351 N N . CYS A 1 694 ? 62.207 15.780 -86.191 1.00 86.62 694 CYS A N 1
ATOM 5352 C CA . CYS A 1 694 ? 62.145 15.155 -84.880 1.00 86.62 694 CYS A CA 1
ATOM 5353 C C . CYS A 1 694 ? 62.412 13.648 -84.966 1.00 86.62 694 CYS A C 1
ATOM 5355 O O . CYS A 1 694 ? 62.184 13.017 -85.993 1.00 86.62 694 CYS A O 1
ATOM 5357 N N . VAL A 1 695 ? 62.900 13.062 -83.876 1.00 87.56 695 VAL A N 1
ATOM 5358 C CA . VAL A 1 695 ? 63.031 11.612 -83.704 1.00 87.56 695 VAL A CA 1
ATOM 5359 C C . VAL A 1 695 ? 61.888 11.152 -82.795 1.00 87.56 695 VAL A C 1
ATOM 5361 O O . VAL A 1 695 ? 61.891 11.538 -81.620 1.00 87.56 695 VAL A O 1
ATOM 5364 N N . PRO A 1 696 ? 60.913 10.368 -83.298 1.00 84.44 696 PRO A N 1
ATOM 5365 C CA . PRO A 1 696 ? 59.846 9.792 -82.482 1.00 84.44 696 PRO A CA 1
ATOM 5366 C C . PRO A 1 696 ? 60.386 9.019 -81.275 1.00 84.44 696 PRO A C 1
ATOM 5368 O O . PRO A 1 696 ? 61.466 8.425 -81.337 1.00 84.44 696 PRO A O 1
ATOM 5371 N N . LEU A 1 697 ? 59.639 8.992 -80.173 1.00 80.94 697 LEU A N 1
ATOM 5372 C CA . LEU A 1 697 ? 59.966 8.142 -79.029 1.00 80.94 697 LEU A CA 1
ATOM 5373 C C . LEU A 1 697 ? 59.949 6.658 -79.458 1.00 80.94 697 LEU A C 1
ATOM 5375 O O . LEU A 1 697 ? 59.029 6.221 -80.144 1.00 80.94 697 LEU A O 1
ATOM 5379 N N . GLY A 1 698 ? 61.003 5.906 -79.123 1.00 70.31 698 GLY A N 1
ATOM 5380 C CA . GLY A 1 698 ? 61.233 4.537 -79.621 1.00 70.31 698 GLY A CA 1
ATOM 5381 C C . GLY A 1 698 ? 61.744 4.439 -81.073 1.00 70.31 698 GLY A C 1
ATOM 5382 O O . GLY A 1 698 ? 62.129 3.359 -81.517 1.00 70.31 698 GLY A O 1
ATOM 5383 N N . GLY A 1 699 ? 61.794 5.546 -81.823 1.00 74.00 699 GLY A N 1
ATOM 5384 C CA . GLY A 1 699 ? 62.308 5.598 -83.193 1.00 74.00 699 GLY A CA 1
ATOM 5385 C C . GLY A 1 699 ? 63.799 5.946 -83.280 1.00 74.00 699 GLY A C 1
ATOM 5386 O O . GLY A 1 699 ? 64.349 6.635 -82.425 1.00 74.00 699 GLY A O 1
ATOM 5387 N N . SER A 1 700 ? 64.455 5.508 -84.359 1.00 72.44 700 SER A N 1
ATOM 5388 C CA . SER A 1 700 ? 65.849 5.864 -84.693 1.00 72.44 700 SER A CA 1
ATOM 5389 C C . SER A 1 700 ? 65.980 6.802 -85.901 1.00 72.44 700 SER A C 1
ATOM 5391 O O . SER A 1 700 ? 67.038 7.393 -86.119 1.00 72.44 700 SER A O 1
ATOM 5393 N N . THR A 1 701 ? 64.915 6.957 -86.695 1.00 80.50 701 THR A N 1
ATOM 5394 C CA . THR A 1 701 ? 64.881 7.812 -87.888 1.00 80.50 701 THR A CA 1
ATOM 5395 C C . THR A 1 701 ? 64.319 9.193 -87.562 1.00 80.50 701 THR A C 1
ATOM 5397 O O . THR A 1 701 ? 63.361 9.325 -86.802 1.00 80.50 701 THR A O 1
ATOM 5400 N N . LYS A 1 702 ? 64.903 10.236 -88.162 1.00 80.19 702 LYS A N 1
ATOM 5401 C CA . LYS A 1 702 ? 64.306 11.577 -88.167 1.00 80.19 702 LYS A CA 1
ATOM 5402 C C . LYS A 1 702 ? 63.124 11.617 -89.132 1.00 80.19 702 LYS A C 1
ATOM 5404 O O . LYS A 1 702 ? 63.225 11.103 -90.244 1.00 80.19 702 LYS A O 1
ATOM 5409 N N . GLN A 1 703 ? 62.045 12.264 -88.716 1.00 80.44 703 GLN A N 1
ATOM 5410 C CA . GLN A 1 703 ? 60.817 12.477 -89.481 1.00 80.44 703 GLN A CA 1
ATOM 5411 C C . GLN A 1 703 ? 60.394 13.953 -89.340 1.00 80.44 703 GLN A C 1
ATOM 5413 O O . GLN A 1 703 ? 60.696 14.560 -88.307 1.00 80.44 703 GLN A O 1
ATOM 5418 N N . PRO A 1 704 ? 59.760 14.566 -90.355 1.00 80.69 704 PRO A N 1
ATOM 5419 C CA . PRO A 1 704 ? 59.201 15.911 -90.224 1.00 80.69 704 PRO A CA 1
ATOM 5420 C C . PRO A 1 704 ? 58.019 15.912 -89.244 1.00 80.69 704 PRO A C 1
ATOM 5422 O O . PRO A 1 704 ? 57.338 14.897 -89.091 1.00 80.69 704 PRO A O 1
ATOM 5425 N N . VAL A 1 705 ? 57.755 17.051 -88.598 1.00 79.06 705 VAL A N 1
ATOM 5426 C CA . VAL A 1 705 ? 56.610 17.219 -87.683 1.00 79.06 705 VAL A CA 1
ATOM 5427 C C . VAL A 1 705 ? 55.267 17.058 -88.405 1.00 79.06 705 VAL A C 1
ATOM 5429 O O . VAL A 1 705 ? 54.325 16.541 -87.807 1.00 79.06 705 VAL A O 1
ATOM 5432 N N . CYS A 1 706 ? 55.183 17.436 -89.683 1.00 79.31 706 CYS A N 1
ATOM 5433 C CA . CYS A 1 706 ? 54.019 17.215 -90.542 1.00 79.31 706 CYS A CA 1
ATOM 5434 C C . CYS A 1 706 ? 54.406 16.389 -91.781 1.00 79.31 706 CYS A C 1
ATOM 5436 O O . CYS A 1 706 ? 55.369 16.715 -92.475 1.00 79.31 706 CYS A O 1
ATOM 5438 N N . GLY A 1 707 ? 53.654 15.327 -92.083 1.00 73.62 707 GLY A N 1
ATOM 5439 C CA . GLY A 1 707 ? 53.740 14.619 -93.367 1.00 73.62 707 GLY A CA 1
ATOM 5440 C C . GLY A 1 707 ? 52.953 15.329 -94.479 1.00 73.62 707 GLY A C 1
ATOM 5441 O O . GLY A 1 707 ? 51.992 16.038 -94.193 1.00 73.62 707 GLY A O 1
ATOM 5442 N N . SER A 1 708 ? 53.310 15.093 -95.749 1.00 64.38 708 SER A N 1
ATOM 5443 C CA . SER A 1 708 ? 52.703 15.755 -96.927 1.00 64.38 708 SER A CA 1
ATOM 5444 C C . SER A 1 708 ? 51.177 15.637 -97.013 1.00 64.38 708 SER A C 1
ATOM 5446 O O . SER A 1 708 ? 50.516 16.531 -97.533 1.00 64.38 708 SER A O 1
ATOM 5448 N N . ASP A 1 709 ? 50.627 14.544 -96.483 1.00 66.38 709 ASP A N 1
ATOM 5449 C CA . ASP A 1 709 ? 49.217 14.168 -96.606 1.00 66.38 709 ASP A CA 1
ATOM 5450 C C . ASP A 1 709 ? 48.458 14.359 -95.270 1.00 66.38 709 ASP A C 1
ATOM 5452 O O . ASP A 1 709 ? 47.365 13.823 -95.078 1.00 66.38 709 ASP A O 1
ATOM 5456 N N . GLN A 1 710 ? 49.048 15.071 -94.298 1.00 70.69 710 GLN A N 1
ATOM 5457 C CA . GLN A 1 710 ? 48.535 15.191 -92.929 1.00 70.69 710 GLN A CA 1
ATOM 5458 C C . GLN A 1 710 ? 48.051 16.610 -92.616 1.00 70.69 710 GLN A C 1
ATOM 5460 O O . GLN A 1 710 ? 48.835 17.546 -92.547 1.00 70.69 710 GLN A O 1
ATOM 5465 N N . SER A 1 711 ? 46.759 16.770 -92.312 1.00 73.81 711 SER A N 1
ATOM 5466 C CA . SER A 1 711 ? 46.195 18.060 -91.873 1.00 73.81 711 SER A CA 1
ATOM 5467 C C . SER A 1 711 ? 46.515 18.430 -90.416 1.00 73.81 711 SER A C 1
ATOM 5469 O O . SER A 1 711 ? 46.278 19.561 -89.999 1.00 73.81 711 SER A O 1
ATOM 5471 N N . ARG A 1 712 ? 46.963 17.469 -89.600 1.00 81.81 712 ARG A N 1
ATOM 5472 C CA . ARG A 1 712 ? 47.200 17.609 -88.152 1.00 81.81 712 ARG A CA 1
ATOM 5473 C C . ARG A 1 712 ? 48.397 16.756 -87.751 1.00 81.81 712 ARG A C 1
ATOM 5475 O O . ARG A 1 712 ? 48.627 15.713 -88.358 1.00 81.81 712 ARG A O 1
ATOM 5482 N N . THR A 1 713 ? 49.087 17.173 -86.697 1.00 83.50 713 THR A N 1
ATOM 5483 C CA . THR A 1 713 ? 50.213 16.448 -86.098 1.00 83.50 713 THR A CA 1
ATOM 5484 C C . THR A 1 713 ? 49.983 16.257 -84.604 1.00 83.50 713 THR A C 1
ATOM 5486 O O . THR A 1 713 ? 49.460 17.158 -83.940 1.00 83.50 713 THR A O 1
ATOM 5489 N N . ALA A 1 714 ? 50.364 15.097 -84.066 1.00 85.75 714 ALA A N 1
ATOM 5490 C CA . ALA A 1 714 ? 50.615 14.934 -82.639 1.00 85.75 714 ALA A CA 1
ATOM 5491 C C . ALA A 1 714 ? 51.657 13.827 -82.380 1.00 85.75 714 ALA A C 1
ATOM 5493 O O . ALA A 1 714 ? 51.401 12.647 -82.632 1.00 85.75 714 ALA A O 1
ATOM 5494 N N . LEU A 1 715 ? 52.831 14.213 -81.878 1.00 87.81 715 LEU A N 1
ATOM 5495 C CA . LEU A 1 715 ? 54.027 13.378 -81.768 1.00 87.81 715 LEU A CA 1
ATOM 5496 C C . LEU A 1 715 ? 54.786 13.634 -80.457 1.00 87.81 715 LEU A C 1
ATOM 5498 O O . LEU A 1 715 ? 55.085 14.776 -80.104 1.00 87.81 715 LEU A O 1
ATOM 5502 N N . VAL A 1 716 ? 55.174 12.564 -79.769 1.00 89.12 716 VAL A N 1
ATOM 5503 C CA . VAL A 1 716 ? 56.162 12.570 -78.688 1.00 89.12 716 VAL A CA 1
ATOM 5504 C C . VAL A 1 716 ? 57.536 12.239 -79.270 1.00 89.12 716 VAL A C 1
ATOM 5506 O O . VAL A 1 716 ? 57.758 11.164 -79.827 1.00 89.12 716 VAL A O 1
ATOM 5509 N N . ALA A 1 717 ? 58.479 13.169 -79.130 1.00 86.88 717 ALA A N 1
ATOM 5510 C CA . ALA A 1 717 ? 59.827 13.065 -79.674 1.00 86.88 717 ALA A CA 1
ATOM 5511 C C . ALA A 1 717 ? 60.907 13.052 -78.580 1.00 86.88 717 ALA A C 1
ATOM 5513 O O . ALA A 1 717 ? 60.826 13.766 -77.574 1.00 86.88 717 ALA A O 1
ATOM 5514 N N . SER A 1 718 ? 61.965 12.274 -78.817 1.00 85.12 718 SER A N 1
ATOM 5515 C CA . SER A 1 718 ? 63.171 12.216 -77.978 1.00 85.12 718 SER A CA 1
ATOM 5516 C C . SER A 1 718 ? 64.150 13.353 -78.298 1.00 85.12 718 SER A C 1
ATOM 5518 O O . SER A 1 718 ? 64.858 13.851 -77.424 1.00 85.12 718 SER A O 1
ATOM 5520 N N . SER A 1 719 ? 64.172 13.840 -79.539 1.00 84.44 719 SER A N 1
ATOM 5521 C CA . SER A 1 719 ? 64.984 14.985 -79.973 1.00 84.44 719 SER A CA 1
ATOM 5522 C C . SER A 1 719 ? 64.388 15.641 -81.219 1.00 84.44 719 SER A C 1
ATOM 5524 O O . SER A 1 719 ? 63.697 14.979 -81.987 1.00 84.44 719 SER A O 1
ATOM 5526 N N . CYS A 1 720 ? 64.656 16.932 -81.423 1.00 85.06 720 CYS A N 1
ATOM 5527 C CA . CYS A 1 720 ? 64.284 17.680 -82.627 1.00 85.06 720 CYS A CA 1
ATOM 5528 C C . CYS A 1 720 ? 65.393 18.675 -82.976 1.00 85.06 720 CYS A C 1
ATOM 5530 O O . CYS A 1 720 ? 66.056 19.188 -82.077 1.00 85.06 720 CYS A O 1
ATOM 5532 N N . SER A 1 721 ? 65.593 18.964 -84.263 1.00 79.25 721 SER A N 1
ATOM 5533 C CA . SER A 1 721 ? 66.752 19.729 -84.750 1.00 79.25 721 SER A CA 1
ATOM 5534 C C . SER A 1 721 ? 66.859 21.178 -84.258 1.00 79.25 721 SER A C 1
ATOM 5536 O O . SER A 1 721 ? 67.963 21.709 -84.262 1.00 79.25 721 SER A O 1
ATOM 5538 N N . GLN A 1 722 ? 65.749 21.805 -83.851 1.00 77.94 722 GLN A N 1
ATOM 5539 C CA . GLN A 1 722 ? 65.686 23.219 -83.434 1.00 77.94 722 GLN A CA 1
ATOM 5540 C C . GLN A 1 722 ? 65.289 23.417 -81.956 1.00 77.94 722 GLN A C 1
ATOM 5542 O O . GLN A 1 722 ? 65.015 24.538 -81.534 1.00 77.94 722 GLN A O 1
ATOM 5547 N N . LEU A 1 723 ? 65.233 22.345 -81.152 1.00 81.88 723 LEU A N 1
ATOM 5548 C CA . LEU A 1 723 ? 64.793 22.399 -79.750 1.00 81.88 723 LEU A CA 1
ATOM 5549 C C . LEU A 1 723 ? 65.915 22.046 -78.771 1.00 81.88 723 LEU A C 1
ATOM 5551 O O . LEU A 1 723 ? 66.828 21.283 -79.081 1.00 81.88 723 LEU A O 1
ATOM 5555 N N . SER A 1 724 ? 65.822 22.589 -77.555 1.00 78.56 724 SER A N 1
ATOM 5556 C CA . SER A 1 724 ? 66.857 22.426 -76.532 1.00 78.56 724 SER A CA 1
ATOM 5557 C C . SER A 1 724 ? 67.005 20.975 -76.063 1.00 78.56 724 SER A C 1
ATOM 5559 O O . SER A 1 724 ? 66.035 20.323 -75.669 1.00 78.56 724 SER A O 1
ATOM 5561 N N . SER A 1 725 ? 68.251 20.498 -76.009 1.00 77.56 725 SER A N 1
ATOM 5562 C CA . SER A 1 725 ? 68.627 19.203 -75.427 1.00 77.56 725 SER A CA 1
ATOM 5563 C C . SER A 1 725 ? 68.536 19.160 -73.893 1.00 77.56 725 SER A C 1
ATOM 5565 O O . SER A 1 725 ? 68.662 18.085 -73.316 1.00 77.56 725 SER A O 1
ATOM 5567 N N . LYS A 1 726 ? 68.271 20.299 -73.227 1.00 82.69 726 LYS A N 1
ATOM 5568 C CA . LYS A 1 726 ? 68.021 20.407 -71.772 1.00 82.69 726 LYS A CA 1
ATOM 5569 C C . LYS A 1 726 ? 66.818 19.568 -71.305 1.00 82.69 726 LYS A C 1
ATOM 5571 O O . LYS A 1 726 ? 66.745 19.198 -70.133 1.00 82.69 726 LYS A O 1
ATOM 5576 N N . TYR A 1 727 ? 65.872 19.308 -72.206 1.00 84.69 727 TYR A N 1
ATOM 5577 C CA . TYR A 1 727 ? 64.669 18.524 -71.942 1.00 84.69 727 TYR A CA 1
ATOM 5578 C C . TYR A 1 727 ? 64.793 17.128 -72.544 1.00 84.69 727 TYR A C 1
ATOM 5580 O O . TYR A 1 727 ? 65.239 16.996 -73.684 1.00 84.69 727 TYR A O 1
ATOM 5588 N N . SER A 1 728 ? 64.375 16.088 -71.822 1.00 83.62 728 SER A N 1
ATOM 5589 C CA . SER A 1 728 ? 64.365 14.713 -72.334 1.00 83.62 728 SER A CA 1
ATOM 5590 C C . SER A 1 728 ? 63.246 14.497 -73.354 1.00 83.62 728 SER A C 1
ATOM 5592 O O . SER A 1 728 ? 63.493 13.953 -74.428 1.00 83.62 728 SER A O 1
ATOM 5594 N N . LEU A 1 729 ? 62.051 15.028 -73.101 1.00 89.12 729 LEU A N 1
ATOM 5595 C CA . LEU A 1 729 ? 60.858 14.842 -73.931 1.00 89.12 729 LEU A CA 1
ATOM 5596 C C . LEU A 1 729 ? 60.428 16.126 -74.642 1.00 89.12 729 LEU A C 1
ATOM 5598 O O . LEU A 1 729 ? 60.597 17.230 -74.121 1.00 89.12 729 LEU A O 1
ATOM 5602 N N . LYS A 1 730 ? 59.817 15.971 -75.819 1.00 90.06 730 LYS A N 1
ATOM 5603 C CA . LYS A 1 730 ? 59.112 17.031 -76.549 1.00 90.06 730 LYS A CA 1
ATOM 5604 C C . LYS A 1 730 ? 57.766 16.477 -77.002 1.00 90.06 730 LYS A C 1
ATOM 5606 O O . LYS A 1 730 ? 57.731 15.577 -77.832 1.00 90.06 730 LYS A O 1
ATOM 5611 N N . TYR A 1 731 ? 56.678 16.993 -76.444 1.00 90.88 731 TYR A N 1
ATOM 5612 C CA . TYR A 1 731 ? 55.322 16.727 -76.917 1.00 90.88 731 TYR A CA 1
ATOM 5613 C C . TYR A 1 731 ? 54.974 17.817 -77.926 1.00 90.88 731 TYR A C 1
ATOM 5615 O O . TYR A 1 731 ? 55.000 18.992 -77.569 1.00 90.88 731 TYR A O 1
ATOM 5623 N N . ILE A 1 732 ? 54.685 17.445 -79.167 1.00 89.12 732 ILE A N 1
ATOM 5624 C CA . ILE A 1 732 ? 54.394 18.363 -80.272 1.00 89.12 732 ILE A CA 1
ATOM 5625 C C . ILE A 1 732 ? 52.995 18.043 -80.770 1.00 89.12 732 ILE A C 1
ATOM 5627 O O . ILE A 1 732 ? 52.709 16.875 -81.010 1.00 89.12 732 ILE A O 1
ATOM 5631 N N . TRP A 1 733 ? 52.122 19.036 -80.918 1.00 90.06 733 TRP A N 1
ATOM 5632 C CA . TRP A 1 733 ? 50.789 18.813 -81.475 1.00 90.06 733 TRP A CA 1
ATOM 5633 C C . TRP A 1 733 ? 50.182 20.088 -82.076 1.00 90.06 733 TRP A C 1
ATOM 5635 O O . TRP A 1 733 ? 50.480 21.196 -81.631 1.00 90.06 733 TRP A O 1
ATOM 5645 N N . GLY A 1 734 ? 49.323 19.946 -83.088 1.00 86.31 734 GLY A N 1
ATOM 5646 C CA . GLY A 1 734 ? 48.681 21.095 -83.732 1.00 86.31 734 GLY A CA 1
ATOM 5647 C C . GLY A 1 734 ? 48.082 20.821 -85.111 1.00 86.31 734 GLY A C 1
ATOM 5648 O O . GLY A 1 734 ? 47.836 19.674 -85.496 1.00 86.31 734 GLY A O 1
ATOM 5649 N N . SER A 1 735 ? 47.841 21.904 -85.854 1.00 85.06 735 SER A N 1
ATOM 5650 C CA . SER A 1 735 ? 47.387 21.871 -87.252 1.00 85.06 735 SER A CA 1
ATOM 5651 C C . SER A 1 735 ? 48.565 22.073 -88.206 1.00 85.06 735 SER A C 1
ATOM 5653 O O . SER A 1 735 ? 49.387 22.953 -87.970 1.00 85.06 735 SER A O 1
ATOM 5655 N N . CYS A 1 736 ? 48.610 21.302 -89.293 1.00 81.44 736 CYS A N 1
ATOM 5656 C CA . CYS A 1 736 ? 49.639 21.385 -90.343 1.00 81.44 736 CYS A CA 1
ATOM 5657 C C . CYS A 1 736 ? 49.213 22.263 -91.541 1.00 81.44 736 CYS A C 1
ATOM 5659 O O . CYS A 1 736 ? 49.830 22.218 -92.598 1.00 81.44 736 CYS A O 1
ATOM 5661 N N . SER A 1 737 ? 48.124 23.020 -91.393 1.00 79.25 737 SER A N 1
ATOM 5662 C CA . SER A 1 737 ? 47.664 24.044 -92.341 1.00 79.25 737 SER A CA 1
ATOM 5663 C C . SER A 1 737 ? 48.545 25.299 -92.305 1.00 79.25 737 SER A C 1
ATOM 5665 O O . SER A 1 737 ? 49.147 25.576 -91.271 1.00 79.25 737 SER A O 1
ATOM 5667 N N . ASP A 1 738 ? 48.532 26.117 -93.363 1.00 70.62 738 ASP A N 1
ATOM 5668 C CA . ASP A 1 738 ? 49.303 27.374 -93.423 1.00 70.62 738 ASP A CA 1
ATOM 5669 C C . ASP A 1 738 ? 48.904 28.367 -92.311 1.00 70.62 738 ASP A C 1
ATOM 5671 O O . ASP A 1 738 ? 49.753 28.815 -91.543 1.00 70.62 738 ASP A O 1
ATOM 5675 N N . ASP A 1 739 ? 47.597 28.598 -92.115 1.00 71.44 739 ASP A N 1
ATOM 5676 C CA . ASP A 1 739 ? 47.028 29.341 -90.967 1.00 71.44 739 ASP A CA 1
ATOM 5677 C C . ASP A 1 739 ? 47.048 28.526 -89.648 1.00 71.44 739 ASP A C 1
ATOM 5679 O O . ASP A 1 739 ? 46.319 28.803 -88.692 1.00 71.44 739 ASP A O 1
ATOM 5683 N N . GLY A 1 740 ? 47.829 27.446 -89.609 1.00 73.69 740 GLY A N 1
ATOM 5684 C CA . GLY A 1 740 ? 47.942 26.531 -88.485 1.00 73.69 740 GLY A CA 1
ATOM 5685 C C . GLY A 1 740 ? 48.772 27.075 -87.326 1.00 73.69 740 GLY A C 1
ATOM 5686 O O . GLY A 1 740 ? 49.478 28.084 -87.410 1.00 73.69 740 GLY A O 1
ATOM 5687 N N . MET A 1 741 ? 48.681 26.348 -86.216 1.00 83.31 741 MET A N 1
ATOM 5688 C CA . MET A 1 741 ? 49.439 26.598 -85.000 1.00 83.31 741 MET A CA 1
ATOM 5689 C C . MET A 1 741 ? 49.913 25.253 -84.444 1.00 83.31 741 MET A C 1
ATOM 5691 O O . MET A 1 741 ? 49.126 24.299 -84.373 1.00 83.31 741 MET A O 1
ATOM 5695 N N . ILE A 1 742 ? 51.194 25.182 -84.078 1.00 85.69 742 ILE A N 1
ATOM 5696 C CA . ILE A 1 742 ? 51.852 24.004 -83.505 1.00 85.69 742 ILE A CA 1
ATOM 5697 C C . ILE A 1 742 ? 52.322 24.354 -82.089 1.00 85.69 742 ILE A C 1
ATOM 5699 O O . ILE A 1 742 ? 53.183 25.216 -81.895 1.00 85.69 742 ILE A O 1
ATOM 5703 N N . SER A 1 743 ? 51.778 23.668 -81.086 1.00 88.12 743 SER A N 1
ATOM 5704 C CA . SER A 1 743 ? 52.231 23.765 -79.698 1.00 88.12 743 SER A CA 1
ATOM 5705 C C . SER A 1 743 ? 53.268 22.687 -79.387 1.00 88.12 743 SER A C 1
ATOM 5707 O O . SER A 1 743 ? 53.159 21.533 -79.801 1.00 88.12 743 SER A O 1
ATOM 5709 N N . VAL A 1 744 ? 54.287 23.081 -78.627 1.00 88.31 744 VAL A N 1
ATOM 5710 C CA . VAL A 1 744 ? 55.429 22.255 -78.236 1.00 88.31 744 VAL A CA 1
ATOM 5711 C C . VAL A 1 744 ? 55.618 22.367 -76.728 1.00 88.31 744 VAL A C 1
ATOM 5713 O O . VAL A 1 744 ? 56.039 23.409 -76.227 1.00 88.31 744 VAL A O 1
ATOM 5716 N N . MET A 1 745 ? 55.348 21.292 -75.989 1.00 90.50 745 MET A N 1
ATOM 5717 C CA . MET A 1 745 ? 55.662 21.189 -74.563 1.00 90.50 745 MET A CA 1
ATOM 5718 C C . MET A 1 745 ? 56.949 20.375 -74.378 1.00 90.50 745 MET A C 1
ATOM 5720 O O . MET A 1 745 ? 56.967 19.154 -74.542 1.00 90.50 745 MET A O 1
ATOM 5724 N N . MET A 1 746 ? 58.041 21.063 -74.041 1.00 91.06 746 MET A N 1
ATOM 5725 C CA . MET A 1 746 ? 59.331 20.447 -73.723 1.00 91.06 746 MET A CA 1
ATOM 5726 C C . MET A 1 746 ? 59.352 20.070 -72.242 1.00 91.06 746 MET A C 1
ATOM 5728 O O . MET A 1 746 ? 59.112 20.935 -71.402 1.00 91.06 746 MET A O 1
ATOM 5732 N N . CYS A 1 747 ? 59.640 18.811 -71.910 1.00 91.50 747 CYS A N 1
ATOM 5733 C CA . CYS A 1 747 ? 59.524 18.289 -70.547 1.00 91.50 747 CYS A CA 1
ATOM 5734 C C . CYS A 1 747 ? 60.764 17.529 -70.071 1.00 91.50 747 CYS A C 1
ATOM 5736 O O . CYS A 1 747 ? 61.406 16.818 -70.844 1.00 91.50 747 CYS A O 1
ATOM 5738 N N . ASN A 1 748 ? 61.007 17.579 -68.761 1.00 89.12 748 ASN A N 1
ATOM 5739 C CA . ASN A 1 748 ? 61.780 16.581 -68.026 1.00 89.12 748 ASN A CA 1
ATOM 5740 C C . ASN A 1 748 ? 60.853 15.764 -67.117 1.00 89.12 748 ASN A C 1
ATOM 5742 O O . ASN A 1 748 ? 59.977 16.318 -66.446 1.00 89.12 748 ASN A O 1
ATOM 5746 N N . GLN A 1 749 ? 61.059 14.446 -67.102 1.00 87.62 749 GLN A N 1
ATOM 5747 C CA . GLN A 1 749 ? 60.398 13.530 -66.172 1.00 87.62 749 GLN A CA 1
ATOM 5748 C C . GLN A 1 749 ? 61.135 13.492 -64.830 1.00 87.62 749 GLN A C 1
ATOM 5750 O O . GLN A 1 749 ? 62.360 13.598 -64.781 1.00 87.62 749 GLN A O 1
ATOM 5755 N N . SER A 1 750 ? 60.378 13.327 -63.752 1.00 88.62 750 SER A N 1
ATOM 5756 C CA . SER A 1 750 ? 60.875 13.177 -62.385 1.00 88.62 750 SER A CA 1
ATOM 5757 C C . SER A 1 750 ? 59.879 12.353 -61.573 1.00 88.62 750 SER A C 1
ATOM 5759 O O . SER A 1 750 ? 58.678 12.406 -61.843 1.00 88.62 750 SER A O 1
ATOM 5761 N N . VAL A 1 751 ? 60.361 11.608 -60.583 1.00 90.44 751 VAL A N 1
ATOM 5762 C CA . VAL A 1 751 ? 59.510 11.010 -59.547 1.00 90.44 751 VAL A CA 1
ATOM 5763 C C . VAL A 1 751 ? 59.579 11.913 -58.318 1.00 90.44 751 VAL A C 1
ATOM 5765 O O . VAL A 1 751 ? 60.653 12.411 -57.972 1.00 90.44 751 VAL A O 1
ATOM 5768 N N . VAL A 1 752 ? 58.436 12.153 -57.680 1.00 91.19 752 VAL A N 1
ATOM 5769 C CA . VAL A 1 752 ? 58.356 12.893 -56.415 1.00 91.19 752 VAL A CA 1
ATOM 5770 C C . VAL A 1 752 ? 57.660 12.059 -55.350 1.00 91.19 752 VAL A C 1
ATOM 5772 O O . VAL A 1 752 ? 56.705 11.336 -55.650 1.00 91.19 752 VAL A O 1
ATOM 5775 N N . ASP A 1 753 ? 58.140 12.187 -54.118 1.00 90.19 753 ASP A N 1
ATOM 5776 C CA . ASP A 1 753 ? 57.455 11.693 -52.930 1.00 90.19 753 ASP A CA 1
ATOM 5777 C C . ASP A 1 753 ? 56.321 12.670 -52.594 1.00 90.19 753 ASP A C 1
ATOM 5779 O O . ASP A 1 753 ? 56.503 13.889 -52.670 1.00 90.19 753 ASP A O 1
ATOM 5783 N N . VAL A 1 754 ? 55.140 12.159 -52.243 1.00 92.00 754 VAL A N 1
ATOM 5784 C CA . VAL A 1 754 ? 53.982 12.980 -51.871 1.00 92.00 754 VAL A CA 1
ATOM 5785 C C . VAL A 1 754 ? 53.082 12.255 -50.870 1.00 92.00 754 VAL A C 1
ATOM 5787 O O . VAL A 1 754 ? 52.849 11.050 -50.967 1.00 92.00 754 VAL A O 1
ATOM 5790 N N . ASP A 1 755 ? 52.538 12.989 -49.903 1.00 91.00 755 ASP A N 1
ATOM 5791 C CA . ASP A 1 755 ? 51.516 12.468 -49.000 1.00 91.00 755 ASP A CA 1
ATOM 5792 C C . ASP A 1 755 ? 50.159 12.362 -49.704 1.00 91.00 755 ASP A C 1
ATOM 5794 O O . ASP A 1 755 ? 49.653 13.349 -50.251 1.00 91.00 755 ASP A O 1
ATOM 5798 N N . VAL A 1 756 ? 49.513 11.200 -49.603 1.00 91.38 756 VAL A N 1
ATOM 5799 C CA . VAL A 1 756 ? 48.147 10.990 -50.099 1.00 91.38 756 VAL A CA 1
ATOM 5800 C C . VAL A 1 756 ? 47.237 10.602 -48.939 1.00 91.38 756 VAL A C 1
ATOM 5802 O O . VAL A 1 756 ? 47.382 9.534 -48.337 1.00 91.38 756 VAL A O 1
ATOM 5805 N N . LEU A 1 757 ? 46.277 11.471 -48.620 1.00 91.75 757 LEU A N 1
ATOM 5806 C CA . LEU A 1 757 ? 45.214 11.159 -47.670 1.00 91.75 757 LEU A CA 1
ATOM 5807 C C . LEU A 1 757 ? 44.239 10.191 -48.347 1.00 91.75 757 LEU A C 1
ATOM 5809 O O . LEU A 1 757 ? 43.523 10.571 -49.273 1.00 91.75 757 LEU A O 1
ATOM 5813 N N . THR A 1 758 ? 44.252 8.939 -47.902 1.00 89.88 758 THR A N 1
ATOM 5814 C CA . THR A 1 758 ? 43.562 7.819 -48.545 1.00 89.88 758 THR A CA 1
ATOM 5815 C C . THR A 1 758 ? 42.596 7.169 -47.567 1.00 89.88 758 THR A C 1
ATOM 5817 O O . THR A 1 758 ? 42.929 6.967 -46.398 1.00 89.88 758 THR A O 1
ATOM 5820 N N . THR A 1 759 ? 41.414 6.809 -48.061 1.00 88.69 759 THR A N 1
ATOM 5821 C CA . THR A 1 759 ? 40.426 6.030 -47.313 1.00 88.69 759 THR A CA 1
ATOM 5822 C C . THR A 1 759 ? 40.430 4.591 -47.815 1.00 88.69 759 THR A C 1
ATOM 5824 O O . THR A 1 759 ? 40.189 4.343 -48.997 1.00 88.69 759 THR A O 1
ATOM 5827 N N . PHE A 1 760 ? 40.687 3.641 -46.921 1.00 86.69 760 PHE A N 1
ATOM 5828 C CA . PHE A 1 760 ? 40.707 2.205 -47.195 1.00 86.69 760 PHE A CA 1
ATOM 5829 C C . PHE A 1 760 ? 39.479 1.509 -46.604 1.00 86.69 760 PHE A C 1
ATOM 5831 O O . PHE A 1 760 ? 38.911 1.974 -45.617 1.00 86.69 760 PHE A O 1
ATOM 5838 N N . ARG A 1 761 ? 39.090 0.363 -47.166 1.00 82.56 761 ARG A N 1
ATOM 5839 C CA . ARG A 1 761 ? 38.099 -0.541 -46.562 1.00 82.56 761 ARG A CA 1
ATOM 5840 C C . ARG A 1 761 ? 38.786 -1.514 -45.614 1.00 82.56 761 ARG A C 1
ATOM 5842 O O . ARG A 1 761 ? 39.787 -2.126 -45.976 1.00 82.56 761 ARG A O 1
ATOM 5849 N N . THR A 1 762 ? 38.245 -1.680 -44.414 1.00 74.75 762 THR A N 1
ATOM 5850 C CA . THR A 1 762 ? 38.847 -2.514 -43.357 1.00 74.75 762 THR A CA 1
ATOM 5851 C C . THR A 1 762 ? 38.879 -4.015 -43.659 1.00 74.75 762 THR A C 1
ATOM 5853 O O . THR A 1 762 ? 39.723 -4.712 -43.106 1.00 74.75 762 THR A O 1
ATOM 5856 N N . GLU A 1 763 ? 38.013 -4.514 -44.547 1.00 72.00 763 GLU A N 1
ATOM 5857 C CA . GLU A 1 763 ? 37.936 -5.941 -44.905 1.00 72.00 763 GLU A CA 1
ATOM 5858 C C . GLU A 1 763 ? 39.104 -6.432 -45.776 1.00 72.00 763 GLU A C 1
ATOM 5860 O O . GLU A 1 763 ? 39.588 -7.545 -45.580 1.00 72.00 763 GLU A O 1
ATOM 5865 N N . ASP A 1 764 ? 39.545 -5.633 -46.755 1.00 73.81 764 ASP A N 1
ATOM 5866 C CA . ASP A 1 764 ? 40.509 -6.067 -47.779 1.00 73.81 764 ASP A CA 1
ATOM 5867 C C . ASP A 1 764 ? 41.617 -5.043 -48.094 1.00 73.81 764 ASP A C 1
ATOM 5869 O O . ASP A 1 764 ? 42.426 -5.280 -48.995 1.00 73.81 764 ASP A O 1
ATOM 5873 N N . LEU A 1 765 ? 41.633 -3.911 -47.377 1.00 80.06 765 LEU A N 1
ATOM 5874 C CA . LEU A 1 765 ? 42.493 -2.742 -47.597 1.00 80.06 765 LEU A CA 1
ATOM 5875 C C . LEU A 1 765 ? 42.438 -2.176 -49.031 1.00 80.06 765 LEU A C 1
ATOM 5877 O O . LEU A 1 765 ? 43.376 -1.518 -49.484 1.00 80.06 765 LEU A O 1
ATOM 5881 N N . SER A 1 766 ? 41.323 -2.362 -49.751 1.00 84.88 766 SER A N 1
ATOM 5882 C CA . SER A 1 766 ? 41.083 -1.649 -51.011 1.00 84.88 766 SER A CA 1
ATOM 5883 C C . SER A 1 766 ? 40.849 -0.154 -50.784 1.00 84.88 766 SER A C 1
ATOM 5885 O O . SER A 1 766 ? 40.252 0.262 -49.790 1.00 84.88 766 SER A O 1
ATOM 5887 N N . ILE A 1 767 ? 41.298 0.665 -51.740 1.00 85.44 767 ILE A N 1
ATOM 5888 C CA . ILE A 1 767 ? 41.014 2.105 -51.776 1.00 85.44 767 ILE A CA 1
ATOM 5889 C C . ILE A 1 767 ? 39.511 2.295 -52.012 1.00 85.44 767 ILE A C 1
ATOM 5891 O O . ILE A 1 767 ? 38.951 1.770 -52.979 1.00 85.44 767 ILE A O 1
ATOM 5895 N N . ASN A 1 768 ? 38.846 3.051 -51.141 1.00 82.25 768 ASN A N 1
ATOM 5896 C CA . ASN A 1 768 ? 37.416 3.295 -51.238 1.00 82.25 768 ASN A CA 1
ATOM 5897 C C . ASN A 1 768 ? 37.109 4.258 -52.394 1.00 82.25 768 ASN A C 1
ATOM 5899 O O . ASN A 1 768 ? 37.209 5.470 -52.246 1.00 82.25 768 ASN A O 1
ATOM 5903 N N . THR A 1 769 ? 36.669 3.729 -53.535 1.00 76.81 769 THR A N 1
ATOM 5904 C CA . THR A 1 769 ? 36.397 4.506 -54.763 1.00 76.81 769 THR A CA 1
ATOM 5905 C C . THR A 1 769 ? 35.336 5.605 -54.610 1.00 76.81 769 THR A C 1
ATOM 5907 O O . THR A 1 769 ? 35.209 6.450 -55.492 1.00 76.81 769 THR A O 1
ATOM 5910 N N . ASN A 1 770 ? 34.567 5.595 -53.517 1.00 78.81 770 ASN A N 1
ATOM 5911 C CA . ASN A 1 770 ? 33.581 6.626 -53.186 1.00 78.81 770 ASN A CA 1
ATOM 5912 C C . ASN A 1 770 ? 34.216 7.861 -52.512 1.00 78.81 770 ASN A C 1
ATOM 5914 O O . ASN A 1 770 ? 33.632 8.942 -52.546 1.00 78.81 770 ASN A O 1
ATOM 5918 N N . ALA A 1 771 ? 35.399 7.708 -51.910 1.00 81.00 771 ALA A N 1
ATOM 5919 C CA . ALA A 1 771 ? 36.136 8.740 -51.191 1.00 81.00 771 ALA A CA 1
ATOM 5920 C C . ALA A 1 771 ? 37.475 8.994 -51.903 1.00 81.00 771 ALA A C 1
ATOM 5922 O O . ALA A 1 771 ? 38.467 8.308 -51.661 1.00 81.00 771 ALA A O 1
ATOM 5923 N N . ILE A 1 772 ? 37.479 9.964 -52.824 1.00 82.81 772 ILE A N 1
ATOM 5924 C CA . ILE A 1 772 ? 38.616 10.263 -53.709 1.00 82.81 772 ILE A CA 1
ATOM 5925 C C . ILE A 1 772 ? 39.882 10.565 -52.875 1.00 82.81 772 ILE A C 1
ATOM 5927 O O . ILE A 1 772 ? 39.861 11.528 -52.105 1.00 82.81 772 ILE A O 1
ATOM 5931 N N . PRO A 1 773 ? 40.987 9.807 -53.042 1.00 87.50 773 PRO A N 1
ATOM 5932 C CA . PRO A 1 773 ? 42.258 10.085 -52.376 1.00 87.50 773 PRO A CA 1
ATOM 5933 C C . PRO A 1 773 ? 42.780 11.497 -52.668 1.00 87.50 773 PRO A C 1
ATOM 5935 O O . PRO A 1 773 ? 42.832 11.931 -53.822 1.00 87.50 773 PRO A O 1
ATOM 5938 N N . ILE A 1 774 ? 43.185 12.218 -51.621 1.00 88.50 774 ILE A N 1
ATOM 5939 C CA . ILE A 1 774 ? 43.589 13.626 -51.710 1.00 88.50 774 ILE A CA 1
ATOM 5940 C C . ILE A 1 774 ? 45.115 13.726 -51.654 1.00 88.50 774 ILE A C 1
ATOM 5942 O O . ILE A 1 774 ? 45.732 13.533 -50.605 1.00 88.50 774 ILE A O 1
ATOM 5946 N N . VAL A 1 775 ? 45.720 14.061 -52.794 1.00 88.50 775 VAL A N 1
ATOM 5947 C CA . VAL A 1 775 ? 47.165 14.293 -52.938 1.00 88.50 775 VAL A CA 1
ATOM 5948 C C . VAL A 1 775 ? 47.531 15.665 -52.362 1.00 88.50 775 VAL A C 1
ATOM 5950 O O . VAL A 1 775 ? 47.074 16.699 -52.854 1.00 88.50 775 VAL A O 1
ATOM 5953 N N . ASN A 1 776 ? 48.376 15.701 -51.332 1.00 88.06 776 ASN A N 1
ATOM 5954 C CA . ASN A 1 776 ? 48.822 16.945 -50.711 1.00 88.06 776 ASN A CA 1
ATOM 5955 C C . ASN A 1 776 ? 49.979 17.573 -51.507 1.00 88.06 776 ASN A C 1
ATOM 5957 O O . ASN A 1 776 ? 51.150 17.348 -51.202 1.00 88.06 776 ASN A O 1
ATOM 5961 N N . ALA A 1 777 ? 49.664 18.407 -52.500 1.00 82.94 777 ALA A N 1
ATOM 5962 C CA . ALA A 1 777 ? 50.664 19.065 -53.351 1.00 82.94 777 ALA A CA 1
ATOM 5963 C C . ALA A 1 777 ? 51.725 19.887 -52.578 1.00 82.94 777 ALA A C 1
ATOM 5965 O O . ALA A 1 777 ? 52.829 20.088 -53.077 1.00 82.94 777 ALA A O 1
ATOM 5966 N N . SER A 1 778 ? 51.433 20.334 -51.349 1.00 87.38 778 SER A N 1
ATOM 5967 C CA . SER A 1 778 ? 52.395 21.033 -50.479 1.00 87.38 778 SER A CA 1
ATOM 5968 C C . SER A 1 778 ? 53.425 20.115 -49.803 1.00 87.38 778 SER A C 1
ATOM 5970 O O . SER A 1 778 ? 54.317 20.620 -49.128 1.00 87.38 778 SER A O 1
ATOM 5972 N N . SER A 1 779 ? 53.309 18.793 -49.968 1.00 87.81 779 SER A N 1
ATOM 5973 C CA . SER A 1 779 ? 54.273 17.789 -49.482 1.00 87.81 779 SER A CA 1
ATOM 5974 C C . SER A 1 779 ? 55.203 17.235 -50.568 1.00 87.81 779 SER A C 1
ATOM 5976 O O . SER A 1 779 ? 56.019 16.374 -50.267 1.00 87.81 779 SER A O 1
ATOM 5978 N N . GLU A 1 780 ? 55.093 17.705 -51.818 1.00 88.25 780 GLU A N 1
ATOM 5979 C CA . GLU A 1 780 ? 55.888 17.173 -52.932 1.00 88.25 780 GLU A CA 1
ATOM 5980 C C . GLU A 1 780 ? 57.395 17.432 -52.757 1.00 88.25 780 GLU A C 1
ATOM 5982 O O . GLU A 1 780 ? 57.856 18.572 -52.867 1.00 88.25 780 GLU A O 1
ATOM 5987 N N . ALA A 1 781 ? 58.165 16.360 -52.562 1.00 88.56 781 ALA A N 1
ATOM 5988 C CA . ALA A 1 781 ? 59.622 16.375 -52.443 1.00 88.56 781 ALA A CA 1
ATOM 5989 C C . ALA A 1 781 ? 60.290 15.579 -53.586 1.00 88.56 781 ALA A C 1
ATOM 5991 O O . ALA A 1 781 ? 59.686 14.641 -54.108 1.00 88.56 781 ALA A O 1
ATOM 5992 N N . PRO A 1 782 ? 61.522 15.915 -54.018 1.00 86.12 782 PRO A N 1
ATOM 5993 C CA . PRO A 1 782 ? 62.263 15.087 -54.971 1.00 86.12 782 PRO A CA 1
ATOM 5994 C C . PRO A 1 782 ? 62.549 13.704 -54.371 1.00 86.12 782 PRO A C 1
ATOM 5996 O O . PRO A 1 782 ? 63.127 13.634 -53.291 1.00 86.12 782 PRO A O 1
ATOM 5999 N N . SER A 1 783 ? 62.174 12.633 -55.076 1.00 86.56 783 SER A N 1
ATOM 6000 C CA . SER A 1 783 ? 62.409 11.256 -54.623 1.00 86.56 783 SER A CA 1
ATOM 6001 C C . SER A 1 783 ? 63.789 10.750 -55.052 1.00 86.56 783 SER A C 1
ATOM 6003 O O . SER A 1 783 ? 64.239 11.037 -56.165 1.00 86.56 783 SER A O 1
ATOM 6005 N N . ASP A 1 784 ? 64.422 9.913 -54.226 1.00 83.56 784 ASP A N 1
ATOM 6006 C CA . ASP A 1 784 ? 65.628 9.152 -54.602 1.00 83.56 784 ASP A CA 1
ATOM 6007 C C . ASP A 1 784 ? 65.335 8.053 -55.652 1.00 83.56 784 ASP A C 1
ATOM 6009 O O . ASP A 1 784 ? 66.252 7.490 -56.267 1.00 83.56 784 ASP A O 1
ATOM 6013 N N . VAL A 1 785 ? 64.053 7.731 -55.881 1.00 85.12 785 VAL A N 1
ATOM 6014 C CA . VAL A 1 785 ? 63.619 6.704 -56.836 1.00 85.12 785 VAL A CA 1
ATOM 6015 C C . VAL A 1 785 ? 63.734 7.213 -58.274 1.00 85.12 785 VAL A C 1
ATOM 6017 O O . VAL A 1 785 ? 62.964 8.052 -58.733 1.00 85.12 785 VAL A O 1
ATOM 6020 N N . THR A 1 786 ? 64.672 6.641 -59.028 1.00 83.00 786 THR A N 1
ATOM 6021 C CA . THR A 1 786 ? 64.891 6.949 -60.449 1.00 83.00 786 THR A CA 1
ATOM 6022 C C . THR A 1 786 ? 64.411 5.811 -61.350 1.00 83.00 786 THR A C 1
ATOM 6024 O O . THR A 1 786 ? 64.741 4.643 -61.143 1.00 83.00 786 THR A O 1
ATOM 6027 N N . ALA A 1 787 ? 63.612 6.159 -62.360 1.00 84.38 787 ALA A N 1
ATOM 6028 C CA . ALA A 1 787 ? 63.010 5.230 -63.313 1.00 84.38 787 ALA A CA 1
ATOM 6029 C C . ALA A 1 787 ? 62.727 5.939 -64.648 1.00 84.38 787 ALA A C 1
ATOM 6031 O O . ALA A 1 787 ? 62.335 7.108 -64.654 1.00 84.38 787 ALA A O 1
ATOM 6032 N N . ASP A 1 788 ? 62.889 5.242 -65.777 1.00 84.19 788 ASP A N 1
ATOM 6033 C CA . ASP A 1 788 ? 62.531 5.782 -67.093 1.00 84.19 788 ASP A CA 1
ATOM 6034 C C . ASP A 1 788 ? 61.089 5.430 -67.482 1.00 84.19 788 ASP A C 1
ATOM 6036 O O . ASP A 1 788 ? 60.815 4.419 -68.135 1.00 84.19 788 ASP A O 1
ATOM 6040 N N . ILE A 1 789 ? 60.166 6.313 -67.104 1.00 85.00 789 ILE A N 1
ATOM 6041 C CA . ILE A 1 789 ? 58.735 6.196 -67.406 1.00 85.00 789 ILE A CA 1
ATOM 6042 C C . ILE A 1 789 ? 58.475 6.277 -68.925 1.00 85.00 789 ILE A C 1
ATOM 6044 O O . ILE A 1 789 ? 57.452 5.786 -69.390 1.00 85.00 789 ILE A O 1
ATOM 6048 N N . THR A 1 790 ? 59.382 6.835 -69.738 1.00 82.81 790 THR A N 1
ATOM 6049 C CA . THR A 1 790 ? 59.139 6.981 -71.189 1.00 82.81 790 THR A CA 1
ATOM 6050 C C . THR A 1 790 ? 59.058 5.647 -71.922 1.00 82.81 790 THR A C 1
ATOM 6052 O O . THR A 1 790 ? 58.244 5.502 -72.832 1.00 82.81 790 THR A O 1
ATOM 6055 N N . SER A 1 791 ? 59.811 4.644 -71.463 1.00 82.31 791 SER A N 1
ATOM 6056 C CA . SER A 1 791 ? 59.761 3.276 -71.992 1.00 82.31 791 SER A CA 1
ATOM 6057 C C . SER A 1 791 ? 58.364 2.637 -71.909 1.00 82.31 791 SER A C 1
ATOM 6059 O O . SER A 1 791 ? 58.001 1.815 -72.743 1.00 82.31 791 SER A O 1
ATOM 6061 N N . VAL A 1 792 ? 57.515 3.084 -70.979 1.00 84.38 792 VAL A N 1
ATOM 6062 C CA . VAL A 1 792 ? 56.116 2.643 -70.843 1.00 84.38 792 VAL A CA 1
ATOM 6063 C C . VAL A 1 792 ? 55.284 2.966 -72.093 1.00 84.38 792 VAL A C 1
ATOM 6065 O O . VAL A 1 792 ? 54.320 2.265 -72.391 1.00 84.38 792 VAL A O 1
ATOM 6068 N N . TYR A 1 793 ? 55.641 4.004 -72.857 1.00 87.75 793 TYR A N 1
ATOM 6069 C CA . TYR A 1 793 ? 54.852 4.435 -74.019 1.00 87.75 793 TYR A CA 1
ATOM 6070 C C . TYR A 1 793 ? 54.916 3.423 -75.176 1.00 87.75 793 TYR A C 1
ATOM 6072 O O . TYR A 1 793 ? 54.021 3.414 -76.020 1.00 87.75 793 TYR A O 1
ATOM 6080 N N . GLU A 1 794 ? 55.902 2.517 -75.187 1.00 82.38 794 GLU A N 1
ATOM 6081 C CA . GLU A 1 794 ? 55.951 1.379 -76.116 1.00 82.38 794 GLU A CA 1
ATOM 6082 C C . GLU A 1 794 ? 54.719 0.464 -75.955 1.00 82.38 794 GLU A C 1
ATOM 6084 O O . GLU A 1 794 ? 54.165 -0.006 -76.950 1.00 82.38 794 GLU A O 1
ATOM 6089 N N . ALA A 1 795 ? 54.209 0.288 -74.727 1.00 80.56 795 ALA A N 1
ATOM 6090 C CA . ALA A 1 795 ? 53.014 -0.517 -74.449 1.00 80.56 795 ALA A CA 1
ATOM 6091 C C . ALA A 1 795 ? 51.722 0.079 -75.054 1.00 80.56 795 ALA A C 1
ATOM 6093 O O . ALA A 1 795 ? 50.725 -0.626 -75.220 1.00 80.56 795 ALA A O 1
ATOM 6094 N N . LEU A 1 796 ? 51.734 1.364 -75.437 1.00 85.25 796 LEU A N 1
ATOM 6095 C CA . LEU A 1 796 ? 50.608 2.031 -76.097 1.00 85.25 796 LEU A CA 1
ATOM 6096 C C . LEU A 1 796 ? 50.532 1.754 -77.607 1.00 85.25 796 LEU A C 1
ATOM 6098 O O . LEU A 1 796 ? 49.527 2.100 -78.229 1.00 85.25 796 LEU A O 1
ATOM 6102 N N . ALA A 1 797 ? 51.560 1.151 -78.220 1.00 81.94 797 ALA A N 1
ATOM 6103 C CA . ALA A 1 797 ? 51.698 1.050 -79.680 1.00 81.94 797 ALA A CA 1
ATOM 6104 C C . ALA A 1 797 ? 50.453 0.486 -80.395 1.00 81.94 797 ALA A C 1
ATOM 6106 O O . ALA A 1 797 ? 50.083 0.966 -81.472 1.00 81.94 797 ALA A O 1
ATOM 6107 N N . ASN A 1 798 ? 49.759 -0.464 -79.764 1.00 78.38 798 ASN A N 1
ATOM 6108 C CA . ASN A 1 798 ? 48.581 -1.142 -80.314 1.00 78.38 798 ASN A CA 1
ATOM 6109 C C . ASN A 1 798 ? 47.247 -0.408 -80.048 1.00 78.38 798 ASN A C 1
ATOM 6111 O O . ASN A 1 798 ? 46.235 -0.737 -80.663 1.00 78.38 798 ASN A O 1
ATOM 6115 N N . VAL A 1 799 ? 47.210 0.595 -79.160 1.00 81.75 799 VAL A N 1
ATOM 6116 C CA . VAL A 1 799 ? 45.965 1.228 -78.679 1.00 81.75 799 VAL A CA 1
ATOM 6117 C C . VAL A 1 799 ? 45.289 2.024 -79.802 1.00 81.75 799 VAL A C 1
ATOM 6119 O O . VAL A 1 799 ? 45.720 3.123 -80.157 1.00 81.75 799 VAL A O 1
ATOM 6122 N N . GLY A 1 800 ? 44.255 1.442 -80.414 1.00 74.31 800 GLY A N 1
ATOM 6123 C CA . GLY A 1 800 ? 43.533 2.039 -81.542 1.00 74.31 800 GLY A CA 1
ATOM 6124 C C . GLY A 1 800 ? 44.316 2.092 -82.858 1.00 74.31 800 GLY A C 1
ATOM 6125 O O . GLY A 1 800 ? 44.072 2.993 -83.657 1.00 74.31 800 GLY A O 1
ATOM 6126 N N . ALA A 1 801 ? 45.261 1.171 -83.084 1.00 77.12 801 ALA A N 1
ATOM 6127 C CA . ALA A 1 801 ? 46.107 1.158 -84.285 1.00 77.12 801 ALA A CA 1
ATOM 6128 C C . ALA A 1 801 ? 45.317 1.056 -85.608 1.00 77.12 801 ALA A C 1
ATOM 6130 O O . ALA A 1 801 ? 45.723 1.639 -86.610 1.00 77.12 801 ALA A O 1
ATOM 6131 N N . ASP A 1 802 ? 44.167 0.378 -85.602 1.00 76.12 802 ASP A N 1
ATOM 6132 C CA . ASP A 1 802 ? 43.339 0.161 -86.798 1.00 76.12 802 ASP A CA 1
ATOM 6133 C C . ASP A 1 802 ? 42.478 1.379 -87.195 1.00 76.12 802 ASP A C 1
ATOM 6135 O O . ASP A 1 802 ? 41.855 1.389 -88.264 1.00 76.12 802 ASP A O 1
ATOM 6139 N N . ASN A 1 803 ? 42.405 2.419 -86.351 1.00 77.19 803 ASN A N 1
ATOM 6140 C CA . ASN A 1 803 ? 41.503 3.544 -86.584 1.00 77.19 803 ASN A CA 1
ATOM 6141 C C . ASN A 1 803 ? 42.098 4.607 -87.525 1.00 77.19 803 ASN A C 1
ATOM 6143 O O . ASN A 1 803 ? 42.739 5.571 -87.102 1.00 77.19 803 ASN A O 1
ATOM 6147 N N . LYS A 1 804 ? 41.765 4.484 -88.813 1.00 73.06 804 LYS A N 1
ATOM 6148 C CA . LYS A 1 804 ? 42.171 5.406 -89.889 1.00 73.06 804 LYS A CA 1
ATOM 6149 C C . LYS A 1 804 ? 41.790 6.879 -89.669 1.00 73.06 804 LYS A C 1
ATOM 6151 O O . LYS A 1 804 ? 42.369 7.738 -90.328 1.00 73.06 804 LYS A O 1
ATOM 6156 N N . THR A 1 805 ? 40.860 7.212 -88.765 1.00 73.75 805 THR A N 1
ATOM 6157 C CA . THR A 1 805 ? 40.546 8.621 -88.443 1.00 73.75 805 THR A CA 1
ATOM 6158 C C . THR A 1 805 ? 41.579 9.281 -87.522 1.00 73.75 805 THR A C 1
ATOM 6160 O O . THR A 1 805 ? 41.415 10.449 -87.181 1.00 73.75 805 THR A O 1
ATOM 6163 N N . MET A 1 806 ? 42.606 8.549 -87.074 1.00 76.06 806 MET A N 1
ATOM 6164 C CA . MET A 1 806 ? 43.662 9.032 -86.171 1.00 76.06 806 MET A CA 1
ATOM 6165 C C . MET A 1 806 ? 45.051 9.062 -86.834 1.00 76.06 806 MET A C 1
ATOM 6167 O O . MET A 1 806 ? 46.068 9.176 -86.152 1.00 76.06 806 MET A O 1
ATOM 6171 N N . ASN A 1 807 ? 45.109 8.988 -88.168 1.00 74.50 807 ASN A N 1
ATOM 6172 C CA . ASN A 1 807 ? 46.348 9.159 -88.929 1.00 74.50 807 ASN A CA 1
ATOM 6173 C C . ASN A 1 807 ? 46.991 10.528 -88.620 1.00 74.50 807 ASN A C 1
ATOM 6175 O O . ASN A 1 807 ? 46.316 11.554 -88.675 1.00 74.50 807 ASN A O 1
ATOM 6179 N N . GLY A 1 808 ? 48.295 10.540 -88.319 1.00 72.88 808 GLY A N 1
ATOM 6180 C CA . GLY A 1 808 ? 49.035 11.739 -87.888 1.00 72.88 808 GLY A CA 1
ATOM 6181 C C . GLY A 1 808 ? 49.174 11.899 -86.366 1.00 72.88 808 GLY A C 1
ATOM 6182 O O . GLY A 1 808 ? 49.871 12.808 -85.919 1.00 72.88 808 GLY A O 1
ATOM 6183 N N . LEU A 1 809 ? 48.555 11.017 -85.569 1.00 85.44 809 LEU A N 1
ATOM 6184 C CA . LEU A 1 809 ? 48.765 10.913 -84.121 1.00 85.44 809 LEU A CA 1
ATOM 6185 C C . LEU A 1 809 ? 49.622 9.681 -83.799 1.00 85.44 809 LEU A C 1
ATOM 6187 O O . LEU A 1 809 ? 49.377 8.588 -84.319 1.00 85.44 809 LEU A O 1
ATOM 6191 N N . ASP A 1 810 ? 50.587 9.835 -82.895 1.00 86.69 810 ASP A N 1
ATOM 6192 C CA . ASP A 1 810 ? 51.357 8.712 -82.355 1.00 86.69 810 ASP A CA 1
ATOM 6193 C C . ASP A 1 810 ? 50.558 7.856 -81.346 1.00 86.69 810 ASP A C 1
ATOM 6195 O O . ASP A 1 810 ? 49.379 8.095 -81.074 1.00 86.69 810 ASP A O 1
ATOM 6199 N N . ALA A 1 811 ? 51.195 6.826 -80.782 1.00 86.19 811 ALA A N 1
ATOM 6200 C CA . ALA A 1 811 ? 50.569 5.918 -79.821 1.00 86.19 811 ALA A CA 1
ATOM 6201 C C . ALA A 1 811 ? 50.088 6.610 -78.526 1.00 86.19 811 ALA A C 1
ATOM 6203 O O . ALA A 1 811 ? 49.047 6.239 -77.974 1.00 86.19 811 ALA A O 1
ATOM 6204 N N . PHE A 1 812 ? 50.808 7.631 -78.055 1.00 89.44 812 PHE A N 1
ATOM 6205 C CA . PHE A 1 812 ? 50.454 8.386 -76.856 1.00 89.44 812 PHE A CA 1
ATOM 6206 C C . PHE A 1 812 ? 49.260 9.305 -77.127 1.00 89.44 812 PHE A C 1
ATOM 6208 O O . PHE A 1 812 ? 48.282 9.280 -76.381 1.00 89.44 812 PHE A O 1
ATOM 6215 N N . PHE A 1 813 ? 49.274 10.051 -78.233 1.00 89.12 813 PHE A N 1
ATOM 6216 C CA . PHE A 1 813 ? 48.172 10.937 -78.607 1.00 89.12 813 PHE A CA 1
ATOM 6217 C C . PHE A 1 813 ? 46.920 10.181 -79.079 1.00 89.12 813 PHE A C 1
ATOM 6219 O O . PHE A 1 813 ? 45.810 10.599 -78.751 1.00 89.12 813 PHE A O 1
ATOM 6226 N N . ARG A 1 814 ? 47.055 9.026 -79.747 1.00 89.06 814 ARG A N 1
ATOM 6227 C CA . ARG A 1 814 ? 45.932 8.095 -79.992 1.00 89.06 814 ARG A CA 1
ATOM 6228 C C . ARG A 1 814 ? 45.285 7.651 -78.682 1.00 89.06 814 ARG A C 1
ATOM 6230 O O . ARG A 1 814 ? 44.067 7.742 -78.541 1.00 89.06 814 ARG A O 1
ATOM 6237 N N . THR A 1 815 ? 46.095 7.239 -77.704 1.00 88.75 815 THR A N 1
ATOM 6238 C CA . THR A 1 815 ? 45.609 6.880 -76.362 1.00 88.75 815 THR A CA 1
ATOM 6239 C C . THR A 1 815 ? 44.932 8.072 -75.683 1.00 88.75 815 THR A C 1
ATOM 6241 O O . THR A 1 815 ? 43.852 7.913 -75.125 1.00 88.75 815 THR A O 1
ATOM 6244 N N . LEU A 1 816 ? 45.498 9.279 -75.789 1.00 89.50 816 LEU A N 1
ATOM 6245 C CA . LEU A 1 816 ? 44.926 10.507 -75.229 1.00 89.50 816 LEU A CA 1
ATOM 6246 C C . LEU A 1 816 ? 43.522 10.802 -75.785 1.00 89.50 816 LEU A C 1
ATOM 6248 O O . LEU A 1 816 ? 42.621 11.110 -75.002 1.00 89.50 816 LEU A O 1
ATOM 6252 N N . VAL A 1 817 ? 43.317 10.647 -77.100 1.00 88.31 817 VAL A N 1
ATOM 6253 C CA . VAL A 1 817 ? 42.015 10.873 -77.759 1.00 88.31 817 VAL A CA 1
ATOM 6254 C C . VAL A 1 817 ? 40.995 9.772 -77.463 1.00 88.31 817 VAL A C 1
ATOM 6256 O O . VAL A 1 817 ? 39.804 10.059 -77.367 1.00 88.31 817 VAL A O 1
ATOM 6259 N N . LEU A 1 818 ? 41.442 8.526 -77.291 1.00 88.12 818 LEU A N 1
ATOM 6260 C CA . LEU A 1 818 ? 40.584 7.393 -76.921 1.00 88.12 818 LEU A CA 1
ATOM 6261 C C . LEU A 1 818 ? 40.290 7.310 -75.412 1.00 88.12 818 LEU A C 1
ATOM 6263 O O . LEU A 1 818 ? 39.434 6.531 -75.000 1.00 88.12 818 LEU A O 1
ATOM 6267 N N . SER A 1 819 ? 40.999 8.080 -74.583 1.00 88.81 819 SER A N 1
ATOM 6268 C CA . SER A 1 819 ? 40.865 8.025 -73.126 1.00 88.81 819 SER A CA 1
ATOM 6269 C C . SER A 1 819 ? 39.674 8.817 -72.577 1.00 88.81 819 SER A C 1
ATOM 6271 O O . SER A 1 819 ? 39.219 9.809 -73.152 1.00 88.81 819 SER A O 1
ATOM 6273 N N . ARG A 1 820 ? 39.265 8.470 -71.350 1.00 89.19 820 ARG A N 1
ATOM 6274 C CA . ARG A 1 820 ? 38.296 9.228 -70.535 1.00 89.19 820 ARG A CA 1
ATOM 6275 C C . ARG A 1 820 ? 38.692 10.687 -70.235 1.00 89.19 820 ARG A C 1
ATOM 6277 O O . ARG A 1 820 ? 37.883 11.420 -69.677 1.00 89.19 820 ARG A O 1
ATOM 6284 N N . LEU A 1 821 ? 39.892 11.142 -70.623 1.00 85.12 821 LEU A N 1
ATOM 6285 C CA . LEU A 1 821 ? 40.373 12.524 -70.450 1.00 85.12 821 LEU A CA 1
ATOM 6286 C C . LEU A 1 821 ? 39.762 13.528 -71.459 1.00 85.12 821 LEU A C 1
ATOM 6288 O O . LEU A 1 821 ? 40.198 14.676 -71.533 1.00 85.12 821 LEU A O 1
ATOM 6292 N N . GLN A 1 822 ? 38.758 13.118 -72.246 1.00 77.38 822 GLN A N 1
ATOM 6293 C CA . GLN A 1 822 ? 37.931 13.975 -73.116 1.00 77.38 822 GLN A CA 1
ATOM 6294 C C . GLN A 1 822 ? 38.711 14.860 -74.117 1.00 77.38 822 GLN A C 1
ATOM 6296 O O . GLN A 1 822 ? 38.244 15.932 -74.522 1.00 77.38 822 GLN A O 1
ATOM 6301 N N . THR A 1 823 ? 39.904 14.446 -74.544 1.00 83.50 823 THR A N 1
ATOM 6302 C CA . THR A 1 823 ? 40.701 15.211 -75.515 1.00 83.50 823 THR A CA 1
ATOM 6303 C C . THR A 1 823 ? 40.273 14.847 -76.934 1.00 83.50 823 THR A C 1
ATOM 6305 O O . THR A 1 823 ? 40.822 13.939 -77.537 1.00 83.50 823 THR A O 1
ATOM 6308 N N . THR A 1 824 ? 39.264 15.525 -77.489 1.00 84.62 824 THR A N 1
ATOM 6309 C CA . THR A 1 824 ? 38.831 15.241 -78.870 1.00 84.62 824 THR A CA 1
ATOM 6310 C C . THR A 1 824 ? 39.918 15.599 -79.891 1.00 84.62 824 THR A C 1
ATOM 6312 O O . THR A 1 824 ? 40.714 16.517 -79.679 1.00 84.62 824 THR A O 1
ATOM 6315 N N . LEU A 1 825 ? 39.903 14.924 -81.046 1.00 82.06 825 LEU A N 1
ATOM 6316 C CA . LEU A 1 825 ? 40.815 15.178 -82.174 1.00 82.06 825 LEU A CA 1
ATOM 6317 C C . LEU A 1 825 ? 40.798 16.649 -82.647 1.00 82.06 825 LEU A C 1
ATOM 6319 O O . LEU A 1 825 ? 41.753 17.132 -83.251 1.00 82.06 825 LEU A O 1
ATOM 6323 N N . GLU A 1 826 ? 39.698 17.361 -82.394 1.00 81.12 826 GLU A N 1
ATOM 6324 C CA . GLU A 1 826 ? 39.512 18.789 -82.674 1.00 81.12 826 GLU A CA 1
ATOM 6325 C C . GLU A 1 826 ? 40.201 19.680 -81.635 1.00 81.12 826 GLU A C 1
ATOM 6327 O O . GLU A 1 826 ? 40.889 20.623 -82.016 1.00 81.12 826 GLU A O 1
ATOM 6332 N N . ARG A 1 827 ? 40.087 19.358 -80.334 1.00 82.75 827 ARG A N 1
ATOM 6333 C CA . ARG A 1 827 ? 40.714 20.125 -79.239 1.00 82.75 827 ARG A CA 1
ATOM 6334 C C . ARG A 1 827 ? 42.234 20.221 -79.392 1.00 82.75 827 ARG A C 1
ATOM 6336 O O . ARG A 1 827 ? 42.802 21.244 -79.028 1.00 82.75 827 ARG A O 1
ATOM 6343 N N . ILE A 1 828 ? 42.867 19.197 -79.971 1.00 82.19 828 ILE A N 1
ATOM 6344 C CA . ILE A 1 828 ? 44.306 19.170 -80.287 1.00 82.19 828 ILE A CA 1
ATOM 6345 C C . ILE A 1 828 ? 44.692 20.294 -81.269 1.00 82.19 828 ILE A C 1
ATOM 6347 O O . ILE A 1 828 ? 45.725 20.934 -81.091 1.00 82.19 828 ILE A O 1
ATOM 6351 N N . ALA A 1 829 ? 43.850 20.591 -82.263 1.00 77.81 829 ALA A N 1
ATOM 6352 C CA . ALA A 1 829 ? 44.129 21.589 -83.299 1.00 77.81 829 ALA A CA 1
ATOM 6353 C C . ALA A 1 829 ? 43.662 23.022 -82.949 1.00 77.81 829 ALA A C 1
ATOM 6355 O O . ALA A 1 829 ? 43.858 23.934 -83.747 1.00 77.81 829 ALA A O 1
ATOM 6356 N N . 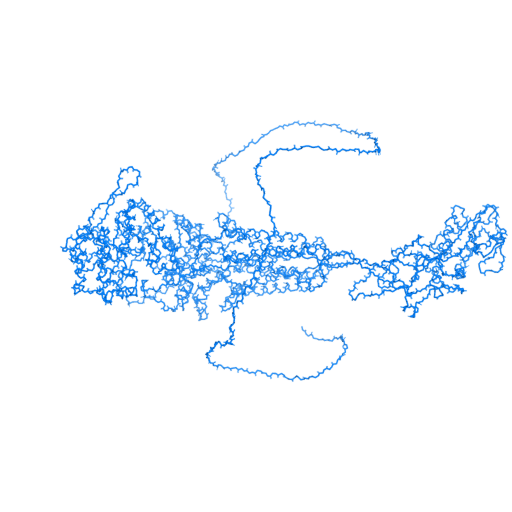MET A 1 830 ? 43.032 23.244 -81.787 1.00 79.94 830 MET A N 1
ATOM 6357 C CA . MET A 1 830 ? 42.430 24.535 -81.413 1.00 79.94 830 MET A CA 1
ATOM 6358 C C . MET A 1 830 ? 43.369 25.399 -80.545 1.00 79.94 830 MET A C 1
ATOM 6360 O O . MET A 1 830 ? 43.698 24.990 -79.426 1.00 79.94 830 MET A O 1
ATOM 6364 N N . PRO A 1 831 ? 43.750 26.625 -80.964 1.00 71.94 831 PRO A N 1
ATOM 6365 C CA . PRO A 1 831 ? 44.620 27.502 -80.167 1.00 71.94 831 PRO A CA 1
ATOM 6366 C C . PRO A 1 831 ? 44.051 27.889 -78.791 1.00 71.94 831 PRO A C 1
ATOM 6368 O O . PRO A 1 831 ? 44.783 27.956 -77.809 1.00 71.94 831 PRO A O 1
ATOM 6371 N N . GLU A 1 832 ? 42.732 28.058 -78.668 1.00 73.88 832 GLU A N 1
ATOM 6372 C CA . GLU A 1 832 ? 42.089 28.439 -77.397 1.00 73.88 832 GLU A CA 1
ATOM 6373 C C . GLU A 1 832 ? 42.102 27.335 -76.322 1.00 73.88 832 GLU A C 1
ATOM 6375 O O . GLU A 1 832 ? 41.775 27.585 -75.161 1.00 73.88 832 GLU A O 1
ATOM 6380 N N . ARG A 1 833 ? 42.433 26.087 -76.686 1.00 78.31 833 ARG A N 1
ATOM 6381 C CA . ARG A 1 833 ? 42.312 24.913 -75.799 1.00 78.31 833 ARG A CA 1
ATOM 6382 C C . ARG A 1 833 ? 43.646 24.287 -75.403 1.00 78.31 833 ARG A C 1
ATOM 6384 O O . ARG A 1 833 ? 43.650 23.274 -74.705 1.00 78.31 833 ARG A O 1
ATOM 6391 N N . GLN A 1 834 ? 44.765 24.927 -75.732 1.00 78.62 834 GLN A N 1
ATOM 6392 C CA . GLN A 1 834 ? 46.114 24.400 -75.492 1.00 78.62 834 GLN A CA 1
ATOM 6393 C C . GLN A 1 834 ? 46.416 24.081 -74.022 1.00 78.62 834 GLN A C 1
ATOM 6395 O O . GLN A 1 834 ? 46.998 23.038 -73.732 1.00 78.62 834 GLN A O 1
ATOM 6400 N N . ASN A 1 835 ? 45.924 24.892 -73.080 1.00 83.12 835 ASN A N 1
ATOM 6401 C CA . ASN A 1 835 ? 46.049 24.608 -71.643 1.00 83.12 835 ASN A CA 1
ATOM 6402 C C . ASN A 1 835 ? 45.298 23.332 -71.212 1.00 83.12 835 ASN A C 1
ATOM 6404 O O . ASN A 1 835 ? 45.726 22.649 -70.288 1.00 83.12 835 ASN A O 1
ATOM 6408 N N . SER A 1 836 ? 44.206 22.976 -71.899 1.00 84.50 836 SER A N 1
ATOM 6409 C CA . SER A 1 836 ? 43.478 21.725 -71.653 1.00 84.50 836 SER A CA 1
ATOM 6410 C C . SER A 1 836 ? 44.231 20.517 -72.208 1.00 84.50 836 SER A C 1
ATOM 6412 O O . SER A 1 836 ? 44.214 19.463 -71.581 1.00 84.50 836 SER A O 1
ATOM 6414 N N . VAL A 1 837 ? 44.895 20.658 -73.361 1.00 86.69 837 VAL A N 1
ATOM 6415 C CA . VAL A 1 837 ? 45.677 19.569 -73.969 1.00 86.69 837 VAL A CA 1
ATOM 6416 C C . VAL A 1 837 ? 46.972 19.339 -73.188 1.00 86.69 837 VAL A C 1
ATOM 6418 O O . VAL A 1 837 ? 47.278 18.200 -72.849 1.00 86.69 837 VAL A O 1
ATOM 6421 N N . SER A 1 838 ? 47.692 20.395 -72.795 1.00 87.38 838 SER A N 1
ATOM 6422 C CA . SER A 1 838 ? 48.900 20.268 -71.967 1.00 87.38 838 SER A CA 1
ATOM 6423 C C . SER A 1 838 ? 48.602 19.714 -70.566 1.00 87.38 838 SER A C 1
ATOM 6425 O O . SER A 1 838 ? 49.385 18.914 -70.049 1.00 87.38 838 SER A O 1
ATOM 6427 N N . GLN A 1 839 ? 47.443 20.042 -69.978 1.00 88.94 839 GLN A N 1
ATOM 6428 C CA . GLN A 1 839 ? 46.952 19.386 -68.763 1.00 88.94 839 GLN A CA 1
ATOM 6429 C C . GLN A 1 839 ? 46.645 17.898 -68.997 1.00 88.94 839 GLN A C 1
ATOM 6431 O O . GLN A 1 839 ? 47.092 17.066 -68.208 1.00 88.94 839 GLN A O 1
ATOM 6436 N N . ALA A 1 840 ? 45.946 17.547 -70.079 1.00 89.31 840 ALA A N 1
ATOM 6437 C CA . ALA A 1 840 ? 45.607 16.158 -70.387 1.00 89.31 840 ALA A CA 1
ATOM 6438 C C . ALA A 1 840 ? 46.855 15.297 -70.683 1.00 89.31 840 ALA A C 1
ATOM 6440 O O . ALA A 1 840 ? 46.930 14.161 -70.225 1.00 89.31 840 ALA A O 1
ATOM 6441 N N . ILE A 1 841 ? 47.880 15.851 -71.348 1.00 90.81 841 ILE A N 1
ATOM 6442 C CA . ILE A 1 841 ? 49.197 15.209 -71.528 1.00 90.81 841 ILE A CA 1
ATOM 6443 C C . ILE A 1 841 ? 49.846 14.910 -70.166 1.00 90.81 841 ILE A C 1
ATOM 6445 O O . ILE A 1 841 ? 50.329 13.799 -69.942 1.00 90.81 841 ILE A O 1
ATOM 6449 N N . ARG A 1 842 ? 49.842 15.878 -69.236 1.00 92.06 842 ARG A N 1
ATOM 6450 C CA . ARG A 1 842 ? 50.395 15.693 -67.880 1.00 92.06 842 ARG A CA 1
ATOM 6451 C C . ARG A 1 842 ? 49.620 14.640 -67.086 1.00 92.06 842 ARG A C 1
ATOM 6453 O O . ARG A 1 842 ? 50.248 13.827 -66.417 1.00 92.06 842 ARG A O 1
ATOM 6460 N N . GLN A 1 843 ? 48.291 14.620 -67.196 1.00 90.88 843 GLN A N 1
ATOM 6461 C CA . GLN A 1 843 ? 47.438 13.614 -66.552 1.00 90.88 843 GLN A CA 1
ATOM 6462 C C . GLN A 1 843 ? 47.671 12.212 -67.130 1.00 90.88 843 GLN A C 1
ATOM 6464 O O . GLN A 1 843 ? 47.885 11.279 -66.362 1.00 90.88 843 GLN A O 1
ATOM 6469 N N . LEU A 1 844 ? 47.716 12.053 -68.459 1.00 91.25 844 LEU A N 1
ATOM 6470 C CA . LEU A 1 844 ? 47.992 10.759 -69.091 1.00 91.25 844 LEU A CA 1
ATOM 6471 C C . LEU A 1 844 ? 49.383 10.227 -68.713 1.00 91.25 844 LEU A C 1
ATOM 6473 O O . LEU A 1 844 ? 49.500 9.057 -68.353 1.00 91.25 844 LEU A O 1
ATOM 6477 N N . HIS A 1 845 ? 50.419 11.076 -68.723 1.00 91.44 845 HIS A N 1
ATOM 6478 C CA . HIS A 1 845 ? 51.744 10.681 -68.234 1.00 91.44 845 HIS A CA 1
ATOM 6479 C C . HIS A 1 845 ? 51.709 10.275 -66.758 1.00 91.44 845 HIS A C 1
ATOM 6481 O O . HIS A 1 845 ? 52.256 9.235 -66.415 1.00 91.44 845 HIS A O 1
ATOM 6487 N N . GLY A 1 846 ? 51.072 11.069 -65.891 1.00 91.19 846 GLY A N 1
ATOM 6488 C CA . GLY A 1 846 ? 50.989 10.782 -64.459 1.00 91.19 846 GLY A CA 1
ATOM 6489 C C . GLY A 1 846 ? 50.315 9.439 -64.168 1.00 91.19 846 GLY A C 1
ATOM 6490 O O . GLY A 1 846 ? 50.844 8.640 -63.398 1.00 91.19 846 GLY A O 1
ATOM 6491 N N . ILE A 1 847 ? 49.205 9.143 -64.851 1.00 91.25 847 ILE A N 1
ATOM 6492 C CA . ILE A 1 847 ? 48.500 7.860 -64.728 1.00 91.25 847 ILE A CA 1
ATOM 6493 C C . ILE A 1 847 ? 49.396 6.698 -65.178 1.00 91.25 847 ILE A C 1
ATOM 6495 O O . ILE A 1 847 ? 49.535 5.707 -64.462 1.00 91.25 847 ILE A O 1
ATOM 6499 N N . LEU A 1 848 ? 50.052 6.822 -66.335 1.00 89.88 848 LEU A N 1
ATOM 6500 C CA . LEU A 1 848 ? 50.990 5.810 -66.836 1.00 89.88 848 LEU A CA 1
ATOM 6501 C C . LEU A 1 848 ? 52.200 5.627 -65.905 1.00 89.88 848 LEU A C 1
ATOM 6503 O O . LEU A 1 848 ? 52.634 4.500 -65.678 1.00 89.88 848 LEU A O 1
ATOM 6507 N N . ALA A 1 849 ? 52.707 6.709 -65.314 1.00 90.81 849 ALA A N 1
ATOM 6508 C CA . ALA A 1 849 ? 53.784 6.669 -64.335 1.00 90.81 849 ALA A CA 1
ATOM 6509 C C . ALA A 1 849 ? 53.376 5.901 -63.072 1.00 90.81 849 ALA A C 1
ATOM 6511 O O . ALA A 1 849 ? 54.123 5.032 -62.631 1.00 90.81 849 ALA A O 1
ATOM 6512 N N . ALA A 1 850 ? 52.186 6.164 -62.523 1.00 91.31 850 ALA A N 1
ATOM 6513 C CA . ALA A 1 850 ? 51.669 5.444 -61.362 1.00 91.31 850 ALA A CA 1
ATOM 6514 C C . ALA A 1 850 ? 51.567 3.935 -61.626 1.00 91.31 850 ALA A C 1
ATOM 6516 O O . ALA A 1 850 ? 52.045 3.132 -60.825 1.00 91.31 850 ALA A O 1
ATOM 6517 N N . GLN A 1 851 ? 51.023 3.540 -62.782 1.00 90.94 851 GLN A N 1
ATOM 6518 C CA . GLN A 1 851 ? 50.933 2.127 -63.165 1.00 90.94 851 GLN A CA 1
ATOM 6519 C C . GLN A 1 851 ? 52.311 1.479 -63.400 1.00 90.94 851 GLN A C 1
ATOM 6521 O O . GLN A 1 851 ? 52.502 0.313 -63.068 1.00 90.94 851 GLN A O 1
ATOM 6526 N N . ALA A 1 852 ? 53.303 2.224 -63.894 1.00 88.25 852 ALA A N 1
ATOM 6527 C CA . ALA A 1 852 ? 54.665 1.716 -64.054 1.00 88.25 852 ALA A CA 1
ATOM 6528 C C . ALA A 1 852 ? 55.415 1.573 -62.714 1.00 88.25 852 ALA A C 1
ATOM 6530 O O . ALA A 1 852 ? 56.097 0.571 -62.487 1.00 88.25 852 ALA A O 1
ATOM 6531 N N . ILE A 1 853 ? 55.249 2.534 -61.798 1.00 91.00 853 ILE A N 1
ATOM 6532 C CA . ILE A 1 853 ? 55.791 2.506 -60.425 1.00 91.00 853 ILE A CA 1
ATOM 6533 C C . ILE A 1 853 ? 55.167 1.365 -59.600 1.00 91.00 853 ILE A C 1
ATOM 6535 O O . ILE A 1 853 ? 55.837 0.767 -58.759 1.00 91.00 853 ILE A O 1
ATOM 6539 N N . ASN A 1 854 ? 53.909 1.018 -59.883 1.00 90.44 854 ASN A N 1
ATOM 6540 C CA . ASN A 1 854 ? 53.174 -0.103 -59.293 1.00 90.44 854 ASN A CA 1
ATOM 6541 C C . ASN A 1 854 ? 53.735 -1.496 -59.664 1.00 90.44 854 ASN A C 1
ATOM 6543 O O . ASN A 1 854 ? 53.338 -2.483 -59.048 1.00 90.44 854 ASN A O 1
ATOM 6547 N N . SER A 1 855 ? 54.645 -1.595 -60.641 1.00 89.06 855 SER A N 1
ATOM 6548 C CA . SER A 1 855 ? 55.235 -2.868 -61.079 1.00 89.06 855 SER A CA 1
ATOM 6549 C C . SER A 1 855 ? 56.352 -3.386 -60.159 1.00 89.06 855 SER A C 1
ATOM 6551 O O . SER A 1 855 ? 57.115 -2.605 -59.582 1.00 89.06 855 SER A O 1
ATOM 6553 N N . ASP A 1 856 ? 56.526 -4.713 -60.127 1.00 84.56 856 ASP A N 1
ATOM 6554 C CA . ASP A 1 856 ? 57.546 -5.443 -59.341 1.00 84.56 856 ASP A CA 1
ATOM 6555 C C . ASP A 1 856 ? 59.007 -5.034 -59.643 1.00 84.56 856 ASP A C 1
ATOM 6557 O O . ASP A 1 856 ? 59.955 -5.375 -58.922 1.00 84.56 856 ASP A O 1
ATOM 6561 N N . LEU A 1 857 ? 59.224 -4.308 -60.745 1.00 84.81 857 LEU A N 1
ATOM 6562 C CA . LEU A 1 857 ? 60.526 -3.751 -61.098 1.00 84.81 857 LEU A CA 1
ATOM 6563 C C . LEU A 1 857 ? 60.920 -2.603 -60.157 1.00 84.81 857 LEU A C 1
ATOM 6565 O O . LEU A 1 857 ? 62.101 -2.525 -59.796 1.00 84.81 857 LEU A O 1
ATOM 6569 N N . ILE A 1 858 ? 59.944 -1.780 -59.749 1.00 86.50 858 ILE A N 1
ATOM 6570 C CA . ILE A 1 858 ? 60.106 -0.576 -58.918 1.00 86.50 858 ILE A CA 1
ATOM 6571 C C . ILE A 1 858 ? 59.603 -0.824 -57.494 1.00 86.50 858 ILE A C 1
ATOM 6573 O O . ILE A 1 858 ? 60.384 -0.695 -56.551 1.00 86.50 858 ILE A O 1
ATOM 6577 N N . ARG A 1 859 ? 58.333 -1.207 -57.305 1.00 89.38 859 ARG A N 1
ATOM 6578 C CA . ARG A 1 859 ? 57.815 -1.578 -55.980 1.00 89.38 859 ARG A CA 1
ATOM 6579 C C . ARG A 1 859 ? 58.216 -3.013 -55.658 1.00 89.38 859 ARG A C 1
ATOM 6581 O O . ARG A 1 859 ? 57.989 -3.912 -56.455 1.00 89.38 859 ARG A O 1
ATOM 6588 N N . ARG A 1 860 ? 58.798 -3.252 -54.481 1.00 85.19 860 ARG A N 1
ATOM 6589 C CA . ARG A 1 860 ? 59.223 -4.589 -54.033 1.00 85.19 860 ARG A CA 1
ATOM 6590 C C . ARG A 1 860 ? 58.827 -4.864 -52.584 1.00 85.19 860 ARG A C 1
ATOM 6592 O O . ARG A 1 860 ? 58.897 -3.948 -51.764 1.00 85.19 860 ARG A O 1
ATOM 6599 N N . PRO A 1 861 ? 58.471 -6.111 -52.230 1.00 83.12 861 PRO A N 1
ATOM 6600 C CA . PRO A 1 861 ? 58.128 -6.472 -50.858 1.00 83.12 861 PRO A CA 1
ATOM 6601 C C . PRO A 1 861 ? 59.328 -6.326 -49.907 1.00 83.12 861 PRO A C 1
ATOM 6603 O O . PRO A 1 861 ? 60.461 -6.678 -50.249 1.00 83.12 861 PRO A O 1
ATOM 6606 N N . LEU A 1 862 ? 59.081 -5.850 -48.681 1.00 78.19 862 LEU A N 1
ATOM 6607 C CA . LEU A 1 862 ? 60.096 -5.723 -47.632 1.00 78.19 862 LEU A CA 1
ATOM 6608 C C . LEU A 1 862 ? 60.612 -7.099 -47.203 1.00 78.19 862 LEU A C 1
ATOM 6610 O O . LEU A 1 862 ? 59.867 -7.898 -46.620 1.00 78.19 862 LEU A O 1
ATOM 6614 N N . SER A 1 863 ? 61.909 -7.342 -47.417 1.00 68.06 863 SER A N 1
ATOM 6615 C CA . SER A 1 863 ? 62.570 -8.575 -46.976 1.00 68.06 863 SER A CA 1
ATOM 6616 C C . SER A 1 863 ? 62.538 -8.724 -45.450 1.00 68.06 863 SER A C 1
ATOM 6618 O O . SER A 1 863 ? 62.678 -7.747 -44.713 1.00 68.06 863 SER A O 1
ATOM 6620 N N . SER A 1 864 ? 62.428 -9.959 -44.957 1.00 59.94 864 SER A N 1
ATOM 6621 C CA . SER A 1 864 ? 62.374 -10.257 -43.517 1.00 59.94 864 SER A CA 1
ATOM 6622 C C . SER A 1 864 ? 63.591 -9.761 -42.726 1.00 59.94 864 SER A C 1
ATOM 6624 O O . SER A 1 864 ? 63.457 -9.466 -41.544 1.00 59.94 864 SER A O 1
ATOM 6626 N N . LYS A 1 865 ? 64.758 -9.600 -43.369 1.00 56.44 865 LYS A N 1
ATOM 6627 C CA . LYS A 1 865 ? 65.971 -9.041 -42.744 1.00 56.44 865 LYS A CA 1
ATOM 6628 C C . LYS A 1 865 ? 65.943 -7.517 -42.576 1.00 56.44 865 LYS A C 1
ATOM 6630 O O . LYS A 1 865 ? 66.683 -7.005 -41.745 1.00 56.44 865 LYS A O 1
ATOM 6635 N N . LEU A 1 866 ? 65.121 -6.799 -43.346 1.00 56.75 866 LEU A N 1
ATOM 6636 C CA . LEU A 1 866 ? 64.936 -5.346 -43.203 1.00 56.75 866 LEU A CA 1
ATOM 6637 C C . LEU A 1 866 ? 63.853 -4.996 -42.171 1.00 56.75 866 LEU A C 1
ATOM 6639 O O . LEU A 1 866 ? 63.917 -3.934 -41.569 1.00 56.75 866 LEU A O 1
ATOM 6643 N N . ARG A 1 867 ? 62.913 -5.911 -41.896 1.00 54.84 867 ARG A N 1
ATOM 6644 C CA . ARG A 1 867 ? 61.849 -5.744 -40.882 1.00 54.84 867 ARG A CA 1
ATOM 6645 C C . ARG A 1 867 ? 62.334 -5.810 -39.420 1.00 54.84 867 ARG A C 1
ATOM 6647 O O . ARG A 1 867 ? 61.509 -5.755 -38.519 1.00 54.84 867 ARG A O 1
ATOM 6654 N N . ALA A 1 868 ? 63.634 -5.998 -39.184 1.00 51.25 868 ALA A N 1
ATOM 6655 C CA . ALA A 1 868 ? 64.223 -6.267 -37.865 1.00 51.25 868 ALA A CA 1
ATOM 6656 C C . ALA A 1 868 ? 65.454 -5.383 -37.573 1.00 51.25 868 ALA A C 1
ATOM 6658 O O . ALA A 1 868 ? 66.404 -5.818 -36.922 1.00 51.25 868 ALA A O 1
ATOM 6659 N N . ARG A 1 869 ? 65.468 -4.163 -38.119 1.00 51.75 869 ARG A N 1
ATOM 6660 C CA . ARG A 1 869 ? 66.544 -3.173 -37.990 1.00 51.75 869 ARG A CA 1
ATOM 6661 C C . ARG A 1 869 ? 65.914 -1.813 -37.697 1.00 51.75 869 ARG A C 1
ATOM 6663 O O . ARG A 1 869 ? 64.873 -1.526 -38.273 1.00 51.75 869 ARG A O 1
ATOM 6670 N N . ASP A 1 870 ? 66.555 -0.985 -36.873 1.00 47.66 870 ASP A N 1
ATOM 6671 C CA . ASP A 1 870 ? 65.996 0.307 -36.426 1.00 47.66 870 ASP A CA 1
ATOM 6672 C C . ASP A 1 870 ? 65.739 1.323 -37.565 1.00 47.66 870 ASP A C 1
ATOM 6674 O O . ASP A 1 870 ? 64.975 2.264 -37.383 1.00 47.66 870 ASP A O 1
ATOM 6678 N N . ASP A 1 871 ? 66.297 1.098 -38.763 1.00 50.69 871 ASP A N 1
ATOM 6679 C CA . ASP A 1 871 ? 65.973 1.825 -40.007 1.00 50.69 871 ASP A CA 1
ATOM 6680 C C . ASP A 1 871 ? 64.651 1.352 -40.673 1.00 50.69 871 ASP A C 1
ATOM 6682 O O . ASP A 1 871 ? 64.442 1.548 -41.874 1.00 50.69 871 ASP A O 1
ATOM 6686 N N . SER A 1 872 ? 63.770 0.649 -39.953 1.00 54.62 872 SER A N 1
ATOM 6687 C CA . SER A 1 872 ? 62.477 0.195 -40.484 1.00 54.62 872 SER A CA 1
ATOM 6688 C C . SER A 1 872 ? 61.572 1.384 -40.836 1.00 54.62 872 SER A C 1
ATOM 6690 O O . SER A 1 872 ? 61.534 2.344 -40.062 1.00 54.62 872 SER A O 1
ATOM 6692 N N . PRO A 1 873 ? 60.795 1.336 -41.939 1.00 58.69 873 PRO A N 1
ATOM 6693 C CA . PRO A 1 873 ? 59.861 2.411 -42.252 1.00 58.69 873 PRO A CA 1
ATOM 6694 C C . PRO A 1 873 ? 58.850 2.557 -41.114 1.00 58.69 873 PRO A C 1
ATOM 6696 O O . PRO A 1 873 ? 58.213 1.582 -40.717 1.00 58.69 873 PRO A O 1
ATOM 6699 N N . THR A 1 874 ? 58.724 3.778 -40.599 1.00 68.19 874 THR A N 1
ATOM 6700 C CA . THR A 1 874 ? 57.800 4.129 -39.516 1.00 68.19 874 THR A CA 1
ATOM 6701 C C . THR A 1 874 ? 56.380 3.690 -39.854 1.00 68.19 874 THR A C 1
ATOM 6703 O O . THR A 1 874 ? 55.884 4.022 -40.936 1.00 68.19 874 THR A O 1
ATOM 6706 N N . ASP A 1 875 ? 55.719 2.994 -38.929 1.00 80.62 875 ASP A N 1
ATOM 6707 C CA . ASP A 1 875 ? 54.322 2.605 -39.100 1.00 80.62 875 ASP A CA 1
ATOM 6708 C C . ASP A 1 875 ? 53.430 3.842 -39.299 1.00 80.62 875 ASP A C 1
ATOM 6710 O O . ASP A 1 875 ? 53.573 4.870 -38.631 1.00 80.62 875 ASP A O 1
ATOM 6714 N N . ILE A 1 876 ? 52.539 3.764 -40.286 1.00 85.00 876 ILE A N 1
ATOM 6715 C CA . ILE A 1 876 ? 51.767 4.907 -40.770 1.00 85.00 876 ILE A CA 1
ATOM 6716 C C . ILE A 1 876 ? 50.551 5.108 -39.855 1.00 85.00 876 ILE A C 1
ATOM 6718 O O . ILE A 1 876 ? 49.737 4.185 -39.736 1.00 85.00 876 ILE A O 1
ATOM 6722 N N . PRO A 1 877 ? 50.365 6.301 -39.255 1.00 85.19 877 PRO A N 1
ATOM 6723 C CA . PRO A 1 877 ? 49.207 6.576 -38.421 1.00 85.19 877 PRO A CA 1
ATOM 6724 C C . PRO A 1 877 ? 47.932 6.626 -39.268 1.00 85.19 877 PRO A C 1
ATOM 6726 O O . PRO A 1 877 ? 47.813 7.388 -40.235 1.00 85.19 877 PRO A O 1
ATOM 6729 N N . ALA A 1 878 ? 46.959 5.825 -38.857 1.00 85.06 878 ALA A N 1
ATOM 6730 C CA . ALA A 1 878 ? 45.630 5.728 -39.431 1.00 85.06 878 ALA A CA 1
ATOM 6731 C C . ALA A 1 878 ? 44.565 5.959 -38.349 1.00 85.06 878 ALA A C 1
ATOM 6733 O O . ALA A 1 878 ? 44.814 5.811 -37.151 1.00 85.06 878 ALA A O 1
ATOM 6734 N N . SER A 1 879 ? 43.352 6.307 -38.765 1.00 82.56 879 SER A N 1
ATOM 6735 C CA . SER A 1 879 ? 42.201 6.435 -37.873 1.00 82.56 879 SER A CA 1
ATOM 6736 C C . SER A 1 879 ? 40.961 5.814 -38.496 1.00 82.56 879 SER A C 1
ATOM 6738 O O . SER A 1 879 ? 40.616 6.145 -39.632 1.00 82.56 879 SER A O 1
ATOM 6740 N N . VAL A 1 880 ? 40.271 4.963 -37.738 1.00 79.75 880 VAL A N 1
ATOM 6741 C CA . VAL A 1 880 ? 38.926 4.483 -38.076 1.00 79.75 880 VAL A CA 1
ATOM 6742 C C . VAL A 1 880 ? 37.915 5.166 -37.161 1.00 79.75 880 VAL A C 1
ATOM 6744 O O . VAL A 1 880 ? 38.043 5.124 -35.934 1.00 79.75 880 VAL A O 1
ATOM 6747 N N . ASP A 1 881 ? 36.911 5.799 -37.762 1.00 73.25 881 ASP A N 1
ATOM 6748 C CA . ASP A 1 881 ? 35.717 6.239 -37.048 1.00 73.25 881 ASP A CA 1
ATOM 6749 C C . ASP A 1 881 ? 34.700 5.096 -37.094 1.00 73.25 881 ASP A C 1
ATOM 6751 O O . ASP A 1 881 ? 34.265 4.664 -38.161 1.00 73.25 881 ASP A O 1
ATOM 6755 N N . TYR A 1 882 ? 34.354 4.569 -35.924 1.00 68.75 882 TYR A N 1
ATOM 6756 C CA . TYR A 1 882 ? 33.486 3.405 -35.767 1.00 68.75 882 TYR A CA 1
ATOM 6757 C C . TYR A 1 882 ? 32.439 3.662 -34.686 1.00 68.75 882 TYR A C 1
ATOM 6759 O O . TYR A 1 882 ? 32.553 4.596 -33.891 1.00 68.75 882 TYR A O 1
ATOM 6767 N N . VAL A 1 883 ? 31.374 2.863 -34.676 1.00 66.62 883 VAL A N 1
ATOM 6768 C CA . VAL A 1 883 ? 30.188 3.153 -33.865 1.00 66.62 883 VAL A CA 1
ATOM 6769 C C . VAL A 1 883 ? 29.901 1.993 -32.923 1.00 66.62 883 VAL A C 1
ATOM 6771 O O . VAL A 1 883 ? 29.592 0.888 -33.365 1.00 66.62 883 VAL A O 1
ATOM 6774 N N . LEU A 1 884 ? 30.031 2.242 -31.619 1.00 65.56 884 LEU A N 1
ATOM 6775 C CA . LEU A 1 884 ? 29.798 1.234 -30.588 1.00 65.56 884 LEU A CA 1
ATOM 6776 C C . LEU A 1 884 ? 28.379 1.355 -30.017 1.00 65.56 884 LEU A C 1
ATOM 6778 O O . LEU A 1 884 ? 28.010 2.442 -29.545 1.00 65.56 884 LEU A O 1
ATOM 6782 N N . PRO A 1 885 ? 27.610 0.248 -29.948 1.00 66.19 885 PRO A N 1
ATOM 6783 C CA . PRO A 1 885 ? 26.373 0.223 -29.189 1.00 66.19 885 PRO A CA 1
ATOM 6784 C C . PRO A 1 885 ? 26.711 0.373 -27.702 1.00 66.19 885 PRO A C 1
ATOM 6786 O O . PRO A 1 885 ? 27.478 -0.401 -27.121 1.00 66.19 885 PRO A O 1
ATOM 6789 N N . ARG A 1 886 ? 26.136 1.399 -27.072 1.00 71.00 886 ARG A N 1
ATOM 6790 C CA . ARG A 1 886 ? 26.321 1.702 -25.652 1.00 71.00 886 ARG A CA 1
ATOM 6791 C C . ARG A 1 886 ? 24.970 1.862 -24.972 1.00 71.00 886 ARG A C 1
ATOM 6793 O O . ARG A 1 886 ? 24.102 2.605 -25.430 1.00 71.00 886 ARG A O 1
ATOM 6800 N N . LEU A 1 887 ? 24.779 1.178 -23.845 1.00 73.00 887 LEU A N 1
ATOM 6801 C CA . LEU A 1 887 ? 23.544 1.286 -23.073 1.00 73.00 887 LEU A CA 1
ATOM 6802 C C . LEU A 1 887 ? 23.537 2.622 -22.315 1.00 73.00 887 LEU A C 1
ATOM 6804 O O . LEU A 1 887 ? 24.319 2.826 -21.378 1.00 73.00 887 LEU A O 1
ATOM 6808 N N . MET A 1 888 ? 22.654 3.538 -22.702 1.00 74.19 888 MET A N 1
ATOM 6809 C CA . MET A 1 888 ? 22.486 4.853 -22.078 1.00 74.19 888 MET A CA 1
ATOM 6810 C C . MET A 1 888 ? 21.195 4.913 -21.256 1.00 74.19 888 MET A C 1
ATOM 6812 O O . MET A 1 888 ? 20.268 4.132 -21.461 1.00 74.19 888 MET A O 1
ATOM 6816 N N . GLN A 1 889 ? 21.156 5.814 -20.274 1.00 82.12 889 GLN A N 1
ATOM 6817 C CA . GLN A 1 889 ? 20.015 5.968 -19.373 1.00 82.12 889 GLN A CA 1
ATOM 6818 C C . GLN A 1 889 ? 19.072 7.059 -19.901 1.00 82.12 889 GLN A C 1
ATOM 6820 O O . GLN A 1 889 ? 19.504 8.181 -20.161 1.00 82.12 889 GLN A O 1
ATOM 6825 N N . GLY A 1 890 ? 17.787 6.739 -20.057 1.00 78.50 890 GLY A N 1
ATOM 6826 C CA . GLY A 1 890 ? 16.773 7.657 -20.571 1.00 78.50 890 GLY A CA 1
ATOM 6827 C C . GLY A 1 890 ? 16.542 8.832 -19.619 1.00 78.50 890 GLY A C 1
ATOM 6828 O O . GLY A 1 890 ? 16.137 8.638 -18.469 1.00 78.50 890 GLY A O 1
ATOM 6829 N N . SER A 1 891 ? 16.798 10.057 -20.083 1.00 82.25 891 SER A N 1
ATOM 6830 C CA . SER A 1 891 ? 16.699 11.275 -19.267 1.00 82.25 891 SER A CA 1
ATOM 6831 C C . SER A 1 891 ? 15.270 11.517 -18.774 1.00 82.25 891 SER A C 1
ATOM 6833 O O . SER A 1 891 ? 15.045 11.632 -17.570 1.00 82.25 891 SER A O 1
ATOM 6835 N N . VAL A 1 892 ? 14.285 11.498 -19.678 1.00 85.25 892 VAL A N 1
ATOM 6836 C CA . VAL A 1 892 ? 12.858 11.694 -19.359 1.00 85.25 892 VAL A CA 1
ATOM 6837 C C . VAL A 1 892 ? 12.374 10.670 -18.328 1.00 85.25 892 VAL A C 1
ATOM 6839 O O . VAL A 1 892 ? 11.771 11.035 -17.321 1.00 85.25 892 VAL A O 1
ATOM 6842 N N . GLN A 1 893 ? 12.685 9.390 -18.536 1.00 87.88 893 GLN A N 1
ATOM 6843 C CA . GLN A 1 893 ? 12.296 8.292 -17.649 1.00 87.88 893 GLN A CA 1
ATOM 6844 C C . GLN A 1 893 ? 12.965 8.419 -16.274 1.00 87.88 893 GLN A C 1
ATOM 6846 O O . GLN A 1 893 ? 12.314 8.192 -15.254 1.00 87.88 893 GLN A O 1
ATOM 6851 N N . SER A 1 894 ? 14.227 8.857 -16.232 1.00 89.31 894 SER A N 1
ATOM 6852 C CA . SER A 1 894 ? 14.948 9.139 -14.985 1.00 89.31 894 SER A CA 1
ATOM 6853 C C . SER A 1 894 ? 14.293 10.275 -14.200 1.00 89.31 894 SER A C 1
ATOM 6855 O O . SER A 1 894 ? 14.022 10.109 -13.012 1.00 89.31 894 SER A O 1
ATOM 6857 N N . PHE A 1 895 ? 13.966 11.399 -14.848 1.00 90.38 895 PHE A N 1
ATOM 6858 C CA . PHE A 1 895 ? 13.286 12.519 -14.189 1.00 90.38 895 PHE A CA 1
ATOM 6859 C C . PHE A 1 895 ? 11.880 12.148 -13.699 1.00 90.38 895 PHE A C 1
ATOM 6861 O O . PHE A 1 895 ? 11.508 12.532 -12.591 1.00 90.38 895 PHE A O 1
ATOM 6868 N N . VAL A 1 896 ? 11.117 11.352 -14.459 1.00 91.88 896 VAL A N 1
ATOM 6869 C CA . VAL A 1 896 ? 9.801 10.858 -14.017 1.00 91.88 896 VAL A CA 1
ATOM 6870 C C . VAL A 1 896 ? 9.931 9.917 -12.814 1.00 91.88 896 VAL A C 1
ATOM 6872 O O . VAL A 1 896 ? 9.188 10.072 -11.846 1.00 91.88 896 VAL A O 1
ATOM 6875 N N . LEU A 1 897 ? 10.893 8.987 -12.813 1.00 92.44 897 LEU A N 1
ATOM 6876 C CA . LEU A 1 897 ? 11.137 8.096 -11.671 1.00 92.44 897 LEU A CA 1
ATOM 6877 C C . LEU A 1 897 ? 11.619 8.855 -10.427 1.00 92.44 897 LEU A C 1
ATOM 6879 O O . LEU A 1 897 ? 11.130 8.578 -9.332 1.00 92.44 897 LEU A O 1
ATOM 6883 N N . ILE A 1 898 ? 12.508 9.843 -10.582 1.00 93.25 898 ILE A N 1
ATOM 6884 C CA . ILE A 1 898 ? 12.935 10.740 -9.494 1.00 93.25 898 ILE A CA 1
ATOM 6885 C C . ILE A 1 898 ? 11.743 11.548 -8.963 1.00 93.25 898 ILE A C 1
ATOM 6887 O O . ILE A 1 898 ? 11.588 11.663 -7.750 1.00 93.25 898 ILE A O 1
ATOM 6891 N N . GLY A 1 899 ? 10.868 12.056 -9.836 1.00 93.88 899 GLY A N 1
ATOM 6892 C CA . GLY A 1 899 ? 9.650 12.769 -9.444 1.00 93.88 899 GLY A CA 1
ATOM 6893 C C . GLY A 1 899 ? 8.685 11.888 -8.645 1.00 93.88 899 GLY A C 1
ATOM 6894 O O . GLY A 1 899 ? 8.273 12.262 -7.547 1.00 93.88 899 GLY A O 1
ATOM 6895 N N . LEU A 1 900 ? 8.377 10.686 -9.146 1.00 94.56 900 LEU A N 1
ATOM 6896 C CA . LEU A 1 900 ? 7.547 9.701 -8.441 1.00 94.56 900 LEU A CA 1
ATOM 6897 C C . LEU A 1 900 ? 8.150 9.329 -7.078 1.00 94.56 900 LEU A C 1
ATOM 6899 O O . LEU A 1 900 ? 7.437 9.339 -6.073 1.00 94.56 900 LEU A O 1
ATOM 6903 N N . LEU A 1 901 ? 9.459 9.052 -7.023 1.00 94.31 901 LEU A N 1
ATOM 6904 C CA . LEU A 1 901 ? 10.170 8.772 -5.773 1.00 94.31 901 LEU A CA 1
ATOM 6905 C C . LEU A 1 901 ? 10.107 9.964 -4.812 1.00 94.31 901 LEU A C 1
ATOM 6907 O O . LEU A 1 901 ? 9.776 9.773 -3.644 1.00 94.31 901 LEU A O 1
ATOM 6911 N N . GLY A 1 902 ? 10.338 11.185 -5.298 1.00 94.06 902 GLY A N 1
ATOM 6912 C CA . GLY A 1 902 ? 10.262 12.425 -4.525 1.00 94.06 902 GLY A CA 1
ATOM 6913 C C . GLY A 1 902 ? 8.887 12.656 -3.896 1.00 94.06 902 GLY A C 1
ATOM 6914 O O . GLY A 1 902 ? 8.804 12.965 -2.707 1.00 94.06 902 GLY A O 1
ATOM 6915 N N . PHE A 1 903 ? 7.799 12.413 -4.635 1.00 93.31 903 PHE A N 1
ATOM 6916 C CA . PHE A 1 903 ? 6.446 12.461 -4.070 1.00 93.31 903 PHE A CA 1
ATOM 6917 C C . PHE A 1 903 ? 6.212 11.360 -3.022 1.00 93.31 903 PHE A C 1
ATOM 6919 O O . PHE A 1 903 ? 5.675 11.650 -1.952 1.00 93.31 903 PHE A O 1
ATOM 6926 N N . THR A 1 904 ? 6.659 10.117 -3.260 1.00 91.62 904 THR A N 1
ATOM 6927 C CA . THR A 1 904 ? 6.549 9.054 -2.237 1.00 91.62 904 THR A CA 1
ATOM 6928 C C . THR A 1 904 ? 7.389 9.337 -0.987 1.00 91.62 904 THR A C 1
ATOM 6930 O O . THR A 1 904 ? 6.946 9.052 0.123 1.00 91.62 904 THR A O 1
ATOM 6933 N N . LEU A 1 905 ? 8.555 9.969 -1.142 1.00 92.00 905 LEU A N 1
ATOM 6934 C CA . LEU A 1 905 ? 9.424 10.408 -0.052 1.00 92.00 905 LEU A CA 1
ATOM 6935 C C . LEU A 1 905 ? 8.766 11.530 0.764 1.00 92.00 905 LEU A C 1
ATOM 6937 O O . LEU A 1 905 ? 8.737 11.454 1.992 1.00 92.00 905 LEU A O 1
ATOM 6941 N N . ALA A 1 906 ? 8.178 12.531 0.103 1.00 92.25 906 ALA A N 1
ATOM 6942 C CA . ALA A 1 906 ? 7.455 13.620 0.759 1.00 92.25 906 ALA A CA 1
ATOM 6943 C C . ALA A 1 906 ? 6.239 13.111 1.557 1.00 92.25 906 ALA A C 1
ATOM 6945 O O . ALA A 1 906 ? 6.056 13.486 2.718 1.00 92.25 906 ALA A O 1
ATOM 6946 N N . PHE A 1 907 ? 5.439 12.205 0.983 1.00 91.25 907 PHE A N 1
ATOM 6947 C CA . PHE A 1 907 ? 4.320 11.580 1.694 1.00 91.25 907 PHE A CA 1
ATOM 6948 C C . PHE A 1 907 ? 4.786 10.640 2.818 1.00 91.25 907 PHE A C 1
ATOM 6950 O O . PHE A 1 907 ? 4.167 10.623 3.882 1.00 91.25 907 PHE A O 1
ATOM 6957 N N . GLY A 1 908 ? 5.899 9.920 2.642 1.00 86.69 908 GLY A N 1
ATOM 6958 C CA . GLY A 1 908 ? 6.524 9.108 3.691 1.00 86.69 908 GLY A CA 1
ATOM 6959 C C . GLY A 1 908 ? 6.995 9.945 4.886 1.00 86.69 908 GLY A C 1
ATOM 6960 O O . GLY A 1 908 ? 6.693 9.611 6.032 1.00 86.69 908 GLY A O 1
ATOM 6961 N N . LEU A 1 909 ? 7.649 11.082 4.632 1.00 88.75 909 LEU A N 1
ATOM 6962 C CA . LEU A 1 909 ? 8.048 12.049 5.661 1.00 88.75 909 LEU A CA 1
ATOM 6963 C C . LEU A 1 909 ? 6.831 12.652 6.382 1.00 88.75 909 LEU A C 1
ATOM 6965 O O . LEU A 1 909 ? 6.833 12.766 7.608 1.00 88.75 909 LEU A O 1
ATOM 6969 N N . LEU A 1 910 ? 5.754 12.979 5.658 1.00 89.12 910 LEU A N 1
ATOM 6970 C CA . LEU A 1 910 ? 4.518 13.482 6.268 1.00 89.12 910 LEU A CA 1
ATOM 6971 C C . LEU A 1 910 ? 3.753 12.389 7.049 1.00 89.12 910 LEU A C 1
ATOM 6973 O O . LEU A 1 910 ? 3.094 12.688 8.048 1.00 89.12 910 LEU A O 1
ATOM 6977 N N . SER A 1 911 ? 3.911 11.115 6.673 1.00 84.50 911 SER A N 1
ATOM 6978 C CA . SER A 1 911 ? 3.396 9.949 7.411 1.00 84.50 911 SER A CA 1
ATOM 6979 C C . SER A 1 911 ? 4.069 9.748 8.780 1.00 84.50 911 SER A C 1
ATOM 6981 O O . SER A 1 911 ? 3.459 9.174 9.684 1.00 84.50 911 SER A O 1
ATOM 6983 N N . LEU A 1 912 ? 5.288 10.270 8.988 1.00 82.62 912 LEU A N 1
ATOM 6984 C CA . LEU A 1 912 ? 5.916 10.300 10.318 1.00 82.62 912 LEU A CA 1
ATOM 6985 C C . LEU A 1 912 ? 5.188 11.258 11.276 1.00 82.62 912 LEU A C 1
ATOM 6987 O O . LEU A 1 912 ? 5.055 10.949 12.456 1.00 82.62 912 LEU A O 1
ATOM 6991 N N . ARG A 1 913 ? 4.687 12.398 10.777 1.00 81.50 913 ARG A N 1
ATOM 6992 C CA . ARG A 1 913 ? 3.952 13.397 11.583 1.00 81.50 913 ARG A CA 1
ATOM 6993 C C . ARG A 1 913 ? 2.489 13.031 11.836 1.00 81.50 913 ARG A C 1
ATOM 6995 O O . ARG A 1 913 ? 1.894 13.531 12.782 1.00 81.50 913 ARG A O 1
ATOM 7002 N N . THR A 1 914 ? 1.910 12.189 10.983 1.00 72.00 914 THR A N 1
ATOM 7003 C CA . THR A 1 914 ? 0.481 11.821 10.993 1.00 72.00 914 THR A CA 1
ATOM 7004 C C . THR A 1 914 ? 0.229 10.396 11.494 1.00 72.00 914 THR A C 1
ATOM 7006 O O . THR A 1 914 ? -0.868 9.867 11.332 1.00 72.00 914 THR A O 1
ATOM 7009 N N . ALA A 1 915 ? 1.230 9.762 12.114 1.00 61.03 915 ALA A N 1
ATOM 7010 C CA . ALA A 1 915 ? 1.082 8.446 12.723 1.00 61.03 915 ALA A CA 1
ATOM 7011 C C . ALA A 1 915 ? -0.021 8.457 13.799 1.00 61.03 915 ALA A C 1
ATOM 7013 O O . ALA A 1 915 ? -0.023 9.296 14.701 1.00 61.03 915 ALA A O 1
ATOM 7014 N N . SER A 1 916 ? -0.953 7.509 13.700 1.00 57.84 916 SER A N 1
ATOM 7015 C CA . SER A 1 916 ? -2.044 7.330 14.657 1.00 57.84 916 SER A CA 1
ATOM 7016 C C . SER A 1 916 ? -1.502 7.074 16.064 1.00 57.84 916 SER A C 1
ATOM 7018 O O . SER A 1 916 ? -0.737 6.128 16.263 1.00 57.84 916 SER A O 1
ATOM 7020 N N . ARG A 1 917 ? -1.927 7.896 17.029 1.00 56.72 917 ARG A N 1
ATOM 7021 C CA . ARG A 1 917 ? -1.729 7.638 18.462 1.00 56.72 917 ARG A CA 1
ATOM 7022 C C . ARG A 1 917 ? -2.605 6.457 18.912 1.00 56.72 917 ARG A C 1
ATOM 7024 O O . ARG A 1 917 ? -3.571 6.105 18.232 1.00 56.72 917 ARG A O 1
ATOM 7031 N N . GLY A 1 918 ? -2.255 5.868 20.052 1.00 60.47 918 GLY A N 1
ATOM 7032 C CA . GLY A 1 918 ? -2.928 4.694 20.609 1.00 60.47 918 GLY A CA 1
ATOM 7033 C C . GLY A 1 918 ? -2.497 3.366 19.976 1.00 60.47 918 GLY A C 1
ATOM 7034 O O . GLY A 1 918 ? -1.925 3.309 18.885 1.00 60.47 918 GLY A O 1
ATOM 7035 N N . THR A 1 919 ? -2.779 2.287 20.696 1.00 69.62 919 THR A N 1
ATOM 7036 C CA . THR A 1 919 ? -2.527 0.891 20.320 1.00 69.62 919 THR A CA 1
ATOM 7037 C C . THR A 1 919 ? -3.837 0.103 20.388 1.00 69.62 919 THR A C 1
ATOM 7039 O O . THR A 1 919 ? -4.809 0.536 21.003 1.00 69.62 919 THR A O 1
ATOM 7042 N N . LEU A 1 920 ? -3.885 -1.057 19.733 1.00 78.94 920 LEU A N 1
ATOM 7043 C CA . LEU A 1 920 ? -4.930 -2.059 19.968 1.00 78.94 920 LEU A CA 1
ATOM 7044 C C . LEU A 1 920 ? -4.303 -3.236 20.709 1.00 78.94 920 LEU A C 1
ATOM 7046 O O . LEU A 1 920 ? -3.118 -3.498 20.534 1.00 78.94 920 LEU A O 1
ATOM 7050 N N . SER A 1 921 ? -5.092 -4.000 21.456 1.00 80.12 921 SER A N 1
ATOM 7051 C CA . SER A 1 921 ? -4.638 -5.262 22.057 1.00 80.12 921 SER A CA 1
ATOM 7052 C C . SER A 1 921 ? -4.302 -6.331 21.012 1.00 80.12 921 SER A C 1
ATOM 7054 O O . SER A 1 921 ? -3.361 -7.110 21.161 1.00 80.12 921 SER A O 1
ATOM 7056 N N . LYS A 1 922 ? -5.065 -6.353 19.914 1.00 85.88 922 LYS A N 1
ATOM 7057 C CA . LYS A 1 922 ? -5.034 -7.397 18.885 1.00 85.88 922 LYS A CA 1
ATOM 7058 C C . LYS A 1 922 ? -5.276 -6.859 17.479 1.00 85.88 922 LYS A C 1
ATOM 7060 O O . LYS A 1 922 ? -5.767 -5.750 17.287 1.00 85.88 922 LYS A O 1
ATOM 7065 N N . SER A 1 923 ? -4.939 -7.670 16.474 1.00 87.31 923 SER A N 1
ATOM 7066 C CA . SER A 1 923 ? -5.158 -7.321 15.068 1.00 87.31 923 SER A CA 1
ATOM 7067 C C . SER A 1 923 ? -6.628 -7.520 14.674 1.00 87.31 923 SER A C 1
ATOM 7069 O O . SER A 1 923 ? -7.089 -8.663 14.684 1.00 87.31 923 SER A O 1
ATOM 7071 N N . PRO A 1 924 ? -7.372 -6.480 14.246 1.00 85.19 924 PRO A N 1
ATOM 7072 C CA . PRO A 1 924 ? -8.792 -6.590 13.898 1.00 85.19 924 PRO A CA 1
ATOM 7073 C C . PRO A 1 924 ? -9.020 -7.223 12.506 1.00 85.19 924 PRO A C 1
ATOM 7075 O O . PRO A 1 924 ? -9.924 -6.834 11.773 1.00 85.19 924 PRO A O 1
ATOM 7078 N N . GLY A 1 925 ? -8.171 -8.170 12.089 1.00 81.94 925 GLY A N 1
ATOM 7079 C CA . GLY A 1 925 ? -8.252 -8.854 10.792 1.00 81.94 925 GLY A CA 1
ATOM 7080 C C . GLY A 1 925 ? -8.900 -10.242 10.817 1.00 81.94 925 GLY A C 1
ATOM 7081 O O . GLY A 1 925 ? -9.108 -10.818 9.753 1.00 81.94 925 GLY A O 1
ATOM 7082 N N . SER A 1 926 ? -9.223 -10.781 11.998 1.00 89.50 926 SER A N 1
ATOM 7083 C CA . SER A 1 926 ? -9.980 -12.034 12.153 1.00 89.50 926 SER A CA 1
ATOM 7084 C C . SER A 1 926 ? -11.350 -11.778 12.787 1.00 89.50 926 SER A C 1
ATOM 7086 O O . SER A 1 926 ? -11.518 -10.809 13.530 1.00 89.50 926 SER A O 1
ATOM 7088 N N . ILE A 1 927 ? -12.321 -12.661 12.521 1.00 88.88 927 ILE A N 1
ATOM 7089 C CA . ILE A 1 927 ? -13.687 -12.557 13.065 1.00 88.88 927 ILE A CA 1
ATOM 7090 C C . ILE A 1 927 ? -13.645 -12.589 14.598 1.00 88.88 927 ILE A C 1
ATOM 7092 O O . ILE A 1 927 ? -14.259 -11.749 15.244 1.00 88.88 927 ILE A O 1
ATOM 7096 N N . ALA A 1 928 ? -12.857 -13.497 15.182 1.00 87.94 928 ALA A N 1
ATOM 7097 C CA . ALA A 1 928 ? -12.683 -13.612 16.628 1.00 87.94 928 ALA A CA 1
ATOM 7098 C C . ALA A 1 928 ? -12.043 -12.363 17.258 1.00 87.94 928 ALA A C 1
ATOM 7100 O O . ALA A 1 928 ? -12.430 -11.973 18.355 1.00 87.94 928 ALA A O 1
ATOM 7101 N N . ALA A 1 929 ? -11.105 -11.701 16.570 1.00 87.69 929 ALA A N 1
ATOM 7102 C CA . ALA A 1 929 ? -10.509 -10.462 17.066 1.00 87.69 929 ALA A CA 1
ATOM 7103 C C . ALA A 1 929 ? -11.493 -9.285 17.033 1.00 87.69 929 ALA A C 1
ATOM 7105 O O . ALA A 1 929 ? -11.553 -8.520 17.991 1.00 87.69 929 ALA A O 1
ATOM 7106 N N . GLN A 1 930 ? -12.283 -9.149 15.961 1.00 87.69 930 GLN A N 1
ATOM 7107 C CA . GLN A 1 930 ? -13.333 -8.127 15.890 1.00 87.69 930 GLN A CA 1
ATOM 7108 C C . GLN A 1 930 ? -14.441 -8.401 16.918 1.00 87.69 930 GLN A C 1
ATOM 7110 O O . GLN A 1 930 ? -14.841 -7.484 17.624 1.00 87.69 930 GLN A O 1
ATOM 7115 N N . ALA A 1 931 ? -14.865 -9.659 17.075 1.00 86.19 931 ALA A N 1
ATOM 7116 C CA . ALA A 1 931 ? -15.826 -10.079 18.094 1.00 86.19 931 ALA A CA 1
ATOM 7117 C C . ALA A 1 931 ? -15.327 -9.786 19.521 1.00 86.19 931 ALA A C 1
ATOM 7119 O O . ALA A 1 931 ? -16.060 -9.201 20.305 1.00 86.19 931 ALA A O 1
ATOM 7120 N N . SER A 1 932 ? -14.069 -10.115 19.834 1.00 85.62 932 SER A N 1
ATOM 7121 C CA . SER A 1 932 ? -13.421 -9.818 21.124 1.00 85.62 932 SER A CA 1
ATOM 7122 C C . SER A 1 932 ? -13.334 -8.313 21.415 1.00 85.62 932 SER A C 1
ATOM 7124 O O . SER A 1 932 ? -13.570 -7.895 22.542 1.00 85.62 932 SER A O 1
ATOM 7126 N N . LEU A 1 933 ? -13.041 -7.483 20.407 1.00 81.38 933 LEU A N 1
ATOM 7127 C CA . LEU A 1 933 ? -13.036 -6.023 20.561 1.00 81.38 933 LEU A CA 1
ATOM 7128 C C . LEU A 1 933 ? -14.454 -5.438 20.712 1.00 81.38 933 LEU A C 1
ATOM 7130 O O . LEU A 1 933 ? -14.615 -4.432 21.391 1.00 81.38 933 LEU A O 1
ATOM 7134 N N . VAL A 1 934 ? -15.472 -6.042 20.088 1.00 76.38 934 VAL A N 1
ATOM 7135 C CA . VAL A 1 934 ? -16.862 -5.548 20.126 1.00 76.38 934 VAL A CA 1
ATOM 7136 C C . VAL A 1 934 ? -17.637 -6.035 21.358 1.00 76.38 934 VAL A C 1
ATOM 7138 O O . VAL A 1 934 ? -18.473 -5.283 21.856 1.00 76.38 934 VAL A O 1
ATOM 7141 N N . ALA A 1 935 ? -17.360 -7.240 21.867 1.00 71.88 935 ALA A N 1
ATOM 7142 C CA . ALA A 1 935 ? -18.046 -7.833 23.023 1.00 71.88 935 ALA A CA 1
ATOM 7143 C C . ALA A 1 935 ? -17.960 -6.953 24.282 1.00 71.88 935 ALA A C 1
ATOM 7145 O O . ALA A 1 935 ? -18.948 -6.803 24.993 1.00 71.88 935 ALA A O 1
ATOM 7146 N N . ASP A 1 936 ? -16.800 -6.327 24.494 1.00 64.50 936 ASP A N 1
ATOM 7147 C CA . ASP A 1 936 ? -16.509 -5.431 25.619 1.00 64.50 936 ASP A CA 1
ATOM 7148 C C . ASP A 1 936 ? -16.651 -3.942 25.214 1.00 64.50 936 ASP A C 1
ATOM 7150 O O . ASP A 1 936 ? -15.901 -3.078 25.667 1.00 64.50 936 ASP A O 1
ATOM 7154 N N . SER A 1 937 ? -17.564 -3.616 24.287 1.00 68.69 937 SER A N 1
ATOM 7155 C CA . SER A 1 937 ? -17.729 -2.252 23.755 1.00 68.69 937 SER A CA 1
ATOM 7156 C C . SER A 1 937 ? -19.165 -1.740 23.821 1.00 68.69 937 SER A C 1
ATOM 7158 O O . SER A 1 937 ? -20.123 -2.484 23.603 1.00 68.69 937 SER A O 1
ATOM 7160 N N . THR A 1 938 ? -19.307 -0.420 23.978 1.00 63.25 938 THR A N 1
ATOM 7161 C CA . THR A 1 938 ? -20.603 0.285 24.039 1.00 63.25 938 THR A CA 1
ATOM 7162 C C . THR A 1 938 ? -21.422 0.220 22.744 1.00 63.25 938 THR A C 1
ATOM 7164 O O . THR A 1 938 ? -22.535 0.739 22.685 1.00 63.25 938 THR A O 1
ATOM 7167 N N . LEU A 1 939 ? -20.908 -0.427 21.694 1.00 68.00 939 LEU A N 1
ATOM 7168 C CA . LEU A 1 939 ? -21.649 -0.740 20.475 1.00 68.00 939 LEU A CA 1
ATOM 7169 C C . LEU A 1 939 ? -22.652 -1.880 20.674 1.00 68.00 939 LEU A C 1
ATOM 7171 O O . LEU A 1 939 ? -23.748 -1.814 20.121 1.00 68.00 939 LEU A O 1
ATOM 7175 N N . TRP A 1 940 ? -22.280 -2.912 21.438 1.00 64.88 940 TRP A N 1
ATOM 7176 C CA . TRP A 1 940 ? -22.967 -4.206 21.438 1.00 64.88 940 TRP A CA 1
ATOM 7177 C C . TRP A 1 940 ? -24.454 -4.095 21.799 1.00 64.88 940 TRP A C 1
ATOM 7179 O O . TRP A 1 940 ? -25.317 -4.465 21.008 1.00 64.88 940 TRP A O 1
ATOM 7189 N N . TRP A 1 941 ? -24.753 -3.496 22.951 1.00 63.66 941 TRP A N 1
ATOM 7190 C CA . TRP A 1 941 ? -26.117 -3.313 23.461 1.00 63.66 941 TRP A CA 1
ATOM 7191 C C . TRP A 1 941 ? -26.850 -2.092 22.879 1.00 63.66 941 TRP A C 1
ATOM 7193 O O . TRP A 1 941 ? -27.969 -1.791 23.283 1.00 63.66 941 TRP A O 1
ATOM 7203 N N . ARG A 1 942 ? -26.226 -1.353 21.949 1.00 67.56 942 ARG A N 1
ATOM 7204 C CA . ARG A 1 942 ? -26.806 -0.151 21.321 1.00 67.56 942 ARG A CA 1
ATOM 7205 C C . ARG A 1 942 ? -27.285 -0.388 19.880 1.00 67.56 942 ARG A C 1
ATOM 7207 O O . ARG A 1 942 ? -27.788 0.562 19.273 1.00 67.56 942 ARG A O 1
ATOM 7214 N N . LEU A 1 943 ? -27.147 -1.610 19.355 1.00 75.44 943 LEU A N 1
ATOM 7215 C CA . LEU A 1 943 ? -27.689 -2.063 18.065 1.00 75.44 943 LEU A CA 1
ATOM 7216 C C . LEU A 1 943 ? -29.170 -2.488 18.199 1.00 75.44 943 LEU A C 1
ATOM 7218 O O . LEU A 1 943 ? -29.531 -3.047 19.232 1.00 75.44 943 LEU A O 1
ATOM 7222 N N . PRO A 1 944 ? -30.029 -2.236 17.192 1.00 74.88 944 PRO A N 1
ATOM 7223 C CA . PRO A 1 944 ? -31.419 -2.696 17.200 1.00 74.88 944 PRO A CA 1
ATOM 7224 C C . PRO A 1 944 ? -31.549 -4.196 16.874 1.00 74.88 944 PRO A C 1
ATOM 7226 O O . PRO A 1 944 ? -30.693 -4.768 16.195 1.00 74.88 944 PRO A O 1
ATOM 7229 N N . ASP A 1 945 ? -32.666 -4.806 17.286 1.00 71.38 945 ASP A N 1
ATOM 7230 C CA . ASP A 1 945 ? -33.109 -6.113 16.777 1.00 71.38 945 ASP A CA 1
ATOM 7231 C C . ASP A 1 945 ? -33.143 -6.092 15.233 1.00 71.38 945 ASP A C 1
ATOM 7233 O O . ASP A 1 945 ? -33.612 -5.127 14.628 1.00 71.38 945 ASP A O 1
ATOM 7237 N N . GLY A 1 946 ? -32.642 -7.150 14.586 1.00 73.88 946 GLY A N 1
ATOM 7238 C CA . GLY A 1 946 ? -32.633 -7.271 13.123 1.00 73.88 946 GLY A CA 1
ATOM 7239 C C . GLY A 1 946 ? -31.559 -6.445 12.400 1.00 73.88 946 GLY A C 1
ATOM 7240 O O . GLY A 1 946 ? -31.580 -6.370 11.167 1.00 73.88 946 GLY A O 1
ATOM 7241 N N . ALA A 1 947 ? -30.599 -5.849 13.123 1.00 79.88 947 ALA A N 1
ATOM 7242 C CA . ALA A 1 947 ? -29.490 -5.083 12.542 1.00 79.88 947 ALA A CA 1
ATOM 7243 C C . ALA A 1 947 ? -28.695 -5.847 11.465 1.00 79.88 947 ALA A C 1
ATOM 7245 O O . ALA A 1 947 ? -28.108 -5.212 10.583 1.00 79.88 947 ALA A O 1
ATOM 7246 N N . GLU A 1 948 ? -28.686 -7.187 11.485 1.00 81.19 948 GLU A N 1
ATOM 7247 C CA . GLU A 1 948 ? -28.072 -7.994 10.426 1.00 81.19 948 GLU A CA 1
ATOM 7248 C C . GLU A 1 948 ? -28.676 -7.744 9.027 1.00 81.19 948 GLU A C 1
ATOM 7250 O O . GLU A 1 948 ? -27.956 -7.874 8.038 1.00 81.19 948 GLU A O 1
ATOM 7255 N N . TRP A 1 949 ? -29.942 -7.325 8.915 1.00 81.38 949 TRP A N 1
ATOM 7256 C CA . TRP A 1 949 ? -30.629 -7.101 7.630 1.00 81.38 949 TRP A CA 1
ATOM 7257 C C . TRP A 1 949 ? -30.688 -5.637 7.177 1.00 81.38 949 TRP A C 1
ATOM 7259 O O . TRP A 1 949 ? -31.044 -5.370 6.031 1.00 81.38 949 TRP A O 1
ATOM 7269 N N . MET A 1 950 ? -30.345 -4.686 8.048 1.00 79.19 950 MET A N 1
ATOM 7270 C CA . MET A 1 950 ? -30.398 -3.255 7.734 1.00 79.19 950 MET A CA 1
ATOM 7271 C C . MET A 1 950 ? -29.289 -2.846 6.755 1.00 79.19 950 MET A C 1
ATOM 7273 O O . MET A 1 950 ? -28.145 -3.296 6.888 1.00 79.19 950 MET A O 1
ATOM 7277 N N . GLU A 1 951 ? -29.580 -1.928 5.826 1.00 79.38 951 GLU A N 1
ATOM 7278 C CA . GLU A 1 951 ? -28.539 -1.271 5.027 1.00 79.38 951 GLU A CA 1
ATOM 7279 C C . GLU A 1 951 ? -27.703 -0.299 5.883 1.00 79.38 951 GLU A C 1
ATOM 7281 O O . GLU A 1 951 ? -28.109 0.133 6.967 1.00 79.38 951 GLU A O 1
ATOM 7286 N N . ASP A 1 952 ? -26.505 0.058 5.407 1.00 76.00 952 ASP A N 1
ATOM 7287 C CA . ASP A 1 952 ? -25.599 0.957 6.138 1.00 76.00 952 ASP A CA 1
ATOM 7288 C C . ASP A 1 952 ? -26.209 2.347 6.390 1.00 76.00 952 ASP A C 1
ATOM 7290 O O . ASP A 1 952 ? -25.950 2.926 7.444 1.00 76.00 952 ASP A O 1
ATOM 7294 N N . ASP A 1 953 ? -27.053 2.864 5.490 1.00 77.56 953 ASP A N 1
ATOM 7295 C CA . ASP A 1 953 ? -27.710 4.168 5.660 1.00 77.56 953 ASP A CA 1
ATOM 7296 C C . ASP A 1 953 ? -28.918 4.130 6.618 1.00 77.56 953 ASP A C 1
ATOM 7298 O O . ASP A 1 953 ? -29.213 5.144 7.258 1.00 77.56 953 ASP A O 1
ATOM 7302 N N . ASP A 1 954 ? -29.602 2.989 6.770 1.00 80.88 954 ASP A N 1
ATOM 7303 C CA . ASP A 1 954 ? -30.614 2.791 7.821 1.00 80.88 954 ASP A CA 1
ATOM 7304 C C . ASP A 1 954 ? -29.947 2.697 9.193 1.00 80.88 954 ASP A C 1
ATOM 7306 O O . ASP A 1 954 ? -30.314 3.418 10.124 1.00 80.88 954 ASP A O 1
ATOM 7310 N N . LEU A 1 955 ? -28.897 1.877 9.300 1.00 79.88 955 LEU A N 1
ATOM 7311 C CA . LEU A 1 955 ? -28.132 1.722 10.534 1.00 79.88 955 LEU A CA 1
ATOM 7312 C C . LEU A 1 955 ? -27.463 3.049 10.943 1.00 79.88 955 LEU A C 1
ATOM 7314 O O . LEU A 1 955 ? -27.510 3.438 12.112 1.00 79.88 955 LEU A O 1
ATOM 7318 N N . ALA A 1 956 ? -26.934 3.810 9.976 1.00 78.94 956 ALA A N 1
ATOM 7319 C CA . ALA A 1 956 ? -26.413 5.157 10.200 1.00 78.94 956 ALA A CA 1
ATOM 7320 C C . ALA A 1 956 ? -27.488 6.151 10.664 1.00 78.94 956 ALA A C 1
ATOM 7322 O O . ALA A 1 956 ? -27.165 7.051 11.440 1.00 78.94 956 ALA A O 1
ATOM 7323 N N . ARG A 1 957 ? -28.746 6.015 10.213 1.00 80.69 957 ARG A N 1
ATOM 7324 C CA . ARG A 1 957 ? -29.874 6.845 10.671 1.00 80.69 957 ARG A CA 1
ATOM 7325 C C . ARG A 1 957 ? -30.260 6.516 12.113 1.00 80.69 957 ARG A C 1
ATOM 7327 O O . ARG A 1 957 ? -30.298 7.435 12.930 1.00 80.69 957 ARG A O 1
ATOM 7334 N N . CYS A 1 958 ? -30.456 5.241 12.449 1.00 79.38 958 CYS A N 1
ATOM 7335 C CA . CYS A 1 958 ? -30.799 4.809 13.809 1.00 79.38 958 CYS A CA 1
ATOM 7336 C C . CYS A 1 958 ? -29.711 5.166 14.835 1.00 79.38 958 CYS A C 1
ATOM 7338 O O . CYS A 1 958 ? -30.014 5.605 15.943 1.00 79.38 958 CYS A O 1
ATOM 7340 N N . LEU A 1 959 ? -28.433 5.052 14.461 1.00 77.31 959 LEU A N 1
ATOM 7341 C CA . LEU A 1 959 ? -27.303 5.336 15.352 1.00 77.31 959 LEU A CA 1
ATOM 7342 C C . LEU A 1 959 ? -26.791 6.789 15.268 1.00 77.31 959 LEU A C 1
ATOM 7344 O O . LEU A 1 959 ? -25.823 7.136 15.943 1.00 77.31 959 LEU A O 1
ATOM 7348 N N . ARG A 1 960 ? -27.441 7.674 14.491 1.00 72.00 960 ARG A N 1
ATOM 7349 C CA . ARG A 1 960 ? -26.952 9.037 14.182 1.00 72.00 960 ARG A CA 1
ATOM 7350 C C . ARG A 1 960 ? -26.734 9.934 15.405 1.00 72.00 960 ARG A C 1
ATOM 7352 O O . ARG A 1 960 ? -25.882 10.819 15.362 1.00 72.00 960 ARG A O 1
ATOM 7359 N N . ARG A 1 961 ? -27.522 9.735 16.468 1.00 70.62 961 ARG A N 1
ATOM 7360 C CA . ARG A 1 961 ? -27.450 10.498 17.731 1.00 70.62 961 ARG A CA 1
ATOM 7361 C C . ARG A 1 961 ? -26.590 9.822 18.813 1.00 70.62 961 ARG A C 1
ATOM 7363 O O . ARG A 1 961 ? -26.482 10.369 19.902 1.00 70.62 961 ARG A O 1
ATOM 7370 N N . ARG A 1 962 ? -25.998 8.651 18.541 1.00 69.94 962 ARG A N 1
ATOM 7371 C CA . ARG A 1 962 ? -25.219 7.863 19.512 1.00 69.94 962 ARG A CA 1
ATOM 7372 C C . ARG A 1 962 ? -23.710 7.987 19.249 1.00 69.94 962 ARG A C 1
ATOM 7374 O O . ARG A 1 962 ? -23.272 8.096 18.101 1.00 69.94 962 ARG A O 1
ATOM 7381 N N . THR A 1 963 ? -22.924 7.962 20.322 1.00 70.56 963 THR A N 1
ATOM 7382 C CA . THR A 1 963 ? -21.455 7.888 20.306 1.00 70.56 963 THR A CA 1
ATOM 7383 C C . THR A 1 963 ? -20.976 6.540 20.847 1.00 70.56 963 THR A C 1
ATOM 7385 O O . THR A 1 963 ? -21.683 5.863 21.600 1.00 70.56 963 THR A O 1
ATOM 7388 N N . PHE A 1 964 ? -19.782 6.134 20.416 1.00 71.62 964 PHE A N 1
ATOM 7389 C CA . PHE A 1 964 ? -19.247 4.788 20.610 1.00 71.62 964 PHE A CA 1
ATOM 7390 C C . PHE A 1 964 ? -17.738 4.820 20.861 1.00 71.62 964 PHE A C 1
ATOM 7392 O O . PHE A 1 964 ? -17.029 5.654 20.296 1.00 71.62 964 PHE A O 1
ATOM 7399 N N . HIS A 1 965 ? -17.251 3.880 21.666 1.00 69.81 965 HIS A N 1
ATOM 7400 C CA . HIS A 1 965 ? -15.829 3.644 21.923 1.00 69.81 965 HIS A CA 1
ATOM 7401 C C . HIS A 1 965 ? -15.602 2.165 22.275 1.00 69.81 965 HIS A C 1
ATOM 7403 O O . HIS A 1 965 ? -16.550 1.430 22.565 1.00 69.81 965 HIS A O 1
ATOM 7409 N N . LEU A 1 966 ? -14.344 1.726 22.249 1.00 70.81 966 LEU A N 1
ATOM 7410 C CA . LEU A 1 966 ? -13.928 0.453 22.844 1.00 70.81 966 LEU A CA 1
ATOM 7411 C C . LEU A 1 966 ? -13.808 0.653 24.367 1.00 70.81 966 LEU A C 1
ATOM 7413 O O . LEU A 1 966 ? -13.301 1.684 24.812 1.00 70.81 966 LEU A O 1
ATOM 7417 N N . GLY A 1 967 ? -14.354 -0.269 25.162 1.00 53.25 967 GLY A N 1
ATOM 7418 C CA . GLY A 1 967 ? -14.600 -0.050 26.589 1.00 53.25 967 GLY A CA 1
ATOM 7419 C C . GLY A 1 967 ? -13.453 -0.485 27.495 1.00 53.25 967 GLY A C 1
ATOM 7420 O O . GLY A 1 967 ? -13.409 -1.640 27.895 1.00 53.25 967 GLY A O 1
ATOM 7421 N N . TRP A 1 968 ? -12.591 0.457 27.884 1.00 54.22 968 TRP A N 1
ATOM 7422 C CA . TRP A 1 968 ? -11.701 0.354 29.053 1.00 54.22 968 TRP A CA 1
ATOM 7423 C C . TRP A 1 968 ? -11.932 1.600 29.929 1.00 54.22 968 TRP A C 1
ATOM 7425 O O . TRP A 1 968 ? -12.419 2.610 29.415 1.00 54.22 968 TRP A O 1
ATOM 7435 N N . SER A 1 969 ? -11.703 1.504 31.241 1.00 50.41 969 SER A N 1
ATOM 7436 C CA . SER A 1 969 ? -12.269 2.427 32.241 1.00 50.41 969 SER A CA 1
ATOM 7437 C C . SER A 1 969 ? -11.759 3.872 32.170 1.00 50.41 969 SER A C 1
ATOM 7439 O O . SER A 1 969 ? -10.674 4.154 31.663 1.00 50.41 969 SER A O 1
ATOM 7441 N N . GLU A 1 970 ? -12.579 4.801 32.677 1.00 51.22 970 GLU A N 1
ATOM 7442 C CA . GLU A 1 970 ? -12.351 6.249 32.549 1.00 51.22 970 GLU A CA 1
ATOM 7443 C C . GLU A 1 970 ? -11.396 6.814 33.621 1.00 51.22 970 GLU A C 1
ATOM 7445 O O . GLU A 1 970 ? -10.500 7.589 33.280 1.00 51.22 970 GLU A O 1
ATOM 7450 N N . PHE A 1 971 ? -11.545 6.404 34.893 1.00 50.56 971 PHE A N 1
ATOM 7451 C CA . PHE A 1 971 ? -10.855 7.042 36.031 1.00 50.56 971 PHE A CA 1
ATOM 7452 C C . PHE A 1 971 ? -10.077 6.102 36.976 1.00 50.56 971 PHE A C 1
ATOM 7454 O O . PHE A 1 971 ? -9.043 6.532 37.487 1.00 50.56 971 PHE A O 1
ATOM 7461 N N . CYS A 1 972 ? -10.424 4.814 37.099 1.00 48.97 972 CYS A N 1
ATOM 7462 C CA . CYS A 1 972 ? -9.594 3.840 37.826 1.00 48.97 972 CYS A CA 1
ATOM 7463 C C . CYS A 1 972 ? -9.173 2.655 36.928 1.00 48.97 972 CYS A C 1
ATOM 7465 O O . CYS A 1 972 ? -10.006 1.802 36.600 1.00 48.97 972 CYS A O 1
ATOM 7467 N N . PRO A 1 973 ? -7.897 2.594 36.486 1.00 46.47 973 PRO A N 1
ATOM 7468 C CA . PRO A 1 973 ? -7.337 1.435 35.789 1.00 46.47 973 PRO A CA 1
ATOM 7469 C C . PRO A 1 973 ? -7.297 0.187 36.683 1.00 46.47 973 PRO A C 1
ATOM 7471 O O . PRO A 1 973 ? -7.309 0.296 37.906 1.00 46.47 973 PRO A O 1
ATOM 7474 N N . GLY A 1 974 ? -7.238 -0.997 36.066 1.00 46.00 974 GLY A N 1
ATOM 7475 C CA . GLY A 1 974 ? -7.267 -2.287 36.768 1.00 46.00 974 GLY A CA 1
ATOM 7476 C C . GLY A 1 974 ? -8.672 -2.657 37.253 1.00 46.00 974 GLY A C 1
ATOM 7477 O O . GLY A 1 974 ? -9.321 -3.538 36.682 1.00 46.00 974 GLY A O 1
ATOM 7478 N N . HIS A 1 975 ? -9.160 -1.948 38.272 1.00 51.44 975 HIS A N 1
ATOM 7479 C CA . HIS A 1 975 ? -10.256 -2.432 39.121 1.00 51.44 975 HIS A CA 1
ATOM 7480 C C . HIS A 1 975 ? -11.653 -1.958 38.703 1.00 51.44 975 HIS A C 1
ATOM 7482 O O . HIS A 1 975 ? -12.567 -2.782 38.601 1.00 51.44 975 HIS A O 1
ATOM 7488 N N . ALA A 1 976 ? -11.842 -0.662 38.430 1.00 51.56 976 ALA A N 1
ATOM 7489 C CA . ALA A 1 976 ? -13.150 -0.114 38.051 1.00 51.56 976 ALA A CA 1
ATOM 7490 C C . ALA A 1 976 ? -13.439 -0.275 36.551 1.00 51.56 976 ALA A C 1
ATOM 7492 O O . ALA A 1 976 ? -12.526 -0.352 35.725 1.00 51.56 976 ALA A O 1
ATOM 7493 N N . LYS A 1 977 ? -14.726 -0.330 36.182 1.00 54.06 977 LYS A N 1
ATOM 7494 C CA . LYS A 1 977 ? -15.212 -0.543 34.805 1.00 54.06 977 LYS A CA 1
ATOM 7495 C C . LYS A 1 977 ? -16.319 0.457 34.441 1.00 54.06 977 LYS A C 1
ATOM 7497 O O . LYS A 1 977 ? -16.863 1.138 35.304 1.00 54.06 977 LYS A O 1
ATOM 7502 N N . ASP A 1 978 ? -16.629 0.530 33.146 1.00 64.81 978 ASP A N 1
ATOM 7503 C CA . ASP A 1 978 ? -17.635 1.414 32.533 1.00 64.81 978 ASP A CA 1
ATOM 7504 C C . ASP A 1 978 ? -17.287 2.926 32.530 1.00 64.81 978 ASP A C 1
ATOM 7506 O O . ASP A 1 978 ? -16.116 3.315 32.481 1.00 64.81 978 ASP A O 1
ATOM 7510 N N . GLN A 1 979 ? -18.306 3.787 32.424 1.00 69.81 979 GLN A N 1
ATOM 7511 C CA . GLN A 1 979 ? -18.217 5.253 32.342 1.00 69.81 979 GLN A CA 1
ATOM 7512 C C . GLN A 1 979 ? -19.052 5.865 33.467 1.00 69.81 979 GLN A C 1
ATOM 7514 O O . GLN A 1 979 ? -20.142 5.361 33.753 1.00 69.81 979 GLN A O 1
ATOM 7519 N N . LEU A 1 980 ? -18.603 6.981 34.046 1.00 79.69 980 LEU A N 1
ATOM 7520 C CA . LEU A 1 980 ? -19.274 7.575 35.212 1.00 79.69 980 LEU A CA 1
ATOM 7521 C C . LEU A 1 980 ? -20.726 7.992 34.895 1.00 79.69 980 LEU A C 1
ATOM 7523 O O . LEU A 1 980 ? -21.629 7.772 35.696 1.00 79.69 980 LEU A O 1
ATOM 7527 N N . GLU A 1 981 ? -20.981 8.493 33.681 1.00 86.50 981 GLU A N 1
ATOM 7528 C CA . GLU A 1 981 ? -22.328 8.844 33.204 1.00 86.50 981 GLU A CA 1
ATOM 7529 C C . GLU A 1 981 ? -23.262 7.628 33.054 1.00 86.50 981 GLU A C 1
ATOM 7531 O O . GLU A 1 981 ? -24.454 7.711 33.350 1.00 86.50 981 GLU A O 1
ATOM 7536 N N . ASP A 1 982 ? -22.746 6.487 32.591 1.00 81.62 982 ASP A N 1
ATOM 7537 C CA . ASP A 1 982 ? -23.570 5.289 32.407 1.00 81.62 982 ASP A CA 1
ATOM 7538 C C . ASP A 1 982 ? -23.845 4.595 33.767 1.00 81.62 982 ASP A C 1
ATOM 7540 O O . ASP A 1 982 ? -24.904 3.984 33.930 1.00 81.62 982 ASP A O 1
ATOM 7544 N N . ILE A 1 983 ? -22.994 4.811 34.785 1.00 84.00 983 ILE A N 1
ATOM 7545 C CA . ILE A 1 983 ? -23.294 4.499 36.198 1.00 84.00 983 ILE A CA 1
ATOM 7546 C C . ILE A 1 983 ? -24.435 5.387 36.729 1.00 84.00 983 ILE A C 1
ATOM 7548 O O . ILE A 1 983 ? -25.368 4.849 37.323 1.00 84.00 983 ILE A O 1
ATOM 7552 N N . VAL A 1 984 ? -24.442 6.708 36.465 1.00 88.81 984 VAL A N 1
ATOM 7553 C CA . VAL A 1 984 ? -25.573 7.599 36.842 1.00 88.81 984 VAL A CA 1
ATOM 7554 C C . VAL A 1 984 ? -26.892 7.088 36.266 1.00 88.81 984 VAL A C 1
ATOM 7556 O O . VAL A 1 984 ? -27.879 6.954 36.989 1.00 88.81 984 VAL A O 1
ATOM 7559 N N . LYS A 1 985 ? -26.916 6.773 34.966 1.00 88.19 985 LYS A N 1
ATOM 7560 C CA . LYS A 1 985 ? -28.122 6.266 34.293 1.00 88.19 985 LYS A CA 1
ATOM 7561 C C . LYS A 1 985 ? -28.586 4.944 34.885 1.00 88.19 985 LYS A C 1
ATOM 7563 O O . LYS A 1 985 ? -29.789 4.758 35.064 1.00 88.19 985 LYS A O 1
ATOM 7568 N N . HIS A 1 986 ? -27.660 4.040 35.216 1.00 88.00 986 HIS A N 1
ATOM 7569 C CA . HIS A 1 986 ? -28.051 2.786 35.841 1.00 88.00 986 HIS A CA 1
ATOM 7570 C C . HIS A 1 986 ? -28.599 3.001 37.256 1.00 88.00 986 HIS A C 1
ATOM 7572 O O . HIS A 1 986 ? -29.670 2.477 37.554 1.00 88.00 986 HIS A O 1
ATOM 7578 N N . ALA A 1 987 ? -27.959 3.842 38.074 1.00 88.56 987 ALA A N 1
ATOM 7579 C CA . ALA A 1 987 ? -28.443 4.222 39.402 1.00 88.56 987 ALA A CA 1
ATOM 7580 C C . ALA A 1 987 ? -29.874 4.796 39.353 1.00 88.56 987 ALA A C 1
ATOM 7582 O O . ALA A 1 987 ? -30.740 4.349 40.106 1.00 88.56 987 ALA A O 1
ATOM 7583 N N . ILE A 1 988 ? -30.161 5.697 38.401 1.00 90.44 988 ILE A N 1
ATOM 7584 C CA . ILE A 1 988 ? -31.525 6.190 38.125 1.00 90.44 988 ILE A CA 1
ATOM 7585 C C . ILE A 1 988 ? -32.467 5.023 37.777 1.00 90.44 988 ILE A C 1
ATOM 7587 O O . ILE A 1 988 ? -33.554 4.924 38.345 1.00 90.44 988 ILE A O 1
ATOM 7591 N N . SER A 1 989 ? -32.054 4.118 36.878 1.00 89.44 989 SER A N 1
ATOM 7592 C CA . SER A 1 989 ? -32.883 2.985 36.430 1.00 89.44 989 SER A CA 1
ATOM 7593 C C . SER A 1 989 ? -33.205 1.962 37.530 1.00 89.44 989 SER A C 1
ATOM 7595 O O . SER A 1 989 ? -34.266 1.347 37.481 1.00 89.44 989 SER A O 1
ATOM 7597 N N . VAL A 1 990 ? -32.333 1.813 38.538 1.00 85.75 990 VAL A N 1
ATOM 7598 C CA . VAL A 1 990 ? -32.568 0.972 39.731 1.00 85.75 990 VAL A CA 1
ATOM 7599 C C . VAL A 1 990 ? -33.140 1.766 40.915 1.00 85.75 990 VAL A C 1
ATOM 7601 O O . VAL A 1 990 ? -33.188 1.273 42.036 1.00 85.75 990 VAL A O 1
ATOM 7604 N N . GLY A 1 991 ? -33.599 2.998 40.677 1.00 87.06 991 GLY A N 1
ATOM 7605 C CA . GLY A 1 991 ? -34.408 3.765 41.622 1.00 87.06 991 GLY A CA 1
ATOM 7606 C C . GLY A 1 991 ? -33.652 4.681 42.588 1.00 87.06 991 GLY A C 1
ATOM 7607 O O . GLY A 1 991 ? -34.324 5.336 43.392 1.00 87.06 991 GLY A O 1
ATOM 7608 N N . TYR A 1 992 ? -32.318 4.802 42.514 1.00 89.94 992 TYR A N 1
ATOM 7609 C CA . TYR A 1 992 ? -31.540 5.653 43.430 1.00 89.94 992 TYR A CA 1
ATOM 7610 C C . TYR A 1 992 ? -32.040 7.103 43.383 1.00 89.94 992 TYR A C 1
ATOM 7612 O O . TYR A 1 992 ? -32.223 7.683 42.312 1.00 89.94 992 TYR A O 1
ATOM 7620 N N . LYS A 1 993 ? -32.237 7.704 44.562 1.00 90.00 993 LYS A N 1
ATOM 7621 C CA . LYS A 1 993 ? -32.557 9.139 44.708 1.00 90.00 993 LYS A CA 1
ATOM 7622 C C . LYS A 1 993 ? -31.317 9.977 45.013 1.00 90.00 993 LYS A C 1
ATOM 7624 O O . LYS A 1 993 ? -31.253 11.131 44.601 1.00 90.00 993 LYS A O 1
ATOM 7629 N N . THR A 1 994 ? -30.325 9.360 45.653 1.00 91.62 994 THR A N 1
ATOM 7630 C CA . THR A 1 994 ? -28.998 9.917 45.917 1.00 91.62 994 THR A CA 1
ATOM 7631 C C . THR A 1 994 ? -27.939 8.897 45.507 1.00 91.62 994 THR A C 1
ATOM 7633 O O . THR A 1 994 ? -28.115 7.707 45.755 1.00 91.62 994 THR A O 1
ATOM 7636 N N . ILE A 1 995 ? -26.840 9.359 44.915 1.00 92.69 995 ILE A N 1
ATOM 7637 C CA . ILE A 1 995 ? -25.608 8.588 44.708 1.00 92.69 995 ILE A CA 1
ATOM 7638 C C . ILE A 1 995 ? -24.414 9.421 45.179 1.00 92.69 995 ILE A C 1
ATOM 7640 O O . ILE A 1 995 ? -24.382 10.636 44.975 1.00 92.69 995 ILE A O 1
ATOM 7644 N N . GLY A 1 996 ? -23.440 8.778 45.821 1.00 92.50 996 GLY A N 1
ATOM 7645 C CA . GLY A 1 996 ? -22.156 9.385 46.151 1.00 92.50 996 GLY A CA 1
ATOM 7646 C C . GLY A 1 996 ? -21.045 8.765 45.320 1.00 92.50 996 GLY A C 1
ATOM 7647 O O . GLY A 1 996 ? -20.925 7.545 45.271 1.00 92.50 996 GLY A O 1
ATOM 7648 N N . PHE A 1 997 ? -20.237 9.596 44.668 1.00 93.44 997 PHE A N 1
ATOM 7649 C CA . PHE A 1 997 ? -19.018 9.140 44.006 1.00 93.44 997 PHE A CA 1
ATOM 7650 C C . PHE A 1 997 ? -17.833 9.241 44.959 1.00 93.44 997 PHE A C 1
ATOM 7652 O O . PHE A 1 997 ? -17.617 10.288 45.565 1.00 93.44 997 PHE A O 1
ATOM 7659 N N . THR A 1 998 ? -17.078 8.154 45.097 1.00 92.56 998 THR A N 1
ATOM 7660 C CA . THR A 1 998 ? -15.971 8.021 46.057 1.00 92.56 998 THR A CA 1
ATOM 7661 C C . THR A 1 998 ? -14.767 7.322 45.423 1.00 92.56 998 THR A C 1
ATOM 7663 O O . THR A 1 998 ? -14.208 6.392 45.977 1.00 92.56 998 THR A O 1
ATOM 7666 N N . GLU A 1 999 ? -14.352 7.798 44.245 1.00 89.19 999 GLU A N 1
ATOM 7667 C CA . GLU A 1 999 ? -13.131 7.330 43.567 1.00 89.19 999 GLU A CA 1
ATOM 7668 C C . GLU A 1 999 ? -11.907 7.377 44.507 1.00 89.19 999 GLU A C 1
ATOM 7670 O O . GLU A 1 999 ? -11.782 8.308 45.313 1.00 89.19 999 GLU A O 1
ATOM 7675 N N . HIS A 1 1000 ? -11.000 6.400 44.408 1.00 89.94 1000 HIS A N 1
ATOM 7676 C CA . HIS A 1 1000 ? -9.830 6.321 45.294 1.00 89.94 1000 HIS A CA 1
ATOM 7677 C C . HIS A 1 1000 ? -8.922 7.551 45.133 1.00 89.94 1000 HIS A C 1
ATOM 7679 O O . HIS A 1 1000 ? -8.687 8.053 44.026 1.00 89.94 1000 HIS A O 1
ATOM 7685 N N . MET A 1 1001 ? -8.340 8.028 46.237 1.00 91.25 1001 MET A N 1
ATOM 7686 C CA . MET A 1 1001 ? -7.350 9.105 46.170 1.00 91.25 1001 MET A CA 1
ATOM 7687 C C . MET A 1 1001 ? -6.067 8.697 45.404 1.00 91.25 1001 MET A C 1
ATOM 7689 O O . MET A 1 1001 ? -5.675 7.521 45.399 1.00 91.25 1001 MET A O 1
ATOM 7693 N N . PRO A 1 1002 ? -5.357 9.662 44.783 1.00 90.44 1002 PRO A N 1
ATOM 7694 C CA . PRO A 1 1002 ? -4.049 9.421 44.184 1.00 90.44 1002 PRO A CA 1
ATOM 7695 C C . PRO A 1 1002 ? -3.031 8.855 45.181 1.00 90.44 1002 PRO A C 1
ATOM 7697 O O . PRO A 1 1002 ? -2.944 9.303 46.325 1.00 90.44 1002 PRO A O 1
ATOM 7700 N N . ARG A 1 1003 ? -2.196 7.924 44.712 1.00 88.75 1003 ARG A N 1
ATOM 7701 C CA . ARG A 1 1003 ? -0.956 7.525 45.392 1.00 88.75 1003 ARG A CA 1
ATOM 7702 C C . ARG A 1 1003 ? 0.103 8.617 45.185 1.00 88.75 1003 ARG A C 1
ATOM 7704 O O . ARG A 1 1003 ? 0.148 9.234 44.121 1.00 88.75 1003 ARG A O 1
ATOM 7711 N N . TYR A 1 1004 ? 0.951 8.851 46.192 1.00 87.06 1004 TYR A N 1
ATOM 7712 C CA . TYR A 1 1004 ? 1.965 9.923 46.173 1.00 87.06 1004 TYR A CA 1
ATOM 7713 C C . TYR A 1 1004 ? 3.411 9.447 46.412 1.00 87.06 1004 TYR A C 1
ATOM 7715 O O . TYR A 1 1004 ? 4.336 10.143 46.000 1.00 87.06 1004 TYR A O 1
ATOM 7723 N N . ASP A 1 1005 ? 3.623 8.261 46.994 1.00 87.06 1005 ASP A N 1
ATOM 7724 C CA . ASP A 1 1005 ? 4.925 7.584 47.062 1.00 87.06 1005 ASP A CA 1
ATOM 7725 C C . ASP A 1 1005 ? 4.921 6.322 46.179 1.00 87.06 1005 ASP A C 1
ATOM 7727 O O . ASP A 1 1005 ? 3.946 5.574 46.154 1.00 87.06 1005 ASP A O 1
ATOM 7731 N N . LEU A 1 1006 ? 6.054 5.999 45.541 1.00 85.94 1006 LEU A N 1
ATOM 7732 C CA . LEU A 1 1006 ? 6.221 4.775 44.728 1.00 85.94 1006 LEU A CA 1
ATOM 7733 C C . LEU A 1 1006 ? 5.991 3.459 45.500 1.00 85.94 1006 LEU A C 1
ATOM 7735 O O . LEU A 1 1006 ? 5.806 2.418 44.880 1.00 85.94 1006 LEU A O 1
ATOM 7739 N N . ARG A 1 1007 ? 6.044 3.494 46.840 1.00 86.19 1007 ARG A N 1
ATOM 7740 C CA . ARG A 1 1007 ? 5.823 2.327 47.714 1.00 86.19 1007 ARG A CA 1
ATOM 7741 C C . ARG A 1 1007 ? 4.343 2.034 47.988 1.00 86.19 1007 ARG A C 1
ATOM 7743 O O . ARG A 1 1007 ? 4.048 0.987 48.545 1.00 86.19 1007 ARG A O 1
ATOM 7750 N N . ASP A 1 1008 ? 3.465 2.978 47.654 1.00 87.12 1008 ASP A N 1
ATOM 7751 C CA . ASP A 1 1008 ? 2.020 2.916 47.916 1.00 87.12 1008 ASP A CA 1
ATOM 7752 C C . ASP A 1 1008 ? 1.229 2.477 46.677 1.00 87.12 1008 ASP A C 1
ATOM 7754 O O . ASP A 1 1008 ? 0.006 2.419 46.711 1.00 87.12 1008 ASP A O 1
ATOM 7758 N N . LEU A 1 1009 ? 1.924 2.247 45.562 1.00 86.06 1009 LEU A N 1
ATOM 7759 C CA . LEU A 1 1009 ? 1.353 1.779 44.307 1.00 86.06 1009 LEU A CA 1
ATOM 7760 C C . LEU A 1 1009 ? 0.896 0.321 44.444 1.00 86.06 1009 LEU A C 1
ATOM 7762 O O . LEU A 1 1009 ? 1.654 -0.526 44.925 1.00 86.06 1009 LEU A O 1
ATOM 7766 N N . TYR A 1 1010 ? -0.317 0.026 43.972 1.00 81.94 1010 TYR A N 1
ATOM 7767 C CA . TYR A 1 1010 ? -0.814 -1.350 43.892 1.00 81.94 1010 TYR A CA 1
ATOM 7768 C C . TYR A 1 1010 ? -0.011 -2.163 42.848 1.00 81.94 1010 TYR A C 1
ATOM 7770 O O . TYR A 1 1010 ? 0.598 -1.570 41.952 1.00 81.94 1010 TYR A O 1
ATOM 7778 N N . PRO A 1 1011 ? 0.028 -3.510 42.924 1.00 79.88 1011 PRO A N 1
ATOM 7779 C CA . PRO A 1 1011 ? 0.916 -4.328 42.090 1.00 79.88 1011 PRO A CA 1
ATOM 7780 C C . PRO A 1 1011 ? 0.799 -4.107 40.574 1.00 79.88 1011 PRO A C 1
ATOM 7782 O O . PRO A 1 1011 ? 1.820 -4.078 39.889 1.00 79.88 1011 PRO A O 1
ATOM 7785 N N . GLU A 1 1012 ? -0.405 -3.891 40.042 1.00 69.44 1012 GLU A N 1
ATOM 7786 C CA . GLU A 1 1012 ? -0.641 -3.594 38.620 1.00 69.44 1012 GLU A CA 1
ATOM 7787 C C . GLU A 1 1012 ? -0.179 -2.191 38.184 1.00 69.44 1012 GLU A C 1
ATOM 7789 O O . GLU A 1 1012 ? -0.028 -1.925 36.991 1.00 69.44 1012 GLU A O 1
ATOM 7794 N N . GLU A 1 1013 ? 0.098 -1.287 39.127 1.00 72.69 1013 GLU A N 1
ATOM 7795 C CA . GLU A 1 1013 ? 0.676 0.033 38.846 1.00 72.69 1013 GLU A CA 1
ATOM 7796 C C . GLU A 1 1013 ? 2.214 -0.024 38.708 1.00 72.69 1013 GLU A C 1
ATOM 7798 O O . GLU A 1 1013 ? 2.838 0.939 38.247 1.00 72.69 1013 GLU A O 1
ATOM 7803 N N . LEU A 1 1014 ? 2.842 -1.154 39.068 1.00 74.81 1014 LEU A N 1
ATOM 7804 C CA . LEU A 1 1014 ? 4.301 -1.314 39.107 1.00 74.81 1014 LEU A CA 1
ATOM 7805 C C . LEU A 1 1014 ? 4.959 -1.601 37.743 1.00 74.81 1014 LEU A C 1
ATOM 7807 O O . LEU A 1 1014 ? 6.187 -1.573 37.651 1.00 74.81 1014 LEU A O 1
ATOM 7811 N N . ASP A 1 1015 ? 4.180 -1.812 36.677 1.00 72.44 1015 ASP A N 1
ATOM 7812 C CA . ASP A 1 1015 ? 4.680 -2.001 35.301 1.00 72.44 1015 ASP A CA 1
ATOM 7813 C C . ASP A 1 1015 ? 5.460 -0.774 34.781 1.00 72.44 1015 ASP A C 1
ATOM 7815 O O . ASP A 1 1015 ? 6.426 -0.894 34.022 1.00 72.44 1015 ASP A O 1
ATOM 7819 N N . ASN A 1 1016 ? 5.049 0.431 35.191 1.00 76.88 1016 ASN A N 1
ATOM 7820 C CA . ASN A 1 1016 ? 5.775 1.676 34.937 1.00 76.88 1016 ASN A CA 1
ATOM 7821 C C . ASN A 1 1016 ? 5.520 2.677 36.082 1.00 76.88 1016 ASN A C 1
ATOM 7823 O O . ASN A 1 1016 ? 4.731 3.615 35.915 1.00 76.88 1016 ASN A O 1
ATOM 7827 N N . PRO A 1 1017 ? 6.185 2.500 37.242 1.00 78.00 1017 PRO A N 1
ATOM 7828 C CA . PRO A 1 1017 ? 5.814 3.169 38.492 1.00 78.00 1017 PRO A CA 1
ATOM 7829 C C . PRO A 1 1017 ? 5.840 4.698 38.393 1.00 78.00 1017 PRO A C 1
ATOM 7831 O O . PRO A 1 1017 ? 4.965 5.382 38.916 1.00 78.00 1017 PRO A O 1
ATOM 7834 N N . GLN A 1 1018 ? 6.825 5.241 37.670 1.00 77.06 1018 GLN A N 1
ATOM 7835 C CA . GLN A 1 1018 ? 6.988 6.683 37.489 1.00 77.06 1018 GLN A CA 1
ATOM 7836 C C . GLN A 1 1018 ? 5.841 7.286 36.663 1.00 77.06 1018 GLN A C 1
ATOM 7838 O O . GLN A 1 1018 ? 5.278 8.310 37.042 1.00 77.06 1018 GLN A O 1
ATOM 7843 N N . ALA A 1 1019 ? 5.450 6.631 35.563 1.00 74.25 1019 ALA A N 1
ATOM 7844 C CA . ALA A 1 1019 ? 4.350 7.103 34.723 1.00 74.25 1019 ALA A CA 1
ATOM 7845 C C . ALA A 1 1019 ? 2.974 6.905 35.384 1.00 74.25 1019 ALA A C 1
ATOM 7847 O O . ALA A 1 1019 ? 2.064 7.692 35.129 1.00 74.25 1019 ALA A O 1
ATOM 7848 N N . ALA A 1 1020 ? 2.816 5.886 36.238 1.00 70.88 1020 ALA A N 1
ATOM 7849 C CA . ALA A 1 1020 ? 1.622 5.721 37.063 1.00 70.88 1020 ALA A CA 1
ATOM 7850 C C . ALA A 1 1020 ? 1.484 6.883 38.063 1.00 70.88 1020 ALA A C 1
ATOM 7852 O O . ALA A 1 1020 ? 0.456 7.564 38.076 1.00 70.88 1020 ALA A O 1
ATOM 7853 N N . LEU A 1 1021 ? 2.550 7.171 38.821 1.00 82.50 1021 LEU A N 1
ATOM 7854 C CA . LEU A 1 1021 ? 2.577 8.234 39.829 1.00 82.50 1021 LEU A CA 1
ATOM 7855 C C . LEU A 1 1021 ? 2.331 9.631 39.226 1.00 82.50 1021 LEU A C 1
ATOM 7857 O O . LEU A 1 1021 ? 1.579 10.425 39.787 1.00 82.50 1021 LEU A O 1
ATOM 7861 N N . GLU A 1 1022 ? 2.904 9.918 38.053 1.00 80.56 1022 GLU A N 1
ATOM 7862 C CA . GLU A 1 1022 ? 2.677 11.175 37.321 1.00 80.56 1022 GLU A CA 1
ATOM 7863 C C . GLU A 1 1022 ? 1.247 11.305 36.756 1.00 80.56 1022 GLU A C 1
ATOM 7865 O O . GLU A 1 1022 ? 0.754 12.420 36.577 1.00 80.56 1022 GLU A O 1
ATOM 7870 N N . ALA A 1 1023 ? 0.560 10.189 36.487 1.00 78.94 1023 ALA A N 1
ATOM 7871 C CA . ALA A 1 1023 ? -0.773 10.183 35.880 1.00 78.94 1023 ALA A CA 1
ATOM 7872 C C . ALA A 1 1023 ? -1.935 10.203 36.890 1.00 78.94 1023 ALA A C 1
ATOM 7874 O O . ALA A 1 1023 ? -3.039 10.606 36.519 1.00 78.94 1023 ALA A O 1
ATOM 7875 N N . LEU A 1 1024 ? -1.727 9.770 38.139 1.00 82.31 1024 LEU A N 1
ATOM 7876 C CA . LEU A 1 1024 ? -2.803 9.648 39.131 1.00 82.31 1024 LEU A CA 1
ATOM 7877 C C . LEU A 1 1024 ? -3.430 11.000 39.542 1.00 82.31 1024 LEU A C 1
ATOM 7879 O O . LEU A 1 1024 ? -4.658 11.102 39.471 1.00 82.31 1024 LEU A O 1
ATOM 7883 N N . PRO A 1 1025 ? -2.675 12.063 39.901 1.00 85.81 1025 PRO A N 1
ATOM 7884 C CA . PRO A 1 1025 ? -3.288 13.336 40.291 1.00 85.81 1025 PRO A CA 1
ATOM 7885 C C . PRO A 1 1025 ? -4.090 14.018 39.161 1.00 85.81 1025 PRO A C 1
ATOM 7887 O O . PRO A 1 1025 ? -5.251 14.348 39.408 1.00 85.81 1025 PRO A O 1
ATOM 7890 N N . PRO A 1 1026 ? -3.587 14.144 37.911 1.00 80.62 1026 PRO A N 1
ATOM 7891 C CA . PRO A 1 1026 ? -4.379 14.700 36.806 1.00 80.62 1026 PRO A CA 1
ATOM 7892 C C . PRO A 1 1026 ? -5.626 13.871 36.458 1.00 80.62 1026 PRO A C 1
ATOM 7894 O O . PRO A 1 1026 ? -6.617 14.413 35.969 1.00 80.62 1026 PRO A O 1
ATOM 7897 N N . ARG A 1 1027 ? -5.608 12.553 36.709 1.00 78.69 1027 ARG A N 1
ATOM 7898 C CA . ARG A 1 1027 ? -6.782 11.691 36.509 1.00 78.69 1027 ARG A CA 1
ATOM 7899 C C . ARG A 1 1027 ? -7.860 11.946 37.565 1.00 78.69 1027 ARG A C 1
ATOM 7901 O O . ARG A 1 1027 ? -9.036 11.984 37.217 1.00 78.69 1027 ARG A O 1
ATOM 7908 N N . HIS A 1 1028 ? -7.469 12.195 38.814 1.00 85.31 1028 HIS A N 1
ATOM 7909 C CA . HIS A 1 1028 ? -8.393 12.591 39.879 1.00 85.31 1028 HIS A CA 1
ATOM 7910 C C . HIS A 1 1028 ? -8.996 13.989 39.628 1.00 85.31 1028 HIS A C 1
ATOM 7912 O O . HIS A 1 1028 ? -10.193 14.185 39.819 1.00 85.31 1028 HIS A O 1
ATOM 7918 N N . GLU A 1 1029 ? -8.218 14.942 39.100 1.00 85.12 1029 GLU A N 1
ATOM 7919 C CA . GLU A 1 1029 ? -8.746 16.238 38.631 1.00 85.12 1029 GLU A CA 1
ATOM 7920 C C . GLU A 1 1029 ? -9.779 16.070 37.496 1.00 85.12 1029 GLU A C 1
ATOM 7922 O O . GLU A 1 1029 ? -10.815 16.740 37.491 1.00 85.12 1029 GLU A O 1
ATOM 7927 N N . ALA A 1 1030 ? -9.545 15.140 36.562 1.00 79.12 1030 ALA A N 1
ATOM 7928 C CA . ALA A 1 1030 ? -10.492 14.826 35.489 1.00 79.12 1030 ALA A CA 1
ATOM 7929 C C . ALA A 1 1030 ? -11.779 14.148 36.004 1.00 79.12 1030 ALA A C 1
ATOM 7931 O O . ALA A 1 1030 ? -12.869 14.509 35.556 1.00 79.12 1030 ALA A O 1
ATOM 7932 N N . TYR A 1 1031 ? -11.665 13.232 36.974 1.00 88.25 1031 TYR A N 1
ATOM 7933 C CA . TYR A 1 1031 ? -12.805 12.651 37.696 1.00 88.25 1031 TYR A CA 1
ATOM 7934 C C . TYR A 1 1031 ? -13.664 13.748 38.340 1.00 88.25 1031 TYR A C 1
ATOM 7936 O O . TYR A 1 1031 ? -14.868 13.811 38.096 1.00 88.25 1031 TYR A O 1
ATOM 7944 N N . LEU A 1 1032 ? -13.042 14.660 39.097 1.00 89.50 1032 LEU A N 1
ATOM 7945 C CA . LEU A 1 1032 ? -13.729 15.770 39.759 1.00 89.50 1032 LEU A CA 1
ATOM 7946 C C . LEU A 1 1032 ? -14.470 16.669 38.751 1.00 89.50 1032 LEU A C 1
ATOM 7948 O O . LEU A 1 1032 ? -15.626 17.034 38.978 1.00 89.50 1032 LEU A O 1
ATOM 7952 N N . ALA A 1 1033 ? -13.847 16.988 37.613 1.00 84.50 1033 ALA A N 1
ATOM 7953 C CA . ALA A 1 1033 ? -14.473 17.787 36.560 1.00 84.50 1033 ALA A CA 1
ATOM 7954 C C . ALA A 1 1033 ? -15.698 17.096 35.926 1.00 84.50 1033 ALA A C 1
ATOM 7956 O O . ALA A 1 1033 ? -16.730 17.743 35.717 1.00 84.50 1033 ALA A O 1
ATOM 7957 N N . GLU A 1 1034 ? -15.614 15.791 35.652 1.00 86.31 1034 GLU A N 1
ATOM 7958 C CA . GLU A 1 1034 ? -16.716 15.016 35.070 1.00 86.31 1034 GLU A CA 1
ATOM 7959 C C . GLU A 1 1034 ? -17.847 14.785 36.081 1.00 86.31 1034 GLU A C 1
ATOM 7961 O O . GLU A 1 1034 ? -19.015 15.009 35.761 1.00 86.31 1034 GLU A O 1
ATOM 7966 N N . ALA A 1 1035 ? -17.525 14.468 37.337 1.00 88.88 1035 ALA A N 1
ATOM 7967 C CA . ALA A 1 1035 ? -18.500 14.382 38.420 1.00 88.88 1035 ALA A CA 1
ATOM 7968 C C . ALA A 1 1035 ? -19.286 15.701 38.575 1.00 88.88 1035 ALA A C 1
ATOM 7970 O O . ALA A 1 1035 ? -20.511 15.687 38.706 1.00 88.88 1035 ALA A O 1
ATOM 7971 N N . GLN A 1 1036 ? -18.616 16.857 38.450 1.00 89.31 1036 GLN A N 1
ATOM 7972 C CA . GLN A 1 1036 ? -19.272 18.172 38.462 1.00 89.31 1036 GLN A CA 1
ATOM 7973 C C . GLN A 1 1036 ? -20.109 18.455 37.204 1.00 89.31 1036 GLN A C 1
ATOM 7975 O O . GLN A 1 1036 ? -21.031 19.275 37.243 1.00 89.31 1036 GLN A O 1
ATOM 7980 N N . ARG A 1 1037 ? -19.788 17.848 36.055 1.00 92.38 1037 ARG A N 1
ATOM 7981 C CA . ARG A 1 1037 ? -20.624 17.920 34.846 1.00 92.38 1037 ARG A CA 1
ATOM 7982 C C . ARG A 1 1037 ? -21.912 17.126 35.061 1.00 92.38 1037 ARG A C 1
ATOM 7984 O O . ARG A 1 1037 ? -22.998 17.675 34.883 1.00 92.38 1037 ARG A O 1
ATOM 7991 N N . LEU A 1 1038 ? -21.786 15.889 35.533 1.00 89.31 1038 LEU A N 1
ATOM 7992 C CA . LEU A 1 1038 ? -22.899 14.977 35.795 1.00 89.31 1038 LEU A CA 1
ATOM 7993 C C . LEU A 1 1038 ? -23.833 15.492 36.894 1.00 89.31 1038 LEU A C 1
ATOM 7995 O O . LEU A 1 1038 ? -25.047 15.491 36.699 1.00 89.31 1038 LEU A O 1
ATOM 7999 N N . GLN A 1 1039 ? -23.284 16.033 37.989 1.00 90.12 1039 GLN A N 1
ATOM 8000 C CA . GLN A 1 1039 ? -24.058 16.675 39.061 1.00 90.12 1039 GLN A CA 1
ATOM 8001 C C . GLN A 1 1039 ? -24.952 17.815 38.543 1.00 90.12 1039 GLN A C 1
ATOM 8003 O O . GLN A 1 1039 ? -26.006 18.063 39.120 1.00 90.12 1039 GLN A O 1
ATOM 8008 N N . ARG A 1 1040 ? -24.567 18.501 37.456 1.00 87.75 1040 ARG A N 1
ATOM 8009 C CA . ARG A 1 1040 ? -25.380 19.555 36.822 1.00 87.75 1040 ARG A CA 1
ATOM 8010 C C . ARG A 1 1040 ? -26.363 19.014 35.784 1.00 87.75 1040 ARG A C 1
ATOM 8012 O O . ARG A 1 1040 ? -27.477 19.518 35.706 1.00 87.75 1040 ARG A O 1
ATOM 8019 N N . GLU A 1 1041 ? -25.968 18.016 34.996 1.00 90.94 1041 GLU A N 1
ATOM 8020 C CA . GLU A 1 1041 ? -26.809 17.436 33.937 1.00 90.94 1041 GLU A CA 1
ATOM 8021 C C . GLU A 1 1041 ? -27.978 16.608 34.497 1.00 90.94 1041 GLU A C 1
ATOM 8023 O O . GLU A 1 1041 ? -29.104 16.725 34.017 1.00 90.94 1041 GLU A O 1
ATOM 8028 N N . TYR A 1 1042 ? -27.735 15.821 35.549 1.00 92.75 1042 TYR A N 1
ATOM 8029 C CA . TYR A 1 1042 ? -28.715 14.886 36.114 1.00 92.75 1042 TYR A CA 1
ATOM 8030 C C . TYR A 1 1042 ? -29.420 15.405 37.382 1.00 92.75 1042 TYR A C 1
ATOM 8032 O O . TYR A 1 1042 ? -30.211 14.677 37.981 1.00 92.75 1042 TYR A O 1
ATOM 8040 N N . ALA A 1 1043 ? -29.214 16.679 37.742 1.00 88.75 1043 ALA A N 1
ATOM 8041 C CA . ALA A 1 1043 ? -29.767 17.338 38.936 1.00 88.75 1043 ALA A CA 1
ATOM 8042 C C . ALA A 1 1043 ? -31.302 17.259 39.082 1.00 88.75 1043 ALA A C 1
ATOM 8044 O O . ALA A 1 1043 ? -31.831 17.406 40.180 1.00 88.75 1043 ALA A O 1
ATOM 8045 N N . SER A 1 1044 ? -32.026 17.057 37.978 1.00 90.31 1044 SER A N 1
ATOM 8046 C CA . SER A 1 1044 ? -33.487 16.907 37.937 1.00 90.31 1044 SER A CA 1
ATOM 8047 C C . SER A 1 1044 ? -33.981 15.465 38.123 1.00 90.31 1044 SER A C 1
ATOM 8049 O O . SER A 1 1044 ? -35.190 15.250 38.185 1.00 90.31 1044 SER A O 1
ATOM 8051 N N . GLN A 1 1045 ? -33.075 14.484 38.178 1.00 92.75 1045 GLN A N 1
ATOM 8052 C CA . GLN A 1 1045 ? -33.382 13.047 38.184 1.00 92.75 1045 GLN A CA 1
ATOM 8053 C C . GLN A 1 1045 ? -32.791 12.319 39.399 1.00 92.75 1045 GLN A C 1
ATOM 8055 O O . GLN A 1 1045 ? -33.453 11.452 39.966 1.00 92.75 1045 GLN A O 1
ATOM 8060 N N . ILE A 1 1046 ? -31.565 12.665 39.803 1.00 93.38 1046 ILE A N 1
ATOM 8061 C CA . ILE A 1 1046 ? -30.852 12.046 40.928 1.00 93.38 1046 ILE A CA 1
ATOM 8062 C C . ILE A 1 1046 ? -29.928 13.061 41.603 1.00 93.38 1046 ILE A C 1
ATOM 8064 O O . ILE A 1 1046 ? -29.307 13.903 40.952 1.00 93.38 1046 ILE A O 1
ATOM 8068 N N . HIS A 1 1047 ? -29.820 12.970 42.925 1.00 92.19 1047 HIS A N 1
ATOM 8069 C CA . HIS A 1 1047 ? -28.925 13.802 43.715 1.00 92.19 1047 HIS A CA 1
ATOM 8070 C C . HIS A 1 1047 ? -27.508 13.211 43.721 1.00 92.19 1047 HIS A C 1
ATOM 8072 O O . HIS A 1 1047 ? -27.291 12.130 44.261 1.00 92.19 1047 HIS A O 1
ATOM 8078 N N . ILE A 1 1048 ? -26.533 13.903 43.126 1.00 93.38 1048 ILE A N 1
ATOM 8079 C CA . ILE A 1 1048 ? -25.139 13.432 43.049 1.00 93.38 1048 ILE A CA 1
ATOM 8080 C C . ILE A 1 1048 ? -24.283 14.168 44.084 1.00 93.38 1048 ILE A C 1
ATOM 8082 O O . ILE A 1 1048 ? -24.157 15.393 44.027 1.00 93.38 1048 ILE A O 1
ATOM 8086 N N . LEU A 1 1049 ? -23.670 13.419 45.001 1.00 93.25 1049 LEU A N 1
ATOM 8087 C CA . LEU A 1 1049 ? -22.619 13.886 45.908 1.00 93.25 1049 LEU A CA 1
ATOM 8088 C C . LEU A 1 1049 ? -21.246 13.567 45.303 1.00 93.25 1049 LEU A C 1
ATOM 8090 O O . LEU A 1 1049 ? -21.044 12.471 44.778 1.00 93.25 1049 LEU A O 1
ATOM 8094 N N . ILE A 1 1050 ? -20.295 14.494 45.408 1.00 94.06 1050 ILE A N 1
ATOM 8095 C CA . ILE A 1 1050 ? -18.927 14.303 44.906 1.00 94.06 1050 ILE A CA 1
ATOM 8096 C C . ILE A 1 1050 ? -17.982 14.143 46.095 1.00 94.06 1050 ILE A C 1
ATOM 8098 O O . ILE A 1 1050 ? -17.840 15.056 46.903 1.00 94.06 1050 ILE A O 1
ATOM 8102 N N . GLY A 1 1051 ? -17.316 13.000 46.200 1.00 93.94 1051 GLY A N 1
ATOM 8103 C CA . GLY A 1 1051 ? -16.338 12.711 47.242 1.00 93.94 1051 GLY A CA 1
ATOM 8104 C C . GLY A 1 1051 ? -15.139 11.930 46.718 1.00 93.94 1051 GLY A C 1
ATOM 8105 O O . GLY A 1 1051 ? -14.872 11.906 45.516 1.00 93.94 1051 GLY A O 1
ATOM 8106 N N . PHE A 1 1052 ? -14.406 11.300 47.629 1.00 95.50 1052 PHE A N 1
ATOM 8107 C CA . PHE A 1 1052 ? -13.333 10.352 47.326 1.00 95.50 1052 PHE A CA 1
ATOM 8108 C C . PHE A 1 1052 ? -13.170 9.357 48.483 1.00 95.50 1052 PHE A C 1
ATOM 8110 O O . PHE A 1 1052 ? -13.579 9.648 49.612 1.00 95.50 1052 PHE A O 1
ATOM 8117 N N . GLU A 1 1053 ? -12.574 8.199 48.214 1.00 95.69 1053 GLU A N 1
ATOM 8118 C CA . GLU A 1 1053 ? -12.138 7.270 49.259 1.00 95.69 1053 GLU A CA 1
ATOM 8119 C C . GLU A 1 1053 ? -10.680 7.561 49.648 1.00 95.69 1053 GLU A C 1
ATOM 8121 O O . GLU A 1 1053 ? -9.794 7.692 48.796 1.00 95.69 1053 GLU A O 1
ATOM 8126 N N . ALA A 1 1054 ? -10.439 7.749 50.947 1.00 94.69 1054 ALA A N 1
ATOM 8127 C CA . ALA A 1 1054 ? -9.161 8.182 51.495 1.00 94.69 1054 ALA A CA 1
ATOM 8128 C C . ALA A 1 1054 ? -8.321 6.991 51.976 1.00 94.69 1054 ALA A C 1
ATOM 8130 O O . ALA A 1 1054 ? -8.701 6.291 52.913 1.00 94.69 1054 ALA A O 1
ATOM 8131 N N . GLU A 1 1055 ? -7.138 6.830 51.383 1.00 91.50 1055 GLU A N 1
ATOM 8132 C CA . GLU A 1 1055 ? -6.166 5.780 51.694 1.00 91.50 1055 GLU A CA 1
ATOM 8133 C C . GLU A 1 1055 ? -5.305 6.154 52.910 1.00 91.50 1055 GLU A C 1
ATOM 8135 O O . GLU A 1 1055 ? -4.308 6.878 52.790 1.00 91.50 1055 GLU A O 1
ATOM 8140 N N . PHE A 1 1056 ? -5.647 5.653 54.100 1.00 94.31 1056 PHE A N 1
ATOM 8141 C CA . PHE A 1 1056 ? -4.828 5.866 55.297 1.00 94.31 1056 PHE A CA 1
ATOM 8142 C C . PHE A 1 1056 ? -3.777 4.761 55.486 1.00 94.31 1056 PHE A C 1
ATOM 8144 O O . PHE A 1 1056 ? -3.882 3.897 56.351 1.00 94.31 1056 PHE A O 1
ATOM 8151 N N . ILE A 1 1057 ? -2.724 4.815 54.668 1.00 93.44 1057 ILE A N 1
ATOM 8152 C CA . ILE A 1 1057 ? -1.605 3.853 54.695 1.00 93.44 1057 ILE A CA 1
ATOM 8153 C C . ILE A 1 1057 ? -0.698 4.073 55.922 1.00 93.44 1057 ILE A C 1
ATOM 8155 O O . ILE A 1 1057 ? -0.101 3.134 56.450 1.00 93.44 1057 ILE A O 1
ATOM 8159 N N . ARG A 1 1058 ? -0.544 5.334 56.347 1.00 90.75 1058 ARG A N 1
ATOM 8160 C CA . ARG A 1 1058 ? 0.301 5.791 57.468 1.00 90.75 1058 ARG A CA 1
ATOM 8161 C C . ARG A 1 1058 ? 0.009 7.269 57.792 1.00 90.75 1058 ARG A C 1
ATOM 8163 O O . ARG A 1 1058 ? -0.481 7.984 56.917 1.00 90.75 1058 ARG A O 1
ATOM 8170 N N . PRO A 1 1059 ? 0.377 7.793 58.979 1.00 88.44 1059 PRO A N 1
ATOM 8171 C CA . PRO A 1 1059 ? 0.017 9.158 59.386 1.00 88.44 1059 PRO A CA 1
ATOM 8172 C C . PRO A 1 1059 ? 0.430 10.307 58.445 1.00 88.44 1059 PRO A C 1
ATOM 8174 O O . PRO A 1 1059 ? -0.255 11.328 58.420 1.00 88.44 1059 PRO A O 1
ATOM 8177 N N . ASN A 1 1060 ? 1.487 10.182 57.623 1.00 87.19 1060 ASN A N 1
ATOM 8178 C CA . ASN A 1 1060 ? 1.844 11.259 56.682 1.00 87.19 1060 ASN A CA 1
ATOM 8179 C C . ASN A 1 1060 ? 0.843 11.412 55.514 1.00 87.19 1060 ASN A C 1
ATOM 8181 O O . ASN A 1 1060 ? 0.733 12.505 54.955 1.00 87.19 1060 ASN A O 1
ATOM 8185 N N . CYS A 1 1061 ? 0.050 10.379 55.201 1.00 87.69 1061 CYS A N 1
ATOM 8186 C CA . CYS A 1 1061 ? -1.027 10.438 54.208 1.00 87.69 1061 CYS A CA 1
ATOM 8187 C C . CYS A 1 1061 ? -2.107 11.473 54.584 1.00 87.69 1061 CYS A C 1
ATOM 8189 O O . CYS A 1 1061 ? -2.740 12.051 53.698 1.00 87.69 1061 CYS A O 1
ATOM 8191 N N . ALA A 1 1062 ? -2.270 11.788 55.878 1.00 91.25 1062 ALA A N 1
ATOM 8192 C CA . ALA A 1 1062 ? -3.278 12.730 56.368 1.00 91.25 1062 ALA A CA 1
ATOM 8193 C C . ALA A 1 1062 ? -3.185 14.128 55.732 1.00 91.25 1062 ALA A C 1
ATOM 8195 O O . ALA A 1 1062 ? -4.206 14.775 55.503 1.00 91.25 1062 ALA A O 1
ATOM 8196 N N . ALA A 1 1063 ? -1.975 14.596 55.406 1.00 92.38 1063 ALA A N 1
ATOM 8197 C CA . ALA A 1 1063 ? -1.778 15.883 54.736 1.00 92.38 1063 ALA A CA 1
ATOM 8198 C C . ALA A 1 1063 ? -2.342 15.893 53.302 1.00 92.38 1063 ALA A C 1
ATOM 8200 O O . ALA A 1 1063 ? -2.898 16.900 52.863 1.00 92.38 1063 ALA A O 1
ATOM 8201 N N . HIS A 1 1064 ? -2.246 14.767 52.590 1.00 92.94 1064 HIS A N 1
ATOM 8202 C CA . HIS A 1 1064 ? -2.774 14.623 51.233 1.00 92.94 1064 HIS A CA 1
ATOM 8203 C C . HIS A 1 1064 ? -4.304 14.541 51.241 1.00 92.94 1064 HIS A C 1
ATOM 8205 O O . HIS A 1 1064 ? -4.953 15.256 50.481 1.00 92.94 1064 HIS A O 1
ATOM 8211 N N . VAL A 1 1065 ? -4.881 13.756 52.159 1.00 94.06 1065 VAL A N 1
ATOM 8212 C CA . VAL A 1 1065 ? -6.340 13.652 52.336 1.00 94.06 1065 VAL A CA 1
ATOM 8213 C C . VAL A 1 1065 ? -6.958 15.012 52.665 1.00 94.06 1065 VAL A C 1
ATOM 8215 O O . VAL A 1 1065 ? -7.910 15.419 52.005 1.00 94.06 1065 VAL A O 1
ATOM 8218 N N . ARG A 1 1066 ? -6.394 15.754 53.631 1.00 93.62 1066 ARG A N 1
ATOM 8219 C CA . ARG A 1 1066 ? -6.875 17.101 53.994 1.00 93.62 1066 ARG A CA 1
ATOM 8220 C C . ARG A 1 1066 ? -6.863 18.045 52.787 1.00 93.62 1066 ARG A C 1
ATOM 8222 O O . ARG A 1 1066 ? -7.880 18.668 52.507 1.00 93.62 1066 ARG A O 1
ATOM 8229 N N . LYS A 1 1067 ? -5.771 18.065 52.013 1.00 93.00 1067 LYS A N 1
ATOM 8230 C CA . LYS A 1 1067 ? -5.642 18.888 50.797 1.00 93.00 1067 LYS A CA 1
ATOM 8231 C C . LYS A 1 1067 ? -6.675 18.540 49.712 1.00 93.00 1067 LYS A C 1
ATOM 8233 O O . LYS A 1 1067 ? -7.163 19.435 49.029 1.00 93.00 1067 LYS A O 1
ATOM 8238 N N . LEU A 1 1068 ? -7.021 17.263 49.536 1.00 92.88 1068 LEU A N 1
ATOM 8239 C CA . LEU A 1 1068 ? -8.094 16.856 48.615 1.00 92.88 1068 LEU A CA 1
ATOM 8240 C C . LEU A 1 1068 ? -9.474 17.264 49.160 1.00 92.88 1068 LEU A C 1
ATOM 8242 O O . LEU A 1 1068 ? -10.306 17.793 48.425 1.00 92.88 1068 LEU A O 1
ATOM 8246 N N . ALA A 1 1069 ? -9.690 17.108 50.468 1.00 92.06 1069 ALA A N 1
ATOM 8247 C CA . ALA A 1 1069 ? -10.915 17.505 51.160 1.00 92.06 1069 ALA A CA 1
ATOM 8248 C C . ALA A 1 1069 ? -11.104 19.032 51.298 1.00 92.06 1069 ALA A C 1
ATOM 8250 O O . ALA A 1 1069 ? -12.187 19.467 51.693 1.00 92.06 1069 ALA A O 1
ATOM 8251 N N . GLU A 1 1070 ? -10.107 19.855 50.965 1.00 90.81 1070 GLU A N 1
ATOM 8252 C CA . GLU A 1 1070 ? -10.215 21.320 50.844 1.00 90.81 1070 GLU A CA 1
ATOM 8253 C C . GLU A 1 1070 ? -10.840 21.772 49.510 1.00 90.81 1070 GLU A C 1
ATOM 8255 O O . GLU A 1 1070 ? -11.315 22.904 49.408 1.00 90.81 1070 GLU A O 1
ATOM 8260 N N . HIS A 1 1071 ? -10.870 20.912 48.485 1.00 89.88 1071 HIS A N 1
ATOM 8261 C CA . HIS A 1 1071 ? -11.330 21.285 47.146 1.00 89.88 1071 HIS A CA 1
ATOM 8262 C C . HIS A 1 1071 ? -12.839 21.636 47.133 1.00 89.88 1071 HIS A C 1
ATOM 8264 O O . HIS A 1 1071 ? -13.656 20.850 47.616 1.00 89.88 1071 HIS A O 1
ATOM 8270 N N . PRO A 1 1072 ? -13.266 22.783 46.559 1.00 84.81 1072 PRO A N 1
ATOM 8271 C CA . PRO A 1 1072 ? -14.590 23.369 46.824 1.00 84.81 1072 PRO A CA 1
ATOM 8272 C C . PRO A 1 1072 ? -15.785 22.568 46.286 1.00 84.81 1072 PRO A C 1
ATOM 8274 O O . PRO A 1 1072 ? -16.918 22.829 46.690 1.00 84.81 1072 PRO A O 1
ATOM 8277 N N . ILE A 1 1073 ? -15.560 21.603 45.388 1.00 88.12 1073 ILE A N 1
ATOM 8278 C CA . ILE A 1 1073 ? -16.625 20.721 44.879 1.00 88.12 1073 ILE A CA 1
ATOM 8279 C C . ILE A 1 1073 ? -16.778 19.430 45.693 1.00 88.12 1073 ILE A C 1
ATOM 8281 O O . ILE A 1 1073 ? -17.749 18.716 45.475 1.00 88.12 1073 ILE A O 1
ATOM 8285 N N . VAL A 1 1074 ? -15.818 19.112 46.571 1.00 91.94 1074 VAL A N 1
ATOM 8286 C CA . VAL A 1 1074 ? -15.810 17.871 47.353 1.00 91.94 1074 VAL A CA 1
ATOM 8287 C C . VAL A 1 1074 ? -16.754 18.034 48.540 1.00 91.94 1074 VAL A C 1
ATOM 8289 O O . VAL A 1 1074 ? -16.515 18.822 49.458 1.00 91.94 1074 VAL A O 1
ATOM 8292 N N . ASP A 1 1075 ? -17.840 17.278 48.515 1.00 91.56 1075 ASP A N 1
ATOM 8293 C CA . ASP A 1 1075 ? -18.912 17.301 49.502 1.00 91.56 1075 ASP A CA 1
ATOM 8294 C C . ASP A 1 1075 ? -18.534 16.491 50.758 1.00 91.56 1075 ASP A C 1
ATOM 8296 O O . ASP A 1 1075 ? -18.829 16.917 51.873 1.00 91.56 1075 ASP A O 1
ATOM 8300 N N . TYR A 1 1076 ? -17.841 15.354 50.594 1.00 93.25 1076 TYR A N 1
ATOM 8301 C CA . TYR A 1 1076 ? -17.362 14.493 51.688 1.00 93.25 1076 TYR A CA 1
ATOM 8302 C C . TYR A 1 1076 ? -16.193 13.587 51.256 1.00 93.25 1076 TYR A C 1
ATOM 8304 O O . TYR A 1 1076 ? -15.791 13.591 50.095 1.00 93.25 1076 TYR A O 1
ATOM 8312 N N . PHE A 1 1077 ? -15.657 12.792 52.184 1.00 95.62 1077 PHE A N 1
ATOM 8313 C CA . PHE A 1 1077 ? -14.763 11.668 51.891 1.00 95.62 1077 PHE A CA 1
ATOM 8314 C C . PHE A 1 1077 ? -15.058 10.491 52.833 1.00 95.62 1077 PHE A C 1
ATOM 8316 O O . PHE A 1 1077 ? -15.588 10.693 53.932 1.00 95.62 1077 PHE A O 1
ATOM 8323 N N . ILE A 1 1078 ? -14.723 9.275 52.398 1.00 96.50 1078 ILE A N 1
ATOM 8324 C CA . ILE A 1 1078 ? -14.734 8.062 53.232 1.00 96.50 1078 ILE A CA 1
ATOM 8325 C C . ILE A 1 1078 ? -13.320 7.855 53.782 1.00 96.50 1078 ILE A C 1
ATOM 8327 O O . ILE A 1 1078 ? -12.353 7.993 53.038 1.00 96.50 1078 ILE A O 1
ATOM 8331 N N . GLY A 1 1079 ? -13.180 7.565 55.077 1.00 96.50 1079 GLY A N 1
ATOM 8332 C CA . GLY A 1 1079 ? -11.903 7.175 55.678 1.00 96.50 1079 GLY A CA 1
ATOM 8333 C C . GLY A 1 1079 ? -11.745 5.658 55.694 1.00 96.50 1079 GLY A C 1
ATOM 8334 O O . GLY A 1 1079 ? -12.523 4.994 56.382 1.00 96.50 1079 GLY A O 1
ATOM 8335 N N . SER A 1 1080 ? -10.735 5.143 54.985 1.00 96.44 1080 SER A N 1
ATOM 8336 C CA . SER A 1 1080 ? -10.515 3.707 54.775 1.00 96.44 1080 SER A CA 1
ATOM 8337 C C . SER A 1 1080 ? -9.062 3.283 55.013 1.00 96.44 1080 SER A C 1
ATOM 8339 O O . SER A 1 1080 ? -8.126 4.087 54.974 1.00 96.44 1080 SER A O 1
ATOM 8341 N N . VAL A 1 1081 ? -8.872 1.986 55.274 1.00 96.88 1081 VAL A N 1
ATOM 8342 C CA . VAL A 1 1081 ? -7.564 1.367 55.540 1.00 96.88 1081 VAL A CA 1
ATOM 8343 C C . VAL A 1 1081 ? -7.435 0.094 54.699 1.00 96.88 1081 VAL A C 1
ATOM 8345 O O . VAL A 1 1081 ? -7.791 -0.988 55.155 1.00 96.88 1081 VAL A O 1
ATOM 8348 N N . HIS A 1 1082 ? -6.918 0.211 53.472 1.00 95.69 1082 HIS A N 1
ATOM 8349 C CA . HIS A 1 1082 ? -6.613 -0.950 52.617 1.00 95.69 1082 HIS A CA 1
ATOM 8350 C C . HIS A 1 1082 ? -5.211 -1.532 52.870 1.00 95.69 1082 HIS A C 1
ATOM 8352 O O . HIS A 1 1082 ? -4.911 -2.641 52.440 1.00 95.69 1082 HIS A O 1
ATOM 8358 N N . TYR A 1 1083 ? -4.343 -0.816 53.594 1.00 94.44 1083 TYR A N 1
ATOM 8359 C CA . TYR A 1 1083 ? -2.940 -1.183 53.818 1.00 94.44 1083 TYR A CA 1
ATOM 8360 C C . TYR A 1 1083 ? -2.631 -1.391 55.302 1.00 94.44 1083 TYR A C 1
ATOM 8362 O O . TYR A 1 1083 ? -3.064 -0.608 56.139 1.00 94.44 1083 TYR A O 1
ATOM 8370 N N . VAL A 1 1084 ? -1.780 -2.371 55.621 1.00 95.19 1084 VAL A N 1
ATOM 8371 C CA . VAL A 1 1084 ? -1.104 -2.500 56.927 1.00 95.19 1084 VAL A CA 1
ATOM 8372 C C . VAL A 1 1084 ? 0.378 -2.780 56.671 1.00 95.19 1084 VAL A C 1
ATOM 8374 O O . VAL A 1 1084 ? 0.723 -3.479 55.723 1.00 95.19 1084 VAL A O 1
ATOM 8377 N N . HIS A 1 1085 ? 1.285 -2.179 57.450 1.00 93.06 1085 HIS A N 1
ATOM 8378 C CA . HIS A 1 1085 ? 2.744 -2.239 57.212 1.00 93.06 1085 HIS A CA 1
ATOM 8379 C C . HIS A 1 1085 ? 3.164 -1.848 55.779 1.00 93.06 1085 HIS A C 1
ATOM 8381 O O . HIS A 1 1085 ? 4.111 -2.392 55.219 1.00 93.06 1085 HIS A O 1
ATOM 8387 N N . SER A 1 1086 ? 2.456 -0.882 55.174 1.00 90.19 1086 SER A N 1
ATOM 8388 C CA . SER A 1 1086 ? 2.594 -0.490 53.753 1.00 90.19 1086 SER A CA 1
ATOM 8389 C C . SER A 1 1086 ? 2.389 -1.642 52.749 1.00 90.19 1086 SER A C 1
ATOM 8391 O O . SER A 1 1086 ? 2.923 -1.599 51.648 1.00 90.19 1086 SER A O 1
ATOM 8393 N N . THR A 1 1087 ? 1.603 -2.659 53.115 1.00 93.12 1087 THR A N 1
ATOM 8394 C CA . THR A 1 1087 ? 1.199 -3.781 52.254 1.00 93.12 1087 THR A CA 1
ATOM 8395 C C . THR A 1 1087 ? -0.333 -3.808 52.144 1.00 93.12 1087 THR A C 1
ATOM 8397 O O . THR A 1 1087 ? -0.984 -3.777 53.191 1.00 93.12 1087 THR A O 1
ATOM 8400 N N . PRO A 1 1088 ? -0.935 -3.856 50.939 1.00 93.88 1088 PRO A N 1
ATOM 8401 C CA . PRO A 1 1088 ? -2.387 -3.922 50.791 1.00 93.88 1088 PRO A CA 1
ATOM 8402 C C . PRO A 1 1088 ? -2.918 -5.289 51.254 1.00 93.88 1088 PRO A C 1
ATOM 8404 O O . PRO A 1 1088 ? -2.450 -6.337 50.805 1.00 93.88 1088 PRO A O 1
ATOM 8407 N N . ILE A 1 1089 ? -3.870 -5.283 52.187 1.00 94.62 1089 ILE A N 1
ATOM 8408 C CA . ILE A 1 1089 ? -4.358 -6.481 52.896 1.00 94.62 1089 ILE A CA 1
ATOM 8409 C C . ILE A 1 1089 ? -5.579 -7.138 52.242 1.00 94.62 1089 ILE A C 1
ATOM 8411 O O . ILE A 1 1089 ? -5.863 -8.306 52.498 1.00 94.62 1089 ILE A O 1
ATOM 8415 N N . ASP A 1 1090 ? -6.303 -6.406 51.404 1.00 91.56 1090 ASP A N 1
ATOM 8416 C CA . ASP A 1 1090 ? -7.546 -6.826 50.754 1.00 91.56 1090 ASP A CA 1
ATOM 8417 C C . ASP A 1 1090 ? -7.358 -7.227 49.280 1.00 91.56 1090 ASP A C 1
ATOM 8419 O O . ASP A 1 1090 ? -8.250 -7.832 48.688 1.00 91.56 1090 ASP A O 1
ATOM 8423 N N . TYR A 1 1091 ? -6.179 -6.949 48.715 1.00 87.50 1091 TYR A N 1
ATOM 8424 C CA . TYR A 1 1091 ? -5.830 -7.204 47.318 1.00 87.50 1091 TYR A CA 1
ATOM 8425 C C . TYR A 1 1091 ? -5.759 -8.704 46.975 1.00 87.50 1091 TYR A C 1
ATOM 8427 O O . TYR A 1 1091 ? -6.453 -9.184 46.079 1.00 87.50 1091 TYR A O 1
ATOM 8435 N N . ASN A 1 1092 ? -4.930 -9.475 47.692 1.00 89.94 1092 ASN A N 1
ATOM 8436 C CA . ASN A 1 1092 ? -4.875 -10.937 47.576 1.00 89.94 1092 ASN A CA 1
ATOM 8437 C C . ASN A 1 1092 ? -4.300 -11.602 48.844 1.00 89.94 1092 ASN A C 1
ATOM 8439 O O . ASN A 1 1092 ? -3.771 -10.937 49.738 1.00 89.94 1092 ASN A O 1
ATOM 8443 N N . LYS A 1 1093 ? -4.381 -12.938 48.913 1.00 91.12 1093 LYS A N 1
ATOM 8444 C CA . LYS A 1 1093 ? -3.938 -13.718 50.083 1.00 91.12 1093 LYS A CA 1
ATOM 8445 C C . LYS A 1 1093 ? -2.427 -13.694 50.336 1.00 91.12 1093 LYS A C 1
ATOM 8447 O O . LYS A 1 1093 ? -2.029 -13.778 51.494 1.00 91.12 1093 LYS A O 1
ATOM 8452 N N . ASP A 1 1094 ? -1.597 -13.544 49.306 1.00 93.06 1094 ASP A N 1
ATOM 8453 C CA . ASP A 1 1094 ? -0.138 -13.499 49.460 1.00 93.06 1094 ASP A CA 1
ATOM 8454 C C . ASP A 1 1094 ? 0.305 -12.164 50.083 1.00 93.06 1094 ASP A C 1
ATOM 8456 O O . ASP A 1 1094 ? 1.204 -12.125 50.927 1.00 93.06 1094 ASP A O 1
ATOM 8460 N N . MET A 1 1095 ? -0.374 -11.066 49.737 1.00 92.31 1095 MET A N 1
ATOM 8461 C CA . MET A 1 1095 ? -0.139 -9.749 50.338 1.00 92.31 1095 MET A CA 1
ATOM 8462 C C . MET A 1 1095 ? -0.721 -9.655 51.756 1.00 92.31 1095 MET A C 1
ATOM 8464 O O . MET A 1 1095 ? -0.041 -9.160 52.653 1.00 92.31 1095 MET A O 1
ATOM 8468 N N . PHE A 1 1096 ? -1.890 -10.254 52.013 1.00 95.25 1096 PHE A N 1
ATOM 8469 C CA . PHE A 1 1096 ? -2.410 -10.438 53.376 1.00 95.25 1096 PHE A CA 1
ATOM 8470 C C . PHE A 1 1096 ? -1.441 -11.240 54.265 1.00 95.25 1096 PHE A C 1
ATOM 8472 O O . PHE A 1 1096 ? -1.130 -10.825 55.382 1.00 95.25 1096 PHE A O 1
ATOM 8479 N N . ALA A 1 1097 ? -0.893 -12.351 53.757 1.00 94.69 1097 ALA A N 1
ATOM 8480 C CA . ALA A 1 1097 ? 0.127 -13.133 54.457 1.00 94.69 1097 ALA A CA 1
ATOM 8481 C C . ALA A 1 1097 ? 1.435 -12.345 54.660 1.00 94.69 1097 ALA A C 1
ATOM 8483 O O . ALA A 1 1097 ? 2.052 -12.452 55.716 1.00 94.69 1097 ALA A O 1
ATOM 8484 N N . THR A 1 1098 ? 1.831 -11.507 53.699 1.00 95.44 1098 THR A N 1
ATOM 8485 C CA . THR A 1 1098 ? 3.003 -10.623 53.823 1.00 95.44 1098 THR A CA 1
ATOM 8486 C C . THR A 1 1098 ? 2.808 -9.575 54.924 1.00 95.44 1098 THR A C 1
ATOM 8488 O O . THR A 1 1098 ? 3.704 -9.382 55.746 1.00 95.44 1098 THR A O 1
ATOM 8491 N N . ALA A 1 1099 ? 1.628 -8.950 55.002 1.00 95.31 1099 ALA A N 1
ATOM 8492 C CA . ALA A 1 1099 ? 1.283 -8.022 56.078 1.00 95.31 1099 ALA A CA 1
ATOM 8493 C C . ALA A 1 1099 ? 1.257 -8.729 57.446 1.00 95.31 1099 ALA A C 1
ATOM 8495 O O . ALA A 1 1099 ? 1.872 -8.250 58.400 1.00 95.31 1099 ALA A O 1
ATOM 8496 N N . ARG A 1 1100 ? 0.629 -9.914 57.525 1.00 96.62 1100 ARG A N 1
ATOM 8497 C CA . ARG A 1 1100 ? 0.620 -10.773 58.722 1.00 96.62 1100 ARG A CA 1
ATOM 8498 C C . ARG A 1 1100 ? 2.033 -11.106 59.191 1.00 96.62 1100 ARG A C 1
ATOM 8500 O O . ARG A 1 1100 ? 2.316 -11.025 60.379 1.00 96.62 1100 ARG A O 1
ATOM 8507 N N . ASP A 1 1101 ? 2.927 -11.466 58.276 1.00 96.06 1101 ASP A N 1
ATOM 8508 C CA . ASP A 1 1101 ? 4.291 -11.879 58.607 1.00 96.06 1101 ASP A CA 1
ATOM 8509 C C . ASP A 1 1101 ? 5.215 -10.689 58.934 1.00 96.06 1101 ASP A C 1
ATOM 8511 O O . ASP A 1 1101 ? 6.321 -10.902 59.446 1.00 96.06 1101 ASP A O 1
ATOM 8515 N N . ALA A 1 1102 ? 4.772 -9.450 58.691 1.00 95.50 1102 ALA A N 1
ATOM 8516 C CA . ALA A 1 1102 ? 5.391 -8.224 59.194 1.00 95.50 1102 ALA A CA 1
ATOM 8517 C C . ALA A 1 1102 ? 4.905 -7.841 60.610 1.00 95.50 1102 ALA A C 1
ATOM 8519 O O . ALA A 1 1102 ? 5.659 -7.211 61.355 1.00 95.50 1102 ALA A O 1
ATOM 8520 N N . SER A 1 1103 ? 3.695 -8.254 61.008 1.00 94.75 1103 SER A N 1
ATOM 8521 C CA . SER A 1 1103 ? 3.133 -8.004 62.342 1.00 94.75 1103 SER A CA 1
ATOM 8522 C C . SER A 1 1103 ? 3.933 -8.640 63.483 1.00 94.75 1103 SER A C 1
ATOM 8524 O O . SER A 1 1103 ? 4.544 -9.703 63.351 1.00 94.75 1103 SER A O 1
ATOM 8526 N N . SER A 1 1104 ? 3.863 -8.004 64.657 1.00 90.75 1104 SER A N 1
ATOM 8527 C CA . SER A 1 1104 ? 4.708 -8.291 65.831 1.00 90.75 1104 SER A CA 1
ATOM 8528 C C . SER A 1 1104 ? 4.751 -9.758 66.290 1.00 90.75 1104 SER A C 1
ATOM 8530 O O . SER A 1 1104 ? 5.801 -10.217 66.744 1.00 90.75 1104 SER A O 1
ATOM 8532 N N . ARG A 1 1105 ? 3.641 -10.503 66.173 1.00 95.25 1105 ARG A N 1
ATOM 8533 C CA . ARG A 1 1105 ? 3.544 -11.929 66.553 1.00 95.25 1105 ARG A CA 1
ATOM 8534 C C . ARG A 1 1105 ? 3.476 -12.881 65.354 1.00 95.25 1105 ARG A C 1
ATOM 8536 O O . ARG A 1 1105 ? 3.424 -14.090 65.559 1.00 95.25 1105 ARG A O 1
ATOM 8543 N N . LYS A 1 1106 ? 3.476 -12.356 64.122 1.00 95.44 1106 LYS A N 1
ATOM 8544 C CA . LYS A 1 1106 ? 3.247 -13.092 62.864 1.00 95.44 1106 LYS A CA 1
ATOM 8545 C C . LYS A 1 1106 ? 1.948 -13.913 62.830 1.00 95.44 1106 LYS A C 1
ATOM 8547 O O . LYS A 1 1106 ? 1.869 -14.956 62.187 1.00 95.44 1106 LYS A O 1
ATOM 8552 N N . THR A 1 1107 ? 0.918 -13.443 63.533 1.00 95.56 1107 THR A N 1
ATOM 8553 C CA . THR A 1 1107 ? -0.422 -14.046 63.565 1.00 95.56 1107 THR A CA 1
ATOM 8554 C C . THR A 1 1107 ? -1.468 -13.083 63.017 1.00 95.56 1107 THR A C 1
ATOM 8556 O O . THR A 1 1107 ? -1.288 -11.864 63.073 1.00 95.56 1107 THR A O 1
ATOM 8559 N N . GLU A 1 1108 ? -2.598 -13.620 62.546 1.00 95.81 1108 GLU A N 1
ATOM 8560 C CA . GLU A 1 1108 ? -3.763 -12.799 62.182 1.00 95.81 1108 GLU A CA 1
ATOM 8561 C C . GLU A 1 1108 ? -4.234 -11.926 63.359 1.00 95.81 1108 GLU A C 1
ATOM 8563 O O . GLU A 1 1108 ? -4.613 -10.785 63.139 1.00 95.81 1108 GLU A O 1
ATOM 8568 N N . GLU A 1 1109 ? -4.130 -12.402 64.608 1.00 96.56 1109 GLU A N 1
ATOM 8569 C CA . GLU A 1 1109 ? -4.443 -11.589 65.795 1.00 96.56 1109 GLU A CA 1
ATOM 8570 C C . GLU A 1 1109 ? -3.573 -10.324 65.845 1.00 96.56 1109 GLU A C 1
ATOM 8572 O O . GLU A 1 1109 ? -4.102 -9.224 65.980 1.00 96.56 1109 GLU A O 1
ATOM 8577 N N . SER A 1 1110 ? -2.250 -10.450 65.662 1.00 97.00 1110 SER A N 1
ATOM 8578 C CA . SER A 1 1110 ? -1.369 -9.275 65.614 1.00 97.00 1110 SER A CA 1
ATOM 8579 C C . SER A 1 1110 ? -1.615 -8.381 64.394 1.00 97.00 1110 SER A C 1
ATOM 8581 O O . SER A 1 1110 ? -1.489 -7.169 64.517 1.00 97.00 1110 SER A O 1
ATOM 8583 N N . LEU A 1 1111 ? -2.035 -8.939 63.251 1.00 97.69 1111 LEU A N 1
ATOM 8584 C CA . LEU A 1 1111 ? -2.419 -8.141 62.080 1.00 97.69 1111 LEU A CA 1
ATOM 8585 C C . LEU A 1 1111 ? -3.701 -7.335 62.329 1.00 97.69 1111 LEU A C 1
ATOM 8587 O O . LEU A 1 1111 ? -3.789 -6.184 61.916 1.00 97.69 1111 LEU A O 1
ATOM 8591 N N . TYR A 1 1112 ? -4.680 -7.911 63.031 1.00 97.94 1112 TYR A N 1
ATOM 8592 C CA . TYR A 1 1112 ? -5.896 -7.202 63.429 1.00 97.94 1112 TYR A CA 1
ATOM 8593 C C . TYR A 1 1112 ? -5.583 -6.130 64.487 1.00 97.94 1112 TYR A C 1
ATOM 8595 O O . TYR A 1 1112 ? -6.141 -5.038 64.421 1.00 97.94 1112 TYR A O 1
ATOM 8603 N N . GLU A 1 1113 ? -4.677 -6.394 65.437 1.00 98.12 1113 GLU A N 1
ATOM 8604 C CA . GLU A 1 1113 ? -4.202 -5.370 66.381 1.00 98.12 1113 GLU A CA 1
ATOM 8605 C C . GLU A 1 1113 ? -3.564 -4.178 65.650 1.00 98.12 1113 GLU A C 1
ATOM 8607 O O . GLU A 1 1113 ? -3.965 -3.038 65.892 1.00 98.12 1113 GLU A O 1
ATOM 8612 N N . ASP A 1 1114 ? -2.643 -4.444 64.718 1.00 97.88 1114 ASP A N 1
ATOM 8613 C CA . ASP A 1 1114 ? -1.974 -3.421 63.907 1.00 97.88 1114 ASP A CA 1
ATOM 8614 C C . ASP A 1 1114 ? -2.976 -2.656 63.010 1.00 97.88 1114 ASP A C 1
ATOM 8616 O O . ASP A 1 1114 ? -2.913 -1.429 62.915 1.00 97.88 1114 ASP A O 1
ATOM 8620 N N . TYR A 1 1115 ? -3.944 -3.354 62.398 1.00 98.25 1115 TYR A N 1
ATOM 8621 C CA . TYR A 1 1115 ? -5.017 -2.761 61.586 1.00 98.25 1115 TYR A CA 1
ATOM 8622 C C . TYR A 1 1115 ? -5.889 -1.794 62.395 1.00 98.25 1115 TYR A C 1
ATOM 8624 O O . TYR A 1 1115 ? -6.092 -0.649 61.985 1.00 98.25 1115 TYR A O 1
ATOM 8632 N N . TYR A 1 1116 ? -6.385 -2.212 63.566 1.00 98.25 1116 TYR A N 1
ATOM 8633 C CA . TYR A 1 1116 ? -7.231 -1.346 64.387 1.00 98.25 1116 TYR A CA 1
ATOM 8634 C C . TYR A 1 1116 ? -6.436 -0.225 65.076 1.00 98.25 1116 TYR A C 1
ATOM 8636 O O . TYR A 1 1116 ? -7.019 0.818 65.371 1.00 98.25 1116 TYR A O 1
ATOM 8644 N N . ASP A 1 1117 ? -5.125 -0.364 65.298 1.00 98.06 1117 ASP A N 1
ATOM 8645 C CA . ASP A 1 1117 ? -4.271 0.763 65.704 1.00 98.06 1117 ASP A CA 1
ATOM 8646 C C . ASP A 1 1117 ? -4.069 1.776 64.563 1.00 98.06 1117 ASP A C 1
ATOM 8648 O O . ASP A 1 1117 ? -4.223 2.978 64.791 1.00 98.06 1117 ASP A O 1
ATOM 8652 N N . LEU A 1 1118 ? -3.862 1.327 63.322 1.00 97.69 1118 LEU A N 1
ATOM 8653 C CA . LEU A 1 1118 ? -3.781 2.217 62.156 1.00 97.69 1118 LEU A CA 1
ATOM 8654 C C . LEU A 1 1118 ? -5.120 2.922 61.859 1.00 97.69 1118 LEU A C 1
ATOM 8656 O O . LEU A 1 1118 ? -5.147 4.122 61.584 1.00 97.69 1118 LEU A O 1
ATOM 8660 N N . GLN A 1 1119 ? -6.247 2.219 62.002 1.00 98.06 1119 GLN A N 1
ATOM 8661 C CA . GLN A 1 1119 ? -7.590 2.802 61.909 1.00 98.06 1119 GLN A CA 1
ATOM 8662 C C . GLN A 1 1119 ? -7.866 3.803 63.054 1.00 98.06 1119 GLN A C 1
ATOM 8664 O O . GLN A 1 1119 ? -8.570 4.792 62.857 1.00 98.06 1119 GLN A O 1
ATOM 8669 N N . TYR A 1 1120 ? -7.280 3.614 64.241 1.00 98.12 1120 TYR A N 1
ATOM 8670 C CA . TYR A 1 1120 ? -7.364 4.595 65.329 1.00 98.12 1120 TYR A CA 1
ATOM 8671 C C . TYR A 1 1120 ? -6.568 5.869 65.018 1.00 98.12 1120 TYR A C 1
ATOM 8673 O O . TYR A 1 1120 ? -7.035 6.977 65.291 1.00 98.12 1120 TYR A O 1
ATOM 8681 N N . ASP A 1 1121 ? -5.388 5.731 64.410 1.00 97.56 1121 ASP A N 1
ATOM 8682 C CA . ASP A 1 1121 ? -4.613 6.862 63.891 1.00 97.56 1121 ASP A CA 1
ATOM 8683 C C . ASP A 1 1121 ? -5.380 7.615 62.795 1.00 97.56 1121 ASP A C 1
ATOM 8685 O O . ASP A 1 1121 ? -5.472 8.843 62.857 1.00 97.56 1121 ASP A O 1
ATOM 8689 N N . MET A 1 1122 ? -6.036 6.898 61.877 1.00 97.44 1122 MET A N 1
ATOM 8690 C CA . MET A 1 1122 ? -6.936 7.482 60.877 1.00 97.44 1122 MET A CA 1
ATOM 8691 C C . MET A 1 1122 ? -8.068 8.295 61.524 1.00 97.44 1122 MET A C 1
ATOM 8693 O O . MET A 1 1122 ? -8.297 9.444 61.142 1.00 97.44 1122 MET A O 1
ATOM 8697 N N . LEU A 1 1123 ? -8.770 7.730 62.514 1.00 97.19 1123 LEU A N 1
ATOM 8698 C CA . LEU A 1 1123 ? -9.876 8.403 63.205 1.00 97.19 1123 LEU A CA 1
ATOM 8699 C C . LEU A 1 1123 ? -9.417 9.672 63.939 1.00 97.19 1123 LEU A C 1
ATOM 8701 O O . LEU A 1 1123 ? -10.138 10.669 63.940 1.00 97.19 1123 LEU A O 1
ATOM 8705 N N . LYS A 1 1124 ? -8.221 9.680 64.540 1.00 95.94 1124 LYS A N 1
ATOM 8706 C CA . LYS A 1 1124 ? -7.660 10.883 65.185 1.00 95.94 1124 LYS A CA 1
ATOM 8707 C C . LYS A 1 1124 ? -7.260 11.954 64.169 1.00 95.94 1124 LYS A C 1
ATOM 8709 O O . LYS A 1 1124 ? -7.590 13.122 64.363 1.00 95.94 1124 LYS A O 1
ATOM 8714 N N . GLU A 1 1125 ? -6.554 11.570 63.105 1.00 95.38 1125 GLU A N 1
ATOM 8715 C CA . GLU A 1 1125 ? -5.995 12.514 62.132 1.00 95.38 1125 GLU A CA 1
ATOM 8716 C C . GLU A 1 1125 ? -7.051 13.064 61.160 1.00 95.38 1125 GLU A C 1
ATOM 8718 O O . GLU A 1 1125 ? -7.088 14.270 60.904 1.00 95.38 1125 GLU A O 1
ATOM 8723 N N . LEU A 1 1126 ? -7.900 12.206 60.594 1.00 94.69 1126 LEU A N 1
ATOM 8724 C CA . LEU A 1 1126 ? -8.839 12.594 59.537 1.00 94.69 1126 LEU A CA 1
ATOM 8725 C C . LEU A 1 1126 ? -10.214 13.011 60.059 1.00 94.69 1126 LEU A C 1
ATOM 8727 O O . LEU A 1 1126 ? -10.856 13.852 59.434 1.00 94.69 1126 LEU A O 1
ATOM 8731 N N . ARG A 1 1127 ? -10.662 12.420 61.175 1.00 95.19 1127 ARG A N 1
ATOM 8732 C CA . ARG A 1 1127 ? -12.020 12.570 61.731 1.00 95.19 1127 ARG A CA 1
ATOM 8733 C C . ARG A 1 1127 ? -13.122 12.421 60.654 1.00 95.19 1127 ARG A C 1
ATOM 8735 O O . ARG A 1 1127 ? -13.927 13.337 60.469 1.00 95.19 1127 ARG A O 1
ATOM 8742 N N . PRO A 1 1128 ? -13.114 11.321 59.871 1.00 94.44 1128 PRO A N 1
ATOM 8743 C CA . PRO A 1 1128 ? -13.967 11.176 58.695 1.00 94.44 1128 PRO A CA 1
ATOM 8744 C C . PRO A 1 1128 ? -15.443 11.059 59.093 1.00 94.44 1128 PRO A C 1
ATOM 8746 O O . PRO A 1 1128 ? -15.778 10.395 60.073 1.00 94.44 1128 PRO A O 1
ATOM 8749 N N . ARG A 1 1129 ? -16.351 11.646 58.300 1.00 93.69 1129 ARG A N 1
ATOM 8750 C CA . ARG A 1 1129 ? -17.796 11.494 58.549 1.00 93.69 1129 ARG A CA 1
ATOM 8751 C C . ARG A 1 1129 ? -18.280 10.067 58.277 1.00 93.69 1129 ARG A C 1
ATOM 8753 O O . ARG A 1 1129 ? -19.197 9.614 58.952 1.00 93.69 1129 ARG A O 1
ATOM 8760 N N . VAL A 1 1130 ? -17.671 9.369 57.320 1.00 96.38 1130 VAL A N 1
ATOM 8761 C CA . VAL A 1 1130 ? -17.953 7.960 57.018 1.00 96.38 1130 VAL A CA 1
ATOM 8762 C C . VAL A 1 1130 ? -16.676 7.152 57.197 1.00 96.38 1130 VAL A C 1
ATOM 8764 O O . VAL A 1 1130 ? -15.655 7.466 56.585 1.00 96.38 1130 VAL A O 1
ATOM 8767 N N . VAL A 1 1131 ? -16.740 6.112 58.023 1.00 97.38 1131 VAL A N 1
ATOM 8768 C CA . VAL A 1 1131 ? -15.688 5.100 58.158 1.00 97.38 1131 VAL A CA 1
ATOM 8769 C C . VAL A 1 1131 ? -16.020 3.957 57.205 1.00 97.38 1131 VAL A C 1
ATOM 8771 O O . VAL A 1 1131 ? -17.049 3.298 57.384 1.00 97.38 1131 VAL A O 1
ATOM 8774 N N . GLY A 1 1132 ? -15.179 3.755 56.190 1.00 94.50 1132 GLY A N 1
ATOM 8775 C CA . GLY A 1 1132 ? -15.343 2.689 55.202 1.00 94.50 1132 GLY A CA 1
ATOM 8776 C C . GLY A 1 1132 ? -15.173 1.313 55.838 1.00 94.50 1132 GLY A C 1
ATOM 8777 O O . GLY A 1 1132 ? -14.381 1.169 56.772 1.00 94.50 1132 GLY A O 1
ATOM 8778 N N . HIS A 1 1133 ? -15.968 0.342 55.367 1.00 95.12 1133 HIS A N 1
ATOM 8779 C CA . HIS A 1 1133 ? -15.836 -1.113 55.577 1.00 95.12 1133 HIS A CA 1
ATOM 8780 C C . HIS A 1 1133 ? -15.034 -1.536 56.827 1.00 95.12 1133 HIS A C 1
ATOM 8782 O O . HIS A 1 1133 ? -14.024 -2.226 56.747 1.00 95.12 1133 HIS A O 1
ATOM 8788 N N . PHE A 1 1134 ? -15.526 -1.141 58.010 1.00 97.50 1134 PHE A N 1
ATOM 8789 C CA . PHE A 1 1134 ? -14.773 -1.072 59.279 1.00 97.50 1134 PHE A CA 1
ATOM 8790 C C . PHE A 1 1134 ? -13.968 -2.327 59.682 1.00 97.50 1134 PHE A C 1
ATOM 8792 O O . PHE A 1 1134 ? -12.997 -2.205 60.428 1.00 97.50 1134 PHE A O 1
ATOM 8799 N N . ASP A 1 1135 ? -14.371 -3.520 59.232 1.00 96.81 1135 ASP A N 1
ATOM 8800 C CA . ASP A 1 1135 ? -13.704 -4.796 59.515 1.00 96.81 1135 ASP A CA 1
ATOM 8801 C C . ASP A 1 1135 ? -13.115 -5.498 58.273 1.00 96.81 1135 ASP A C 1
ATOM 8803 O O . ASP A 1 1135 ? -12.960 -6.722 58.272 1.00 96.81 1135 ASP A O 1
ATOM 8807 N N . LEU A 1 1136 ? -12.737 -4.727 57.239 1.00 97.31 1136 LEU A N 1
ATOM 8808 C CA . LEU A 1 1136 ? -12.144 -5.178 55.965 1.00 97.31 1136 LEU A CA 1
ATOM 8809 C C . LEU A 1 1136 ? -11.071 -6.261 56.129 1.00 97.31 1136 LEU A C 1
ATOM 8811 O O . LEU A 1 1136 ? -11.022 -7.201 55.338 1.00 97.31 1136 LEU A O 1
ATOM 8815 N N . VAL A 1 1137 ? -10.246 -6.161 57.176 1.00 96.75 1137 VAL A N 1
ATOM 8816 C CA . VAL A 1 1137 ? -9.152 -7.095 57.494 1.00 96.75 1137 VAL A CA 1
ATOM 8817 C C . VAL A 1 1137 ? -9.581 -8.570 57.556 1.00 96.75 1137 VAL A C 1
ATOM 8819 O O . VAL A 1 1137 ? -8.755 -9.454 57.341 1.00 96.75 1137 VAL A O 1
ATOM 8822 N N . ARG A 1 1138 ? -10.873 -8.874 57.750 1.00 95.56 1138 ARG A N 1
ATOM 8823 C CA . ARG A 1 1138 ? -11.377 -10.257 57.683 1.00 95.56 1138 ARG A CA 1
ATOM 8824 C C . ARG A 1 1138 ? -11.525 -10.829 56.271 1.00 95.56 1138 ARG A C 1
ATOM 8826 O O . ARG A 1 1138 ? -11.668 -12.041 56.154 1.00 95.56 1138 ARG A O 1
ATOM 8833 N N . LEU A 1 1139 ? -11.484 -10.016 55.210 1.00 94.94 1139 LEU A N 1
ATOM 8834 C CA . LEU A 1 1139 ? -11.742 -10.452 53.828 1.00 94.94 1139 LEU A CA 1
ATOM 8835 C C . LEU A 1 1139 ? -10.835 -11.610 53.383 1.00 94.94 1139 LEU A C 1
ATOM 8837 O O . LEU A 1 1139 ? -11.318 -12.605 52.845 1.00 94.94 1139 LEU A O 1
ATOM 8841 N N . MET A 1 1140 ? -9.525 -11.480 53.604 1.00 94.44 1140 MET A N 1
ATOM 8842 C CA . MET A 1 1140 ? -8.529 -12.460 53.151 1.00 94.44 1140 MET A CA 1
ATOM 8843 C C . MET A 1 1140 ? -8.171 -13.513 54.212 1.00 94.44 1140 MET A C 1
ATOM 8845 O O . MET A 1 1140 ? -7.430 -14.455 53.900 1.00 94.44 1140 MET A O 1
ATOM 8849 N N . SER A 1 1141 ? -8.750 -13.401 55.415 1.00 92.81 1141 SER A N 1
ATOM 8850 C CA . SER A 1 1141 ? -8.487 -14.274 56.563 1.00 92.81 1141 SER A CA 1
ATOM 8851 C C . SER A 1 1141 ? -8.715 -15.762 56.264 1.00 92.81 1141 SER A C 1
ATOM 8853 O O . SER A 1 1141 ? -9.458 -16.155 55.356 1.00 92.81 1141 SER A O 1
ATOM 8855 N N . GLU A 1 1142 ? -8.050 -16.610 57.045 1.00 92.06 1142 GLU A N 1
ATOM 8856 C CA . GLU A 1 1142 ? -8.286 -18.054 57.090 1.00 92.06 1142 GLU A CA 1
ATOM 8857 C C . GLU A 1 1142 ? -9.669 -18.401 57.683 1.00 92.06 1142 GLU A C 1
ATOM 8859 O O . GLU A 1 1142 ? -10.242 -19.426 57.316 1.00 92.06 1142 GLU A O 1
ATOM 8864 N N . ASP A 1 1143 ? -10.241 -17.534 58.531 1.00 92.94 1143 ASP A N 1
ATOM 8865 C CA . ASP A 1 1143 ? -11.610 -17.652 59.064 1.00 92.94 1143 ASP A CA 1
ATOM 8866 C C . ASP A 1 1143 ? -12.297 -16.269 59.158 1.00 92.94 1143 ASP A C 1
ATOM 8868 O O . ASP A 1 1143 ? -12.288 -15.625 60.212 1.00 92.94 1143 ASP A O 1
ATOM 8872 N N . PRO A 1 1144 ? -12.934 -15.794 58.068 1.00 91.38 1144 PRO A N 1
ATOM 8873 C CA . PRO A 1 1144 ? -13.635 -14.505 58.035 1.00 91.38 1144 PRO A CA 1
ATOM 8874 C C . PRO A 1 1144 ? -14.885 -14.401 58.930 1.00 91.38 1144 PRO A C 1
ATOM 8876 O O . PRO A 1 1144 ? -15.512 -13.339 58.975 1.00 91.38 1144 PRO A O 1
ATOM 8879 N N . ALA A 1 1145 ? -15.281 -15.494 59.596 1.00 88.94 1145 ALA A N 1
ATOM 8880 C CA . ALA A 1 1145 ? -16.427 -15.569 60.503 1.00 88.94 1145 ALA A CA 1
ATOM 8881 C C . ALA A 1 1145 ? -16.014 -15.692 61.986 1.00 88.94 1145 ALA A C 1
ATOM 8883 O O . ALA A 1 1145 ? -16.877 -15.839 62.855 1.00 88.94 1145 ALA A O 1
ATOM 8884 N N . ARG A 1 1146 ? -14.708 -15.623 62.282 1.00 92.56 1146 ARG A N 1
ATOM 8885 C CA . ARG A 1 1146 ? -14.149 -15.785 63.627 1.00 92.56 1146 ARG A CA 1
ATOM 8886 C C . ARG A 1 1146 ? -14.704 -14.765 64.619 1.00 92.56 1146 ARG A C 1
ATOM 8888 O O . ARG A 1 1146 ? -14.718 -13.561 64.364 1.00 92.56 1146 ARG A O 1
ATOM 8895 N N . ASP A 1 1147 ? -15.063 -15.238 65.810 1.00 92.75 1147 ASP A N 1
ATOM 8896 C CA . ASP A 1 1147 ? -15.474 -14.368 66.911 1.00 92.75 1147 ASP A CA 1
ATOM 8897 C C . ASP A 1 1147 ? -14.264 -13.649 67.538 1.00 92.75 1147 ASP A C 1
ATOM 8899 O O . ASP A 1 1147 ? -13.643 -14.129 68.490 1.00 92.75 1147 ASP A O 1
ATOM 8903 N N . VAL A 1 1148 ? -13.939 -12.465 67.010 1.00 93.56 1148 VAL A N 1
ATOM 8904 C CA . VAL A 1 1148 ? -12.817 -11.634 67.484 1.00 93.56 1148 VAL A CA 1
ATOM 8905 C C . VAL A 1 1148 ? -12.951 -11.163 68.938 1.00 93.56 1148 VAL A C 1
ATOM 8907 O O . VAL A 1 1148 ? -11.969 -10.684 69.497 1.00 93.56 1148 VAL A O 1
ATOM 8910 N N . ARG A 1 1149 ? -14.099 -11.362 69.608 1.00 93.88 1149 ARG A N 1
ATOM 8911 C CA . ARG A 1 1149 ? -14.239 -11.122 71.062 1.00 93.88 1149 ARG A CA 1
ATOM 8912 C C . ARG A 1 1149 ? -13.354 -12.056 71.897 1.00 93.88 1149 ARG A C 1
ATOM 8914 O O . ARG A 1 1149 ? -13.052 -11.749 73.049 1.00 93.88 1149 ARG A O 1
ATOM 8921 N N . GLN A 1 1150 ? -12.921 -13.183 71.327 1.00 94.56 1150 GLN A N 1
ATOM 8922 C CA . GLN A 1 1150 ? -11.967 -14.105 71.954 1.00 94.56 1150 GLN A CA 1
ATOM 8923 C C . GLN A 1 1150 ? -10.541 -13.518 71.993 1.00 94.56 1150 GLN A C 1
ATOM 8925 O O . GLN A 1 1150 ? -9.782 -13.787 72.926 1.00 94.56 1150 GLN A O 1
ATOM 8930 N N . TRP A 1 1151 ? -10.200 -12.661 71.027 1.00 96.38 1151 TRP A N 1
ATOM 8931 C CA . TRP A 1 1151 ? -8.943 -11.918 70.955 1.00 96.38 1151 TRP A CA 1
ATOM 8932 C C . TRP A 1 1151 ? -9.059 -10.593 71.712 1.00 96.38 1151 TRP A C 1
ATOM 8934 O O . TRP A 1 1151 ? -9.359 -9.550 71.132 1.00 96.38 1151 TRP A O 1
ATOM 8944 N N . LYS A 1 1152 ? -8.819 -10.612 73.028 1.00 93.19 1152 LYS A N 1
ATOM 8945 C CA . LYS A 1 1152 ? -9.000 -9.431 73.901 1.00 93.19 1152 LYS A CA 1
ATOM 8946 C C . LYS A 1 1152 ? -8.306 -8.169 73.373 1.00 93.19 1152 LYS A C 1
ATOM 8948 O O . LYS A 1 1152 ? -8.943 -7.125 73.286 1.00 93.19 1152 LYS A O 1
ATOM 8953 N N . GLY A 1 1153 ? -7.046 -8.289 72.945 1.00 94.81 1153 GLY A N 1
ATOM 8954 C CA . GLY A 1 1153 ? -6.261 -7.170 72.412 1.00 94.81 1153 GLY A CA 1
ATOM 8955 C C . GLY A 1 1153 ? -6.806 -6.583 71.105 1.00 94.81 1153 GLY A C 1
ATOM 8956 O O . GLY A 1 1153 ? -6.580 -5.406 70.832 1.00 94.81 1153 GLY A O 1
ATOM 8957 N N . VAL A 1 1154 ? -7.559 -7.362 70.323 1.00 97.56 1154 VAL A N 1
ATOM 8958 C CA . VAL A 1 1154 ? -8.276 -6.906 69.122 1.00 97.56 1154 VAL A CA 1
ATOM 8959 C C . VAL A 1 1154 ? -9.623 -6.292 69.508 1.00 97.56 1154 VAL A C 1
ATOM 8961 O O . VAL A 1 1154 ? -9.961 -5.204 69.047 1.00 97.56 1154 VAL A O 1
ATOM 8964 N N . TRP A 1 1155 ? -10.380 -6.943 70.393 1.00 97.75 1155 TRP A N 1
ATOM 8965 C CA . TRP A 1 1155 ? -11.699 -6.473 70.817 1.00 97.75 1155 TRP A CA 1
ATOM 8966 C C . TRP A 1 1155 ? -11.647 -5.140 71.577 1.00 97.75 1155 TRP A C 1
ATOM 8968 O O . TRP A 1 1155 ? -12.450 -4.248 71.315 1.00 97.75 1155 TRP A O 1
ATOM 8978 N N . GLU A 1 1156 ? -10.659 -4.947 72.452 1.00 98.00 1156 GLU A N 1
ATOM 8979 C CA . GLU A 1 1156 ? -10.426 -3.672 73.149 1.00 98.00 1156 GLU A CA 1
ATOM 8980 C C . GLU A 1 1156 ? -10.127 -2.524 72.165 1.00 98.00 1156 GLU A C 1
ATOM 8982 O O . GLU A 1 1156 ? -10.579 -1.395 72.369 1.00 98.00 1156 GLU A O 1
ATOM 8987 N N . ARG A 1 1157 ? -9.436 -2.813 71.051 1.00 98.56 1157 ARG A N 1
ATOM 8988 C CA . ARG A 1 1157 ? -9.172 -1.843 69.975 1.00 98.56 1157 ARG A CA 1
ATOM 8989 C C . ARG A 1 1157 ? -10.410 -1.545 69.135 1.00 98.56 1157 ARG A C 1
ATOM 8991 O O . ARG A 1 1157 ? -10.651 -0.381 68.833 1.00 98.56 1157 ARG A O 1
ATOM 8998 N N . ILE A 1 1158 ? -11.223 -2.555 68.821 1.00 98.44 1158 ILE A N 1
ATOM 8999 C CA . ILE A 1 1158 ? -12.534 -2.371 68.179 1.00 98.44 1158 ILE A CA 1
ATOM 9000 C C . ILE A 1 1158 ? -13.403 -1.442 69.035 1.00 98.44 1158 ILE A C 1
ATOM 9002 O O . ILE A 1 1158 ? -13.859 -0.415 68.541 1.00 98.44 1158 ILE A O 1
ATOM 9006 N N . LEU A 1 1159 ? -13.563 -1.737 70.331 1.00 98.19 1159 LEU A N 1
ATOM 9007 C CA . LEU A 1 1159 ? -14.347 -0.913 71.259 1.00 98.19 1159 LEU A CA 1
ATOM 9008 C C . LEU A 1 1159 ? -13.834 0.533 71.336 1.00 98.19 1159 LEU A C 1
ATOM 9010 O O . LEU A 1 1159 ? -14.627 1.469 71.256 1.00 98.19 1159 LEU A O 1
ATOM 9014 N N . ARG A 1 1160 ? -12.512 0.728 71.434 1.00 98.38 1160 ARG A N 1
ATOM 9015 C CA . ARG A 1 1160 ? -11.865 2.051 71.397 1.00 98.38 1160 ARG A CA 1
ATOM 9016 C C . ARG A 1 1160 ? -12.187 2.813 70.107 1.00 98.38 1160 ARG A C 1
ATOM 9018 O O . ARG A 1 1160 ? -12.509 3.999 70.163 1.00 98.38 1160 ARG A O 1
ATOM 9025 N N . ASN A 1 1161 ? -12.090 2.153 68.956 1.00 98.44 1161 ASN A N 1
ATOM 9026 C CA . ASN A 1 1161 ? -12.306 2.777 67.653 1.00 98.44 1161 ASN A CA 1
ATOM 9027 C C . ASN A 1 1161 ? -13.781 3.136 67.439 1.00 98.44 1161 ASN A C 1
ATOM 9029 O O . ASN A 1 1161 ? -14.074 4.243 66.994 1.00 98.44 1161 ASN A O 1
ATOM 9033 N N . LEU A 1 1162 ? -14.705 2.248 67.825 1.00 98.31 1162 LEU A N 1
ATOM 9034 C CA . LEU A 1 1162 ? -16.142 2.524 67.828 1.00 98.31 1162 LEU A CA 1
ATOM 9035 C C . LEU A 1 1162 ? -16.479 3.697 68.763 1.00 98.31 1162 LEU A C 1
ATOM 9037 O O . LEU A 1 1162 ? -17.199 4.608 68.365 1.00 98.31 1162 LEU A O 1
ATOM 9041 N N . ALA A 1 1163 ? -15.925 3.733 69.978 1.00 97.81 1163 ALA A N 1
ATOM 9042 C CA . ALA A 1 1163 ? -16.147 4.838 70.910 1.00 97.81 1163 ALA A CA 1
ATOM 9043 C C . ALA A 1 1163 ? -15.666 6.187 70.339 1.00 97.81 1163 ALA A C 1
ATOM 9045 O O . ALA A 1 1163 ? -16.417 7.162 70.376 1.00 97.81 1163 ALA A O 1
ATOM 9046 N N . LEU A 1 1164 ? -14.468 6.237 69.739 1.00 98.12 1164 LEU A N 1
ATOM 9047 C CA . LEU A 1 1164 ? -13.947 7.456 69.107 1.00 98.12 1164 LEU A CA 1
ATOM 9048 C C . LEU A 1 1164 ? -14.770 7.868 67.874 1.00 98.12 1164 LEU A C 1
ATOM 9050 O O . LEU A 1 1164 ? -15.081 9.047 67.716 1.00 98.12 1164 LEU A O 1
ATOM 9054 N N . ALA A 1 1165 ? -15.165 6.920 67.019 1.00 97.31 1165 ALA A N 1
ATOM 9055 C CA . ALA A 1 1165 ? -16.044 7.207 65.886 1.00 97.31 1165 ALA A CA 1
ATOM 9056 C C . ALA A 1 1165 ? -17.393 7.779 66.360 1.00 97.31 1165 ALA A C 1
ATOM 9058 O O . ALA A 1 1165 ? -17.905 8.726 65.761 1.00 97.31 1165 ALA A O 1
ATOM 9059 N N . ARG A 1 1166 ? -17.938 7.277 67.479 1.00 95.88 1166 ARG A N 1
ATOM 9060 C CA . ARG A 1 1166 ? -19.178 7.796 68.070 1.00 95.88 1166 ARG A CA 1
ATOM 9061 C C . ARG A 1 1166 ? -19.016 9.198 68.651 1.00 95.88 1166 ARG A C 1
ATOM 9063 O O . ARG A 1 1166 ? -19.907 10.021 68.442 1.00 95.88 1166 ARG A O 1
ATOM 9070 N N . GLU A 1 1167 ? -17.911 9.470 69.345 1.00 96.44 1167 GLU A N 1
ATOM 9071 C CA . GLU A 1 1167 ? -17.562 10.793 69.893 1.00 96.44 1167 GLU A CA 1
ATOM 9072 C C . GLU A 1 1167 ? -17.466 11.859 68.786 1.00 96.44 1167 GLU A C 1
ATOM 9074 O O . GLU A 1 1167 ? -17.855 13.008 68.977 1.00 96.44 1167 GLU A O 1
ATOM 9079 N N . GLN A 1 1168 ? -16.996 11.462 67.602 1.00 96.31 1168 GLN A N 1
ATOM 9080 C CA . GLN A 1 1168 ? -16.880 12.320 66.419 1.00 96.31 1168 GLN A CA 1
ATOM 9081 C C . GLN A 1 1168 ? -18.187 12.454 65.607 1.00 96.31 1168 GLN A C 1
ATOM 9083 O O . GLN A 1 1168 ? -18.191 13.125 64.578 1.00 96.31 1168 GLN A O 1
ATOM 9088 N N . ASP A 1 1169 ? -19.279 11.811 66.043 1.00 93.56 1169 ASP A N 1
ATOM 9089 C CA . ASP A 1 1169 ? -20.532 11.607 65.289 1.00 93.56 1169 ASP A CA 1
ATOM 9090 C C . ASP A 1 1169 ? -20.321 11.019 63.874 1.00 93.56 1169 ASP A C 1
ATOM 9092 O O . ASP A 1 1169 ? -21.107 11.242 62.948 1.00 93.56 1169 ASP A O 1
ATOM 9096 N N . GLY A 1 1170 ? -19.249 10.242 63.705 1.00 94.06 1170 GLY A N 1
ATOM 9097 C CA . GLY A 1 1170 ? -18.980 9.480 62.493 1.00 94.06 1170 GLY A CA 1
ATOM 9098 C C . GLY A 1 1170 ? -20.022 8.382 62.275 1.00 94.06 1170 GLY A C 1
ATOM 9099 O O . GLY A 1 1170 ? -20.692 7.924 63.203 1.00 94.06 1170 GLY A O 1
ATOM 9100 N N . TRP A 1 1171 ? -20.174 7.968 61.023 1.00 96.69 1171 TRP A N 1
ATOM 9101 C CA . TRP A 1 1171 ? -21.068 6.898 60.595 1.00 96.69 1171 TRP A CA 1
ATOM 9102 C C . TRP A 1 1171 ? -20.234 5.689 60.170 1.00 96.69 1171 TRP A C 1
ATOM 9104 O O . TRP A 1 1171 ? -19.210 5.857 59.505 1.00 96.69 1171 TRP A O 1
ATOM 9114 N N . LEU A 1 1172 ? -20.681 4.474 60.492 1.00 97.31 1172 LEU A N 1
ATOM 9115 C CA . LEU A 1 1172 ? -20.104 3.273 59.883 1.00 97.31 1172 LEU A CA 1
ATOM 9116 C C . LEU A 1 1172 ? -20.767 2.998 58.535 1.00 97.31 1172 LEU A C 1
ATOM 9118 O O . LEU A 1 1172 ? -21.994 3.045 58.409 1.00 97.31 1172 LEU A O 1
ATOM 9122 N N . GLU A 1 1173 ? -19.955 2.678 57.536 1.00 96.31 1173 GLU A N 1
ATOM 9123 C CA . GLU A 1 1173 ? -20.429 2.185 56.252 1.00 96.31 1173 GLU A CA 1
ATOM 9124 C C . GLU A 1 1173 ? -20.934 0.739 56.369 1.00 96.31 1173 GLU A C 1
ATOM 9126 O O . GLU A 1 1173 ? -20.198 -0.159 56.776 1.00 96.31 1173 GLU A O 1
ATOM 9131 N N . VAL A 1 1174 ? -22.186 0.508 55.967 1.00 96.69 1174 VAL A N 1
ATOM 9132 C CA . VAL A 1 1174 ? -22.757 -0.824 55.754 1.00 96.69 1174 VAL A CA 1
ATOM 9133 C C . VAL A 1 1174 ? -22.559 -1.187 54.288 1.00 96.69 1174 VAL A C 1
ATOM 9135 O O . VAL A 1 1174 ? -23.332 -0.786 53.415 1.00 96.69 1174 VAL A O 1
ATOM 9138 N N . ASN A 1 1175 ? -21.489 -1.923 54.016 1.00 95.88 1175 ASN A N 1
ATOM 9139 C CA . ASN A 1 1175 ? -20.988 -2.140 52.668 1.00 95.88 1175 ASN A CA 1
ATOM 9140 C C . ASN A 1 1175 ? -21.348 -3.540 52.147 1.00 95.88 1175 ASN A C 1
ATOM 9142 O O . ASN A 1 1175 ? -20.842 -4.566 52.624 1.00 95.88 1175 ASN A O 1
ATOM 9146 N N . SER A 1 1176 ? -22.225 -3.586 51.138 1.00 94.44 1176 SER A N 1
ATOM 9147 C CA . SER A 1 1176 ? -22.703 -4.831 50.528 1.00 94.44 1176 SER A CA 1
ATOM 9148 C C . SER A 1 1176 ? -21.641 -5.563 49.699 1.00 94.44 1176 SER A C 1
ATOM 9150 O O . SER A 1 1176 ? -21.835 -6.740 49.374 1.00 94.44 1176 SER A O 1
ATOM 9152 N N . ALA A 1 1177 ? -20.488 -4.945 49.416 1.00 92.56 1177 ALA A N 1
ATOM 9153 C CA . ALA A 1 1177 ? -19.384 -5.604 48.730 1.00 92.56 1177 ALA A CA 1
ATOM 9154 C C . ALA A 1 1177 ? -18.830 -6.803 49.494 1.00 92.56 1177 ALA A C 1
ATOM 9156 O O . ALA A 1 1177 ? -18.354 -7.729 48.848 1.00 92.56 1177 ALA A O 1
ATOM 9157 N N . GLY A 1 1178 ? -18.952 -6.869 50.826 1.00 91.19 1178 GLY A N 1
ATOM 9158 C CA . GLY A 1 1178 ? -18.592 -8.075 51.585 1.00 91.19 1178 GLY A CA 1
ATOM 9159 C C . GLY A 1 1178 ? -19.342 -9.309 51.069 1.00 91.19 1178 GLY A C 1
ATOM 9160 O O . GLY A 1 1178 ? -18.739 -10.341 50.781 1.00 91.19 1178 GLY A O 1
ATOM 9161 N N . LEU A 1 1179 ? -20.643 -9.156 50.803 1.00 92.75 1179 LEU A N 1
ATOM 9162 C CA . LEU A 1 1179 ? -21.502 -10.203 50.243 1.00 92.75 1179 LEU A CA 1
ATOM 9163 C C . LEU A 1 1179 ? -21.164 -10.549 48.782 1.00 92.75 1179 LEU A C 1
ATOM 9165 O O . LEU A 1 1179 ? -21.427 -11.669 48.344 1.00 92.75 1179 LEU A O 1
ATOM 9169 N N . ARG A 1 1180 ? -20.594 -9.600 48.024 1.00 90.56 1180 ARG A N 1
ATOM 9170 C CA . ARG A 1 1180 ? -20.116 -9.787 46.639 1.00 90.56 1180 ARG A CA 1
ATOM 9171 C C . ARG A 1 1180 ? -18.728 -10.440 46.588 1.00 90.56 1180 ARG A C 1
ATOM 9173 O O . ARG A 1 1180 ? -18.490 -11.279 45.725 1.00 90.56 1180 ARG A O 1
ATOM 9180 N N . LYS A 1 1181 ? -17.850 -10.087 47.531 1.00 85.25 1181 LYS A N 1
ATOM 9181 C CA . LYS A 1 1181 ? -16.488 -10.607 47.734 1.00 85.25 1181 LYS A CA 1
ATOM 9182 C C . LYS A 1 1181 ? -16.481 -11.992 48.427 1.00 85.25 1181 LYS A C 1
ATOM 9184 O O . LYS A 1 1181 ? -15.433 -12.621 48.513 1.00 85.25 1181 LYS A O 1
ATOM 9189 N N . GLY A 1 1182 ? -17.647 -12.508 48.841 1.00 87.50 1182 GLY A N 1
ATOM 9190 C CA . GLY A 1 1182 ? -17.854 -13.903 49.270 1.00 87.50 1182 GLY A CA 1
ATOM 9191 C C . GLY A 1 1182 ? -18.122 -14.116 50.765 1.00 87.50 1182 GLY A C 1
ATOM 9192 O O . GLY A 1 1182 ? -18.258 -15.260 51.196 1.00 87.50 1182 GLY A O 1
ATOM 9193 N N . LEU A 1 1183 ? -18.222 -13.045 51.556 1.00 90.94 1183 LEU A N 1
ATOM 9194 C CA . LEU A 1 1183 ? -18.532 -13.110 52.985 1.00 90.94 1183 LEU A CA 1
ATOM 9195 C C . LEU A 1 1183 ? -20.023 -13.412 53.231 1.00 90.94 1183 LEU A C 1
ATOM 9197 O O . LEU A 1 1183 ? -20.894 -13.101 52.414 1.00 90.94 1183 LEU A O 1
ATOM 9201 N N . ALA A 1 1184 ? -20.327 -14.007 54.388 1.00 91.00 1184 ALA A N 1
ATOM 9202 C CA . ALA A 1 1184 ? -21.701 -14.333 54.785 1.00 91.00 1184 ALA A CA 1
ATOM 9203 C C . ALA A 1 1184 ? -22.540 -13.088 55.146 1.00 91.00 1184 ALA A C 1
ATOM 9205 O O . ALA A 1 1184 ? -23.741 -13.054 54.872 1.00 91.00 1184 ALA A O 1
ATOM 9206 N N . GLU A 1 1185 ? -21.891 -12.070 55.719 1.00 93.75 1185 GLU A N 1
ATOM 9207 C CA . GLU A 1 1185 ? -22.465 -10.794 56.167 1.00 93.75 1185 GLU A CA 1
ATOM 9208 C C . GLU A 1 1185 ? -21.693 -9.614 55.535 1.00 93.75 1185 GLU A C 1
ATOM 9210 O O . GLU A 1 1185 ? -20.495 -9.765 55.260 1.00 93.75 1185 GLU A O 1
ATOM 9215 N N . PRO A 1 1186 ? -22.336 -8.451 55.293 1.00 95.69 1186 PRO A N 1
ATOM 9216 C CA . PRO A 1 1186 ? -21.658 -7.241 54.811 1.00 95.69 1186 PRO A CA 1
ATOM 9217 C C . PRO A 1 1186 ? -20.648 -6.716 55.847 1.00 95.69 1186 PRO A C 1
ATOM 9219 O O . PRO A 1 1186 ? -20.606 -7.202 56.978 1.00 95.69 1186 PRO A O 1
ATOM 9222 N N . TYR A 1 1187 ? -19.835 -5.724 55.479 1.00 95.88 1187 TYR A N 1
ATOM 9223 C CA . TYR A 1 1187 ? -19.036 -4.966 56.454 1.00 95.88 1187 TYR A CA 1
ATOM 9224 C C . TYR A 1 1187 ? -19.925 -3.892 57.119 1.00 95.88 1187 TYR A C 1
ATOM 9226 O O . TYR A 1 1187 ? -20.733 -3.309 56.396 1.00 95.88 1187 TYR A O 1
ATOM 9234 N N . PRO A 1 1188 ? -19.795 -3.592 58.428 1.00 95.94 1188 PRO A N 1
ATOM 9235 C CA . PRO A 1 1188 ? -19.187 -4.432 59.461 1.00 95.94 1188 PRO A CA 1
ATOM 9236 C C . PRO A 1 1188 ? -20.028 -5.686 59.742 1.00 95.94 1188 PRO A C 1
ATOM 9238 O O . PRO A 1 1188 ? -21.259 -5.644 59.662 1.00 95.94 1188 PRO A O 1
ATOM 9241 N N . GLY A 1 1189 ? -19.373 -6.783 60.129 1.00 94.50 1189 GLY A N 1
ATOM 9242 C CA . GLY A 1 1189 ? -20.028 -8.021 60.552 1.00 94.50 1189 GLY A CA 1
ATOM 9243 C C . GLY A 1 1189 ? -20.767 -7.889 61.889 1.00 94.50 1189 GLY A C 1
ATOM 9244 O O . GLY A 1 1189 ? -20.516 -6.973 62.681 1.00 94.50 1189 GLY A O 1
ATOM 9245 N N . ARG A 1 1190 ? -21.683 -8.828 62.157 1.00 94.94 1190 ARG A N 1
ATOM 9246 C CA . ARG A 1 1190 ? -22.712 -8.717 63.205 1.00 94.94 1190 ARG A CA 1
ATOM 9247 C C . ARG A 1 1190 ? -22.203 -8.310 64.575 1.00 94.94 1190 ARG A C 1
ATOM 9249 O O . ARG A 1 1190 ? -22.757 -7.401 65.178 1.00 94.94 1190 ARG A O 1
ATOM 9256 N N . ILE A 1 1191 ? -21.143 -8.951 65.060 1.00 95.06 1191 ILE A N 1
ATOM 9257 C CA . ILE A 1 1191 ? -20.617 -8.704 66.410 1.00 95.06 1191 ILE A CA 1
ATOM 9258 C C . ILE A 1 1191 ? -20.115 -7.265 66.605 1.00 95.06 1191 ILE A C 1
ATOM 9260 O O . ILE A 1 1191 ? -20.175 -6.760 67.721 1.00 95.06 1191 ILE A O 1
ATOM 9264 N N . ILE A 1 1192 ? -19.682 -6.588 65.536 1.00 96.69 1192 ILE A N 1
ATOM 9265 C CA . ILE A 1 1192 ? -19.281 -5.173 65.551 1.00 96.69 1192 ILE A CA 1
ATOM 9266 C C . ILE A 1 1192 ? -20.508 -4.272 65.350 1.00 96.69 1192 ILE A C 1
ATOM 9268 O O . ILE A 1 1192 ? -20.662 -3.276 66.057 1.00 96.69 1192 ILE A O 1
ATOM 9272 N N . ALA A 1 1193 ? -21.417 -4.645 64.444 1.00 96.56 1193 ALA A N 1
ATOM 9273 C CA . ALA A 1 1193 ? -22.656 -3.909 64.196 1.00 96.56 1193 ALA A CA 1
ATOM 9274 C C . ALA A 1 1193 ? -23.563 -3.832 65.444 1.00 96.56 1193 ALA A C 1
ATOM 9276 O O . ALA A 1 1193 ? -24.059 -2.759 65.781 1.00 96.56 1193 ALA A O 1
ATOM 9277 N N . GLU A 1 1194 ? -23.724 -4.939 66.176 1.00 96.69 1194 GLU A N 1
ATOM 9278 C CA . GLU A 1 1194 ? -24.465 -5.002 67.445 1.00 96.69 1194 GLU A CA 1
ATOM 9279 C C . GLU A 1 1194 ? -23.864 -4.084 68.520 1.00 96.69 1194 GLU A C 1
ATOM 9281 O O . GLU A 1 1194 ? -24.597 -3.512 69.324 1.00 96.69 1194 GLU A O 1
ATOM 9286 N N . GLU A 1 1195 ? -22.539 -3.922 68.552 1.00 97.25 1195 GLU A N 1
ATOM 9287 C CA . GLU A 1 1195 ? -21.855 -3.054 69.517 1.00 97.25 1195 GLU A CA 1
ATOM 9288 C C . GLU A 1 1195 ? -21.979 -1.570 69.140 1.00 97.25 1195 GLU A C 1
ATOM 9290 O O . GLU A 1 1195 ? -22.271 -0.730 69.990 1.00 97.25 1195 GLU A O 1
ATOM 9295 N N . TRP A 1 1196 ? -21.870 -1.246 67.849 1.00 97.62 1196 TRP A N 1
ATOM 9296 C CA . TRP A 1 1196 ? -22.125 0.101 67.328 1.00 97.62 1196 TRP A CA 1
ATOM 9297 C C . TRP A 1 1196 ? -23.558 0.584 67.614 1.00 97.62 1196 TRP A C 1
ATOM 9299 O O . TRP A 1 1196 ? -23.764 1.743 67.979 1.00 97.62 1196 TRP A O 1
ATOM 9309 N N . ILE A 1 1197 ? -24.545 -0.317 67.541 1.00 96.69 1197 ILE A N 1
ATOM 9310 C CA . ILE A 1 1197 ? -25.942 -0.024 67.900 1.00 96.69 1197 ILE A CA 1
ATOM 9311 C C . ILE A 1 1197 ? -26.083 0.295 69.399 1.00 96.69 1197 ILE A C 1
ATOM 9313 O O . ILE A 1 1197 ? -26.767 1.259 69.747 1.00 96.69 1197 ILE A O 1
ATOM 9317 N N . LYS A 1 1198 ? -25.398 -0.431 70.299 1.00 96.31 1198 LYS A N 1
ATOM 9318 C CA . LYS A 1 1198 ? -25.400 -0.133 71.753 1.00 96.31 1198 LYS A CA 1
ATOM 9319 C C . LYS A 1 1198 ? -24.820 1.247 72.071 1.00 96.31 1198 LYS A C 1
ATOM 9321 O O . LYS A 1 1198 ? -25.275 1.897 73.007 1.00 96.31 1198 LYS A O 1
ATOM 9326 N N . LEU A 1 1199 ? -23.851 1.706 71.278 1.00 96.19 1199 LEU A N 1
ATOM 9327 C CA . LEU A 1 1199 ? -23.263 3.047 71.369 1.00 96.19 1199 LEU A CA 1
ATOM 9328 C C . LEU A 1 1199 ? -24.158 4.148 70.756 1.00 96.19 1199 LEU A C 1
ATOM 9330 O O . LEU A 1 1199 ? -23.764 5.314 70.725 1.00 96.19 1199 LEU A O 1
ATOM 9334 N N . GLY A 1 1200 ? -25.354 3.812 70.255 1.00 94.00 1200 GLY A N 1
ATOM 9335 C CA . GLY A 1 1200 ? -26.251 4.761 69.590 1.00 94.00 1200 GLY A CA 1
ATOM 9336 C C . GLY A 1 1200 ? -25.652 5.324 68.297 1.00 94.00 1200 GLY A C 1
ATOM 9337 O O . GLY A 1 1200 ? -25.785 6.522 68.024 1.00 94.00 1200 GLY A O 1
ATOM 9338 N N . GLY A 1 1201 ? -24.904 4.489 67.572 1.00 94.19 1201 GLY A N 1
ATOM 9339 C CA . GLY A 1 1201 ? -24.200 4.838 66.344 1.00 94.19 1201 GLY A CA 1
ATOM 9340 C C . GLY A 1 1201 ? -25.095 4.900 65.101 1.00 94.19 1201 GLY A C 1
ATOM 9341 O O . GLY A 1 1201 ? -26.130 4.240 65.019 1.00 94.19 1201 GLY A O 1
ATOM 9342 N N . LYS A 1 1202 ? -24.678 5.702 64.114 1.00 95.88 1202 LYS A N 1
ATOM 9343 C CA . LYS A 1 1202 ? -25.353 5.873 62.815 1.00 95.88 1202 LYS A CA 1
ATOM 9344 C C . LYS A 1 1202 ? -24.723 4.969 61.750 1.00 95.88 1202 LYS A C 1
ATOM 9346 O O . LYS A 1 1202 ? -23.503 4.806 61.717 1.00 95.88 1202 LYS A O 1
ATOM 9351 N N . PHE A 1 1203 ? -25.535 4.416 60.856 1.00 97.19 1203 PHE A N 1
ATOM 9352 C CA . PHE A 1 1203 ? -25.079 3.651 59.691 1.00 97.19 1203 PHE A CA 1
ATOM 9353 C C . PHE A 1 1203 ? -25.335 4.426 58.398 1.00 97.19 1203 PHE A C 1
ATOM 9355 O O . PHE A 1 1203 ? -26.376 5.065 58.278 1.00 97.19 1203 PHE A O 1
ATOM 9362 N N . THR A 1 1204 ? -24.444 4.306 57.416 1.00 95.12 1204 THR A N 1
ATOM 9363 C CA . THR A 1 1204 ? -24.686 4.680 56.010 1.00 95.12 1204 THR A CA 1
ATOM 9364 C C . THR A 1 1204 ? -24.609 3.438 55.115 1.00 95.12 1204 THR A C 1
ATOM 9366 O O . THR A 1 1204 ? -24.194 2.385 55.588 1.00 95.12 1204 THR A O 1
ATOM 9369 N N . PHE A 1 1205 ? -25.046 3.501 53.858 1.00 92.06 1205 PHE A N 1
ATOM 9370 C CA . PHE A 1 1205 ? -25.289 2.316 53.017 1.00 92.06 1205 PHE A CA 1
ATOM 9371 C C . PHE A 1 1205 ? -24.503 2.406 51.699 1.00 92.06 1205 PHE A C 1
ATOM 9373 O O . PHE A 1 1205 ? -24.550 3.446 51.045 1.00 92.06 1205 PHE A O 1
ATOM 9380 N N . CYS A 1 1206 ? -23.791 1.342 51.306 1.00 91.25 1206 CYS A N 1
ATOM 9381 C CA . CYS A 1 1206 ? -22.880 1.361 50.153 1.00 91.25 1206 CYS A CA 1
ATOM 9382 C C . CYS A 1 1206 ? -22.846 0.025 49.382 1.00 91.25 1206 CYS A C 1
ATOM 9384 O O . CYS A 1 1206 ? -23.076 -1.041 49.961 1.00 91.25 1206 CYS A O 1
ATOM 9386 N N . ASP A 1 1207 ? -22.540 0.075 48.077 1.00 88.19 1207 ASP A N 1
ATOM 9387 C CA . ASP A 1 1207 ? -22.221 -1.096 47.241 1.00 88.19 1207 ASP A CA 1
ATOM 9388 C C . ASP A 1 1207 ? -20.728 -1.264 46.902 1.00 88.19 1207 ASP A C 1
ATOM 9390 O O . ASP A 1 1207 ? -20.363 -2.363 46.472 1.00 88.19 1207 ASP A O 1
ATOM 9394 N N . ASP A 1 1208 ? -19.869 -0.246 47.060 1.00 89.69 1208 ASP A N 1
ATOM 9395 C CA . ASP A 1 1208 ? -18.476 -0.264 46.558 1.00 89.69 1208 ASP A CA 1
ATOM 9396 C C . ASP A 1 1208 ? -18.465 -0.685 45.059 1.00 89.69 1208 ASP A C 1
ATOM 9398 O O . ASP A 1 1208 ? -17.779 -1.604 44.600 1.00 89.69 1208 ASP A O 1
ATOM 9402 N N . SER A 1 1209 ? -19.384 -0.104 44.270 1.00 85.12 1209 SER A N 1
ATOM 9403 C CA . SER A 1 1209 ? -19.664 -0.575 42.910 1.00 85.12 1209 SER A CA 1
ATOM 9404 C C . SER A 1 1209 ? -18.594 -0.164 41.895 1.00 85.12 1209 SER A C 1
ATOM 9406 O O . SER A 1 1209 ? -18.673 0.887 41.260 1.00 85.12 1209 SER A O 1
ATOM 9408 N N . HIS A 1 1210 ? -17.650 -1.067 41.644 1.00 79.25 1210 HIS A N 1
ATOM 9409 C CA . HIS A 1 1210 ? -16.583 -0.944 40.644 1.00 79.25 1210 HIS A CA 1
ATOM 9410 C C . HIS A 1 1210 ? -17.067 -1.089 39.170 1.00 79.25 1210 HIS A C 1
ATOM 9412 O O . HIS A 1 1210 ? -16.381 -1.664 38.320 1.00 79.25 1210 HIS A O 1
ATOM 9418 N N . GLY A 1 1211 ? -18.273 -0.608 38.849 1.00 74.69 1211 GLY A N 1
ATOM 9419 C CA . GLY A 1 1211 ? -18.897 -0.661 37.518 1.00 74.69 1211 GLY A CA 1
ATOM 9420 C C . GLY A 1 1211 ? -20.400 -0.960 37.564 1.00 74.69 1211 GLY A C 1
ATOM 9421 O O . GLY A 1 1211 ? -20.938 -1.356 38.599 1.00 74.69 1211 GLY A O 1
ATOM 9422 N N . ILE A 1 1212 ? -21.079 -0.814 36.421 1.00 78.50 1212 ILE A N 1
ATOM 9423 C CA . ILE A 1 1212 ? -22.548 -0.870 36.282 1.00 78.50 1212 ILE A CA 1
ATOM 9424 C C . ILE A 1 1212 ? -23.117 -2.163 36.877 1.00 78.50 1212 ILE A C 1
ATOM 9426 O O . ILE A 1 1212 ? -24.043 -2.122 37.679 1.00 78.50 1212 ILE A O 1
ATOM 9430 N N . ALA A 1 1213 ? -22.514 -3.312 36.562 1.00 76.94 1213 ALA A N 1
ATOM 9431 C CA . ALA A 1 1213 ? -22.965 -4.625 37.032 1.00 76.94 1213 ALA A CA 1
ATOM 9432 C C . ALA A 1 1213 ? -22.775 -4.880 38.548 1.00 76.94 1213 ALA A C 1
ATOM 9434 O O . ALA A 1 1213 ? -23.066 -5.981 39.017 1.00 76.94 1213 ALA A O 1
ATOM 9435 N N . GLN A 1 1214 ? -22.252 -3.907 39.305 1.00 82.88 1214 GLN A N 1
ATOM 9436 C CA . GLN A 1 1214 ? -22.060 -3.984 40.759 1.00 82.88 1214 GLN A CA 1
ATOM 9437 C C . GLN A 1 1214 ? -22.979 -3.036 41.547 1.00 82.88 1214 GLN A C 1
ATOM 9439 O O . GLN A 1 1214 ? -23.172 -3.265 42.744 1.00 82.88 1214 GLN A O 1
ATOM 9444 N N . VAL A 1 1215 ? -23.568 -2.025 40.896 1.00 87.12 1215 VAL A N 1
ATOM 9445 C CA . VAL A 1 1215 ? -24.513 -1.077 41.515 1.00 87.12 1215 VAL A CA 1
ATOM 9446 C C . VAL A 1 1215 ? -25.691 -1.850 42.114 1.00 87.12 1215 VAL A C 1
ATOM 9448 O O . VAL A 1 1215 ? -26.191 -2.797 41.505 1.00 87.12 1215 VAL A O 1
ATOM 9451 N N . ALA A 1 1216 ? -26.104 -1.490 43.328 1.00 87.00 1216 ALA A N 1
ATOM 9452 C CA . ALA A 1 1216 ? -27.188 -2.128 44.086 1.00 87.00 1216 ALA A CA 1
ATOM 9453 C C . ALA A 1 1216 ? -27.016 -3.640 44.380 1.00 87.00 1216 ALA A C 1
ATOM 9455 O O . ALA A 1 1216 ? -27.942 -4.303 44.866 1.00 87.00 1216 ALA A O 1
ATOM 9456 N N . THR A 1 1217 ? -25.849 -4.241 44.107 1.00 84.94 1217 THR A N 1
ATOM 9457 C CA . THR A 1 1217 ? -25.687 -5.695 44.279 1.00 84.94 1217 THR A CA 1
ATOM 9458 C C . THR A 1 1217 ? -25.801 -6.120 45.745 1.00 84.94 1217 THR A C 1
ATOM 9460 O O . THR A 1 1217 ? -25.234 -5.511 46.652 1.00 84.94 1217 THR A O 1
ATOM 9463 N N . ASN A 1 1218 ? -26.551 -7.203 45.977 1.00 89.88 1218 ASN A N 1
ATOM 9464 C CA . ASN A 1 1218 ? -26.937 -7.716 47.299 1.00 89.88 1218 ASN A CA 1
ATOM 9465 C C . ASN A 1 1218 ? -27.763 -6.756 48.189 1.00 89.88 1218 ASN A C 1
ATOM 9467 O O . ASN A 1 1218 ? -27.975 -7.093 49.353 1.00 89.88 1218 ASN A O 1
ATOM 9471 N N . TYR A 1 1219 ? -28.287 -5.626 47.692 1.00 90.62 1219 TYR A N 1
ATOM 9472 C CA . TYR A 1 1219 ? -28.977 -4.628 48.530 1.00 90.62 1219 TYR A CA 1
ATOM 9473 C C . TYR A 1 1219 ? -30.099 -5.211 49.406 1.00 90.62 1219 TYR A C 1
ATOM 9475 O O . TYR A 1 1219 ? -30.067 -5.017 50.618 1.00 90.62 1219 TYR A O 1
ATOM 9483 N N . ALA A 1 1220 ? -31.005 -6.028 48.857 1.00 90.06 1220 ALA A N 1
ATOM 9484 C CA . ALA A 1 1220 ? -32.063 -6.681 49.641 1.00 90.06 1220 ALA A CA 1
ATOM 9485 C C . ALA A 1 1220 ? -31.528 -7.601 50.768 1.00 90.06 1220 ALA A C 1
ATOM 9487 O O . ALA A 1 1220 ? -32.138 -7.702 51.836 1.00 90.06 1220 ALA A O 1
ATOM 9488 N N . ARG A 1 1221 ? -30.353 -8.234 50.593 1.00 92.12 1221 ARG A N 1
ATOM 9489 C CA . ARG A 1 1221 ? -29.689 -9.022 51.655 1.00 92.12 1221 ARG A CA 1
ATOM 9490 C C . ARG A 1 1221 ? -29.118 -8.116 52.746 1.00 92.12 1221 ARG A C 1
ATOM 9492 O O . ARG A 1 1221 ? -29.270 -8.431 53.920 1.00 92.12 1221 ARG A O 1
ATOM 9499 N N . THR A 1 1222 ? -28.506 -6.992 52.373 1.00 93.50 1222 THR A N 1
ATOM 9500 C CA . THR A 1 1222 ? -27.975 -5.997 53.319 1.00 93.50 1222 THR A CA 1
ATOM 9501 C C . THR A 1 1222 ? -29.092 -5.292 54.098 1.00 93.50 1222 THR A C 1
ATOM 9503 O O . THR A 1 1222 ? -28.961 -5.096 55.303 1.00 93.50 1222 THR A O 1
ATOM 9506 N N . VAL A 1 1223 ? -30.229 -4.993 53.459 1.00 93.31 1223 VAL A N 1
ATOM 9507 C CA . VAL A 1 1223 ? -31.440 -4.495 54.136 1.00 93.31 1223 VAL A CA 1
ATOM 9508 C C . VAL A 1 1223 ? -31.963 -5.534 55.133 1.00 93.31 1223 VAL A C 1
ATOM 9510 O O . VAL A 1 1223 ? -32.126 -5.214 56.305 1.00 93.31 1223 VAL A O 1
ATOM 9513 N N . THR A 1 1224 ? -32.112 -6.799 54.716 1.00 93.75 1224 THR A N 1
ATOM 9514 C CA . THR A 1 1224 ? -32.526 -7.902 55.612 1.00 93.75 1224 THR A CA 1
ATOM 9515 C C . THR A 1 1224 ? -31.564 -8.080 56.800 1.00 93.75 1224 THR A C 1
ATOM 9517 O O . THR A 1 1224 ? -31.990 -8.365 57.917 1.00 93.75 1224 THR A O 1
ATOM 9520 N N . TYR A 1 1225 ? -30.258 -7.882 56.588 1.00 95.38 1225 TYR A N 1
ATOM 9521 C CA . TYR A 1 1225 ? -29.252 -7.892 57.652 1.00 95.38 1225 TYR A CA 1
ATOM 9522 C C . TYR A 1 1225 ? -29.472 -6.757 58.666 1.00 95.38 1225 TYR A C 1
ATOM 9524 O O . TYR A 1 1225 ? -29.504 -7.027 59.866 1.00 95.38 1225 TYR A O 1
ATOM 9532 N N . LEU A 1 1226 ? -29.703 -5.522 58.211 1.00 95.06 1226 LEU A N 1
ATOM 9533 C CA . LEU A 1 1226 ? -29.969 -4.374 59.088 1.00 95.06 1226 LEU A CA 1
ATOM 9534 C C . LEU A 1 1226 ? -31.305 -4.491 59.841 1.00 95.06 1226 LEU A C 1
ATOM 9536 O O . LEU A 1 1226 ? -31.351 -4.240 61.046 1.00 95.06 1226 LEU A O 1
ATOM 9540 N N . GLU A 1 1227 ? -32.361 -4.969 59.181 1.00 94.12 1227 GLU A N 1
ATOM 9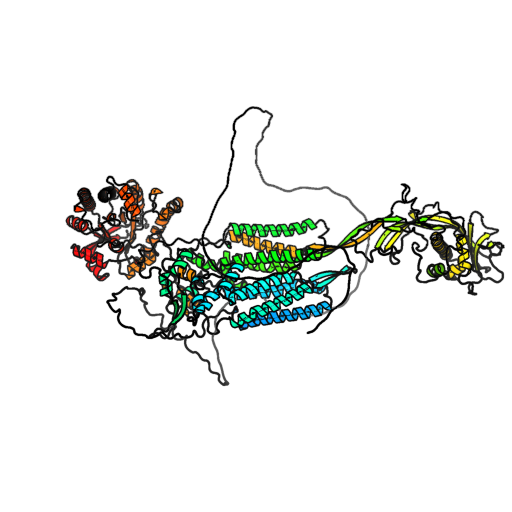541 C CA . GLU A 1 1227 ? -33.634 -5.314 59.830 1.00 94.12 1227 GLU A CA 1
ATOM 9542 C C . GLU A 1 1227 ? -33.425 -6.368 60.937 1.00 94.12 1227 GLU A C 1
ATOM 9544 O O . GLU A 1 1227 ? -33.940 -6.218 62.045 1.00 94.12 1227 GLU A O 1
ATOM 9549 N N . SER A 1 1228 ? -32.589 -7.392 60.694 1.00 95.44 1228 SER A N 1
ATOM 9550 C CA . SER A 1 1228 ? -32.238 -8.425 61.691 1.00 95.44 1228 SER A CA 1
ATOM 9551 C C . SER A 1 1228 ? -31.390 -7.924 62.872 1.00 95.44 1228 SER A C 1
ATOM 9553 O O . SER A 1 1228 ? -31.126 -8.683 63.806 1.00 95.44 1228 SER A O 1
ATOM 9555 N N . LEU A 1 1229 ? -30.939 -6.668 62.825 1.00 95.12 1229 LEU A N 1
ATOM 9556 C CA . LEU A 1 1229 ? -30.236 -5.964 63.899 1.00 95.12 1229 LEU A CA 1
ATOM 9557 C C . LEU A 1 1229 ? -31.137 -4.936 64.614 1.00 95.12 1229 LEU A C 1
ATOM 9559 O O . LEU A 1 1229 ? -30.692 -4.288 65.558 1.00 95.12 1229 LEU A O 1
ATOM 9563 N N . GLY A 1 1230 ? -32.394 -4.770 64.181 1.00 94.00 1230 GLY A N 1
ATOM 9564 C CA . GLY A 1 1230 ? -33.316 -3.762 64.716 1.00 94.00 1230 GLY A CA 1
ATOM 9565 C C . GLY A 1 1230 ? -33.058 -2.334 64.217 1.00 94.00 1230 GLY A C 1
ATOM 9566 O O . GLY A 1 1230 ? -33.574 -1.379 64.802 1.00 94.00 1230 GLY A O 1
ATOM 9567 N N . VAL A 1 1231 ? -32.269 -2.167 63.151 1.00 94.69 1231 VAL A N 1
ATOM 9568 C CA . VAL A 1 1231 ? -32.043 -0.868 62.502 1.00 94.69 1231 VAL A CA 1
ATOM 9569 C C . VAL A 1 1231 ? -33.276 -0.508 61.671 1.00 94.69 1231 VAL A C 1
ATOM 9571 O O . VAL A 1 1231 ? -33.743 -1.319 60.878 1.00 94.69 1231 VAL A O 1
ATOM 9574 N N . ASN A 1 1232 ? -33.798 0.711 61.836 1.00 92.81 1232 ASN A N 1
ATOM 9575 C CA . ASN A 1 1232 ? -34.997 1.184 61.125 1.00 92.81 1232 ASN A CA 1
ATOM 9576 C C . ASN A 1 1232 ? -34.683 2.200 60.012 1.00 92.81 1232 ASN A C 1
ATOM 9578 O O . ASN A 1 1232 ? -35.458 2.348 59.067 1.00 92.81 1232 ASN A O 1
ATOM 9582 N N . GLU A 1 1233 ? -33.546 2.891 60.109 1.00 94.62 1233 GLU A N 1
ATOM 9583 C CA . GLU A 1 1233 ? -33.107 3.939 59.185 1.00 94.62 1233 GLU A CA 1
ATOM 9584 C C . GLU A 1 1233 ? -31.582 3.933 59.013 1.00 94.62 1233 GLU A C 1
ATOM 9586 O O . GLU A 1 1233 ? -30.839 3.491 59.892 1.00 94.62 1233 GLU A O 1
ATOM 9591 N N . VAL A 1 1234 ? -31.124 4.452 57.876 1.00 95.00 1234 VAL A N 1
ATOM 9592 C CA . VAL A 1 1234 ? -29.715 4.730 57.562 1.00 95.00 1234 VAL A CA 1
ATOM 9593 C C . VAL A 1 1234 ? -29.550 6.192 57.156 1.00 95.00 1234 VAL A C 1
ATOM 9595 O O . VAL A 1 1234 ? -30.518 6.862 56.813 1.00 95.00 1234 VAL A O 1
ATOM 9598 N N . TRP A 1 1235 ? -28.328 6.702 57.208 1.00 94.56 1235 TRP A N 1
ATOM 9599 C CA . TRP A 1 1235 ? -28.004 8.117 57.068 1.00 94.56 1235 TRP A CA 1
ATOM 9600 C C . TRP A 1 1235 ? -27.253 8.381 55.763 1.00 94.56 1235 TRP A C 1
ATOM 9602 O O . TRP A 1 1235 ? -26.351 7.634 55.378 1.00 94.56 1235 TRP A O 1
ATOM 9612 N N . CYS A 1 1236 ? -27.623 9.456 55.073 1.00 93.12 1236 CYS A N 1
ATOM 9613 C CA . CYS A 1 1236 ? -26.935 9.960 53.891 1.00 93.12 1236 CYS A CA 1
ATOM 9614 C C . CYS A 1 1236 ? -26.783 11.486 53.966 1.00 93.12 1236 CYS A C 1
ATOM 9616 O O . CYS A 1 1236 ? -27.362 12.153 54.828 1.00 93.12 1236 CYS A O 1
ATOM 9618 N N . LEU A 1 1237 ? -25.971 12.047 53.071 1.00 91.94 1237 LEU A N 1
ATOM 9619 C CA . LEU A 1 1237 ? -25.832 13.494 52.933 1.00 91.94 1237 LEU A CA 1
ATOM 9620 C C . LEU A 1 1237 ? -26.756 14.018 51.832 1.00 91.94 1237 LEU A C 1
ATOM 9622 O O . LEU A 1 1237 ? -26.972 13.374 50.804 1.00 91.94 1237 LEU A O 1
ATOM 9626 N N . LYS A 1 1238 ? -27.248 15.238 52.022 1.00 89.38 1238 LYS A N 1
ATOM 9627 C CA . LYS A 1 1238 ? -27.988 16.006 51.023 1.00 89.38 1238 LYS A CA 1
ATOM 9628 C C . LYS A 1 1238 ? -27.305 17.352 50.836 1.00 89.38 1238 LYS A C 1
ATOM 9630 O O . LYS A 1 1238 ? -27.084 18.089 51.787 1.00 89.38 1238 LYS A O 1
ATOM 9635 N N . ARG A 1 1239 ? -26.960 17.674 49.597 1.00 84.62 1239 ARG A N 1
ATOM 9636 C CA . ARG A 1 1239 ? -26.187 18.869 49.239 1.00 84.62 1239 ARG A CA 1
ATOM 9637 C C . ARG A 1 1239 ? -27.126 20.031 48.937 1.00 84.62 1239 ARG A C 1
ATOM 9639 O O . ARG A 1 1239 ? -27.930 19.930 48.011 1.00 84.62 1239 ARG A O 1
ATOM 9646 N N . THR A 1 1240 ? -27.000 21.133 49.662 1.00 80.00 1240 THR A N 1
ATOM 9647 C CA . THR A 1 1240 ? -27.720 22.379 49.385 1.00 80.00 1240 THR A CA 1
ATOM 9648 C C . THR A 1 1240 ? -26.808 23.402 48.708 1.00 80.00 1240 THR A C 1
ATOM 9650 O O . THR A 1 1240 ? -25.638 23.581 49.046 1.00 80.00 1240 THR A O 1
ATOM 9653 N N . LEU A 1 1241 ? -27.338 24.036 47.659 1.00 66.06 1241 LEU A N 1
ATOM 9654 C CA . LEU A 1 1241 ? -26.616 25.028 46.868 1.00 66.06 1241 LEU A CA 1
ATOM 9655 C C . LEU A 1 1241 ? -26.700 26.391 47.555 1.00 66.06 1241 LEU A C 1
ATOM 9657 O O . LEU A 1 1241 ? -27.766 27.003 47.598 1.00 66.06 1241 LEU A O 1
ATOM 9661 N N . ASN A 1 1242 ? -25.558 26.880 48.035 1.00 60.78 1242 ASN A N 1
ATOM 9662 C CA . ASN A 1 1242 ? -25.419 28.245 48.531 1.00 60.78 1242 ASN A CA 1
ATOM 9663 C C . ASN A 1 1242 ? -25.743 29.236 47.402 1.00 60.78 1242 ASN A C 1
ATOM 9665 O O . ASN A 1 1242 ? -24.969 29.388 46.458 1.00 60.78 1242 ASN A O 1
ATOM 9669 N N . SER A 1 1243 ? -26.892 29.911 47.488 1.00 45.38 1243 SER A N 1
ATOM 9670 C CA . SER A 1 1243 ? -27.399 30.836 46.463 1.00 45.38 1243 SER A CA 1
ATOM 9671 C C . SER A 1 1243 ? -26.716 32.212 46.523 1.00 45.38 1243 SER A C 1
ATOM 9673 O O . SER A 1 1243 ? -27.381 33.248 46.572 1.00 45.38 1243 SER A O 1
ATOM 9675 N N . GLY A 1 1244 ? -25.382 32.216 46.573 1.00 43.53 1244 GLY A N 1
ATOM 9676 C CA . GLY A 1 1244 ? -24.530 33.396 46.683 1.00 43.53 1244 GLY A CA 1
ATOM 9677 C C . GLY A 1 1244 ? -23.424 33.398 45.625 1.00 43.53 1244 GLY A C 1
ATOM 9678 O O . GLY A 1 1244 ? -22.785 32.378 45.397 1.00 43.53 1244 GLY A O 1
ATOM 9679 N N . VAL A 1 1245 ? -23.268 34.562 44.992 1.00 47.03 1245 VAL A N 1
ATOM 9680 C CA . VAL A 1 1245 ? -22.217 35.054 44.073 1.00 47.03 1245 VAL A CA 1
ATOM 9681 C C . VAL A 1 1245 ? -21.047 34.102 43.727 1.00 47.03 1245 VAL A C 1
ATOM 9683 O O . VAL A 1 1245 ? -20.341 33.589 44.589 1.00 47.03 1245 VAL A O 1
ATOM 9686 N N . ASP A 1 1246 ? -20.790 33.973 42.421 1.00 45.78 1246 ASP A N 1
ATOM 9687 C CA . ASP A 1 1246 ? -19.568 33.443 41.786 1.00 45.78 1246 ASP A CA 1
ATOM 9688 C C . ASP A 1 1246 ? -19.180 31.969 42.018 1.00 45.78 1246 ASP A C 1
ATOM 9690 O O . ASP A 1 1246 ? -18.067 31.568 41.679 1.00 45.78 1246 ASP A O 1
ATOM 9694 N N . GLY A 1 1247 ? -20.101 31.120 42.495 1.00 50.19 1247 GLY A N 1
ATOM 9695 C CA . GLY A 1 1247 ? -20.086 29.660 42.248 1.00 50.19 1247 GLY A CA 1
ATOM 9696 C C . GLY A 1 1247 ? -18.866 28.872 42.755 1.00 50.19 1247 GLY A C 1
ATOM 9697 O O . GLY A 1 1247 ? -18.676 27.717 42.380 1.00 50.19 1247 GLY A O 1
ATOM 9698 N N . THR A 1 1248 ? -18.042 29.505 43.586 1.00 49.59 1248 THR A N 1
ATOM 9699 C CA . THR A 1 1248 ? -16.751 29.022 44.104 1.00 49.59 1248 THR A CA 1
ATOM 9700 C C . THR A 1 1248 ? -16.803 28.713 45.600 1.00 49.59 1248 THR A C 1
ATOM 9702 O O . THR A 1 1248 ? -15.900 28.067 46.129 1.00 49.59 1248 THR A O 1
ATOM 9705 N N . ALA A 1 1249 ? -17.876 29.122 46.283 1.00 59.22 1249 ALA A N 1
ATOM 9706 C CA . ALA A 1 1249 ? -18.164 28.704 47.647 1.00 59.22 1249 ALA A CA 1
ATOM 9707 C C . ALA A 1 1249 ? -18.474 27.199 47.698 1.00 59.22 1249 ALA A C 1
ATOM 9709 O O . ALA A 1 1249 ? -19.275 26.692 46.908 1.00 59.22 1249 ALA A O 1
ATOM 9710 N N . ARG A 1 1250 ? -17.877 26.496 48.669 1.00 71.75 1250 ARG A N 1
ATOM 9711 C CA . ARG A 1 1250 ? -18.214 25.099 48.977 1.00 71.75 1250 ARG A CA 1
ATOM 9712 C C . ARG A 1 1250 ? -19.710 24.986 49.290 1.00 71.75 1250 ARG A C 1
ATOM 9714 O O . ARG A 1 1250 ? -20.278 25.874 49.930 1.00 71.75 1250 ARG A O 1
ATOM 9721 N N . ALA A 1 1251 ? -20.349 23.914 48.833 1.00 73.88 1251 ALA A N 1
ATOM 9722 C CA . ALA A 1 1251 ? -21.752 23.654 49.143 1.00 73.88 1251 ALA A CA 1
ATOM 9723 C C . ALA A 1 1251 ? -21.943 23.296 50.626 1.00 73.88 1251 ALA A C 1
ATOM 9725 O O . ALA A 1 1251 ? -21.035 22.768 51.271 1.00 73.88 1251 ALA A O 1
ATOM 9726 N N . THR A 1 1252 ? -23.134 23.561 51.158 1.00 81.94 1252 THR A N 1
ATOM 9727 C CA . THR A 1 1252 ? -23.564 22.998 52.440 1.00 81.94 1252 THR A CA 1
ATOM 9728 C C . THR A 1 1252 ? -24.030 21.559 52.240 1.00 81.94 1252 THR A C 1
ATOM 9730 O O . THR A 1 1252 ? -24.612 21.217 51.208 1.00 81.94 1252 THR A O 1
ATOM 9733 N N . VAL A 1 1253 ? -23.781 20.708 53.234 1.00 87.06 1253 VAL A N 1
ATOM 9734 C CA . VAL A 1 1253 ? -24.300 19.337 53.282 1.00 87.06 1253 VAL A CA 1
ATOM 9735 C C . VAL A 1 1253 ? -25.090 19.135 54.571 1.00 87.06 1253 VAL A C 1
ATOM 9737 O O . VAL A 1 1253 ? -24.621 19.449 55.662 1.00 87.06 1253 VAL A O 1
ATOM 9740 N N . GLU A 1 1254 ? -26.309 18.638 54.418 1.00 90.31 1254 GLU A N 1
ATOM 9741 C CA . GLU A 1 1254 ? -27.268 18.326 55.473 1.00 90.31 1254 GLU A CA 1
ATOM 9742 C C . GLU A 1 1254 ? -27.279 16.813 55.716 1.00 90.31 1254 GLU A C 1
ATOM 9744 O O . GLU A 1 1254 ? -27.226 16.026 54.767 1.00 90.31 1254 GLU A O 1
ATOM 9749 N N . GLU A 1 1255 ? -27.365 16.399 56.979 1.00 91.38 1255 GLU A N 1
ATOM 9750 C CA . GLU A 1 1255 ? -27.592 14.998 57.342 1.00 91.38 1255 GLU A CA 1
ATOM 9751 C C . GLU A 1 1255 ? -29.073 14.647 57.140 1.00 91.38 1255 GLU A C 1
ATOM 9753 O O . GLU A 1 1255 ? -29.953 15.365 57.618 1.00 91.38 1255 GLU A O 1
ATOM 9758 N N . VAL A 1 1256 ? -29.356 13.544 56.447 1.00 92.06 1256 VAL A N 1
ATOM 9759 C CA . VAL A 1 1256 ? -30.718 13.061 56.181 1.00 92.06 1256 VAL A CA 1
ATOM 9760 C C . VAL A 1 1256 ? -30.798 11.581 56.533 1.00 92.06 1256 VAL A C 1
ATOM 9762 O O . VAL A 1 1256 ? -29.991 10.790 56.045 1.00 92.06 1256 VAL A O 1
ATOM 9765 N N . SER A 1 1257 ? -31.776 11.195 57.356 1.00 92.88 1257 SER A N 1
ATOM 9766 C CA . SER A 1 1257 ? -32.094 9.784 57.569 1.00 92.88 1257 SER A CA 1
ATOM 9767 C C . SER A 1 1257 ? -33.085 9.271 56.518 1.00 92.88 1257 SER A C 1
ATOM 9769 O O . SER A 1 1257 ? -33.920 10.008 55.986 1.00 92.88 1257 SER A O 1
ATOM 9771 N N . VAL A 1 1258 ? -32.948 7.993 56.175 1.00 92.25 1258 VAL A N 1
ATOM 9772 C CA . VAL A 1 1258 ? -33.711 7.286 55.147 1.00 92.25 1258 VAL A CA 1
ATOM 9773 C C . VAL A 1 1258 ? -34.191 5.963 55.753 1.00 92.25 1258 VAL A C 1
ATOM 9775 O O . VAL A 1 1258 ? -33.354 5.138 56.132 1.00 92.25 1258 VAL A O 1
ATOM 9778 N N . PRO A 1 1259 ? -35.510 5.724 55.871 1.00 93.19 1259 PRO A N 1
ATOM 9779 C CA . PRO A 1 1259 ? -36.029 4.501 56.471 1.00 93.19 1259 PRO A CA 1
ATOM 9780 C C . PRO A 1 1259 ? -35.766 3.291 55.568 1.00 93.19 1259 PRO A C 1
ATOM 9782 O O . PRO A 1 1259 ? -35.854 3.390 54.342 1.00 93.19 1259 PRO A O 1
ATOM 9785 N N . LEU A 1 1260 ? -35.512 2.117 56.156 1.00 91.38 1260 LEU A N 1
ATOM 9786 C CA . LEU A 1 1260 ? -35.269 0.885 55.388 1.00 91.38 1260 LEU A CA 1
ATOM 9787 C C . LEU A 1 1260 ? -36.472 0.464 54.522 1.00 91.38 1260 LEU A C 1
ATOM 9789 O O . LEU A 1 1260 ? -36.288 -0.190 53.497 1.00 91.38 1260 LEU A O 1
ATOM 9793 N N . SER A 1 1261 ? -37.689 0.910 54.853 1.00 88.25 1261 SER A N 1
ATOM 9794 C CA . SER A 1 1261 ? -38.871 0.720 54.001 1.00 88.25 1261 SER A CA 1
ATOM 9795 C C . SER A 1 1261 ? -38.706 1.346 52.610 1.00 88.25 1261 SER A C 1
ATOM 9797 O O . SER A 1 1261 ? -39.099 0.733 51.624 1.00 88.25 1261 SER A O 1
ATOM 9799 N N . ALA A 1 1262 ? -38.049 2.508 52.500 1.00 86.81 1262 ALA A N 1
ATOM 9800 C CA . ALA A 1 1262 ? -37.780 3.150 51.211 1.00 86.81 1262 ALA A CA 1
ATOM 9801 C C . ALA A 1 1262 ? -36.765 2.356 50.366 1.00 86.81 1262 ALA A C 1
ATOM 9803 O O . ALA A 1 1262 ? -36.804 2.403 49.135 1.00 86.81 1262 ALA A O 1
ATOM 9804 N N . PHE A 1 1263 ? -35.888 1.574 51.010 1.00 86.00 1263 PHE A N 1
ATOM 9805 C CA . PHE A 1 1263 ? -35.062 0.594 50.308 1.00 86.00 1263 PHE A CA 1
ATOM 9806 C C . PHE A 1 1263 ? -35.913 -0.596 49.851 1.00 86.00 1263 PHE A C 1
ATOM 9808 O O . PHE A 1 1263 ? -35.841 -0.936 48.678 1.00 86.00 1263 PHE A O 1
ATOM 9815 N N . ARG A 1 1264 ? -36.779 -1.171 50.701 1.00 83.69 1264 ARG A N 1
ATOM 9816 C CA . ARG A 1 1264 ? -37.702 -2.267 50.316 1.00 83.69 1264 ARG A CA 1
ATOM 9817 C C . ARG A 1 1264 ? -38.654 -1.908 49.167 1.00 83.69 1264 ARG A C 1
ATOM 9819 O O . ARG A 1 1264 ? -38.987 -2.778 48.372 1.00 83.69 1264 ARG A O 1
ATOM 9826 N N . GLU A 1 1265 ? -39.061 -0.645 49.038 1.00 82.94 1265 GLU A N 1
ATOM 9827 C CA . GLU A 1 1265 ? -39.880 -0.162 47.911 1.00 82.94 1265 GLU A CA 1
ATOM 9828 C C . GLU A 1 1265 ? -39.175 -0.265 46.545 1.00 82.94 1265 GLU A C 1
ATOM 9830 O O . GLU A 1 1265 ? -39.844 -0.404 45.523 1.00 82.94 1265 GLU A O 1
ATOM 9835 N N . ASN A 1 1266 ? -37.837 -0.203 46.516 1.00 76.75 1266 ASN A N 1
ATOM 9836 C CA . ASN A 1 1266 ? -37.028 -0.225 45.287 1.00 76.75 1266 ASN A CA 1
ATOM 9837 C C . ASN A 1 1266 ? -36.208 -1.532 45.143 1.00 76.75 1266 ASN A C 1
ATOM 9839 O O . ASN A 1 1266 ? -35.873 -1.938 44.032 1.00 76.75 1266 ASN A O 1
ATOM 9843 N N . PHE A 1 1267 ? -35.928 -2.210 46.260 1.00 78.38 1267 PHE A N 1
ATOM 9844 C CA . PHE A 1 1267 ? -35.131 -3.434 46.400 1.00 78.38 1267 PHE A CA 1
ATOM 9845 C C . PHE A 1 1267 ? -35.863 -4.436 47.325 1.00 78.38 1267 PHE A C 1
ATOM 9847 O O . PHE A 1 1267 ? -35.441 -4.626 48.472 1.00 78.38 1267 PHE A O 1
ATOM 9854 N N . PRO A 1 1268 ? -36.986 -5.027 46.868 1.00 58.41 1268 PRO A N 1
ATOM 9855 C CA . PRO A 1 1268 ? -37.831 -5.909 47.679 1.00 58.41 1268 PRO A CA 1
ATOM 9856 C C . PRO A 1 1268 ? -37.123 -7.193 48.136 1.00 58.41 1268 PRO A C 1
ATOM 9858 O O . PRO A 1 1268 ? -36.455 -7.851 47.306 1.00 58.41 1268 PRO A O 1
#

Secondary structure (DSSP, 8-state):
--------------------------------------------------------------------------------------------------------------------------------------------STTSTTSSSS-------S-------S----------------S-B--GGGSHHHHHHHHHHHHHHHHHHHHHHHHHTTSPBPGGGHHHHHHHHHHHHHHHHHHHHHHHHHHHHHHHHHHHBS--SSHHHHTTSBGGGTTT---TTS-HHHHHHHHHHTT-HHHHHHHHHHHHHHHHHHHHTTSEEEEE-TTS-EEEEE-HHHHHHHHHHHHHHHHHHHHHHHTSPPTT-SBSS-TTSHHHHHHHHTT-HHHHHHHTT-SSB-HHHHHHHTTT-EEEEEEE--TTSSS-EEEEEEES---S-TTS-GGGPPPPPBP-B--TTTSHHHHHHHHHHHHHHHHHHHHHHHHTTSS------HHHHHHHHHHHHHHHHHHHHHHHHHHHHHHHHHHHHHHHHS-EEGGGTTT--TTSS-HHHHHHHHHHTT-HHHHHHHHHHHHHHHHHHHHTTSEEEEEEEEEEEEEEEESEEE----S--TTSS-HHHHIIIIISSS--PPTTEETTEEPPPEEES---TT---TT-EEEEEEEEEEEEEEEEEEEEETTTTTT-EEEETT--S-EESS-TT-SEEEEEEEEETTS-TT-SEEEEEEE-STT-EEEEEEEEEEEEEEEEEEEEETTT--B-TTS--EE-GGG-EE-S----GGGGGGGGTTTTTT-GGGTTB-HHHHHHHHSTT---TTGGG-GGGHHHHHHHHHHHHHHHHHHHHTSTTTEEEPPTTTTTSTTPPPPEEEEEEEEEEEEEE-HHHHHHHHHHHHHHHHHHHHHHHSPPPS-BSS-TTSHHHHHHHHHTBTTGGGSPTTGGGS-HHHHHHHTTT-EE-B---SS-TTT--S-HHHHHHHHHHTT-SEEEE-PBPPP-STTS--GGGTTSHHHHHHHHHHHHHHHHHHHHHHHHHSTTT-EEEE--EEE-SSGGGHHHHHHHHTSTT----EEE--EETTEESSS-HHHHHHHHHHSTTSSHHHHHHHHHHHHHHHHHHH--SEE-STTGGGTTSS-TT--GGGSHHHHHHHHHHHHHHHHTT-EEEEETHHHHHT-SSPBSPHHHHHHHHHTT-EEEEE---SSGGGTTTTHHHHHHHHHTTT--EEEEEEEE----TTS-SPPEEEEEEEEHHHHHTT--

pLDDT: mean 75.53, std 21.4, range [21.92, 98.56]

Sequence (1268 aa):
MAVPWNSMGMPPSDADHDKIVVGPYDDSIYTASSSGLSYIRHPSTQPTNSTARLIPQPLLSPPIARVSPGPRSPSSPRSPASFQSLNSPSSPGFPLSPFYPPSPGPLQRGQFPNSPTSDGFSSPGMSGATAPTDPRLSTKASNMMETVLETPYFDTPPHTPGSWGDASRATDNLDATEVPLNNGWRPWWLRRRVTSMFIGTSIMLAVIGEVVMWWLSNNEVDSSLKGLWTFGPVVVVSIMAILWARAEAQALLYMPWIVLDRRPTTVDETRRKQAHRTILLDYPSLGSFQALTKAFRNRHHLVVASIVVKLLLRAQIVLSTAVFHAEIYVDSTTRLRARLGVLHAMVGVFLIISGVLLPMLYHAPSPRGIAPRDPTSPAGTAALLTSSQQFLSRLSGTGHADMNAVAGRLAGSWYTTELKQPGRRPEEMFQLRQHGGGSGALGMNPSNRPEEPTGTYQPWTQVTRTKLISIAISVALIVGICVIYNLKGNENGLEVDDSICIVWTCLPTLIFAALAVFWARIDIDNRRLTPFLKLANSKCRFQESLGLTYMNEFGLYTAGKAMKNQDWAVFLAKCTSMLGWLMPIFTAGLFAVSQKAQRANLELRPGSQFVSTTKSLSTAIDSDTIANVLLRETPKYPRWTWEDVALPEVSLVDHPSEWPLPNTELVAKVPSLRGKLTCETISLYGGEGVDWQCVPLGGSTKQPVCGSDQSRTALVASSCSQLSSKYSLKYIWGSCSDDGMISVMMCNQSVVDVDVLTTFRTEDLSINTNAIPIVNASSEAPSDVTADITSVYEALANVGADNKTMNGLDAFFRTLVLSRLQTTLERIAMPERQNSVSQAIRQLHGILAAQAINSDLIRRPLSSKLRARDDSPTDIPASVDYVLPRLMQGSVQSFVLIGLLGFTLAFGLLSLRTASRGTLSKSPGSIAAQASLVADSTLWWRLPDGAEWMEDDDLARCLRRRTFHLGWSEFCPGHAKDQLEDIVKHAISVGYKTIGFTEHMPRYDLRDLYPEELDNPQAALEALPPRHEAYLAEAQRLQREYASQIHILIGFEAEFIRPNCAAHVRKLAEHPIVDYFIGSVHYVHSTPIDYNKDMFATARDASSRKTEESLYEDYYDLQYDMLKELRPRVVGHFDLVRLMSEDPARDVRQWKGVWERILRNLALAREQDGWLEVNSAGLRKGLAEPYPGRIIAEEWIKLGGKFTFCDDSHGIAQVATNYARTVTYLESLGVNEVWCLKRTLNSGVDGTARATVEEVSVPLSAFRENFP